Protein AF-A0A9Q5I610-F1 (afdb_monomer)

InterPro domains:
  IPR002328 Alcohol dehydrogenase, zinc-type, conserved site [PS00059] (73-87)
  IPR006094 FAD linked oxidase, N-terminal [PF01565] (508-635)
  IPR011032 GroES-like superfamily [SSF50129] (6-195)
  IPR013149 Alcohol dehydrogenase-like, C-terminal [PF00107] (196-330)
  IPR013154 Alcohol dehydrogenase-like, N-terminal [PF08240] (33-95)
  IPR016166 FAD-binding domain, PCMH-type [PS51387] (500-688)
  IPR016169 FAD-binding, type PCMH, subdomain 2 [G3DSA:3.30.465.10] (461-688)
  IPR036291 NAD(P)-binding domain superfamily [SSF51735] (159-337)
  IPR036318 FAD-binding, type PCMH-like superfamily [SSF56176] (469-656)
  IPR050416 FAD-linked Oxidoreductases in Biosynthetic Pathways [PTHR42973] (458-914)

pLDDT: mean 79.3, std 22.97, range [22.64, 98.69]

Solvent-accessible surface area (backbone atoms only — not comparable to full-atom values): 50597 Å² total; per-residue (Å²): 133,79,80,79,81,82,80,61,76,54,34,54,31,28,28,34,82,22,69,72,39,60,46,81,40,85,38,70,54,81,80,47,49,72,47,20,24,23,27,36,28,39,15,19,35,63,55,73,60,54,46,59,56,33,20,51,52,90,80,76,95,76,76,48,76,47,48,58,94,44,36,40,45,56,11,20,5,20,28,76,70,46,73,11,57,90,57,58,73,70,77,74,81,56,72,91,85,66,91,51,58,31,20,43,41,70,64,68,66,82,78,92,75,85,94,70,99,74,92,57,84,82,81,77,98,69,92,81,80,82,90,86,60,87,62,72,89,72,47,33,51,24,46,57,42,74,44,49,57,86,52,55,40,79,46,58,84,92,57,50,47,55,27,31,6,35,41,21,45,42,36,27,28,18,48,40,39,42,59,75,62,62,72,40,52,85,33,35,34,37,32,22,24,51,38,46,39,19,46,33,32,46,54,50,42,42,76,52,48,21,48,52,40,35,37,29,72,52,66,59,26,46,56,50,39,45,74,74,71,39,49,65,49,75,45,54,80,43,55,99,83,71,49,80,44,62,64,64,48,66,60,50,14,52,74,47,74,65,63,21,20,47,31,15,34,23,38,55,26,44,43,59,49,47,48,41,31,47,66,25,31,16,72,65,11,36,35,34,44,51,29,70,67,79,68,79,86,79,55,59,56,74,53,30,57,78,27,52,51,46,81,42,82,40,78,51,40,53,73,68,59,43,54,50,48,55,54,47,28,66,75,64,73,51,65,62,42,77,48,49,73,46,77,35,47,61,91,41,44,52,59,49,52,62,55,58,72,66,66,57,54,53,29,41,32,34,40,40,77,86,77,86,80,76,73,83,75,83,75,76,86,73,94,82,89,84,78,70,84,68,64,68,69,60,56,60,59,53,57,53,52,53,51,52,52,53,53,53,53,51,56,56,58,62,64,74,73,76,83,85,84,87,84,92,78,90,80,92,78,89,81,92,78,87,82,87,81,91,83,88,82,89,84,84,89,88,84,92,84,88,81,92,73,91,84,83,81,71,79,80,72,79,71,55,31,29,60,55,32,44,54,51,44,36,73,76,36,67,90,39,47,33,44,86,95,36,74,68,24,52,64,51,45,54,40,76,31,57,56,13,43,39,76,39,58,22,26,32,48,44,76,45,69,66,46,47,44,52,50,51,52,54,28,49,29,94,93,39,60,23,41,24,12,59,24,38,39,27,65,61,50,42,60,37,37,46,17,21,64,15,37,27,36,21,32,57,62,28,59,52,76,48,78,38,78,94,76,41,31,34,39,37,19,19,18,28,29,34,47,61,52,36,60,67,29,47,88,73,39,30,43,62,66,38,64,56,33,44,61,36,14,42,38,63,42,41,50,45,35,30,69,30,84,46,16,47,68,57,12,31,20,47,48,35,51,76,47,73,45,57,39,32,86,71,64,69,80,78,55,48,62,46,34,30,51,68,48,31,42,26,29,47,51,42,84,40,70,42,23,22,33,36,43,35,34,30,47,64,93,47,40,71,62,50,33,46,45,53,18,48,44,30,73,66,54,80,57,51,51,57,40,49,40,37,35,37,38,17,39,89,95,43,58,37,38,36,38,35,38,43,29,80,30,66,61,81,72,87,77,77,56,55,66,66,75,70,50,80,60,81,45,71,61,68,40,64,39,47,60,45,58,48,28,47,74,75,27,67,83,78,82,86,68,78,63,30,35,46,47,44,30,51,35,50,34,48,52,51,46,44,69,52,47,52,44,45,52,53,44,27,49,52,52,28,57,56,49,41,74,69,46,82,81,30,59,38,40,22,35,35,29,55,46,53,53,78,48,42,22,75,48,52,75,74,61,64,56,67,56,47,61,91,60,51,60,27,57,26,34,43,38,43,38,31,44,58,56,90,86,53,51,74,65,52,51,50,54,50,49,53,51,51,53,52,51,51,51,53,45,36,51,57,43,41,53,53,26,36,74,72,67,30,29,57,96,80,47,61,40,45,60,80,37,42,46,79,85,60,56,61,59,38,39,18,47,89,43,39,69,57,51,38,50,51,31,50,70,37,32,75,83,48,51,45,68,32,33,43,58,85,82,119

Sequence (922 aa):
MASHFTIPSTMKGIYLPGNRRVDVRDVPVPEPGPGEVLIQSKASGICGSDLRAIYRPKVHRTGAEGYLGVIAGHEPCGVVAKRGPGVSEVAKAGKKGLQWPSIIFRAVVNATTAGKDIIFIVSTRTAKRTVGSAMVDMLLSGEFVLCEARDLVHLPKPLTYLDGAILGCGLGTSYAACVRAQISGQDRVLVTGLGPVGLGTALLAQKMGAKVLGLEFQPDRVAFARKLGIESIECVKGDAAGKEGAADIKAIVAWSGGDGVDVAIDCSGAANARLACIRAARVWGRVVFVGEEGELTFDVSEDVIHKGLTLHGSWVCSTGQMEELVNLLVRWDLHPEVTITNTFQVGEADAAYKLFDKGKTGKYSLVLREDDDSVEESVGKSPDSALIGGLIAGLASLALLILIFYVLWRTLRDASRISSRSAVNLDTSEEEKDDGPRMSGLVSLAILALASSARGLSTGRRADPAVKACQLLQSSFPQLVSFPGSEQYEADIEHWGITSTQNSTCSIEPQTADDVSKIIKIIGRSDIMAPFAVKSGGHAHNLGHSSTPGVQISLARFNQLSYDDNRGTVTIGVGMTWDEVYSQLEPLGVMVVGGRVAGVGVGGLSLGGGYSWKTDQYGLTIDTIVSHNIVLPSGGQGGLNNFGIVTNITYEVHPQTLVYGGSIVYSLDEIDAVNAAISDFSLNNTDPKAQIASIYTSAAGQFSSTVILFYDAPALPSGVYDTFFSIPNLYSDIKARTYSDFVVTTGTYDFGFDPFGEANHVVPITKYTAAVLDKMVEETIAAESKLTSASNGSIVVINMIPEPFINPYSHSKGGAYPHSSSRPVTPSSPTFVYQINPNWTADDQSAFHDLVVSTMKDFCNEVQTLAVSEGVSSWDDILYSNYALGDTSLDLLFGSNLSQLKKIAKEYDPNGIMKLTGGFHF

Structure (mmCIF, N/CA/C/O backbone):
data_AF-A0A9Q5I610-F1
#
_entry.id   AF-A0A9Q5I610-F1
#
loop_
_atom_site.group_PDB
_atom_site.id
_atom_site.type_symbol
_atom_site.label_atom_id
_atom_site.label_alt_id
_atom_site.label_comp_id
_atom_site.label_asym_id
_atom_site.label_entity_id
_atom_site.label_seq_id
_atom_site.pdbx_PDB_ins_code
_atom_site.Cartn_x
_atom_site.Cartn_y
_atom_site.Cartn_z
_atom_site.occupancy
_atom_site.B_iso_or_equiv
_atom_site.auth_seq_id
_atom_site.auth_comp_id
_atom_site.auth_asym_id
_atom_site.auth_atom_id
_atom_site.pdbx_PDB_model_num
ATOM 1 N N . MET A 1 1 ? -21.278 13.196 -32.525 1.00 24.80 1 MET A N 1
ATOM 2 C CA . MET A 1 1 ? -20.231 14.028 -33.156 1.00 24.80 1 MET A CA 1
ATOM 3 C C . MET A 1 1 ? -19.609 14.852 -32.046 1.00 24.80 1 MET A C 1
ATOM 5 O O . MET A 1 1 ? -20.364 15.469 -31.312 1.00 24.80 1 MET A O 1
ATOM 9 N N . ALA A 1 2 ? -18.294 14.779 -31.842 1.00 27.27 2 ALA A N 1
ATOM 10 C CA . ALA A 1 2 ? -17.623 15.554 -30.800 1.00 27.27 2 ALA A CA 1
ATOM 11 C C . ALA A 1 2 ? -17.560 17.027 -31.231 1.00 27.27 2 ALA A C 1
ATOM 13 O O . ALA A 1 2 ? -17.043 17.325 -32.307 1.00 27.27 2 ALA A O 1
ATOM 14 N N . SER A 1 3 ? -18.098 17.939 -30.424 1.00 31.95 3 SER A N 1
ATOM 15 C CA . SER A 1 3 ? -17.898 19.375 -30.611 1.00 31.95 3 SER A CA 1
ATOM 16 C C . SER A 1 3 ? -16.412 19.683 -30.418 1.00 31.95 3 SER A C 1
ATOM 18 O O . SER A 1 3 ? -15.878 19.541 -29.314 1.00 31.95 3 SER A O 1
ATOM 20 N N . HIS A 1 4 ? -15.729 20.068 -31.494 1.00 41.06 4 HIS A N 1
ATOM 21 C CA . HIS A 1 4 ? -14.375 20.598 -31.417 1.00 41.06 4 HIS A CA 1
ATOM 22 C C . HIS A 1 4 ? -14.386 21.866 -30.556 1.00 41.06 4 HIS A C 1
ATOM 24 O O . HIS A 1 4 ? -14.967 22.881 -30.938 1.00 41.06 4 HIS A O 1
ATOM 30 N N . PHE A 1 5 ? -13.752 21.797 -29.384 1.00 53.34 5 PHE A N 1
ATOM 31 C CA . PHE A 1 5 ? -13.517 22.959 -28.536 1.00 53.34 5 PHE A CA 1
ATOM 32 C C . PHE A 1 5 ? -12.643 23.955 -29.308 1.00 53.34 5 PHE A C 1
ATOM 34 O O . PHE A 1 5 ? -11.499 23.644 -29.636 1.00 53.34 5 PHE A O 1
ATOM 41 N N . THR A 1 6 ? -13.176 25.132 -29.645 1.00 68.88 6 THR A N 1
ATOM 42 C CA . THR A 1 6 ? -12.385 26.186 -30.297 1.00 68.88 6 THR A CA 1
ATOM 43 C C . THR A 1 6 ? -11.780 27.066 -29.211 1.00 68.88 6 THR A C 1
ATOM 45 O O . THR A 1 6 ? -12.486 27.841 -28.567 1.00 68.88 6 THR A O 1
ATOM 48 N N . ILE A 1 7 ? -10.475 26.925 -28.982 1.00 80.62 7 ILE A N 1
ATOM 49 C CA . ILE A 1 7 ? -9.735 27.729 -28.003 1.00 80.62 7 ILE A CA 1
ATOM 50 C C . ILE A 1 7 ? -9.403 29.086 -28.654 1.00 80.62 7 ILE A C 1
ATOM 52 O O . ILE A 1 7 ? -8.765 29.097 -29.710 1.00 80.62 7 ILE A O 1
ATOM 56 N N . PRO A 1 8 ? -9.847 30.227 -28.090 1.00 84.62 8 PRO A N 1
ATOM 57 C CA . PRO A 1 8 ? -9.560 31.543 -28.655 1.00 84.62 8 PRO A CA 1
ATOM 58 C C . PRO A 1 8 ? -8.086 31.926 -28.461 1.00 84.62 8 PRO A C 1
ATOM 60 O O . PRO A 1 8 ? -7.410 31.421 -27.571 1.00 84.62 8 PRO A O 1
ATOM 63 N N . SER A 1 9 ? -7.585 32.878 -29.253 1.00 85.00 9 SER A N 1
ATOM 64 C CA . SER A 1 9 ? -6.219 33.405 -29.089 1.00 85.00 9 SER A CA 1
ATOM 65 C C . SER A 1 9 ? -6.040 34.253 -27.824 1.00 85.00 9 SER A C 1
ATOM 67 O O . SER A 1 9 ? -4.918 34.438 -27.356 1.00 85.00 9 SER A O 1
ATOM 69 N N . THR A 1 10 ? -7.132 34.797 -27.279 1.00 85.31 10 THR A N 1
ATOM 70 C CA . THR A 1 10 ? -7.149 35.647 -26.081 1.00 85.31 10 THR A CA 1
ATOM 71 C C . THR A 1 10 ? -8.306 35.276 -25.157 1.00 85.31 10 THR A C 1
ATOM 73 O O . THR A 1 10 ? -9.350 34.823 -25.623 1.00 85.31 10 THR A O 1
ATOM 76 N N . MET A 1 11 ? -8.137 35.525 -23.862 1.00 84.50 11 MET A N 1
ATOM 77 C CA . MET A 1 11 ? -9.124 35.343 -22.798 1.00 84.50 11 MET A CA 1
ATOM 78 C C . MET A 1 11 ? -9.181 36.560 -21.874 1.00 84.50 11 MET A C 1
ATOM 80 O O . MET A 1 11 ? -8.227 37.340 -21.802 1.00 84.50 11 MET A O 1
ATOM 84 N N . LYS A 1 12 ? -10.263 36.692 -21.103 1.00 82.62 12 LYS A N 1
ATOM 85 C CA . LYS A 1 12 ? -10.312 37.624 -19.969 1.00 82.62 12 LYS A CA 1
ATOM 86 C C . LYS A 1 12 ? -9.522 37.074 -18.780 1.00 82.62 12 LYS A C 1
ATOM 88 O O . LYS A 1 12 ? -9.763 35.956 -18.331 1.00 82.62 12 LYS A O 1
ATOM 93 N N . GLY A 1 13 ? -8.621 37.893 -18.244 1.00 81.69 13 GLY A N 1
ATOM 94 C CA . GLY A 1 13 ? -7.923 37.676 -16.979 1.00 81.69 13 GLY A CA 1
ATOM 95 C C . GLY A 1 13 ? -8.256 38.775 -15.969 1.00 81.69 13 GLY A C 1
ATOM 96 O O . GLY A 1 13 ? -8.319 39.956 -16.321 1.00 81.69 13 GLY A O 1
ATOM 97 N N . ILE A 1 14 ? -8.473 38.391 -14.714 1.00 82.12 14 ILE A N 1
ATOM 98 C CA . ILE A 1 14 ? -8.784 39.301 -13.605 1.00 82.12 14 ILE A CA 1
ATOM 99 C C . ILE A 1 14 ? -7.506 39.606 -12.833 1.00 82.12 14 ILE A C 1
ATOM 101 O O . ILE A 1 14 ? -6.845 38.703 -12.344 1.00 82.12 14 ILE A O 1
ATOM 105 N N . TYR A 1 15 ? -7.173 40.880 -12.681 1.00 82.12 15 TYR A N 1
ATOM 106 C CA . TYR A 1 15 ? -6.013 41.350 -11.933 1.00 82.12 15 TYR A CA 1
ATOM 107 C C . TYR A 1 15 ? -6.474 42.148 -10.714 1.00 82.12 15 TYR A C 1
ATOM 109 O O . TYR A 1 15 ? -7.365 42.992 -10.817 1.00 82.12 15 TYR A O 1
ATOM 117 N N . LEU A 1 16 ? -5.824 41.937 -9.570 1.00 79.75 16 LEU A N 1
ATOM 118 C CA . LEU A 1 16 ? -6.053 42.709 -8.348 1.00 79.75 16 LEU A CA 1
ATOM 119 C C . LEU A 1 16 ? -4.808 43.566 -8.066 1.00 79.75 16 LEU A C 1
ATOM 121 O O . LEU A 1 16 ? -3.898 43.121 -7.382 1.00 79.75 16 LEU A O 1
ATOM 125 N N . PRO A 1 17 ? -4.707 44.795 -8.599 1.00 75.19 17 PRO A N 1
ATOM 126 C CA . PRO A 1 17 ? -3.538 45.657 -8.379 1.00 75.19 17 PRO A CA 1
ATOM 127 C C . PRO A 1 17 ? -3.456 46.269 -6.963 1.00 75.19 17 PRO A C 1
ATOM 129 O O . PRO A 1 17 ? -2.554 47.061 -6.692 1.00 75.19 17 PRO A O 1
ATOM 132 N N . GLY A 1 18 ? -4.405 45.960 -6.075 1.00 77.31 18 GLY A N 1
ATOM 133 C CA . GLY A 1 18 ? -4.539 46.554 -4.744 1.00 77.31 18 GLY A CA 1
ATOM 134 C C . GLY A 1 18 ? -5.386 47.825 -4.687 1.00 77.31 18 GLY A C 1
ATOM 135 O O . GLY A 1 18 ? -5.977 48.251 -5.678 1.00 77.31 18 GLY A O 1
ATOM 136 N N . ASN A 1 19 ? -5.481 48.432 -3.496 1.00 80.56 19 ASN A N 1
ATOM 137 C CA . ASN A 1 19 ? -6.309 49.620 -3.214 1.00 80.56 19 ASN A CA 1
ATOM 138 C C . ASN A 1 19 ? -7.805 49.478 -3.577 1.00 80.56 19 ASN A C 1
ATOM 140 O O . ASN A 1 19 ? -8.447 50.436 -4.004 1.00 80.56 19 ASN A O 1
ATOM 144 N N . ARG A 1 20 ? -8.366 48.287 -3.367 1.00 85.19 20 ARG A N 1
ATOM 145 C CA . ARG A 1 20 ? -9.760 47.893 -3.628 1.00 85.19 20 ARG A CA 1
ATOM 146 C C . ARG A 1 20 ? -10.165 48.090 -5.088 1.00 85.19 20 ARG A C 1
ATOM 148 O O . ARG A 1 20 ? -11.241 48.609 -5.383 1.00 85.19 20 ARG A O 1
ATOM 155 N N . ARG A 1 21 ? -9.276 47.695 -5.997 1.00 82.88 21 ARG A N 1
ATOM 156 C CA . ARG A 1 21 ? -9.472 47.774 -7.443 1.00 82.88 21 ARG A CA 1
ATOM 157 C C . ARG A 1 21 ? -9.370 46.391 -8.075 1.00 82.88 21 ARG A C 1
ATOM 159 O O . ARG A 1 21 ? -8.533 45.587 -7.670 1.00 82.88 21 ARG A O 1
ATOM 166 N N . VAL A 1 22 ? -10.193 46.167 -9.094 1.00 86.88 22 VAL A N 1
ATOM 167 C CA . VAL A 1 22 ? -10.128 45.014 -9.993 1.00 86.88 22 VAL A CA 1
ATOM 168 C C . VAL A 1 22 ? -9.918 45.521 -11.418 1.00 86.88 22 VAL A C 1
ATOM 170 O O . VAL A 1 22 ? -10.612 46.435 -11.858 1.00 86.88 22 VAL A O 1
ATOM 173 N N . ASP A 1 23 ? -8.971 44.930 -12.140 1.00 86.69 23 ASP A N 1
ATOM 174 C CA . ASP A 1 23 ? -8.743 45.179 -13.563 1.00 86.69 23 ASP A CA 1
ATOM 175 C C . ASP A 1 23 ? -9.052 43.903 -14.354 1.00 86.69 23 ASP A C 1
ATOM 177 O O . ASP A 1 23 ? -8.346 42.906 -14.219 1.00 86.69 23 ASP A O 1
ATOM 181 N N . VAL A 1 24 ? -10.061 43.936 -15.222 1.00 85.88 24 VAL A N 1
ATOM 182 C CA . VAL A 1 24 ? -10.324 42.850 -16.180 1.00 85.88 24 VAL A CA 1
ATOM 183 C C . VAL A 1 24 ? -9.617 43.183 -17.493 1.00 85.88 24 VAL A C 1
ATOM 185 O O . VAL A 1 24 ? -9.849 44.249 -18.064 1.00 85.88 24 VAL A O 1
ATOM 188 N N . ARG A 1 25 ? -8.732 42.303 -17.967 1.00 85.38 25 ARG A N 1
ATOM 189 C CA . ARG A 1 25 ? -7.878 42.537 -19.147 1.00 85.38 25 ARG A CA 1
ATOM 190 C C . ARG A 1 25 ? -7.999 41.394 -20.149 1.00 85.38 25 ARG A C 1
ATOM 192 O O . ARG A 1 25 ? -8.157 40.249 -19.740 1.00 85.38 25 ARG A O 1
ATOM 199 N N . ASP A 1 26 ? -7.884 41.696 -21.440 1.00 87.12 26 ASP A N 1
ATOM 200 C CA . ASP A 1 26 ? -7.667 40.677 -22.473 1.00 87.12 26 ASP A CA 1
ATOM 201 C C . ASP A 1 26 ? -6.196 40.259 -22.482 1.00 87.12 26 ASP A C 1
ATOM 203 O O . ASP A 1 26 ? -5.302 41.103 -22.576 1.00 87.12 26 ASP A O 1
ATOM 207 N N . VAL A 1 27 ? -5.944 38.959 -22.372 1.00 82.19 27 VAL A N 1
ATOM 208 C CA . VAL A 1 27 ? -4.603 38.362 -22.323 1.00 82.19 27 VAL A CA 1
ATOM 209 C C . VAL A 1 27 ? -4.546 37.123 -23.218 1.00 82.19 27 VAL A C 1
ATOM 211 O O . VAL A 1 27 ? -5.589 36.523 -23.469 1.00 82.19 27 VAL A O 1
ATOM 214 N N . PRO A 1 28 ? -3.375 36.712 -23.730 1.00 83.62 28 PRO A N 1
ATOM 215 C CA . PRO A 1 28 ? -3.263 35.479 -24.509 1.00 83.62 28 PRO A CA 1
ATOM 216 C C . PRO A 1 28 ? -3.700 34.244 -23.708 1.00 83.62 28 PRO A C 1
ATOM 218 O O . PRO A 1 28 ? -3.434 34.168 -22.507 1.00 83.62 28 PRO A O 1
ATOM 221 N N . VAL A 1 29 ? -4.334 33.271 -24.369 1.00 82.31 29 VAL A N 1
ATOM 222 C CA . VAL A 1 29 ? -4.580 31.953 -23.756 1.00 82.31 29 VAL A CA 1
ATOM 223 C C . VAL A 1 29 ? -3.246 31.201 -23.653 1.00 82.31 29 VAL A C 1
ATOM 225 O O . VAL A 1 29 ? -2.530 31.130 -24.655 1.00 82.31 29 VAL A O 1
ATOM 228 N N . PRO A 1 30 ? -2.869 30.673 -22.472 1.00 77.88 30 PRO A N 1
ATOM 229 C CA . PRO A 1 30 ? -1.619 29.939 -22.320 1.00 77.88 30 PRO A CA 1
ATOM 230 C C . PRO A 1 30 ? -1.672 28.581 -23.033 1.00 77.88 30 PRO A C 1
ATOM 232 O O . PRO A 1 30 ? -2.722 27.950 -23.139 1.00 77.88 30 PRO A O 1
ATOM 235 N N . GLU A 1 31 ? -0.514 28.119 -23.497 1.00 80.94 31 GLU A N 1
ATOM 236 C CA . GLU A 1 31 ? -0.349 26.824 -24.159 1.00 80.94 31 GLU A CA 1
ATOM 237 C C . GLU A 1 31 ? 0.239 25.798 -23.179 1.00 80.94 31 GLU A C 1
ATOM 239 O O . GLU A 1 31 ? 1.259 26.108 -22.562 1.00 80.94 31 GLU A O 1
ATOM 244 N N . PRO A 1 32 ? -0.358 24.597 -23.017 1.00 74.12 32 PRO A N 1
ATOM 245 C CA . PRO A 1 32 ? 0.127 23.624 -22.045 1.00 74.12 32 PRO A CA 1
ATOM 246 C C . PRO A 1 32 ? 1.402 22.902 -22.495 1.00 74.12 32 PRO A C 1
ATOM 248 O O . PRO A 1 32 ? 1.454 22.328 -23.588 1.00 74.12 32 PRO A O 1
ATOM 251 N N . GLY A 1 33 ? 2.417 22.901 -21.626 1.00 75.38 33 GLY A N 1
ATOM 252 C CA . GLY A 1 33 ? 3.657 22.138 -21.759 1.00 75.38 33 GLY A CA 1
ATOM 253 C C . GLY A 1 33 ? 3.541 20.689 -21.260 1.00 75.38 33 GLY A C 1
ATOM 254 O O . GLY A 1 33 ? 2.463 20.243 -20.865 1.00 75.38 33 GLY A O 1
ATOM 255 N N . PRO A 1 34 ? 4.630 19.898 -21.304 1.00 76.50 34 PRO A N 1
ATOM 256 C CA . PRO A 1 34 ? 4.598 18.505 -20.863 1.00 76.50 34 PRO A CA 1
ATOM 257 C C . PRO A 1 34 ? 4.136 18.353 -19.407 1.00 76.50 34 PRO A C 1
ATOM 259 O O . PRO A 1 34 ? 4.642 19.042 -18.526 1.00 76.50 34 PRO A O 1
ATOM 262 N N . GLY A 1 35 ? 3.184 17.451 -19.152 1.00 63.56 35 GLY A N 1
ATOM 263 C CA . GLY A 1 35 ? 2.599 17.245 -17.815 1.00 63.56 35 GLY A CA 1
ATOM 264 C C . GLY A 1 35 ? 1.557 18.290 -17.382 1.00 63.56 35 GLY A C 1
ATOM 265 O O . GLY A 1 35 ? 0.955 18.142 -16.317 1.00 63.56 35 GLY A O 1
ATOM 266 N N . GLU A 1 36 ? 1.301 19.312 -18.201 1.00 70.19 36 GLU A N 1
ATOM 267 C CA . GLU A 1 36 ? 0.315 20.360 -17.932 1.00 70.19 36 GLU A CA 1
ATOM 268 C C . GLU A 1 36 ? -0.980 20.140 -18.723 1.00 70.19 36 GLU A C 1
ATOM 270 O O . GLU A 1 36 ? -1.017 19.508 -19.785 1.00 70.19 36 GLU A O 1
ATOM 275 N N . VAL A 1 37 ? -2.070 20.708 -18.223 1.00 66.81 37 VAL A N 1
ATOM 276 C CA . VAL A 1 37 ? -3.342 20.816 -18.927 1.00 66.81 37 VAL A CA 1
ATOM 277 C C . VAL A 1 37 ? -3.834 22.255 -18.908 1.00 66.81 37 VAL A C 1
ATOM 279 O O . VAL A 1 37 ? -3.630 23.004 -17.955 1.00 66.81 37 VAL A O 1
ATOM 282 N N . LEU A 1 38 ? -4.524 22.627 -19.977 1.00 73.38 38 LEU A N 1
ATOM 283 C CA . LEU A 1 38 ? -5.324 23.832 -20.047 1.00 73.38 38 LEU A CA 1
ATOM 284 C C . LEU A 1 38 ? -6.762 23.473 -19.678 1.00 73.38 38 LEU A C 1
ATOM 286 O O . LEU A 1 38 ? -7.399 22.659 -20.351 1.00 73.38 38 LEU A O 1
ATOM 290 N N . ILE A 1 39 ? -7.283 24.106 -18.643 1.00 73.25 39 ILE A N 1
ATOM 291 C CA . ILE A 1 39 ? -8.666 24.005 -18.200 1.00 73.25 39 ILE A CA 1
ATOM 292 C C . ILE A 1 39 ? -9.429 25.225 -18.699 1.00 73.25 39 ILE A C 1
ATOM 294 O O . ILE A 1 39 ? -8.950 26.347 -18.576 1.00 73.25 39 ILE A O 1
ATOM 298 N N . GLN A 1 40 ? -10.629 25.025 -19.232 1.00 74.88 40 GLN A N 1
ATOM 299 C CA . GLN A 1 40 ? -11.609 26.093 -19.353 1.00 74.88 40 GLN A CA 1
ATOM 300 C C . GLN A 1 40 ? -12.378 26.185 -18.038 1.00 74.88 40 GLN A C 1
ATOM 302 O O . GLN A 1 40 ? -13.146 25.281 -17.702 1.00 74.88 40 GLN A O 1
ATOM 307 N N . SER A 1 41 ? -12.182 27.269 -17.299 1.00 76.44 41 SER A N 1
ATOM 308 C CA . SER A 1 41 ? -12.912 27.522 -16.060 1.00 76.44 41 SER A CA 1
ATOM 309 C C . SER A 1 41 ? -14.404 27.677 -16.359 1.00 76.44 41 SER A C 1
ATOM 311 O O . SER A 1 41 ? -14.777 28.353 -17.314 1.00 76.44 41 SER A O 1
ATOM 313 N N . LYS A 1 42 ? -15.256 27.066 -15.536 1.00 78.19 42 LYS A N 1
ATOM 314 C CA . LYS A 1 42 ? -16.723 27.197 -15.575 1.00 78.19 42 LYS A CA 1
ATOM 315 C C . LYS A 1 42 ? -17.244 27.986 -14.374 1.00 78.19 42 LYS A C 1
ATOM 317 O O . LYS A 1 42 ? -18.176 28.775 -14.507 1.00 78.19 42 LYS A O 1
ATOM 322 N N . ALA A 1 43 ? -16.603 27.836 -13.219 1.00 79.88 43 ALA A N 1
ATOM 323 C CA . ALA A 1 43 ? -16.861 28.631 -12.027 1.00 79.88 43 ALA A CA 1
ATOM 324 C C . ALA A 1 43 ? -15.556 28.920 -11.275 1.00 79.88 43 ALA A C 1
ATOM 326 O O . ALA A 1 43 ? -14.610 28.145 -11.367 1.00 79.88 43 ALA A O 1
ATOM 327 N N . SER A 1 44 ? -15.509 30.007 -10.509 1.00 82.44 44 SER A N 1
ATOM 328 C CA . SER A 1 44 ? -14.450 30.261 -9.529 1.00 82.44 44 SER A CA 1
ATOM 329 C C . SER A 1 44 ? -15.014 30.921 -8.285 1.00 82.44 44 SER A C 1
ATOM 331 O O . SER A 1 44 ? -15.736 31.912 -8.384 1.00 82.44 44 SER A O 1
ATOM 333 N N . GLY A 1 45 ? -14.662 30.415 -7.109 1.00 82.81 45 GLY A N 1
ATOM 334 C CA . GLY A 1 45 ? -14.984 31.082 -5.853 1.00 82.81 45 GLY A CA 1
ATOM 335 C C . GLY A 1 45 ? -14.166 32.366 -5.663 1.00 82.81 45 GLY A C 1
ATOM 336 O O . GLY A 1 45 ? -13.084 32.524 -6.233 1.00 82.81 45 GLY A O 1
ATOM 337 N N . ILE A 1 46 ? -14.711 33.305 -4.884 1.00 85.62 46 ILE A N 1
ATOM 338 C CA . ILE A 1 46 ? -13.973 34.456 -4.346 1.00 85.62 46 ILE A CA 1
ATOM 339 C C . ILE A 1 46 ? -13.643 34.167 -2.881 1.00 85.62 46 ILE A C 1
ATOM 341 O O . ILE A 1 46 ? -14.531 33.821 -2.084 1.00 85.62 46 ILE A O 1
ATOM 345 N N . CYS A 1 47 ? -12.378 34.331 -2.494 1.00 82.69 47 CYS A N 1
ATOM 346 C CA . CYS A 1 47 ? -11.916 34.006 -1.152 1.00 82.69 47 CYS A CA 1
ATOM 347 C C . CYS A 1 47 ? -11.568 35.246 -0.317 1.00 82.69 47 CYS A C 1
ATOM 349 O O . CYS A 1 47 ? -11.224 36.322 -0.810 1.00 82.69 47 CYS A O 1
ATOM 351 N N . GLY A 1 48 ? -11.668 35.099 1.007 1.00 78.31 48 GLY A N 1
ATOM 352 C CA . GLY A 1 48 ? -11.274 36.145 1.950 1.00 78.31 48 GLY A CA 1
ATOM 353 C C . GLY A 1 48 ? -9.778 36.469 1.885 1.00 78.31 48 GLY A C 1
ATOM 354 O O . GLY A 1 48 ? -9.407 37.616 2.132 1.00 78.31 48 GLY A O 1
ATOM 355 N N . SER A 1 49 ? -8.936 35.502 1.516 1.00 73.69 49 SER A N 1
ATOM 356 C CA . SER A 1 49 ? -7.500 35.707 1.306 1.00 73.69 49 SER A CA 1
ATOM 357 C C . SER A 1 49 ? -7.223 36.617 0.105 1.00 73.69 49 SER A C 1
ATOM 359 O O . SER A 1 49 ? -6.389 37.509 0.235 1.00 73.69 49 SER A O 1
ATOM 361 N N . ASP A 1 50 ? -7.990 36.529 -0.993 1.00 74.75 50 ASP A N 1
ATOM 362 C CA . ASP A 1 50 ? -7.873 37.464 -2.130 1.00 74.75 50 ASP A CA 1
ATOM 363 C C . ASP A 1 50 ? -8.144 38.911 -1.679 1.00 74.75 50 ASP A C 1
ATOM 365 O O . ASP A 1 50 ? -7.429 39.853 -2.046 1.00 74.75 50 ASP A O 1
ATOM 369 N N . LEU A 1 51 ? -9.155 39.097 -0.816 1.00 75.81 51 LEU A N 1
ATOM 370 C CA . LEU A 1 51 ? -9.488 40.407 -0.257 1.00 75.81 51 LEU A CA 1
ATOM 371 C C . LEU A 1 51 ? -8.366 40.975 0.621 1.00 75.81 51 LEU A C 1
ATOM 373 O O . LEU A 1 51 ? -8.069 42.172 0.556 1.00 75.81 51 LEU A O 1
ATOM 377 N N . ARG A 1 52 ? -7.794 40.133 1.484 1.00 68.50 52 ARG A N 1
ATOM 378 C CA . ARG A 1 52 ? -6.813 40.527 2.506 1.00 68.50 52 ARG A CA 1
ATOM 379 C C . ARG A 1 52 ? -5.422 40.707 1.899 1.00 68.50 52 ARG A C 1
ATOM 381 O O . ARG A 1 52 ? -4.868 41.799 1.979 1.00 68.50 52 ARG A O 1
ATOM 388 N N . ALA A 1 53 ? -4.906 39.691 1.215 1.00 62.00 53 ALA A N 1
ATOM 389 C CA . ALA A 1 53 ? -3.541 39.680 0.702 1.00 62.00 53 ALA A CA 1
ATOM 390 C C . ALA A 1 53 ? -3.324 40.647 -0.476 1.00 62.00 53 ALA A C 1
ATOM 392 O O . ALA A 1 53 ? -2.230 41.195 -0.611 1.00 62.00 53 ALA A O 1
ATOM 393 N N . ILE A 1 54 ? -4.350 40.886 -1.309 1.00 67.62 54 ILE A N 1
ATOM 394 C CA . ILE A 1 54 ? -4.153 41.513 -2.628 1.00 67.62 54 ILE A CA 1
ATOM 395 C C . ILE A 1 54 ? -5.116 42.660 -2.915 1.00 67.62 54 ILE A C 1
ATOM 397 O O . ILE A 1 54 ? -4.694 43.677 -3.450 1.00 67.62 54 ILE A O 1
ATOM 401 N N . TYR A 1 55 ? -6.405 42.543 -2.588 1.00 71.69 55 TYR A N 1
ATOM 402 C CA . TYR A 1 55 ? -7.385 43.569 -2.961 1.00 71.69 55 TYR A CA 1
ATOM 403 C C . TYR A 1 55 ? -7.239 44.843 -2.121 1.00 71.69 55 TYR A C 1
ATOM 405 O O . TYR A 1 55 ? -7.296 45.939 -2.663 1.00 71.69 55 TYR A O 1
ATOM 413 N N . ARG A 1 56 ? -7.015 44.753 -0.805 1.00 76.31 56 ARG A N 1
ATOM 414 C CA . ARG A 1 56 ? -6.980 45.915 0.113 1.00 76.31 56 ARG A CA 1
ATOM 415 C C . ARG A 1 56 ? -5.658 46.718 0.270 1.00 76.31 56 ARG A C 1
ATOM 417 O O . ARG A 1 56 ? -5.749 47.785 0.879 1.00 76.31 56 ARG A O 1
ATOM 424 N N . PRO A 1 57 ? -4.446 46.320 -0.169 1.00 59.78 57 PRO A N 1
ATOM 425 C CA . PRO A 1 57 ? -3.227 46.687 0.549 1.00 59.78 57 PRO A CA 1
ATOM 426 C C . PRO A 1 57 ? -2.759 48.150 0.412 1.00 59.78 57 PRO A C 1
ATOM 428 O O . PRO A 1 57 ? -2.353 48.608 -0.653 1.00 59.78 57 PRO A O 1
ATOM 431 N N . LYS A 1 58 ? -2.719 48.805 1.587 1.00 49.44 58 LYS A N 1
ATOM 432 C CA . LYS A 1 58 ? -1.634 49.660 2.127 1.00 49.44 58 LYS A CA 1
ATOM 433 C C . LYS A 1 58 ? -1.195 49.229 3.554 1.00 49.44 58 LYS A C 1
ATOM 435 O O . LYS A 1 58 ? -0.473 49.971 4.208 1.00 49.44 58 LYS A O 1
ATOM 440 N N . VAL A 1 59 ? -1.647 48.071 4.070 1.00 50.03 59 VAL A N 1
ATOM 441 C CA . VAL A 1 59 ? -1.576 47.745 5.522 1.00 50.03 59 VAL A CA 1
ATOM 442 C C . VAL A 1 59 ? -0.915 46.390 5.871 1.00 50.03 59 VAL A C 1
ATOM 444 O O . VAL A 1 59 ? -0.643 46.153 7.043 1.00 50.03 59 VAL A O 1
ATOM 447 N N . HIS A 1 60 ? -0.586 45.507 4.917 1.00 44.06 60 HIS A N 1
ATOM 448 C CA . HIS A 1 60 ? -0.010 44.182 5.242 1.00 44.06 60 HIS A CA 1
ATOM 449 C C . HIS A 1 60 ? 1.530 44.162 5.212 1.00 44.06 60 HIS A C 1
ATOM 451 O O . HIS A 1 60 ? 2.147 44.812 4.371 1.00 44.06 60 HIS A O 1
ATOM 457 N N . ARG A 1 61 ? 2.144 43.424 6.156 1.00 44.16 61 ARG A N 1
ATOM 458 C CA . ARG A 1 61 ? 3.600 43.398 6.414 1.00 44.16 61 ARG A CA 1
ATOM 459 C C . ARG A 1 61 ? 4.391 42.322 5.645 1.00 44.16 61 ARG A C 1
ATOM 461 O O . ARG A 1 61 ? 5.611 42.403 5.664 1.00 44.16 61 ARG A O 1
ATOM 468 N N . THR A 1 62 ? 3.757 41.380 4.937 1.00 44.28 62 THR A N 1
ATOM 469 C CA . THR A 1 62 ? 4.434 40.370 4.090 1.00 44.28 62 THR A CA 1
ATOM 470 C C . THR A 1 62 ? 3.500 39.842 2.981 1.00 44.28 62 THR A C 1
ATOM 472 O O . THR A 1 62 ? 2.302 39.701 3.204 1.00 44.28 62 THR A O 1
ATOM 475 N N . GLY A 1 63 ? 4.030 39.546 1.782 1.00 48.66 63 GLY A N 1
ATOM 476 C CA . GLY A 1 63 ? 3.380 38.678 0.777 1.00 48.66 63 GLY A CA 1
ATOM 477 C C . GLY A 1 63 ? 2.655 39.325 -0.418 1.00 48.66 63 GLY A C 1
ATOM 478 O O . GLY A 1 63 ? 2.439 38.640 -1.410 1.00 48.66 63 GLY A O 1
ATOM 479 N N . ALA A 1 64 ? 2.325 40.622 -0.393 1.00 49.69 64 ALA A N 1
ATOM 480 C CA . ALA A 1 64 ? 1.573 41.269 -1.485 1.00 49.69 64 ALA A CA 1
ATOM 481 C C . ALA A 1 64 ? 2.358 41.403 -2.812 1.00 49.69 64 ALA A C 1
ATOM 483 O O . ALA A 1 64 ? 1.760 41.518 -3.879 1.00 49.69 64 ALA A O 1
ATOM 484 N N . GLU A 1 65 ? 3.693 41.383 -2.760 1.00 52.50 65 GLU A N 1
ATOM 485 C CA . GLU A 1 65 ? 4.569 41.623 -3.919 1.00 52.50 65 GLU A CA 1
ATOM 486 C C . GLU A 1 65 ? 4.478 40.514 -4.982 1.00 52.50 65 GLU A C 1
ATOM 488 O O . GLU A 1 65 ? 4.525 40.815 -6.173 1.00 52.50 65 GLU A O 1
ATOM 493 N N . GLY A 1 66 ? 4.253 39.258 -4.569 1.00 51.66 66 GLY A N 1
ATOM 494 C CA . GLY A 1 66 ? 4.106 38.104 -5.470 1.00 51.66 66 GLY A CA 1
ATOM 495 C C . GLY A 1 66 ? 2.818 38.094 -6.302 1.00 51.66 66 GLY A C 1
ATOM 496 O O . GLY A 1 66 ? 2.708 37.332 -7.257 1.00 51.66 66 GLY A O 1
ATOM 497 N N . TYR A 1 67 ? 1.858 38.960 -5.969 1.00 54.28 67 TYR A N 1
ATOM 498 C CA . TYR A 1 67 ? 0.538 39.026 -6.602 1.00 54.28 67 TYR A CA 1
ATOM 499 C C . TYR A 1 67 ? 0.366 40.198 -7.575 1.00 54.28 67 TYR A C 1
ATOM 501 O O . TYR A 1 67 ? -0.684 40.353 -8.204 1.00 54.28 67 TYR A O 1
ATOM 509 N N . LEU A 1 68 ? 1.385 41.047 -7.717 1.00 61.59 68 LEU A N 1
ATOM 510 C CA . LEU A 1 68 ? 1.333 42.197 -8.611 1.00 61.59 68 LEU A CA 1
ATOM 511 C C . LEU A 1 68 ? 1.608 41.777 -10.061 1.00 61.59 68 LEU A C 1
ATOM 513 O O . LEU A 1 68 ? 2.613 41.147 -10.369 1.00 61.59 68 LEU A O 1
ATOM 517 N N . GLY A 1 69 ? 0.729 42.189 -10.981 1.00 66.19 69 GLY A N 1
ATOM 518 C CA . GLY A 1 69 ? 0.930 41.990 -12.424 1.00 66.19 69 GLY A CA 1
ATOM 519 C C . GLY A 1 69 ? 0.542 40.609 -12.958 1.00 66.19 69 GLY A C 1
ATOM 520 O O . GLY A 1 69 ? 0.925 40.267 -14.075 1.00 66.19 69 GLY A O 1
ATOM 521 N N . VAL A 1 70 ? -0.249 39.846 -12.201 1.00 69.06 70 VAL A N 1
ATOM 522 C CA . VAL A 1 70 ? -0.615 38.449 -12.483 1.00 69.06 70 VAL A CA 1
ATOM 523 C C . VAL A 1 70 ? -2.134 38.200 -12.230 1.00 69.06 70 VAL A C 1
ATOM 525 O O . VAL A 1 70 ? -2.777 39.001 -11.548 1.00 69.06 70 VAL A O 1
ATOM 528 N N . ILE A 1 71 ? -2.751 37.172 -12.844 1.00 74.88 71 ILE A N 1
ATOM 529 C CA . ILE A 1 71 ? -4.231 37.011 -12.990 1.00 74.88 71 ILE A CA 1
ATOM 530 C C . ILE A 1 71 ? -4.951 36.499 -11.717 1.00 74.88 71 ILE A C 1
ATOM 532 O O . ILE A 1 71 ? -5.401 35.379 -11.711 1.00 74.88 71 ILE A O 1
ATOM 536 N N . ALA A 1 72 ? -5.089 37.248 -10.625 1.00 69.81 72 ALA A N 1
ATOM 537 C CA . ALA A 1 72 ? -5.692 36.833 -9.331 1.00 69.81 72 ALA A CA 1
ATOM 538 C C . ALA A 1 72 ? -6.816 35.740 -9.258 1.00 69.81 72 ALA A C 1
ATOM 540 O O . ALA A 1 72 ? -7.708 35.639 -10.105 1.00 69.81 72 ALA A O 1
ATOM 541 N N . GLY A 1 73 ? -6.839 35.004 -8.132 1.00 70.44 73 GLY A N 1
ATOM 542 C CA . GLY A 1 73 ? -7.857 34.011 -7.723 1.00 70.44 73 GLY A CA 1
ATOM 543 C C . GLY A 1 73 ? -7.271 32.612 -7.508 1.00 70.44 73 GLY A C 1
ATOM 544 O O . GLY A 1 73 ? -6.210 32.327 -8.056 1.00 70.44 73 GLY A O 1
ATOM 545 N N . HIS A 1 74 ? -7.930 31.740 -6.733 1.00 73.75 74 HIS A N 1
ATOM 546 C CA . HIS A 1 74 ? -7.395 30.396 -6.430 1.00 73.75 74 HIS A CA 1
ATOM 547 C C . HIS A 1 74 ? -8.442 29.286 -6.200 1.00 73.75 74 HIS A C 1
ATOM 549 O O . HIS A 1 74 ? -8.106 28.229 -5.677 1.00 73.75 74 HIS A O 1
ATOM 555 N N . GLU A 1 75 ? -9.699 29.495 -6.601 1.00 76.56 75 GLU A N 1
ATOM 556 C CA . GLU A 1 75 ? -10.792 28.528 -6.393 1.00 76.56 75 GLU A CA 1
ATOM 557 C C . GLU A 1 75 ? -11.557 28.140 -7.688 1.00 76.56 75 GLU A C 1
ATOM 559 O O . GLU A 1 75 ? -12.793 28.153 -7.672 1.00 76.56 75 GLU A O 1
ATOM 564 N N . PRO A 1 76 ? -10.910 27.841 -8.837 1.00 75.38 76 PRO A N 1
ATOM 565 C CA . PRO A 1 76 ? -11.637 27.534 -10.068 1.00 75.38 76 PRO A CA 1
ATOM 566 C C . PRO A 1 76 ? -12.068 26.060 -10.180 1.00 75.38 76 PRO A C 1
ATOM 568 O O . PRO A 1 76 ? -11.431 25.128 -9.698 1.00 75.38 76 PRO A O 1
ATOM 571 N N . CYS A 1 77 ? -13.131 25.832 -10.935 1.00 74.81 77 CYS A N 1
ATOM 572 C CA . CYS A 1 77 ? -13.572 24.524 -11.391 1.00 74.81 77 CYS A CA 1
ATOM 573 C C . CYS A 1 77 ? -14.006 24.642 -12.851 1.00 74.81 77 CYS A C 1
ATOM 575 O O . CYS A 1 77 ? -14.629 25.629 -13.246 1.00 74.81 77 CYS A O 1
ATOM 577 N N . GLY A 1 78 ? -13.643 23.671 -13.681 1.00 73.88 78 GLY A N 1
ATOM 578 C CA . GLY A 1 78 ? -13.755 23.796 -15.127 1.00 73.88 78 GLY A CA 1
ATOM 579 C C . GLY A 1 78 ? -13.678 22.472 -15.862 1.00 73.88 78 GLY A C 1
ATOM 580 O O . GLY A 1 78 ? -13.854 21.422 -15.269 1.00 73.88 78 GLY A O 1
ATOM 581 N N . VAL A 1 79 ? -13.442 22.504 -17.166 1.00 68.56 79 VAL A N 1
ATOM 582 C CA . VAL A 1 79 ? -13.279 21.307 -18.004 1.00 68.56 79 VAL A CA 1
ATOM 583 C C . VAL A 1 79 ? -11.908 21.305 -18.655 1.00 68.56 79 VAL A C 1
ATOM 585 O O . VAL A 1 79 ? -11.405 22.360 -19.033 1.00 68.56 79 VAL A O 1
ATOM 588 N N . VAL A 1 80 ? -11.296 20.135 -18.832 1.00 71.00 80 VAL A N 1
ATOM 589 C CA . VAL A 1 80 ? -10.030 2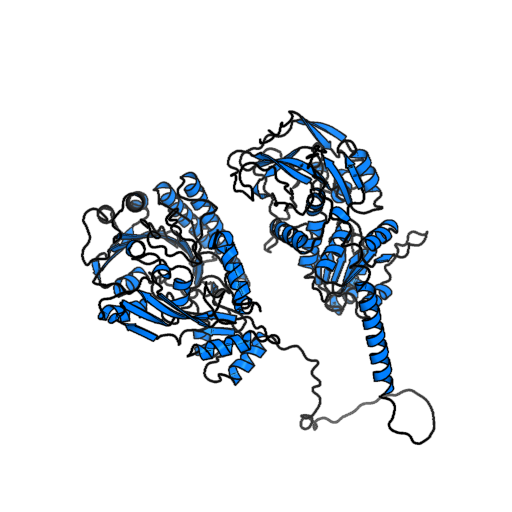0.041 -19.575 1.00 71.00 80 VAL A CA 1
ATOM 590 C C . VAL A 1 80 ? -10.265 20.443 -21.034 1.00 71.00 80 VAL A C 1
ATOM 592 O O . VAL A 1 80 ? -10.943 19.737 -21.778 1.00 71.00 80 VAL A O 1
ATOM 595 N N . ALA A 1 81 ? -9.696 21.577 -21.441 1.00 69.12 81 ALA A N 1
ATOM 596 C CA . ALA A 1 81 ? -9.807 22.133 -22.787 1.00 69.12 81 ALA A CA 1
ATOM 597 C C . ALA A 1 81 ? -8.677 21.653 -23.710 1.00 69.12 81 ALA A C 1
ATOM 599 O O . ALA A 1 81 ? -8.909 21.400 -24.892 1.00 69.12 81 ALA A O 1
ATOM 600 N N . LYS A 1 82 ? -7.453 21.514 -23.184 1.00 72.56 82 LYS A N 1
ATOM 601 C CA . LYS A 1 82 ? -6.286 21.006 -23.924 1.00 72.56 82 LYS A CA 1
ATOM 602 C C . LYS A 1 82 ? -5.329 20.284 -22.983 1.00 72.56 82 LYS A C 1
ATOM 604 O O . LYS A 1 82 ? -5.183 20.674 -21.832 1.00 72.56 82 LYS A O 1
ATOM 609 N N . ARG A 1 83 ? -4.653 19.248 -23.473 1.00 74.12 83 ARG A N 1
ATOM 610 C CA . ARG A 1 83 ? -3.611 18.521 -22.735 1.00 74.12 83 ARG A CA 1
ATOM 611 C C . ARG A 1 83 ? -2.253 18.793 -23.372 1.00 74.12 83 ARG A C 1
ATOM 613 O O . ARG A 1 83 ? -2.162 18.843 -24.600 1.00 74.12 83 ARG A O 1
ATOM 620 N N . GLY A 1 84 ? -1.231 18.976 -22.548 1.00 75.00 84 GLY A N 1
ATOM 621 C CA . GLY A 1 84 ? 0.150 19.047 -22.998 1.00 75.00 84 GLY A CA 1
ATOM 622 C C . GLY A 1 84 ? 0.726 17.663 -23.335 1.00 75.00 84 GLY A C 1
ATOM 623 O O . GLY A 1 84 ? 0.090 16.635 -23.076 1.00 75.00 84 GLY A O 1
ATOM 624 N N . PRO A 1 85 ? 1.927 17.602 -23.933 1.00 75.69 85 PRO A N 1
ATOM 625 C CA . PRO A 1 85 ? 2.582 16.339 -24.280 1.00 75.69 85 PRO A CA 1
ATOM 626 C C . PRO A 1 85 ? 2.771 15.400 -23.072 1.00 75.69 85 PRO A C 1
ATOM 628 O O . PRO A 1 85 ? 3.096 15.846 -21.975 1.00 75.69 85 PRO A O 1
ATOM 631 N N . GLY A 1 86 ? 2.590 14.090 -23.268 1.00 66.94 86 GLY A N 1
ATOM 632 C CA . GLY A 1 86 ? 2.817 13.073 -22.225 1.00 66.94 86 GLY A CA 1
ATOM 633 C C . GLY A 1 86 ? 1.688 12.899 -21.198 1.00 66.94 86 GLY A C 1
ATOM 634 O O . GLY A 1 86 ? 1.748 11.975 -20.392 1.00 66.94 86 GLY A O 1
ATOM 635 N N . VAL A 1 87 ? 0.631 13.719 -21.239 1.00 62.66 87 VAL A N 1
ATOM 636 C CA . VAL A 1 87 ? -0.569 13.526 -20.405 1.00 62.66 87 VAL A CA 1
ATOM 637 C C . VAL A 1 87 ? -1.481 12.479 -21.065 1.00 62.66 87 VAL A C 1
ATOM 639 O O . VAL A 1 87 ? -2.100 12.754 -22.096 1.00 62.66 87 VAL A O 1
ATOM 642 N N . SER A 1 88 ? -1.538 11.262 -20.507 1.00 57.34 88 SER A N 1
ATOM 643 C CA . SER A 1 88 ? -2.309 10.135 -21.065 1.00 57.34 88 SER A CA 1
ATOM 644 C C . SER A 1 88 ? -3.835 10.312 -20.929 1.00 57.34 88 SER A C 1
ATOM 646 O O . SER A 1 88 ? -4.320 11.068 -20.090 1.00 57.34 88 SER A O 1
ATOM 648 N N . GLU A 1 89 ? -4.618 9.581 -21.740 1.00 45.56 89 GLU A N 1
ATOM 649 C CA . GLU A 1 89 ? -6.097 9.530 -21.655 1.00 45.56 89 GLU A CA 1
ATOM 650 C C . GLU A 1 89 ? -6.611 8.986 -20.304 1.00 45.56 89 GLU A C 1
ATOM 652 O O . GLU A 1 89 ? -7.755 9.242 -19.934 1.00 45.56 89 GLU A O 1
ATOM 657 N N . VAL A 1 90 ? -5.772 8.237 -19.577 1.00 38.06 90 VAL A N 1
ATOM 658 C CA . VAL A 1 90 ? -6.122 7.481 -18.361 1.00 38.06 90 VAL A CA 1
ATOM 659 C C . VAL A 1 90 ? -5.749 8.234 -17.079 1.00 38.06 90 VAL A C 1
ATOM 661 O O . VAL A 1 90 ? -6.170 7.824 -15.999 1.00 38.06 90 VAL A O 1
ATOM 664 N N . ALA A 1 91 ? -5.038 9.366 -17.170 1.00 36.97 91 ALA A N 1
ATOM 665 C CA . ALA A 1 91 ? -4.747 10.240 -16.033 1.00 36.97 91 ALA A CA 1
ATOM 666 C C . ALA A 1 91 ? -6.048 10.891 -15.504 1.00 36.97 91 ALA A C 1
ATOM 668 O O . ALA A 1 91 ? -6.394 12.023 -15.830 1.00 36.97 91 ALA A O 1
ATOM 669 N N . LYS A 1 92 ? -6.766 10.087 -14.709 1.00 41.00 92 LYS A N 1
ATOM 670 C CA . LYS A 1 92 ? -8.019 10.287 -13.966 1.00 41.00 92 LYS A CA 1
ATOM 671 C C . LYS A 1 92 ? -9.284 10.523 -14.816 1.00 41.00 92 LYS A C 1
ATOM 673 O O . LYS A 1 92 ? -9.767 11.635 -14.989 1.00 41.00 92 LYS A O 1
ATOM 678 N N . ALA A 1 93 ? -9.862 9.386 -15.228 1.00 33.66 93 ALA A N 1
ATOM 679 C CA . ALA A 1 93 ? -11.238 9.150 -15.690 1.00 33.66 93 ALA A CA 1
ATOM 680 C C . ALA A 1 93 ? -11.704 9.869 -16.975 1.00 33.66 93 ALA A C 1
ATOM 682 O O . ALA A 1 93 ? -12.298 10.943 -16.948 1.00 33.66 93 ALA A O 1
ATOM 683 N N . GLY A 1 94 ? -11.589 9.173 -18.110 1.00 30.53 94 GLY A N 1
ATOM 684 C CA . GLY A 1 94 ? -12.355 9.491 -19.313 1.00 30.53 94 GLY A CA 1
ATOM 685 C C . GLY A 1 94 ? -12.162 8.461 -20.420 1.00 30.53 94 GLY A C 1
ATOM 686 O O . GLY A 1 94 ? -11.122 8.422 -21.064 1.00 30.53 94 GLY A O 1
ATOM 687 N N . LYS A 1 95 ? -13.187 7.645 -20.699 1.00 30.75 95 LYS A N 1
ATOM 688 C CA . LYS A 1 95 ? -13.293 6.980 -22.007 1.00 30.75 95 LYS A CA 1
ATOM 689 C C . LYS A 1 95 ? -13.408 8.059 -23.091 1.00 30.75 95 LYS A C 1
ATOM 691 O O . LYS A 1 95 ? -14.089 9.065 -22.877 1.00 30.75 95 LYS A O 1
ATOM 696 N N . LYS A 1 96 ? -12.783 7.810 -24.247 1.00 29.97 96 LYS A N 1
ATOM 697 C CA . LYS A 1 96 ? -12.825 8.638 -25.464 1.00 29.97 96 LYS A CA 1
ATOM 698 C C . LYS A 1 96 ? -14.150 9.394 -25.645 1.00 29.97 96 LYS A C 1
ATOM 700 O O . LYS A 1 96 ? -15.202 8.775 -25.796 1.00 29.97 96 LYS A O 1
ATOM 705 N N . GLY A 1 97 ? -14.059 10.720 -25.757 1.00 33.00 97 GLY A N 1
ATOM 706 C CA . GLY A 1 97 ? -15.086 11.541 -26.405 1.00 33.00 97 GLY A CA 1
ATOM 707 C C . GLY A 1 97 ? -16.132 12.225 -25.519 1.00 33.00 97 GLY A C 1
ATOM 708 O O . GLY A 1 97 ? -17.087 12.755 -26.080 1.00 33.00 97 GLY A O 1
ATOM 709 N N . LEU A 1 98 ? -15.974 12.268 -24.191 1.00 30.39 98 LEU A N 1
ATOM 710 C CA . LEU A 1 98 ? -16.791 13.132 -23.322 1.00 30.39 98 LEU A CA 1
ATOM 711 C C . LEU A 1 98 ? -15.962 14.311 -22.782 1.00 30.39 98 LEU A C 1
ATOM 713 O O . LEU A 1 98 ? -14.841 14.121 -22.317 1.00 30.39 98 LEU A O 1
ATOM 717 N N . GLN A 1 99 ? -16.525 15.520 -22.840 1.00 36.84 99 GLN A N 1
ATOM 718 C CA . GLN A 1 99 ? -16.062 16.689 -22.086 1.00 36.84 99 GLN A CA 1
ATOM 719 C C . GLN A 1 99 ? -16.420 16.462 -20.608 1.00 36.84 99 GLN A C 1
ATOM 721 O O . GLN A 1 99 ? -17.576 16.159 -20.316 1.00 36.84 99 GLN A O 1
ATOM 726 N N . TRP A 1 100 ? -15.456 16.550 -19.683 1.00 40.06 100 TRP A N 1
ATOM 727 C CA . TRP A 1 100 ? -15.694 16.246 -18.262 1.00 40.06 100 TRP A CA 1
ATOM 728 C C . TRP A 1 100 ? -15.390 17.435 -17.337 1.00 40.06 100 TRP A C 1
ATOM 730 O O . TRP A 1 100 ? -14.348 18.075 -17.512 1.00 40.06 100 TRP A O 1
ATOM 740 N N . PRO A 1 101 ? -16.251 17.701 -16.332 1.00 42.59 101 PRO A N 1
ATOM 741 C CA . PRO A 1 101 ? -15.967 18.603 -15.217 1.00 42.59 101 PRO A CA 1
ATOM 742 C C . PRO A 1 101 ? -14.731 18.180 -14.406 1.00 42.59 101 PRO A C 1
ATOM 744 O O . PRO A 1 101 ? -14.479 16.997 -14.198 1.00 42.59 101 PRO A O 1
ATOM 747 N N . SER A 1 102 ? -13.942 19.137 -13.937 1.00 41.44 102 SER A N 1
ATOM 748 C CA . SER A 1 102 ? -12.687 18.982 -13.195 1.00 41.44 102 SER A CA 1
ATOM 749 C C . SER A 1 102 ? -12.593 20.091 -12.147 1.00 41.44 102 SER A C 1
ATOM 751 O O . SER A 1 102 ? -12.746 21.271 -12.471 1.00 41.44 102 SER A O 1
ATOM 753 N N . ILE A 1 103 ? -12.341 19.743 -10.887 1.00 47.16 103 ILE A N 1
ATOM 754 C CA . ILE A 1 103 ? -11.970 20.732 -9.868 1.00 47.16 103 ILE A CA 1
ATOM 755 C C . ILE A 1 103 ? -10.478 20.987 -10.014 1.00 47.16 103 ILE A C 1
ATOM 757 O O . ILE A 1 103 ? -9.678 20.050 -10.001 1.00 47.16 103 ILE A O 1
ATOM 761 N N . ILE A 1 104 ? -10.101 22.254 -10.133 1.00 50.31 104 ILE A N 1
ATOM 762 C CA . ILE A 1 104 ? -8.709 22.647 -9.972 1.00 50.31 104 ILE A CA 1
ATOM 763 C C . ILE A 1 104 ? -8.579 23.064 -8.516 1.00 50.31 104 ILE A C 1
ATOM 765 O O . ILE A 1 104 ? -9.155 24.062 -8.083 1.00 50.31 104 ILE A O 1
ATOM 769 N N . PHE A 1 105 ? -7.804 22.312 -7.755 1.00 44.09 105 PHE A N 1
ATOM 770 C CA . PHE A 1 105 ? -7.422 22.754 -6.434 1.00 44.09 105 PHE A CA 1
ATOM 771 C C . PHE A 1 105 ? -5.925 22.704 -6.292 1.00 44.09 105 PHE A C 1
ATOM 773 O O . PHE A 1 105 ? -5.286 21.686 -6.532 1.00 44.09 105 PHE A O 1
ATOM 780 N N . ARG A 1 106 ? -5.388 23.811 -5.800 1.00 44.19 106 ARG A N 1
ATOM 781 C CA . ARG A 1 106 ? -4.102 23.801 -5.146 1.00 44.19 106 ARG A CA 1
ATOM 782 C C . ARG A 1 106 ? -4.203 24.634 -3.890 1.00 44.19 106 ARG A C 1
ATOM 784 O O . ARG A 1 106 ? -4.514 25.819 -3.959 1.00 44.19 106 ARG A O 1
ATOM 791 N N . ALA A 1 107 ? -3.822 24.050 -2.767 1.00 32.22 107 ALA A N 1
ATOM 792 C CA . ALA A 1 107 ? -3.408 24.836 -1.629 1.00 32.22 107 ALA A CA 1
ATOM 793 C C . ALA A 1 107 ? -1.979 24.478 -1.248 1.00 32.22 107 ALA A C 1
ATOM 795 O O . ALA A 1 107 ? -1.682 23.325 -0.946 1.00 32.22 107 ALA A O 1
ATOM 796 N N . VAL A 1 108 ? -1.083 25.465 -1.286 1.00 38.00 108 VAL A N 1
ATOM 797 C CA . VAL A 1 108 ? 0.257 25.315 -0.725 1.00 38.00 108 VAL A CA 1
ATOM 798 C C . VAL A 1 108 ? 0.738 26.620 -0.125 1.00 38.00 108 VAL A C 1
ATOM 800 O O . VAL A 1 108 ? 0.584 27.677 -0.731 1.00 38.00 108 VAL A O 1
ATOM 803 N N . VAL A 1 109 ? 1.440 26.499 0.998 1.00 25.44 109 VAL A N 1
ATOM 804 C CA . VAL A 1 109 ? 2.543 27.386 1.351 1.00 25.44 109 VAL A CA 1
ATOM 805 C C . VAL A 1 109 ? 3.671 26.558 1.965 1.00 25.44 109 VAL A C 1
ATOM 807 O O . VAL A 1 109 ? 3.451 25.568 2.659 1.00 25.44 109 VAL A O 1
ATOM 810 N N . ASN A 1 110 ? 4.889 26.999 1.680 1.00 22.98 110 ASN A N 1
ATOM 811 C CA . ASN A 1 110 ? 6.145 26.466 2.175 1.00 22.98 110 ASN A CA 1
ATOM 812 C C . ASN A 1 110 ? 6.450 27.003 3.590 1.00 22.98 110 ASN A C 1
ATOM 814 O O . ASN A 1 110 ? 6.501 28.217 3.787 1.00 22.98 110 ASN A O 1
ATOM 818 N N . ALA A 1 111 ? 6.708 26.108 4.545 1.00 23.61 111 ALA A N 1
ATOM 819 C CA . ALA A 1 111 ? 7.452 26.411 5.764 1.00 23.61 111 ALA A CA 1
ATOM 820 C C . ALA A 1 111 ? 8.418 25.253 6.058 1.00 23.61 111 ALA A C 1
ATOM 822 O O . ALA A 1 111 ? 8.111 24.326 6.802 1.00 23.61 111 ALA A O 1
ATOM 823 N N . THR A 1 112 ? 9.602 25.290 5.453 1.00 27.19 112 THR A N 1
ATOM 824 C CA . THR A 1 112 ? 10.729 24.451 5.868 1.00 27.19 112 THR A CA 1
ATOM 825 C C . THR A 1 112 ? 11.226 24.881 7.247 1.00 27.19 112 THR A C 1
ATOM 827 O O . THR A 1 112 ? 11.883 25.914 7.354 1.00 27.19 112 THR A O 1
ATOM 830 N N . THR A 1 113 ? 10.986 24.062 8.276 1.00 27.58 113 THR A N 1
ATOM 831 C CA . THR A 1 113 ? 11.828 23.998 9.486 1.00 27.58 113 THR A CA 1
ATOM 832 C C . THR A 1 113 ? 11.690 22.634 10.173 1.00 27.58 113 THR A C 1
ATOM 834 O O . THR A 1 113 ? 10.632 22.313 10.695 1.00 27.58 113 THR A O 1
ATOM 837 N N . ALA A 1 114 ? 12.793 21.877 10.181 1.00 28.58 114 ALA A N 1
ATOM 838 C CA . ALA A 1 114 ? 13.185 20.839 11.145 1.00 28.58 114 ALA A CA 1
ATOM 839 C C . ALA A 1 114 ? 12.148 19.768 11.583 1.00 28.58 114 ALA A C 1
ATOM 841 O O . ALA A 1 114 ? 11.504 19.900 12.621 1.00 28.58 114 ALA A O 1
ATOM 842 N N . GLY A 1 115 ? 12.126 18.630 10.874 1.00 30.72 115 GLY A N 1
ATOM 843 C CA . GLY A 1 115 ? 12.034 17.304 11.511 1.00 30.72 115 GLY A CA 1
ATOM 844 C C . GLY A 1 115 ? 10.705 16.857 12.132 1.00 30.72 115 GLY A C 1
ATOM 845 O O . GLY A 1 115 ? 10.741 16.084 13.084 1.00 30.72 115 GLY A O 1
ATOM 846 N N . LYS A 1 116 ? 9.546 17.308 11.635 1.00 23.31 116 LYS A N 1
ATOM 847 C CA . LYS A 1 116 ? 8.232 16.730 11.980 1.00 23.31 116 LYS A CA 1
ATOM 848 C C . LYS A 1 116 ? 7.339 16.669 10.744 1.00 23.31 116 LYS A C 1
ATOM 850 O O . LYS A 1 116 ? 7.265 17.653 10.008 1.00 23.31 116 LYS A O 1
ATOM 855 N N . ASP A 1 117 ? 6.655 15.547 10.544 1.00 27.41 117 ASP A N 1
ATOM 856 C CA . ASP A 1 117 ? 5.739 15.310 9.427 1.00 27.41 117 ASP A CA 1
ATOM 857 C C . ASP A 1 117 ? 4.603 16.329 9.369 1.00 27.41 117 ASP A C 1
ATOM 859 O O . ASP A 1 117 ? 3.596 16.222 10.069 1.00 27.41 117 ASP A O 1
ATOM 863 N N . ILE A 1 118 ? 4.755 17.313 8.484 1.00 22.72 118 ILE A N 1
ATOM 864 C CA . ILE A 1 118 ? 3.653 18.051 7.873 1.00 22.72 118 ILE A CA 1
ATOM 865 C C . ILE A 1 118 ? 4.057 18.329 6.418 1.00 22.72 118 ILE A C 1
ATOM 867 O O . ILE A 1 118 ? 4.775 19.283 6.120 1.00 22.72 118 ILE A O 1
ATOM 871 N N . ILE A 1 119 ? 3.618 17.464 5.504 1.00 22.84 119 ILE A N 1
ATOM 872 C CA . ILE A 1 119 ? 3.885 17.575 4.066 1.00 22.84 119 ILE A CA 1
ATOM 873 C C . ILE A 1 119 ? 2.957 18.640 3.460 1.00 22.84 119 ILE A C 1
ATOM 875 O O . ILE A 1 119 ? 1.749 18.437 3.358 1.00 22.84 119 ILE A O 1
ATOM 879 N N . PHE A 1 120 ? 3.534 19.753 3.002 1.00 23.70 120 PHE A N 1
ATOM 880 C CA . PHE A 1 120 ? 2.914 20.686 2.054 1.00 23.70 120 PHE A CA 1
ATOM 881 C C . PHE A 1 120 ? 3.894 20.905 0.893 1.00 23.70 120 PHE A C 1
ATOM 883 O O . PHE A 1 120 ? 4.823 21.703 1.013 1.00 23.70 120 PHE A O 1
ATOM 890 N N . ILE A 1 121 ? 3.736 20.177 -0.221 1.00 25.97 121 ILE A N 1
ATOM 891 C CA . ILE A 1 121 ? 4.628 20.297 -1.388 1.00 25.97 121 ILE A CA 1
ATOM 892 C C . ILE A 1 121 ? 3.848 20.670 -2.657 1.00 25.97 121 ILE A C 1
ATOM 894 O O . ILE A 1 121 ? 2.914 19.991 -3.073 1.00 25.97 121 ILE A O 1
ATOM 898 N N . VAL A 1 122 ? 4.300 21.788 -3.238 1.00 37.44 122 VAL A N 1
ATOM 899 C CA . VAL A 1 122 ? 4.017 22.386 -4.554 1.00 37.44 122 VAL A CA 1
ATOM 900 C C . VAL A 1 122 ? 4.690 21.564 -5.655 1.00 37.44 122 VAL A C 1
ATOM 902 O O . VAL A 1 122 ? 5.866 21.236 -5.528 1.00 37.44 122 VAL A O 1
ATOM 905 N N . SER A 1 123 ? 4.048 21.397 -6.808 1.00 26.28 123 SER A N 1
ATOM 906 C CA . SER A 1 123 ? 4.772 21.404 -8.078 1.00 26.28 123 SER A CA 1
ATOM 907 C C . SER A 1 123 ? 4.245 22.406 -9.100 1.00 26.28 123 SER A C 1
ATOM 909 O O . SER A 1 123 ? 3.080 22.383 -9.479 1.00 26.28 123 SER A O 1
ATOM 911 N N . THR A 1 124 ? 5.133 23.273 -9.567 1.00 31.69 124 THR A N 1
ATOM 912 C CA . THR A 1 124 ? 5.208 23.646 -10.982 1.00 31.69 124 THR A CA 1
ATOM 913 C C . THR A 1 124 ? 6.675 23.549 -11.386 1.00 31.69 124 THR A C 1
ATOM 915 O O . THR A 1 124 ? 7.502 24.357 -10.961 1.00 31.69 124 THR A O 1
ATOM 918 N N . ARG A 1 125 ? 7.048 22.529 -12.171 1.00 32.81 125 ARG A N 1
ATOM 919 C CA . ARG A 1 125 ? 8.403 22.392 -12.758 1.00 32.81 125 ARG A CA 1
ATOM 920 C C . ARG A 1 125 ? 8.595 23.313 -13.975 1.00 32.81 125 ARG A C 1
ATOM 922 O O . ARG A 1 125 ? 9.097 22.895 -15.013 1.00 32.81 125 ARG A O 1
ATOM 929 N N . THR A 1 126 ? 8.282 24.596 -13.844 1.00 32.38 126 THR A N 1
ATOM 930 C CA . THR A 1 126 ? 8.617 25.616 -14.852 1.00 32.38 126 THR A CA 1
ATOM 931 C C . THR A 1 126 ? 9.401 26.750 -14.202 1.00 32.38 126 THR A C 1
ATOM 933 O O . THR A 1 126 ? 8.946 27.864 -13.976 1.00 32.38 126 THR A O 1
ATOM 936 N N . ALA A 1 127 ? 10.664 26.441 -13.903 1.00 31.89 127 ALA A N 1
ATOM 937 C CA . ALA A 1 127 ? 11.666 27.400 -13.473 1.00 31.89 127 ALA A CA 1
ATOM 938 C C . ALA A 1 127 ? 11.981 28.398 -14.599 1.00 31.89 127 ALA A C 1
ATOM 940 O O . ALA A 1 127 ? 12.865 28.159 -15.421 1.00 31.89 127 ALA A O 1
ATOM 941 N N . LYS A 1 128 ? 11.278 29.536 -14.626 1.00 26.47 128 LYS A N 1
ATOM 942 C CA . LYS A 1 128 ? 11.779 30.807 -15.179 1.00 26.47 128 LYS A CA 1
ATOM 943 C C . LYS A 1 128 ? 10.920 31.992 -14.711 1.00 26.47 128 LYS A C 1
ATOM 945 O O . LYS A 1 128 ? 10.171 32.544 -15.507 1.00 26.47 128 LYS A O 1
ATOM 950 N N . ARG A 1 129 ? 11.099 32.434 -13.454 1.00 31.08 129 ARG A N 1
ATOM 951 C CA . ARG A 1 129 ? 11.042 33.854 -13.015 1.00 31.08 129 ARG A CA 1
ATOM 952 C C . ARG A 1 129 ? 11.361 34.004 -11.514 1.00 31.08 129 ARG A C 1
ATOM 954 O O . ARG A 1 129 ? 10.548 33.740 -10.649 1.00 31.08 129 ARG A O 1
ATOM 961 N N . THR A 1 130 ? 12.608 34.401 -11.264 1.00 23.08 130 THR A N 1
ATOM 962 C CA . THR A 1 130 ? 13.135 35.240 -10.166 1.00 23.08 130 THR A CA 1
ATOM 963 C C . THR A 1 130 ? 12.483 35.196 -8.767 1.00 23.08 130 THR A C 1
ATOM 965 O O . THR A 1 130 ? 11.450 35.802 -8.530 1.00 23.08 130 THR A O 1
ATOM 968 N N . VAL A 1 131 ? 13.210 34.565 -7.833 1.00 22.64 131 VAL A N 1
ATOM 969 C CA . VAL A 1 131 ? 13.450 34.907 -6.409 1.00 22.64 131 VAL A CA 1
ATOM 970 C C . VAL A 1 131 ? 12.381 35.746 -5.679 1.00 22.64 131 VAL A C 1
ATOM 972 O O . VAL A 1 131 ? 12.301 36.954 -5.873 1.00 22.64 131 VAL A O 1
ATOM 975 N N . GLY A 1 132 ? 11.707 35.121 -4.700 1.00 25.33 132 GLY A N 1
ATOM 976 C CA . GLY A 1 132 ? 11.149 35.825 -3.535 1.00 25.33 132 GLY A CA 1
ATOM 977 C C . GLY A 1 132 ? 9.623 35.923 -3.417 1.00 25.33 132 GLY A C 1
ATOM 978 O O . GLY A 1 132 ? 9.115 37.012 -3.213 1.00 25.33 132 GLY A O 1
ATOM 979 N N . SER A 1 133 ? 8.876 34.820 -3.517 1.00 25.20 133 SER A N 1
ATOM 980 C CA . SER A 1 133 ? 7.635 34.553 -2.751 1.00 25.20 133 SER A CA 1
ATOM 981 C C . SER A 1 133 ? 7.022 33.230 -3.223 1.00 25.20 133 SER A C 1
ATOM 983 O O . SER A 1 133 ? 7.094 32.884 -4.395 1.00 25.20 133 SER A O 1
ATOM 985 N N . ALA A 1 134 ? 6.439 32.454 -2.312 1.00 28.11 134 ALA A N 1
ATOM 986 C CA . ALA A 1 134 ? 5.917 31.110 -2.573 1.00 28.11 134 ALA A CA 1
ATOM 987 C C . ALA A 1 134 ? 4.561 31.074 -3.321 1.00 28.11 134 ALA A C 1
ATOM 989 O O . ALA A 1 134 ? 3.815 30.115 -3.162 1.00 28.11 134 ALA A O 1
ATOM 990 N N . MET A 1 135 ? 4.204 32.105 -4.098 1.00 35.12 135 MET A N 1
ATOM 991 C CA . MET A 1 135 ? 2.879 32.225 -4.745 1.00 35.12 135 MET A CA 1
ATOM 992 C C . MET A 1 135 ? 2.959 32.794 -6.168 1.00 35.12 135 MET A C 1
ATOM 994 O O . MET A 1 135 ? 2.090 33.549 -6.594 1.00 35.12 135 MET A O 1
ATOM 998 N N . VAL A 1 136 ? 4.019 32.459 -6.905 1.00 32.66 136 VAL A N 1
ATOM 999 C CA . VAL A 1 136 ? 4.225 32.933 -8.278 1.00 32.66 136 VAL A CA 1
ATOM 1000 C C . VAL A 1 136 ? 3.896 31.786 -9.243 1.00 32.66 136 VAL A C 1
ATOM 1002 O O . VAL A 1 136 ? 4.482 30.714 -9.135 1.00 32.66 136 VAL A O 1
ATOM 1005 N N . ASP A 1 137 ? 2.937 32.040 -10.142 1.00 33.41 137 ASP A N 1
ATOM 1006 C CA . ASP A 1 137 ? 2.477 31.224 -11.288 1.00 33.41 137 ASP A CA 1
ATOM 1007 C C . ASP A 1 137 ? 1.219 30.331 -11.170 1.00 33.41 137 ASP A C 1
ATOM 1009 O O . ASP A 1 137 ? 1.084 29.403 -11.956 1.00 33.41 137 ASP A O 1
ATOM 1013 N N . MET A 1 138 ? 0.218 30.643 -10.330 1.00 41.38 138 MET A N 1
ATOM 1014 C CA . MET A 1 138 ? -1.175 30.200 -10.593 1.00 41.38 138 MET A CA 1
ATOM 1015 C C . MET A 1 138 ? -2.196 31.174 -10.030 1.00 41.38 138 MET A C 1
ATOM 1017 O O . MET A 1 138 ? -2.363 31.270 -8.817 1.00 41.38 138 MET A O 1
ATOM 1021 N N . LEU A 1 139 ? -2.890 31.900 -10.904 1.00 51.94 139 LEU A N 1
ATOM 1022 C CA . LEU A 1 139 ? -3.945 32.801 -10.480 1.00 51.94 139 LEU A CA 1
ATOM 1023 C C . LEU A 1 139 ? -5.134 32.691 -11.451 1.00 51.94 139 LEU A C 1
ATOM 1025 O O . LEU A 1 139 ? -4.960 32.639 -12.671 1.00 51.94 139 LEU A O 1
ATOM 1029 N N . LEU A 1 140 ? -6.330 32.551 -10.879 1.00 57.00 140 LEU A N 1
ATOM 1030 C CA . LEU A 1 140 ? -7.316 31.584 -11.352 1.00 57.00 140 LEU A CA 1
ATOM 1031 C C . LEU A 1 140 ? -8.754 32.111 -11.517 1.00 57.00 140 LEU A C 1
ATOM 1033 O O . LEU A 1 140 ? -9.695 31.327 -11.507 1.00 57.00 140 LEU A O 1
ATOM 1037 N N . SER A 1 141 ? -8.958 33.411 -11.743 1.00 53.44 141 SER A N 1
ATOM 1038 C CA . SER A 1 141 ? -10.291 33.928 -12.124 1.00 53.44 141 SER A CA 1
ATOM 1039 C C . SER A 1 141 ? -10.431 34.218 -13.634 1.00 53.44 141 SER A C 1
ATOM 1041 O O . SER A 1 141 ? -11.260 35.028 -14.043 1.00 53.44 141 SER A O 1
ATOM 1043 N N . GLY A 1 142 ? -9.593 33.604 -14.477 1.00 59.59 142 GLY A N 1
ATOM 1044 C CA . GLY A 1 142 ? -9.644 33.736 -15.940 1.00 59.59 142 GLY A CA 1
ATOM 1045 C C . GLY A 1 142 ? -10.480 32.650 -16.628 1.00 59.59 142 GLY A C 1
ATOM 1046 O O . GLY A 1 142 ? -10.706 31.582 -16.058 1.00 59.59 142 GLY A O 1
ATOM 1047 N N . GLU A 1 143 ? -10.913 32.905 -17.870 1.00 73.44 143 GLU A N 1
ATOM 1048 C CA . GLU A 1 143 ? -11.703 31.936 -18.664 1.00 73.44 143 GLU A CA 1
ATOM 1049 C C . GLU A 1 143 ? -10.943 30.623 -18.928 1.00 73.44 143 GLU A C 1
ATOM 1051 O O . GLU A 1 143 ? -11.570 29.573 -19.065 1.00 73.44 143 GLU A O 1
ATOM 1056 N N . PHE A 1 144 ? -9.607 30.667 -18.974 1.00 75.38 144 PHE A N 1
ATOM 1057 C CA . PHE A 1 144 ? -8.757 29.482 -19.051 1.00 75.38 144 PHE A CA 1
ATOM 1058 C C . PHE A 1 144 ? -7.631 29.526 -18.019 1.00 75.38 144 PHE A C 1
ATOM 1060 O O . PHE A 1 144 ? -7.126 30.590 -17.655 1.00 75.38 144 PHE A O 1
ATOM 1067 N N . VAL A 1 145 ? -7.232 28.342 -17.570 1.00 73.81 145 VAL A N 1
ATOM 1068 C CA . VAL A 1 145 ? -6.248 28.119 -16.515 1.00 73.81 145 VAL A CA 1
ATOM 1069 C C . VAL A 1 145 ? -5.268 27.048 -16.960 1.00 73.81 145 VAL A C 1
ATOM 1071 O O . VAL A 1 145 ? -5.681 25.995 -17.433 1.00 73.81 145 VAL A O 1
ATOM 1074 N N . LEU A 1 146 ? -3.977 27.296 -16.761 1.00 71.31 146 LEU A N 1
ATOM 1075 C CA . LEU A 1 146 ? -2.943 26.282 -16.915 1.00 71.31 146 LEU A CA 1
ATOM 1076 C C . LEU A 1 146 ? -2.654 25.631 -15.557 1.00 71.31 146 LEU A C 1
ATOM 1078 O O . LEU A 1 146 ? -2.422 26.346 -14.581 1.00 71.31 146 LEU A O 1
ATOM 1082 N N . CYS A 1 147 ? -2.658 24.301 -15.486 1.00 65.69 147 CYS A N 1
ATOM 1083 C CA . CYS A 1 147 ? -2.271 23.572 -14.279 1.00 65.69 147 CYS A CA 1
ATOM 1084 C C . CYS A 1 147 ? -1.554 22.252 -14.576 1.00 65.69 147 CYS A C 1
ATOM 1086 O O . CYS A 1 147 ? -1.637 21.724 -15.682 1.00 65.69 147 CYS A O 1
ATOM 1088 N N . GLU A 1 148 ? -0.840 21.703 -13.589 1.00 67.00 148 GLU A N 1
ATOM 1089 C CA . GLU A 1 148 ? -0.270 20.360 -13.713 1.00 67.00 148 GLU A CA 1
ATOM 1090 C C . GLU A 1 148 ? -1.375 19.300 -13.637 1.00 67.00 148 GLU A C 1
ATOM 1092 O O . GLU A 1 148 ? -2.264 19.370 -12.787 1.00 67.00 148 GLU A O 1
ATOM 1097 N N . ALA A 1 149 ? -1.294 18.272 -14.484 1.00 65.94 149 ALA A N 1
ATOM 1098 C CA . ALA A 1 149 ? -2.300 17.212 -14.538 1.00 65.94 149 ALA A CA 1
ATOM 1099 C C . ALA A 1 149 ? -2.471 16.467 -13.198 1.00 65.94 149 ALA A C 1
ATOM 1101 O O . ALA A 1 149 ? -3.561 15.988 -12.894 1.00 65.94 149 ALA A O 1
ATOM 1102 N N . ARG A 1 150 ? -1.410 16.382 -12.382 1.00 65.88 150 ARG A N 1
ATOM 1103 C CA . ARG A 1 150 ? -1.436 15.708 -11.071 1.00 65.88 150 ARG A CA 1
ATOM 1104 C C . ARG A 1 150 ? -2.198 16.458 -9.977 1.00 65.88 150 ARG A C 1
ATOM 1106 O O . ARG A 1 150 ? -2.611 15.826 -9.010 1.00 65.88 150 ARG A O 1
ATOM 1113 N N . ASP A 1 151 ? -2.395 17.766 -10.140 1.00 64.06 151 ASP A N 1
ATOM 1114 C CA . ASP A 1 151 ? -3.075 18.620 -9.157 1.00 64.06 151 ASP A CA 1
ATOM 1115 C C . ASP A 1 151 ? -4.606 18.624 -9.377 1.00 64.06 151 ASP A C 1
ATOM 1117 O O . ASP A 1 151 ? -5.354 19.291 -8.665 1.00 64.06 151 ASP A O 1
ATOM 1121 N N . LEU A 1 152 ? -5.098 17.874 -10.371 1.00 67.81 152 LEU A N 1
ATOM 1122 C CA . LEU A 1 152 ? -6.521 17.782 -10.679 1.00 67.81 152 LEU A CA 1
ATOM 1123 C C . LEU A 1 152 ? -7.234 16.759 -9.799 1.00 67.81 152 LEU A C 1
ATOM 1125 O O . LEU A 1 152 ? -6.823 15.600 -9.694 1.00 67.81 152 LEU A O 1
ATOM 1129 N N . VAL A 1 153 ? -8.390 17.173 -9.281 1.00 67.38 153 VAL A N 1
ATOM 1130 C CA . VAL A 1 153 ? -9.358 16.283 -8.641 1.00 67.38 153 VAL A CA 1
ATOM 1131 C C . VAL A 1 153 ? -10.565 16.133 -9.562 1.00 67.38 153 VAL A C 1
ATOM 1133 O O . VAL A 1 153 ? -11.144 17.114 -10.042 1.00 67.38 153 VAL A O 1
ATOM 1136 N N . HIS A 1 154 ? -10.953 14.885 -9.827 1.00 70.31 154 HIS A N 1
ATOM 1137 C CA . HIS A 1 154 ? -12.138 14.601 -10.629 1.00 70.31 154 HIS A CA 1
ATOM 1138 C C . HIS A 1 154 ? -13.394 15.096 -9.904 1.00 70.31 154 HIS A C 1
ATOM 1140 O O . HIS A 1 154 ? -13.577 14.797 -8.726 1.00 70.31 154 HIS A O 1
ATOM 1146 N N . LEU A 1 155 ? -14.267 15.817 -10.616 1.00 67.56 155 LEU A N 1
ATOM 1147 C CA . LEU A 1 155 ? -15.575 16.238 -10.118 1.00 67.56 155 LEU A CA 1
ATOM 1148 C C . LEU A 1 155 ? -16.646 15.255 -10.628 1.00 67.56 155 LEU A C 1
ATOM 1150 O O . LEU A 1 155 ? -16.945 15.254 -11.826 1.00 67.56 155 LEU A O 1
ATOM 1154 N N . PRO A 1 156 ? -17.233 14.415 -9.759 1.00 68.38 156 PRO A N 1
ATOM 1155 C CA . PRO A 1 156 ? -18.294 13.495 -10.140 1.00 68.38 156 PRO A CA 1
ATOM 1156 C C . PRO A 1 156 ? -19.519 14.237 -10.672 1.00 68.38 156 PRO A C 1
ATOM 1158 O O . PRO A 1 156 ? -19.911 15.257 -10.114 1.00 68.38 156 PRO A O 1
ATOM 1161 N N . LYS A 1 157 ? -20.181 13.660 -11.686 1.00 71.19 157 LYS A N 1
ATOM 1162 C CA . LYS A 1 157 ? -21.370 14.242 -12.341 1.00 71.19 157 LYS A CA 1
ATOM 1163 C C . LYS A 1 157 ? -22.475 14.757 -11.407 1.00 71.19 157 LYS A C 1
ATOM 1165 O O . LYS A 1 157 ? -23.118 15.720 -11.807 1.00 71.19 157 LYS A O 1
ATOM 1170 N N . PRO A 1 158 ? -22.761 14.131 -10.245 1.00 79.56 158 PRO A N 1
ATOM 1171 C CA . PRO A 1 158 ? -23.767 14.673 -9.343 1.00 79.56 158 PRO A CA 1
ATOM 1172 C C . PRO A 1 158 ? -23.440 16.085 -8.858 1.00 79.56 158 PRO A C 1
ATOM 1174 O O . PRO A 1 158 ? -24.368 16.843 -8.651 1.00 79.56 158 PRO A O 1
ATOM 1177 N N . LEU A 1 159 ? -22.165 16.457 -8.710 1.00 75.44 159 LEU A N 1
ATOM 1178 C CA . LEU A 1 159 ? -21.755 17.765 -8.200 1.00 75.44 159 LEU A CA 1
ATOM 1179 C C . LEU A 1 159 ? -21.623 18.795 -9.330 1.00 75.44 159 LEU A C 1
ATOM 1181 O O . LEU A 1 159 ? -21.126 18.494 -10.419 1.00 75.44 159 LEU A O 1
ATOM 1185 N N . THR A 1 160 ? -22.030 20.032 -9.058 1.00 81.75 160 THR A N 1
ATOM 1186 C CA . THR A 1 160 ? -21.973 21.136 -10.022 1.00 81.75 160 THR A CA 1
ATOM 1187 C C . THR A 1 160 ? -20.576 21.762 -10.088 1.00 81.75 160 THR A C 1
ATOM 1189 O O . THR A 1 160 ? -19.730 21.584 -9.209 1.00 81.75 160 THR A O 1
ATOM 1192 N N . TYR A 1 161 ? -20.312 22.576 -11.114 1.00 76.44 161 TYR A N 1
ATOM 1193 C CA . TYR A 1 161 ? -19.082 23.379 -11.157 1.00 76.44 161 TYR A CA 1
ATOM 1194 C C . TYR A 1 161 ? -18.987 24.376 -9.995 1.00 76.44 161 TYR A C 1
ATOM 1196 O O . TYR A 1 161 ? -17.887 24.715 -9.563 1.00 76.44 161 TYR A O 1
ATOM 1204 N N . LEU A 1 162 ? -20.128 24.842 -9.478 1.00 83.38 162 LEU A N 1
ATOM 1205 C CA . LEU A 1 162 ? -20.168 25.712 -8.308 1.00 83.38 162 LEU A CA 1
ATOM 1206 C C . LEU A 1 162 ? -19.783 24.938 -7.047 1.00 83.38 162 LEU 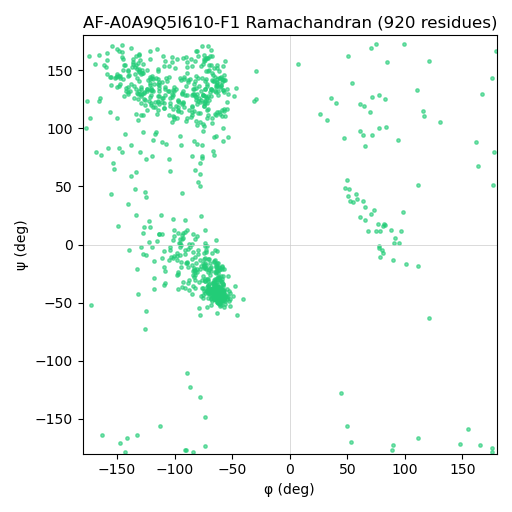A C 1
ATOM 1208 O O . LEU A 1 162 ? -18.954 25.437 -6.287 1.00 83.38 162 LEU A O 1
ATOM 1212 N N . ASP A 1 163 ? -20.280 23.709 -6.870 1.00 84.00 163 ASP A N 1
ATOM 1213 C CA . ASP A 1 163 ? -19.821 22.802 -5.808 1.00 84.00 163 ASP A CA 1
ATOM 1214 C C . ASP A 1 163 ? -18.302 22.613 -5.878 1.00 84.00 163 ASP A C 1
ATOM 1216 O O . ASP A 1 163 ? -17.591 22.763 -4.879 1.00 84.00 163 ASP A O 1
ATOM 1220 N N . GLY A 1 164 ? -17.800 22.361 -7.090 1.00 77.31 164 GLY A N 1
ATOM 1221 C CA . GLY A 1 164 ? -16.382 22.204 -7.369 1.00 77.31 164 GLY A CA 1
ATOM 1222 C C . GLY A 1 164 ? -15.536 23.432 -7.034 1.00 77.31 164 GLY A C 1
ATOM 1223 O O . GLY A 1 164 ? -14.464 23.310 -6.445 1.00 77.31 164 GLY A O 1
ATOM 1224 N N . ALA A 1 165 ? -16.027 24.629 -7.348 1.00 80.12 165 ALA A N 1
ATOM 1225 C CA . ALA A 1 165 ? -15.338 25.875 -7.028 1.00 80.12 165 ALA A CA 1
ATOM 1226 C C . ALA A 1 165 ? -15.228 26.096 -5.508 1.00 80.12 165 ALA A C 1
ATOM 1228 O O . ALA A 1 165 ? -14.224 26.610 -5.023 1.00 80.12 165 ALA A O 1
ATOM 1229 N N . ILE A 1 166 ? -16.228 25.678 -4.722 1.00 83.06 166 ILE A N 1
ATOM 1230 C CA . ILE A 1 166 ? -16.195 25.859 -3.261 1.00 83.06 166 ILE A CA 1
ATOM 1231 C C . ILE A 1 166 ? -15.252 24.857 -2.588 1.00 83.06 166 ILE A C 1
ATOM 1233 O O . ILE A 1 166 ? -14.642 25.176 -1.561 1.00 83.06 166 ILE A O 1
ATOM 1237 N N . LEU A 1 167 ? -15.091 23.664 -3.165 1.00 78.25 167 LEU A N 1
ATOM 1238 C CA . LEU A 1 167 ? -14.140 22.662 -2.682 1.00 78.25 167 LEU A CA 1
ATOM 1239 C C . LEU A 1 167 ? -12.716 23.213 -2.633 1.00 78.25 167 LEU A C 1
ATOM 1241 O O . LEU A 1 167 ? -12.030 23.022 -1.628 1.00 78.25 167 LEU A O 1
ATOM 1245 N N . GLY A 1 168 ? -12.339 23.981 -3.656 1.00 67.56 168 GLY A N 1
ATOM 1246 C CA . GLY A 1 168 ? -10.998 24.503 -3.891 1.00 67.56 168 GLY A CA 1
ATOM 1247 C C . GLY A 1 168 ? -10.430 25.497 -2.866 1.00 67.56 168 GLY A C 1
ATOM 1248 O O . GLY A 1 168 ? -9.357 26.029 -3.087 1.00 67.56 168 GLY A O 1
ATOM 1249 N N . CYS A 1 169 ? -11.101 25.809 -1.763 1.00 75.50 169 CYS A N 1
ATOM 1250 C CA . CYS A 1 169 ? -10.464 26.370 -0.559 1.00 75.50 169 CYS A CA 1
ATOM 1251 C C . CYS A 1 169 ? -11.505 26.425 0.552 1.00 75.50 169 CYS A C 1
ATOM 1253 O O . CYS A 1 169 ? -11.273 25.865 1.625 1.00 75.50 169 CYS A O 1
ATOM 1255 N N . GLY A 1 170 ? -12.667 27.023 0.267 1.00 79.75 170 GLY A N 1
ATOM 1256 C CA . GLY A 1 170 ? -13.774 27.180 1.211 1.00 79.75 170 GLY A CA 1
ATOM 1257 C C . GLY A 1 170 ? -14.103 25.906 1.990 1.00 79.75 170 GLY A C 1
ATOM 1258 O O . GLY A 1 170 ? -13.988 25.906 3.211 1.00 79.75 170 GLY A O 1
ATOM 1259 N N . LEU A 1 171 ? -14.473 24.825 1.299 1.00 87.44 171 LEU A N 1
ATOM 1260 C CA . LEU A 1 171 ? -14.881 23.576 1.948 1.00 87.44 171 LEU A CA 1
ATOM 1261 C C . LEU A 1 171 ? -13.716 22.624 2.235 1.00 87.44 171 LEU A C 1
ATOM 1263 O O . LEU A 1 171 ? -13.742 21.937 3.253 1.00 87.44 171 LEU A O 1
ATOM 1267 N N . GLY A 1 172 ? -12.680 22.600 1.389 1.00 86.94 172 GLY A N 1
ATOM 1268 C CA . GLY A 1 172 ? -11.478 21.805 1.653 1.00 86.94 172 GLY A CA 1
ATOM 1269 C C . GLY A 1 172 ? -10.831 22.188 2.987 1.00 86.94 172 GLY A C 1
ATOM 1270 O O . GLY A 1 172 ? -10.579 21.329 3.831 1.00 86.94 172 GLY A O 1
ATOM 1271 N N . THR A 1 173 ? -10.644 23.489 3.234 1.00 87.19 173 THR A N 1
ATOM 1272 C CA . THR A 1 173 ? -10.079 23.998 4.500 1.00 87.19 173 THR A CA 1
ATOM 1273 C C . THR A 1 173 ? -10.965 23.639 5.695 1.00 87.19 173 THR A C 1
ATOM 1275 O O . THR A 1 173 ? -10.460 23.238 6.746 1.00 87.19 173 THR A O 1
ATOM 1278 N N . SER A 1 174 ? -12.291 23.724 5.534 1.00 94.38 174 SER A N 1
ATOM 1279 C CA . SER A 1 174 ? -13.250 23.278 6.550 1.00 94.38 174 SER A CA 1
ATOM 1280 C C . SER A 1 174 ? -13.116 21.787 6.861 1.00 94.38 174 SER A C 1
ATOM 1282 O O . SER A 1 174 ? -13.140 21.402 8.030 1.00 94.38 174 SER A O 1
ATOM 1284 N N . TYR A 1 175 ? -12.949 20.942 5.842 1.00 95.00 175 TYR A N 1
ATOM 1285 C CA . TYR A 1 175 ? -12.805 19.498 6.017 1.00 95.00 175 TYR A CA 1
ATOM 1286 C C . TYR A 1 175 ? -11.516 19.139 6.749 1.00 95.00 175 TYR A C 1
ATOM 1288 O O . TYR A 1 175 ? -11.564 18.409 7.737 1.00 95.00 175 TYR A O 1
ATOM 1296 N N . ALA A 1 176 ? -10.386 19.729 6.355 1.00 91.56 176 ALA A N 1
ATOM 1297 C CA . ALA A 1 176 ? -9.118 19.538 7.054 1.00 91.56 176 ALA A CA 1
ATOM 1298 C C . ALA A 1 176 ? -9.210 19.938 8.539 1.00 91.56 176 ALA A C 1
ATOM 1300 O O . ALA A 1 176 ? -8.690 19.228 9.403 1.00 91.56 176 ALA A O 1
ATOM 1301 N N . ALA A 1 177 ? -9.935 21.019 8.854 1.00 95.31 177 ALA A N 1
ATOM 1302 C CA . ALA A 1 177 ? -10.195 21.424 10.233 1.00 95.31 177 ALA A CA 1
ATOM 1303 C C . ALA A 1 177 ? -11.069 20.410 10.993 1.00 95.31 177 ALA A C 1
ATOM 1305 O O . ALA A 1 177 ? -10.762 20.090 12.140 1.00 95.31 177 ALA A O 1
ATOM 1306 N N . CYS A 1 178 ? -12.114 19.867 10.359 1.00 96.62 178 CYS A N 1
ATOM 1307 C CA . CYS A 1 178 ? -12.972 18.833 10.950 1.00 96.62 178 CYS A CA 1
ATOM 1308 C C . CYS A 1 178 ? -12.204 17.528 11.222 1.00 96.62 178 CYS A C 1
ATOM 1310 O O . CYS A 1 178 ? -12.346 16.941 12.296 1.00 96.62 178 CYS A O 1
ATOM 1312 N N . VAL A 1 179 ? -11.354 17.103 10.282 1.00 94.81 179 VAL A N 1
ATOM 1313 C CA . VAL A 1 179 ? -10.490 15.919 10.424 1.00 94.81 179 VAL A CA 1
ATOM 1314 C C . VAL A 1 179 ? -9.473 16.126 11.543 1.00 94.81 179 VAL A C 1
ATOM 1316 O O . VAL A 1 179 ? -9.327 15.268 12.409 1.00 94.81 179 VAL A O 1
ATOM 1319 N N . ARG A 1 180 ? -8.814 17.291 11.592 1.00 92.62 180 ARG A N 1
ATOM 1320 C CA . ARG A 1 180 ? -7.843 17.622 12.649 1.00 92.62 180 ARG A CA 1
ATOM 1321 C C . ARG A 1 180 ? -8.495 17.729 14.027 1.00 92.62 180 ARG A C 1
ATOM 1323 O O . ARG A 1 180 ? -7.888 17.346 15.019 1.00 92.62 180 ARG A O 1
ATOM 1330 N N . ALA A 1 181 ? -9.739 18.200 14.083 1.00 95.00 181 ALA A N 1
ATOM 1331 C CA . ALA A 1 181 ? -10.559 18.181 15.288 1.00 95.00 181 ALA A CA 1
ATOM 1332 C C . ALA A 1 181 ? -11.028 16.771 15.689 1.00 95.00 181 ALA A C 1
ATOM 1334 O O . ALA A 1 181 ? -11.536 16.612 16.798 1.00 95.00 181 ALA A O 1
ATOM 1335 N N . GLN A 1 182 ? -10.877 15.768 14.813 1.00 95.56 182 GLN A N 1
ATOM 1336 C CA . GLN A 1 182 ? -11.376 14.401 14.986 1.00 95.56 182 GLN A CA 1
ATOM 1337 C C . GLN A 1 182 ? -12.872 14.378 15.347 1.00 95.56 182 GLN A C 1
ATOM 1339 O O . GLN A 1 182 ? -13.282 13.730 16.316 1.00 95.56 182 GLN A O 1
ATOM 1344 N N . ILE A 1 183 ? -13.685 15.141 14.607 1.00 95.81 183 ILE A N 1
ATOM 1345 C CA . ILE A 1 183 ? -15.132 15.220 14.845 1.00 95.81 183 ILE A CA 1
ATOM 1346 C C . ILE A 1 183 ? -15.773 13.837 14.700 1.00 95.81 183 ILE A C 1
ATOM 1348 O O . ILE A 1 183 ? -15.515 13.097 13.752 1.00 95.81 183 ILE A O 1
ATOM 1352 N N . SER A 1 184 ? -16.667 13.526 15.630 1.00 91.94 184 SER A N 1
ATOM 1353 C CA . SER A 1 184 ? -17.501 12.333 15.644 1.00 91.94 184 SER A CA 1
ATOM 1354 C C . SER A 1 184 ? -18.967 12.693 15.887 1.00 91.94 184 SER A C 1
ATOM 1356 O O . SER A 1 184 ? -19.288 13.761 16.411 1.00 91.94 184 SER A O 1
ATOM 1358 N N . GLY A 1 185 ? -19.879 11.762 15.600 1.00 91.75 185 GLY A N 1
ATOM 1359 C CA . GLY A 1 185 ? -21.312 11.961 15.849 1.00 91.75 185 GLY A CA 1
ATOM 1360 C C . GLY A 1 185 ? -21.716 12.103 17.326 1.00 91.75 185 GLY A C 1
ATOM 1361 O O . GLY A 1 185 ? -22.881 12.350 17.626 1.00 91.75 185 GLY A O 1
ATOM 1362 N N . GLN A 1 186 ? -20.779 11.935 18.262 1.00 92.56 186 GLN A N 1
ATOM 1363 C CA . GLN A 1 186 ? -21.012 12.166 19.691 1.00 92.56 186 GLN A CA 1
ATOM 1364 C C . GLN A 1 186 ? -20.729 13.614 20.104 1.00 92.56 186 GLN A C 1
ATOM 1366 O O . GLN A 1 186 ? -21.158 14.030 21.181 1.00 92.56 186 GLN A O 1
ATOM 1371 N N . ASP A 1 187 ? -20.029 14.373 19.260 1.00 97.50 187 ASP A N 1
ATOM 1372 C CA . ASP A 1 187 ? -19.511 15.681 19.622 1.00 97.50 187 ASP A CA 1
ATOM 1373 C C . ASP A 1 187 ? -20.576 16.780 19.555 1.00 97.50 187 ASP A C 1
ATOM 1375 O O . ASP A 1 187 ? -21.436 16.839 18.666 1.00 97.50 187 ASP A O 1
ATOM 1379 N N . ARG A 1 188 ? -20.467 17.707 20.503 1.00 98.12 188 ARG A N 1
ATOM 1380 C CA . ARG A 1 188 ? -21.073 19.037 20.466 1.00 98.12 188 ARG A CA 1
ATOM 1381 C C . ARG A 1 188 ? -20.005 19.998 19.963 1.00 98.12 188 ARG A C 1
ATOM 1383 O O . ARG A 1 188 ? -18.981 20.178 20.619 1.00 98.12 188 ARG A O 1
ATOM 1390 N N . VAL A 1 189 ? -20.239 20.593 18.802 1.00 98.44 189 VAL A N 1
ATOM 1391 C CA . VAL A 1 189 ? -19.257 21.400 18.075 1.00 98.44 189 VAL A CA 1
ATOM 1392 C C . VAL A 1 189 ? -19.683 22.863 18.086 1.00 98.44 189 VAL A C 1
ATOM 1394 O O . VAL A 1 189 ? -20.763 23.201 17.602 1.00 98.44 189 VAL A O 1
ATOM 1397 N N . LEU A 1 190 ? -18.824 23.740 18.600 1.00 98.06 190 LEU A N 1
ATOM 1398 C CA . LEU A 1 190 ? -18.942 25.187 18.420 1.00 98.06 190 LEU A CA 1
ATOM 1399 C C . LEU A 1 190 ? -18.166 25.610 17.171 1.00 98.06 190 LEU A C 1
ATOM 1401 O O . LEU A 1 190 ? -16.977 25.321 17.067 1.00 98.06 190 LEU A O 1
ATOM 1405 N N . VAL A 1 191 ? -18.795 26.355 16.267 1.00 97.94 191 VAL A N 1
ATOM 1406 C CA . VAL A 1 191 ? -18.113 27.002 15.136 1.00 97.94 191 VAL A CA 1
ATOM 1407 C C . VAL A 1 191 ? -18.246 28.511 15.278 1.00 97.94 191 VAL A C 1
ATOM 1409 O O . VAL A 1 191 ? -19.359 29.038 15.267 1.00 97.94 191 VAL A O 1
ATOM 1412 N N . THR A 1 192 ? -17.128 29.224 15.413 1.00 94.50 192 THR A N 1
ATOM 1413 C CA . THR A 1 192 ? -17.135 30.688 15.545 1.00 94.50 192 THR A CA 1
ATOM 1414 C C . THR A 1 192 ? -16.770 31.366 14.224 1.00 94.50 192 THR A C 1
ATOM 1416 O O . THR A 1 192 ? -15.823 30.981 13.541 1.00 94.50 192 THR A O 1
ATOM 1419 N N . GLY A 1 193 ? -17.559 32.373 13.840 1.00 91.50 193 GLY A N 1
ATOM 1420 C CA . GLY A 1 193 ? -17.497 33.039 12.537 1.00 91.50 193 GLY A CA 1
ATOM 1421 C C . GLY A 1 193 ? -18.159 32.218 11.431 1.00 91.50 193 GLY A C 1
ATOM 1422 O O . GLY A 1 193 ? -17.537 31.337 10.851 1.00 91.50 193 GLY A O 1
ATOM 1423 N N . LEU A 1 194 ? -19.392 32.562 11.060 1.00 92.12 194 LEU A N 1
ATOM 1424 C CA . LEU A 1 194 ? -20.191 31.894 10.022 1.00 92.12 194 LEU A CA 1
ATOM 1425 C C . LEU A 1 194 ? -20.026 32.582 8.657 1.00 92.12 194 LEU A C 1
ATOM 1427 O O . LEU A 1 194 ? -20.984 32.826 7.922 1.00 92.12 194 LEU A O 1
ATOM 1431 N N . GLY A 1 195 ? -18.775 32.905 8.316 1.00 90.31 195 GLY A N 1
ATOM 1432 C CA . GLY A 1 195 ? -18.376 33.183 6.935 1.00 90.31 195 GLY A CA 1
ATOM 1433 C C . GLY A 1 195 ? -18.308 31.892 6.105 1.00 90.31 195 GLY A C 1
ATOM 1434 O O . GLY A 1 195 ? -18.649 30.827 6.612 1.00 90.31 195 GLY A O 1
ATOM 1435 N N . PRO A 1 196 ? -17.827 31.935 4.850 1.00 89.56 196 PRO A N 1
ATOM 1436 C CA . PRO A 1 196 ? -17.810 30.756 3.981 1.00 89.56 196 PRO A CA 1
ATOM 1437 C C . PRO A 1 196 ? -17.161 29.503 4.593 1.00 89.56 196 PRO A C 1
ATOM 1439 O O . PRO A 1 196 ? -17.768 28.439 4.567 1.00 89.56 196 PRO A O 1
ATOM 1442 N N . VAL A 1 197 ? -15.980 29.641 5.212 1.00 92.31 197 VAL A N 1
ATOM 1443 C CA . VAL A 1 197 ? -15.289 28.524 5.884 1.00 92.31 197 VAL A CA 1
ATOM 1444 C C . VAL A 1 197 ? -16.081 28.034 7.099 1.00 92.31 197 VAL A C 1
ATOM 1446 O O . VAL A 1 197 ? -16.232 26.835 7.287 1.00 92.31 197 VAL A O 1
ATOM 1449 N N . GLY A 1 198 ? -16.648 28.931 7.910 1.00 94.75 198 GLY A N 1
ATOM 1450 C CA . GLY A 1 198 ? -17.451 28.530 9.068 1.00 94.75 198 GLY A CA 1
ATOM 1451 C C . GLY A 1 198 ? -18.753 27.827 8.693 1.00 94.75 198 GLY A C 1
ATOM 1452 O O . GLY A 1 198 ? -19.109 26.829 9.312 1.00 94.75 198 GLY A O 1
ATOM 1453 N N . LEU A 1 199 ? -19.438 28.295 7.645 1.00 94.56 199 LEU A N 1
ATOM 1454 C CA . LEU A 1 199 ? -20.615 27.618 7.091 1.00 94.56 199 LEU A CA 1
ATOM 1455 C C . LEU A 1 199 ? -20.245 26.227 6.565 1.00 94.56 199 LEU A C 1
ATOM 1457 O O . LEU A 1 199 ? -20.941 25.263 6.873 1.00 94.56 199 LEU A O 1
ATOM 1461 N N . GLY A 1 200 ? -19.125 26.109 5.844 1.00 94.56 200 GLY A N 1
ATOM 1462 C CA . GLY A 1 200 ? -18.589 24.823 5.397 1.00 94.56 200 GLY A CA 1
ATOM 1463 C C . GLY A 1 200 ? -18.291 23.876 6.562 1.00 94.56 200 GLY A C 1
ATOM 1464 O O . GLY A 1 200 ? -18.750 22.738 6.567 1.00 94.56 200 GLY A O 1
ATOM 1465 N N . THR A 1 201 ? -17.600 24.363 7.594 1.00 97.31 201 THR A N 1
ATOM 1466 C CA . THR A 1 201 ? -17.262 23.592 8.802 1.00 97.31 201 THR A CA 1
ATOM 1467 C C . THR A 1 201 ? -18.520 23.113 9.520 1.00 97.31 201 THR A C 1
ATOM 1469 O O . THR A 1 201 ? -18.602 21.950 9.905 1.00 97.31 201 THR A O 1
ATOM 1472 N N . ALA A 1 202 ? -19.526 23.978 9.662 1.00 97.25 202 ALA A N 1
ATOM 1473 C CA . ALA A 1 202 ? -20.783 23.622 10.308 1.00 97.25 202 ALA A CA 1
ATOM 1474 C C . ALA A 1 202 ? -21.555 22.541 9.532 1.00 97.25 202 ALA A C 1
ATOM 1476 O O . ALA A 1 202 ? -22.006 21.568 10.136 1.00 97.25 202 ALA A O 1
ATOM 1477 N N . LEU A 1 203 ? -21.663 22.671 8.204 1.00 96.19 203 LEU A N 1
ATOM 1478 C CA . LEU A 1 203 ? -22.334 21.682 7.351 1.00 96.19 203 LEU A CA 1
ATOM 1479 C C . LEU A 1 203 ? -21.627 20.321 7.382 1.00 96.19 203 LEU A C 1
ATOM 1481 O O . LEU A 1 203 ? -22.283 19.286 7.508 1.00 96.19 203 LEU A O 1
ATOM 1485 N N . LEU A 1 204 ? -20.293 20.311 7.310 1.00 97.06 204 LEU A N 1
ATOM 1486 C CA . LEU A 1 204 ? -19.508 19.076 7.376 1.00 97.06 204 LEU A CA 1
ATOM 1487 C C . LEU A 1 204 ? -19.633 18.402 8.741 1.00 97.06 204 LEU A C 1
ATOM 1489 O O . LEU A 1 204 ? -19.899 17.205 8.803 1.00 97.06 204 LEU A O 1
ATOM 1493 N N . ALA A 1 205 ? -19.527 19.164 9.832 1.00 97.56 205 ALA A N 1
ATOM 1494 C CA . ALA A 1 205 ? -19.701 18.630 11.179 1.00 97.56 205 ALA A CA 1
ATOM 1495 C C . ALA A 1 205 ? -21.102 18.016 11.378 1.00 97.56 205 ALA A C 1
ATOM 1497 O O . ALA A 1 205 ? -21.217 16.934 11.954 1.00 97.56 205 ALA A O 1
ATOM 1498 N N . GLN A 1 206 ? -22.159 18.635 10.834 1.00 95.88 206 GLN A N 1
ATOM 1499 C CA . GLN A 1 206 ? -23.509 18.054 10.840 1.00 95.88 206 GLN A CA 1
ATOM 1500 C C . GLN A 1 206 ? -23.584 16.742 10.047 1.00 95.88 206 GLN A C 1
ATOM 1502 O O . GLN A 1 206 ? -24.177 15.774 10.525 1.00 95.88 206 GLN A O 1
ATOM 1507 N N . LYS A 1 207 ? -22.972 16.668 8.856 1.00 95.88 207 LYS A N 1
ATOM 1508 C CA . LYS A 1 207 ? -22.937 15.428 8.054 1.00 95.88 207 LYS A CA 1
ATOM 1509 C C . LYS A 1 207 ? -22.074 14.327 8.679 1.00 95.88 207 LYS A C 1
ATOM 1511 O O . LYS A 1 207 ? -22.380 13.152 8.498 1.00 95.88 207 LYS A O 1
ATOM 1516 N N . MET A 1 208 ? -21.081 14.691 9.490 1.00 95.75 208 MET A N 1
ATOM 1517 C CA . MET A 1 208 ? -20.339 13.775 10.369 1.00 95.75 208 MET A CA 1
ATOM 1518 C C . MET A 1 208 ? -21.152 13.320 11.599 1.00 95.75 208 MET A C 1
ATOM 1520 O O . MET A 1 208 ? -20.679 12.511 12.397 1.00 95.75 208 MET A O 1
ATOM 1524 N N . GLY A 1 209 ? -22.390 13.804 11.746 1.00 94.94 209 GLY A N 1
ATOM 1525 C CA . GLY A 1 209 ? -23.340 13.410 12.786 1.00 94.94 209 GLY A CA 1
ATOM 1526 C C . GLY A 1 209 ? -23.273 14.245 14.064 1.00 94.94 209 GLY A C 1
ATOM 1527 O O . GLY A 1 209 ? -24.010 13.950 15.004 1.00 94.94 209 GLY A O 1
ATOM 1528 N N . ALA A 1 210 ? -22.404 15.256 14.131 1.00 97.31 210 ALA A N 1
ATOM 1529 C CA . ALA A 1 210 ? -22.235 16.076 15.323 1.00 97.31 210 ALA A CA 1
ATOM 1530 C C . ALA A 1 210 ? -23.392 17.070 15.505 1.00 97.31 210 ALA A C 1
ATOM 1532 O O . ALA A 1 210 ? -24.038 17.508 14.546 1.00 97.31 210 ALA A O 1
ATOM 1533 N N . LYS A 1 211 ? -23.628 17.491 16.751 1.00 97.06 211 LYS A N 1
ATOM 1534 C CA . LYS A 1 211 ? -24.506 18.635 17.034 1.00 97.06 211 LYS A CA 1
ATOM 1535 C C . LYS A 1 211 ? -23.698 19.912 16.908 1.00 97.06 211 LYS A C 1
ATOM 1537 O O . LYS A 1 211 ? -22.660 20.033 17.549 1.00 97.06 211 LYS A O 1
ATOM 1542 N N . VAL A 1 212 ? -24.185 20.872 16.130 1.00 97.94 212 VAL A N 1
ATOM 1543 C CA . VAL A 1 212 ? -23.416 22.075 15.791 1.00 97.94 212 VAL A CA 1
ATOM 1544 C C . VAL A 1 212 ? -24.116 23.333 16.279 1.00 97.94 212 VAL A C 1
ATOM 1546 O O . VAL A 1 212 ? -25.303 23.523 16.019 1.00 97.94 212 VAL A O 1
ATOM 1549 N N . LEU A 1 213 ? -23.345 24.201 16.929 1.00 96.94 213 LEU A N 1
ATOM 1550 C CA . LEU A 1 213 ? -23.729 25.551 17.311 1.00 96.94 213 LEU A CA 1
ATOM 1551 C C . LEU A 1 213 ? -22.830 26.566 16.605 1.00 96.94 213 LEU A C 1
ATOM 1553 O O . LEU A 1 213 ? -21.611 26.556 16.768 1.00 96.94 213 LEU A O 1
ATOM 1557 N N . GLY A 1 214 ? -23.436 27.468 15.843 1.00 95.19 214 GLY A N 1
ATOM 1558 C CA . GLY A 1 214 ? -22.756 28.605 15.237 1.00 95.19 214 GLY A CA 1
ATOM 1559 C C . GLY A 1 214 ? -22.723 29.827 16.157 1.00 95.19 214 GLY A C 1
ATOM 1560 O O . GLY A 1 214 ? -23.721 30.160 16.798 1.00 95.19 214 GLY A O 1
ATOM 1561 N N . LEU A 1 215 ? -21.597 30.535 16.182 1.00 91.81 215 LEU A N 1
ATOM 1562 C CA . LEU A 1 215 ? -21.448 31.832 16.843 1.00 91.81 215 LEU A CA 1
ATOM 1563 C C . LEU A 1 215 ? -21.070 32.892 15.808 1.00 91.81 215 LEU A C 1
ATOM 1565 O O . LEU A 1 215 ? -20.015 32.804 15.179 1.00 91.81 215 LEU A O 1
ATOM 1569 N N . GLU A 1 216 ? -21.912 33.907 15.640 1.00 89.81 216 GLU A N 1
ATOM 1570 C CA . GLU A 1 216 ? -21.717 34.945 14.624 1.00 89.81 216 GLU A CA 1
ATOM 1571 C C . GLU A 1 216 ? -22.251 36.299 15.106 1.00 89.81 216 GLU A C 1
ATOM 1573 O O . GLU A 1 216 ? -23.252 36.380 15.818 1.00 89.81 216 GLU A O 1
ATOM 1578 N N . PHE A 1 217 ? -21.556 37.375 14.736 1.00 83.31 217 PHE A N 1
ATOM 1579 C CA . PHE A 1 217 ? -21.908 38.744 15.111 1.00 83.31 217 PHE A CA 1
ATOM 1580 C C . PHE A 1 217 ? -22.710 39.459 14.021 1.00 83.31 217 PHE A C 1
ATOM 1582 O O . PHE A 1 217 ? -23.409 40.425 14.320 1.00 83.31 217 PHE A O 1
ATOM 1589 N N . GLN A 1 218 ? -22.596 39.028 12.759 1.00 84.25 218 GLN A N 1
ATOM 1590 C CA . GLN A 1 218 ? -23.319 39.630 11.646 1.00 84.25 218 GLN A CA 1
ATOM 1591 C C . GLN A 1 218 ? -24.729 39.024 11.524 1.00 84.25 218 GLN A C 1
ATOM 1593 O O . GLN A 1 218 ? -24.853 37.857 11.135 1.00 84.25 218 GLN A O 1
ATOM 1598 N N . PRO A 1 219 ? -25.809 39.804 11.749 1.00 85.12 219 PRO A N 1
ATOM 1599 C CA . PRO A 1 219 ? -27.175 39.270 11.769 1.00 85.12 219 PRO A CA 1
ATOM 1600 C C . PRO A 1 219 ? -27.584 38.602 10.451 1.00 85.12 219 PRO A C 1
ATOM 1602 O O . PRO A 1 219 ? -28.261 37.577 10.447 1.00 85.12 219 PRO A O 1
ATOM 1605 N N . ASP A 1 220 ? -27.117 39.144 9.322 1.00 86.50 220 ASP A N 1
ATOM 1606 C CA . ASP A 1 220 ? -27.384 38.595 7.989 1.00 86.50 220 ASP A CA 1
ATOM 1607 C C . ASP A 1 220 ? -26.796 37.180 7.816 1.00 86.50 220 ASP A C 1
ATOM 1609 O O . ASP A 1 220 ? -27.431 36.310 7.216 1.00 86.50 220 ASP A O 1
ATOM 1613 N N . ARG A 1 221 ? -25.612 36.914 8.388 1.00 88.06 221 ARG A N 1
ATOM 1614 C CA . ARG A 1 221 ? -24.974 35.588 8.364 1.00 88.06 221 ARG A CA 1
ATOM 1615 C C . ARG A 1 221 ? -25.642 34.616 9.323 1.00 88.06 221 ARG A C 1
ATOM 1617 O O . ARG A 1 221 ? -25.832 33.466 8.950 1.00 88.06 221 ARG A O 1
ATOM 1624 N N . VAL A 1 222 ? -26.073 35.076 10.500 1.00 89.12 222 VAL A N 1
ATOM 1625 C CA . VAL A 1 222 ? -26.897 34.270 11.422 1.00 89.12 222 VAL A CA 1
ATOM 1626 C C . VAL A 1 222 ? -28.196 33.845 10.736 1.00 89.12 222 VAL A C 1
ATOM 1628 O O . VAL A 1 222 ? -28.565 32.671 10.761 1.00 89.12 222 VAL A O 1
ATOM 1631 N N . ALA A 1 223 ? -28.888 34.786 10.088 1.00 89.62 223 ALA A N 1
ATOM 1632 C CA . ALA A 1 223 ? -30.118 34.502 9.359 1.00 89.62 223 ALA A CA 1
ATOM 1633 C C . ALA A 1 223 ? -29.881 33.510 8.211 1.00 89.62 223 ALA A C 1
ATOM 1635 O O . ALA A 1 223 ? -30.699 32.616 7.999 1.00 89.62 223 ALA A O 1
ATOM 1636 N N . PHE A 1 224 ? -28.765 33.639 7.490 1.00 90.88 224 PHE A N 1
ATOM 1637 C CA . PHE A 1 224 ? -28.398 32.708 6.426 1.00 90.88 224 PHE A CA 1
ATOM 1638 C C . PHE A 1 224 ? -28.036 31.313 6.959 1.00 90.88 224 PHE A C 1
ATOM 1640 O O . PHE A 1 224 ? -28.574 30.325 6.470 1.00 90.88 224 PHE A O 1
ATOM 1647 N N . ALA A 1 225 ? -27.223 31.218 8.011 1.00 92.19 225 ALA A N 1
ATOM 1648 C CA . ALA A 1 225 ? -26.858 29.950 8.641 1.00 92.19 225 ALA A CA 1
ATOM 1649 C C . ALA A 1 225 ? -28.090 29.179 9.141 1.00 92.19 225 ALA A C 1
ATOM 1651 O O . ALA A 1 225 ? -28.225 27.983 8.887 1.00 92.19 225 ALA A O 1
ATOM 1652 N N . ARG A 1 226 ? -29.056 29.876 9.754 1.00 92.06 226 ARG A N 1
ATOM 1653 C CA . ARG A 1 226 ? -30.329 29.273 10.183 1.00 92.06 226 ARG A CA 1
ATOM 1654 C C . ARG A 1 226 ? -31.157 28.740 9.014 1.00 92.06 226 ARG A C 1
ATOM 1656 O O . ARG A 1 226 ? -31.787 27.697 9.159 1.00 92.06 226 ARG A O 1
ATOM 1663 N N . LYS A 1 227 ? -31.142 29.407 7.852 1.00 91.50 227 LYS A N 1
ATOM 1664 C CA . LYS A 1 227 ? -31.789 28.886 6.629 1.00 91.50 227 LYS A CA 1
ATOM 1665 C C . LYS A 1 227 ? -31.143 27.589 6.141 1.00 91.50 227 LYS A C 1
ATOM 1667 O O . LYS A 1 227 ? -31.844 26.754 5.587 1.00 91.50 227 LYS A O 1
ATOM 1672 N N . LEU A 1 228 ? -29.843 27.417 6.379 1.00 91.44 228 LEU A N 1
ATOM 1673 C CA . LEU A 1 228 ? -29.103 26.189 6.079 1.00 91.44 228 LEU A CA 1
ATOM 1674 C C . LEU A 1 228 ? -29.245 25.110 7.170 1.00 91.44 228 LEU A C 1
ATOM 1676 O O . LEU A 1 228 ? -28.604 24.070 7.081 1.00 91.44 228 LEU A O 1
ATOM 1680 N N . GLY A 1 229 ? -30.076 25.332 8.195 1.00 92.44 229 GLY A N 1
ATOM 1681 C CA . GLY A 1 229 ? -30.299 24.365 9.273 1.00 92.44 229 GLY A CA 1
ATOM 1682 C C . GLY A 1 229 ? -29.222 24.367 10.362 1.00 92.44 229 GLY A C 1
ATOM 1683 O O . GLY A 1 229 ? -29.148 23.425 11.150 1.00 92.44 229 GLY A O 1
ATOM 1684 N N . ILE A 1 230 ? -28.392 25.410 10.433 1.00 93.62 230 ILE A N 1
ATOM 1685 C CA . ILE A 1 230 ? -27.372 25.566 11.475 1.00 93.62 230 ILE A CA 1
ATOM 1686 C C . ILE A 1 230 ? -27.980 26.359 12.637 1.00 93.62 230 ILE A C 1
ATOM 1688 O O . ILE A 1 230 ? -28.385 27.514 12.478 1.00 93.62 230 ILE A O 1
ATOM 1692 N N . GLU A 1 231 ? -28.043 25.752 13.825 1.00 90.06 231 GLU A N 1
ATOM 1693 C CA . GLU A 1 231 ? -28.414 26.472 15.046 1.00 90.06 231 GLU A CA 1
ATOM 1694 C C . GLU A 1 231 ? -27.356 27.543 15.334 1.00 90.06 231 GLU A C 1
ATOM 1696 O O . GLU A 1 231 ? -26.162 27.315 15.150 1.00 90.06 231 GLU A O 1
ATOM 1701 N N . SER A 1 232 ? -27.763 28.753 15.717 1.00 83.00 232 SER A N 1
ATOM 1702 C CA . SER A 1 232 ? -26.814 29.860 15.879 1.00 83.00 232 SER A CA 1
ATOM 1703 C C . SER A 1 232 ? -27.218 30.825 16.981 1.00 83.00 232 SER A C 1
ATOM 1705 O O . SER A 1 232 ? -28.389 31.219 17.067 1.00 83.00 232 SER A O 1
ATOM 1707 N N . ILE A 1 233 ? -26.225 31.255 17.757 1.00 77.38 233 ILE A N 1
ATOM 1708 C CA . ILE A 1 233 ? -26.318 32.336 18.739 1.00 77.38 233 ILE A CA 1
ATOM 1709 C C . ILE A 1 233 ? -25.721 33.602 18.122 1.00 77.38 233 ILE A C 1
ATOM 1711 O O . ILE A 1 233 ? -24.632 33.582 17.547 1.00 77.38 233 ILE A O 1
ATOM 1715 N N . GLU A 1 234 ? -26.452 34.706 18.250 1.00 75.25 234 GLU A N 1
ATOM 1716 C CA . GLU A 1 234 ? -25.971 36.031 17.866 1.00 75.25 234 GLU A CA 1
ATOM 1717 C C . GLU A 1 234 ? -25.140 36.621 19.014 1.00 75.25 234 GLU A C 1
ATOM 1719 O O . GLU A 1 234 ? -25.583 36.631 20.166 1.00 75.25 234 GLU A O 1
ATOM 1724 N N . CYS A 1 235 ? -23.929 37.099 18.723 1.00 67.12 235 CYS A N 1
ATOM 1725 C CA . CYS A 1 235 ? -23.116 37.803 19.719 1.00 67.12 235 CYS A CA 1
ATOM 1726 C C . CYS A 1 235 ? -23.751 39.145 20.121 1.00 67.12 235 CYS A C 1
ATOM 1728 O O . CYS A 1 235 ? -24.308 39.861 19.289 1.00 67.12 235 CYS A O 1
ATOM 1730 N N . VAL A 1 236 ? -23.585 39.548 21.385 1.00 59.22 236 VAL A N 1
ATOM 1731 C CA . VAL A 1 236 ? -24.004 40.878 21.855 1.00 59.22 236 VAL A CA 1
ATOM 1732 C C . VAL A 1 236 ? -23.101 41.949 21.229 1.00 59.22 236 VAL A C 1
ATOM 1734 O O . VAL A 1 236 ? -21.875 41.831 21.269 1.00 59.22 236 VAL A O 1
ATOM 1737 N N . LYS A 1 237 ? -23.691 43.008 20.654 1.00 53.06 237 LYS A N 1
ATOM 1738 C CA . LYS A 1 237 ? -22.931 44.168 20.156 1.00 53.06 237 LYS A CA 1
ATOM 1739 C C . LYS A 1 237 ? -22.136 44.813 21.295 1.00 53.06 237 LYS A C 1
ATOM 1741 O O . LYS A 1 237 ? -22.665 45.004 22.386 1.00 53.06 237 LYS A O 1
ATOM 1746 N N . GLY A 1 238 ? -20.888 45.181 21.006 1.00 55.59 238 GLY A N 1
ATOM 1747 C CA . GLY A 1 238 ? -20.088 46.037 21.880 1.00 55.59 238 GLY A CA 1
ATOM 1748 C C . GLY A 1 238 ? -20.786 47.367 22.183 1.00 55.59 238 GLY A C 1
ATOM 1749 O O . GLY A 1 238 ? -21.673 47.799 21.438 1.00 55.59 238 GLY A O 1
ATOM 1750 N N . ASP A 1 239 ? -20.401 48.015 23.281 1.00 50.91 239 ASP A N 1
ATOM 1751 C CA . ASP A 1 239 ? -20.931 49.335 23.622 1.00 50.91 239 ASP A CA 1
ATOM 1752 C C . ASP A 1 239 ? -20.463 50.412 22.621 1.00 50.91 239 ASP A C 1
ATOM 1754 O O . ASP A 1 239 ? -19.490 50.252 21.881 1.00 50.91 239 ASP A O 1
ATOM 1758 N N . ALA A 1 240 ? -21.157 51.554 22.593 1.00 46.53 240 ALA A N 1
ATOM 1759 C CA . ALA A 1 240 ? -20.799 52.691 21.737 1.00 46.53 240 ALA A CA 1
ATOM 1760 C C . ALA A 1 240 ? -19.420 53.311 22.073 1.00 46.53 240 ALA A C 1
ATOM 1762 O O . ALA A 1 240 ? -18.971 54.210 21.364 1.00 46.53 240 ALA A O 1
ATOM 1763 N N . ALA A 1 241 ? -18.758 52.842 23.139 1.00 44.06 241 ALA A N 1
ATOM 1764 C CA . ALA A 1 241 ? -17.426 53.253 23.572 1.00 44.06 241 ALA A CA 1
ATOM 1765 C C . ALA A 1 241 ? -16.305 52.349 23.015 1.00 44.06 241 ALA A C 1
ATOM 1767 O O . ALA A 1 241 ? -15.138 52.551 23.349 1.00 44.06 241 ALA A O 1
ATOM 1768 N N . GLY A 1 242 ? -16.634 51.389 22.143 1.00 41.03 242 GLY A N 1
ATOM 1769 C CA . GLY A 1 242 ? -15.649 50.582 21.425 1.00 41.03 242 GLY A CA 1
ATOM 1770 C C . GLY A 1 242 ? -15.098 49.396 22.217 1.00 41.03 242 GLY A C 1
ATOM 1771 O O . GLY A 1 242 ? -14.075 48.844 21.817 1.00 41.03 242 GLY A O 1
ATOM 1772 N N . LYS A 1 243 ? -15.747 48.968 23.311 1.00 44.56 243 LYS A N 1
ATOM 1773 C CA . LYS A 1 243 ? -15.430 47.664 23.914 1.00 44.56 243 LYS A CA 1
ATOM 1774 C C . LYS A 1 243 ? -15.984 46.548 23.034 1.00 44.56 243 LYS A C 1
ATOM 1776 O O . LYS A 1 243 ? -17.181 46.512 22.756 1.00 44.56 243 LYS A O 1
ATOM 1781 N N . GLU A 1 244 ? -15.115 45.639 22.602 1.00 50.94 244 GLU A N 1
ATOM 1782 C CA . GLU A 1 244 ? -15.490 44.475 21.796 1.00 50.94 244 GLU A CA 1
ATOM 1783 C C . GLU A 1 244 ? -16.535 43.613 22.526 1.00 50.94 244 GLU A C 1
ATOM 1785 O O . GLU A 1 244 ? -16.399 43.316 23.714 1.00 50.94 244 GLU A O 1
ATOM 1790 N N . GLY A 1 245 ? -17.600 43.222 21.819 1.00 58.25 245 GLY A N 1
ATOM 1791 C CA . GLY A 1 245 ? -18.635 42.342 22.362 1.00 58.25 245 GLY A CA 1
ATOM 1792 C C . GLY A 1 245 ? -18.058 40.974 22.736 1.00 58.25 245 GLY A C 1
ATOM 1793 O O . GLY A 1 245 ? -17.328 40.364 21.948 1.00 58.25 245 GLY A O 1
ATOM 1794 N N . ALA A 1 246 ? -18.377 40.491 23.938 1.00 64.06 246 ALA A N 1
ATOM 1795 C CA . ALA A 1 246 ? -17.984 39.168 24.412 1.00 64.06 246 ALA A CA 1
ATOM 1796 C C . ALA A 1 246 ? -19.073 38.132 24.089 1.00 64.06 246 ALA A C 1
ATOM 1798 O O . ALA A 1 246 ? -20.266 38.420 24.192 1.00 64.06 246 ALA A O 1
ATOM 1799 N N . ALA A 1 247 ? -18.663 36.917 23.721 1.00 73.25 247 ALA A N 1
ATOM 1800 C CA . ALA A 1 247 ? -19.583 35.795 23.573 1.00 73.25 247 ALA A CA 1
ATOM 1801 C C . ALA A 1 247 ? -20.185 35.413 24.936 1.00 73.25 247 ALA A C 1
ATOM 1803 O O . ALA A 1 247 ? -19.474 35.385 25.945 1.00 73.25 247 ALA A O 1
ATOM 1804 N N . ASP A 1 248 ? -21.475 35.072 24.970 1.00 83.38 248 ASP A N 1
ATOM 1805 C CA . ASP A 1 248 ? -22.101 34.525 26.174 1.00 83.38 248 ASP A CA 1
ATOM 1806 C C . ASP A 1 248 ? -21.685 33.058 26.358 1.00 83.38 248 ASP A C 1
ATOM 1808 O O . ASP A 1 248 ? -22.356 32.120 25.923 1.00 83.38 248 ASP A O 1
ATOM 1812 N N . ILE A 1 249 ? -20.532 32.860 27.002 1.00 88.00 249 ILE A N 1
ATOM 1813 C CA . ILE A 1 249 ? -19.982 31.527 27.281 1.00 88.00 249 ILE A CA 1
ATOM 1814 C C . ILE A 1 249 ? -20.962 30.690 28.107 1.00 88.00 249 ILE A C 1
ATOM 1816 O O . ILE A 1 249 ? -21.055 29.484 27.894 1.00 88.00 249 ILE A O 1
ATOM 1820 N N . LYS A 1 250 ? -21.740 31.309 29.007 1.00 87.00 250 LYS A N 1
ATOM 1821 C CA . LYS A 1 250 ? -22.715 30.581 29.830 1.00 87.00 250 LYS A CA 1
ATOM 1822 C C . LYS A 1 250 ? -23.833 30.005 28.971 1.00 87.00 250 LYS A C 1
ATOM 1824 O O . LYS A 1 250 ? -24.222 28.863 29.195 1.00 87.00 250 LYS A O 1
ATOM 1829 N N . ALA A 1 251 ? -24.305 30.747 27.970 1.00 88.31 251 ALA A N 1
ATOM 1830 C CA . ALA A 1 251 ? -25.293 30.242 27.021 1.00 88.31 251 ALA A CA 1
ATOM 1831 C C . ALA A 1 251 ? -24.756 29.057 26.198 1.00 88.31 251 ALA A C 1
ATOM 1833 O O . ALA A 1 251 ? -25.464 28.066 26.025 1.00 88.31 251 ALA A O 1
ATOM 1834 N N . ILE A 1 252 ? -23.495 29.108 25.751 1.00 91.69 252 ILE A N 1
ATOM 1835 C CA . ILE A 1 252 ? -22.860 28.006 25.002 1.00 91.69 252 ILE A CA 1
ATOM 1836 C C . ILE A 1 252 ? -22.680 26.760 25.889 1.00 91.69 252 ILE A C 1
ATOM 1838 O O . ILE A 1 252 ? -22.974 25.633 25.479 1.00 91.69 252 ILE A O 1
ATOM 1842 N N . VAL A 1 253 ? -22.233 26.952 27.130 1.00 92.25 253 VAL A N 1
ATOM 1843 C CA . VAL A 1 253 ? -22.089 25.874 28.119 1.00 92.25 253 VAL A CA 1
ATOM 1844 C C . VAL A 1 253 ? -23.452 25.262 28.457 1.00 92.25 253 VAL A C 1
ATOM 1846 O O . VAL A 1 253 ? -23.584 24.043 28.504 1.00 92.25 253 VAL A O 1
ATOM 1849 N N . ALA A 1 254 ? -24.499 26.076 28.603 1.00 92.00 254 ALA A N 1
ATOM 1850 C CA . ALA A 1 254 ? -25.857 25.583 28.819 1.00 92.00 254 ALA A CA 1
ATOM 1851 C C . ALA A 1 254 ? -26.389 24.789 27.613 1.00 92.00 254 ALA A C 1
ATOM 1853 O O . ALA A 1 254 ? -26.933 23.700 27.798 1.00 92.00 254 ALA A O 1
ATOM 1854 N N . TRP A 1 255 ? -26.186 25.281 26.384 1.00 94.06 255 TRP A N 1
ATOM 1855 C CA . TRP A 1 255 ? -26.568 24.574 25.151 1.00 94.06 255 TRP A CA 1
ATOM 1856 C C . TRP A 1 255 ? -25.896 23.201 25.047 1.00 94.06 255 TRP A C 1
ATOM 1858 O O . TRP A 1 255 ? -26.519 22.212 24.663 1.00 94.06 255 TRP A O 1
ATOM 1868 N N . SER A 1 256 ? -24.633 23.123 25.464 1.00 92.69 256 SER A N 1
ATOM 1869 C CA . SER A 1 256 ? -23.866 21.879 25.484 1.00 92.69 256 SER A CA 1
ATOM 1870 C C . SER A 1 256 ? -24.162 20.980 26.688 1.00 92.69 256 SER A C 1
ATOM 1872 O O . SER A 1 256 ? -23.504 19.958 26.841 1.00 92.69 256 SER A O 1
ATOM 1874 N N . GLY A 1 257 ? -25.159 21.291 27.521 1.00 90.81 257 GLY A N 1
ATOM 1875 C CA . GLY A 1 257 ? -25.578 20.439 28.639 1.00 90.81 257 GLY A CA 1
ATOM 1876 C C . GLY A 1 257 ? -24.843 20.676 29.962 1.00 90.81 257 GLY A C 1
ATOM 1877 O O . GLY A 1 257 ? -24.998 19.866 30.868 1.00 90.81 257 GLY A O 1
ATOM 1878 N N . GLY A 1 258 ? -24.089 21.771 30.093 1.00 90.88 258 GLY A N 1
ATOM 1879 C CA . GLY A 1 258 ? -23.520 22.252 31.360 1.00 90.88 258 GLY A CA 1
ATOM 1880 C C . GLY A 1 258 ? -21.998 22.153 31.486 1.00 90.88 258 GLY A C 1
ATOM 1881 O O . GLY A 1 258 ? -21.425 22.883 32.289 1.00 90.88 258 GLY A O 1
ATOM 1882 N N . ASP A 1 259 ? -21.344 21.330 30.664 1.00 89.38 259 ASP A N 1
ATOM 1883 C CA . ASP A 1 259 ? -19.904 21.045 30.794 1.00 89.38 259 ASP A CA 1
ATOM 1884 C C . ASP A 1 259 ? -19.026 21.776 29.763 1.00 89.38 259 ASP A C 1
ATOM 1886 O O . ASP A 1 259 ? -17.802 21.792 29.893 1.00 89.38 259 ASP A O 1
ATOM 1890 N N . GLY A 1 260 ? -19.637 22.389 28.744 1.00 95.44 260 GLY A N 1
ATOM 1891 C CA . GLY A 1 260 ? -18.945 22.955 27.585 1.00 95.44 260 GLY A CA 1
ATOM 1892 C C . GLY A 1 260 ? -18.981 22.040 26.357 1.00 95.44 260 GLY A C 1
ATOM 1893 O O . GLY A 1 260 ? -19.447 20.900 26.407 1.00 95.44 260 GLY A O 1
ATOM 1894 N N . VAL A 1 261 ? -18.505 22.557 25.225 1.00 97.88 261 VAL A N 1
ATOM 1895 C CA . VAL A 1 261 ? -18.477 21.836 23.941 1.00 97.88 261 VAL A CA 1
ATOM 1896 C C . VAL A 1 261 ? -17.284 20.886 23.852 1.00 97.88 261 VAL A C 1
ATOM 1898 O O . VAL A 1 261 ? -16.202 21.196 24.353 1.00 97.88 261 VAL A O 1
ATOM 1901 N N . ASP A 1 262 ? -17.471 19.739 23.197 1.00 98.38 262 ASP A N 1
ATOM 1902 C CA . ASP A 1 262 ? -16.415 18.745 22.962 1.00 98.38 262 ASP A CA 1
ATOM 1903 C C . ASP A 1 262 ? -15.334 19.276 22.015 1.00 98.38 262 ASP A C 1
ATOM 1905 O O . ASP A 1 262 ? -14.140 19.008 22.191 1.00 98.38 262 ASP A O 1
ATOM 1909 N N . VAL A 1 263 ? -15.774 20.034 21.008 1.00 98.56 263 VAL A N 1
ATOM 1910 C CA . VAL A 1 263 ? -14.936 20.606 19.957 1.00 98.56 263 VAL A CA 1
ATOM 1911 C C . VAL A 1 263 ? -15.325 22.065 19.733 1.00 98.56 263 VAL A C 1
ATOM 1913 O O . VAL A 1 263 ? -16.508 22.387 19.629 1.00 98.56 263 VAL A O 1
ATOM 1916 N N . ALA A 1 264 ? -14.342 22.951 19.599 1.00 98.19 264 ALA A N 1
ATOM 1917 C CA . ALA A 1 264 ? -14.562 24.331 19.176 1.00 98.19 264 ALA A CA 1
ATOM 1918 C C . ALA A 1 264 ? -13.639 24.708 18.008 1.00 98.19 264 ALA A C 1
ATOM 1920 O O . ALA A 1 264 ? -12.432 24.501 18.077 1.00 98.19 264 ALA A O 1
ATOM 1921 N N . ILE A 1 265 ? -14.186 25.274 16.932 1.00 98.38 265 ILE A N 1
ATOM 1922 C CA . ILE A 1 265 ? -13.439 25.615 15.716 1.00 98.38 265 ILE A CA 1
ATOM 1923 C C . ILE A 1 265 ? -13.616 27.102 15.403 1.00 98.38 265 ILE A C 1
ATOM 1925 O O . ILE A 1 265 ? -14.721 27.554 15.101 1.00 98.38 265 ILE A O 1
ATOM 1929 N N . ASP A 1 266 ? -12.522 27.864 15.452 1.00 96.69 266 ASP A N 1
ATOM 1930 C CA . ASP A 1 266 ? -12.503 29.268 15.028 1.00 96.69 266 ASP A CA 1
ATOM 1931 C C . ASP A 1 266 ? -12.290 29.389 13.524 1.00 96.69 266 ASP A C 1
ATOM 1933 O O . ASP A 1 266 ? -11.231 29.041 13.003 1.00 96.69 266 ASP A O 1
ATOM 1937 N N . CYS A 1 267 ? -13.274 29.970 12.847 1.00 94.50 267 CYS A N 1
ATOM 1938 C CA . CYS A 1 267 ? -13.226 30.333 11.434 1.00 94.50 267 CYS A CA 1
ATOM 1939 C C . CYS A 1 267 ? -13.255 31.860 11.228 1.00 94.50 267 CYS A C 1
ATOM 1941 O O . CYS A 1 267 ? -13.408 32.328 10.098 1.00 94.50 267 CYS A O 1
ATOM 1943 N N . SER A 1 268 ? -13.133 32.654 12.300 1.00 89.06 268 SER A N 1
ATOM 1944 C CA . SER A 1 268 ? -13.247 34.116 12.252 1.00 89.06 268 SER A CA 1
ATOM 1945 C C . SER A 1 268 ? -11.895 34.831 12.175 1.00 89.06 268 SER A C 1
ATOM 1947 O O . SER A 1 268 ? -11.780 35.835 11.467 1.00 89.06 268 SER A O 1
ATOM 1949 N N . GLY A 1 269 ? -10.887 34.322 12.895 1.00 86.25 269 GLY A N 1
ATOM 1950 C CA . GLY A 1 269 ? -9.608 34.999 13.133 1.00 86.25 269 GLY A CA 1
ATOM 1951 C C . GLY A 1 269 ? -9.670 36.100 14.204 1.00 86.25 269 GLY A C 1
ATOM 1952 O O . GLY A 1 269 ? -8.655 36.716 14.516 1.00 86.25 269 GLY A O 1
ATOM 1953 N N . ALA A 1 270 ? -10.841 36.364 14.792 1.00 86.75 270 ALA A N 1
ATOM 1954 C CA . ALA A 1 270 ? -11.021 37.412 15.791 1.00 86.75 270 ALA A CA 1
ATOM 1955 C C . ALA A 1 270 ? -10.625 36.932 17.199 1.00 86.75 270 ALA A C 1
ATOM 1957 O O . ALA A 1 270 ? -10.971 35.824 17.617 1.00 86.75 270 ALA A O 1
ATOM 1958 N N . ALA A 1 271 ? -9.938 37.789 17.960 1.00 87.69 271 ALA A N 1
ATOM 1959 C CA . ALA A 1 271 ? -9.425 37.458 19.292 1.00 87.69 271 ALA A CA 1
ATOM 1960 C C . ALA A 1 271 ? -10.534 36.999 20.255 1.00 87.69 271 ALA A C 1
ATOM 1962 O O . ALA A 1 271 ? -10.399 35.982 20.937 1.00 87.69 271 ALA A O 1
ATOM 1963 N N . ASN A 1 272 ? -11.665 37.707 20.269 1.00 85.25 272 ASN A N 1
ATOM 1964 C CA . ASN A 1 272 ? -12.813 37.393 21.117 1.00 85.25 272 ASN A CA 1
ATOM 1965 C C . ASN A 1 272 ? -13.483 36.052 20.758 1.00 85.25 272 ASN A C 1
ATOM 1967 O O . ASN A 1 272 ? -13.897 35.315 21.652 1.00 85.25 272 ASN A O 1
ATOM 1971 N N . ALA A 1 273 ? -13.561 35.705 19.474 1.00 88.88 273 ALA A N 1
ATOM 1972 C CA . ALA A 1 273 ? -14.125 34.444 18.998 1.00 88.88 273 ALA A CA 1
ATOM 1973 C C . ALA A 1 273 ? -13.207 33.250 19.295 1.00 88.88 273 ALA A C 1
ATOM 1975 O O . ALA A 1 273 ? -13.679 32.206 19.748 1.00 88.88 273 ALA A O 1
ATOM 1976 N N . ARG A 1 274 ? -11.890 33.419 19.135 1.00 92.06 274 ARG A N 1
ATOM 1977 C CA . ARG A 1 274 ? -10.893 32.419 19.550 1.00 92.06 274 ARG A CA 1
ATOM 1978 C C . ARG A 1 274 ? -10.923 32.179 21.054 1.00 92.06 274 ARG A C 1
ATOM 1980 O O . ARG A 1 274 ? -10.932 31.032 21.496 1.00 92.06 274 ARG A O 1
ATOM 1987 N N . LEU A 1 275 ? -11.001 33.252 21.841 1.00 92.31 275 LEU A N 1
ATOM 1988 C CA . LEU A 1 275 ? -11.130 33.155 23.292 1.00 92.31 275 LEU A CA 1
ATOM 1989 C C . LEU A 1 275 ? -12.435 32.454 23.693 1.00 92.31 275 LEU A C 1
ATOM 1991 O O . LEU A 1 275 ? -12.441 31.661 24.633 1.00 92.31 275 LEU A O 1
ATOM 1995 N N . ALA A 1 276 ? -13.526 32.692 22.959 1.00 91.62 276 ALA A N 1
ATOM 1996 C CA . ALA A 1 276 ? -14.780 31.981 23.167 1.00 91.62 276 ALA A CA 1
ATOM 1997 C C . ALA A 1 276 ? -14.646 30.476 22.904 1.00 91.62 276 ALA A C 1
ATOM 1999 O O . ALA A 1 276 ? -15.145 29.697 23.711 1.00 91.62 276 ALA A O 1
ATOM 2000 N N . CYS A 1 277 ? -13.926 30.056 21.855 1.00 95.50 277 CYS A N 1
ATOM 2001 C CA . CYS A 1 277 ? -13.635 28.639 21.614 1.00 95.50 277 CYS A CA 1
ATOM 2002 C C . CYS A 1 277 ? -12.925 27.984 22.808 1.00 95.50 277 CYS A C 1
ATOM 2004 O O . CYS A 1 277 ? -13.364 26.937 23.276 1.00 95.50 277 CYS A O 1
ATOM 2006 N N . ILE A 1 278 ? -11.874 28.620 23.339 1.00 96.81 278 ILE A N 1
ATOM 2007 C CA . ILE A 1 278 ? -11.120 28.102 24.495 1.00 96.81 278 ILE A CA 1
ATOM 2008 C C . ILE A 1 278 ? -12.013 28.024 25.744 1.00 96.81 278 ILE A C 1
ATOM 2010 O O . ILE A 1 278 ? -12.065 27.012 26.449 1.00 96.81 278 ILE A O 1
ATOM 2014 N N . ARG A 1 279 ? -12.758 29.093 26.036 1.00 95.25 279 ARG A N 1
ATOM 2015 C CA . ARG A 1 279 ? -13.557 29.176 27.266 1.00 95.25 279 ARG A CA 1
ATOM 2016 C C . ARG A 1 279 ? -14.805 28.312 27.243 1.00 95.25 279 ARG A C 1
ATOM 2018 O O . ARG A 1 279 ? -15.189 27.814 28.299 1.00 95.25 279 ARG A O 1
ATOM 2025 N N . ALA A 1 280 ? -15.403 28.110 26.075 1.00 95.25 280 ALA A N 1
ATOM 2026 C CA . ALA A 1 280 ? -16.564 27.247 25.905 1.00 95.25 280 ALA A CA 1
ATOM 2027 C C . ALA A 1 280 ? -16.204 25.759 25.809 1.00 95.25 280 ALA A C 1
ATOM 2029 O O . ALA A 1 280 ? -17.076 24.926 26.050 1.00 95.25 280 ALA A O 1
ATOM 2030 N N . ALA A 1 281 ? -14.957 25.413 25.468 1.00 97.69 281 ALA A N 1
ATOM 2031 C CA . ALA A 1 281 ? -14.511 24.027 25.441 1.00 97.69 281 ALA A CA 1
ATOM 2032 C C . ALA A 1 281 ? -14.567 23.402 26.842 1.00 97.69 281 ALA A C 1
ATOM 2034 O O . ALA A 1 281 ? -14.175 24.028 27.841 1.00 97.69 281 ALA A O 1
ATOM 2035 N N . ARG A 1 282 ? -15.055 22.159 26.900 1.00 97.62 282 ARG A N 1
ATOM 2036 C CA . ARG A 1 282 ? -15.085 21.364 28.130 1.00 97.62 282 ARG A CA 1
ATOM 2037 C C . ARG A 1 282 ? -13.691 20.908 28.550 1.00 97.62 282 ARG A C 1
ATOM 2039 O O . ARG A 1 282 ? -12.736 20.985 27.781 1.00 97.62 282 ARG A O 1
ATOM 2046 N N . VAL A 1 283 ? -13.594 20.345 29.751 1.00 96.56 283 VAL A N 1
ATOM 2047 C CA . VAL A 1 283 ? -12.387 19.638 30.200 1.00 96.56 283 VAL A CA 1
ATOM 2048 C C . VAL A 1 283 ? -12.064 18.493 29.220 1.00 96.56 283 VAL A C 1
ATOM 2050 O O . VAL A 1 283 ? -12.956 17.738 28.821 1.00 96.56 283 VAL A O 1
ATOM 2053 N N . TRP A 1 284 ? -10.801 18.393 28.806 1.00 97.25 284 TRP A N 1
ATOM 2054 C CA . TRP A 1 284 ? -10.268 17.536 27.739 1.00 97.25 284 TRP A CA 1
ATOM 2055 C C . TRP A 1 284 ? -10.854 17.810 26.345 1.00 97.25 284 TRP A C 1
ATOM 2057 O O . TRP A 1 284 ? -10.892 16.920 25.496 1.00 97.25 284 TRP A O 1
ATOM 2067 N N . GLY A 1 285 ? -11.371 19.019 26.118 1.00 97.56 285 GLY A N 1
ATOM 2068 C CA . GLY A 1 285 ? -11.904 19.454 24.829 1.00 97.56 285 GLY A CA 1
ATOM 2069 C C . GLY A 1 285 ? -10.817 19.757 23.795 1.00 97.56 285 GLY A C 1
ATOM 2070 O O . GLY A 1 285 ? -9.642 19.961 24.119 1.00 97.56 285 GLY A O 1
ATOM 2071 N N . ARG A 1 286 ? -11.232 19.812 22.527 1.00 98.19 286 ARG A N 1
ATOM 2072 C CA . ARG A 1 286 ? -10.358 20.074 21.373 1.00 98.19 286 ARG A CA 1
ATOM 2073 C C . ARG A 1 286 ? -10.715 21.412 20.740 1.00 98.19 286 ARG A C 1
ATOM 2075 O O . ARG A 1 286 ? -11.884 21.678 20.471 1.00 98.19 286 ARG A O 1
ATOM 2082 N N . VAL A 1 287 ? -9.717 22.245 20.473 1.00 98.25 287 VAL A N 1
ATOM 2083 C CA . VAL A 1 287 ? -9.907 23.554 19.841 1.00 98.25 287 VAL A CA 1
ATOM 2084 C C . VAL A 1 287 ? -9.058 23.651 18.582 1.00 98.25 287 VAL A C 1
ATOM 2086 O O . VAL A 1 287 ? -7.869 23.342 18.614 1.00 98.25 287 VAL A O 1
ATOM 2089 N N . VAL A 1 288 ? -9.652 24.102 17.479 1.00 98.06 288 VAL A N 1
ATOM 2090 C CA . VAL A 1 288 ? -8.956 24.284 16.199 1.00 98.06 288 VAL A CA 1
ATOM 2091 C C . VAL A 1 288 ? -9.063 25.734 15.739 1.00 98.06 288 VAL A C 1
ATOM 2093 O O . VAL A 1 288 ? -10.159 26.281 15.630 1.00 98.06 288 VAL A O 1
ATOM 2096 N N . PHE A 1 289 ? -7.927 26.357 15.441 1.00 97.06 289 PHE A N 1
ATOM 2097 C CA . PHE A 1 289 ? -7.850 27.688 14.848 1.00 97.06 289 PHE A CA 1
ATOM 2098 C C . PHE A 1 289 ? -7.617 27.580 13.342 1.00 97.06 289 PHE A C 1
ATOM 2100 O O . PHE A 1 289 ? -6.610 27.024 12.902 1.00 97.06 289 PHE A O 1
ATOM 2107 N N . VAL A 1 290 ? -8.568 28.109 12.571 1.00 94.19 290 VAL A N 1
ATOM 2108 C CA . VAL A 1 290 ? -8.575 28.112 11.098 1.00 94.19 290 VAL A CA 1
ATOM 2109 C C . VAL A 1 290 ? -8.546 29.538 10.554 1.00 94.19 290 VAL A C 1
ATOM 2111 O O . VAL A 1 290 ? -7.904 29.811 9.545 1.00 94.19 290 VAL A O 1
ATOM 2114 N N . GLY A 1 291 ? -9.257 30.463 11.208 1.00 89.06 291 GLY A N 1
ATOM 2115 C CA . GLY A 1 291 ? -9.308 31.857 10.784 1.00 89.06 291 GLY A CA 1
ATOM 2116 C C . GLY A 1 291 ? -7.927 32.513 10.834 1.00 89.06 291 GLY A C 1
ATOM 2117 O O . GLY A 1 291 ? -7.254 32.459 11.860 1.00 89.06 291 GLY A O 1
ATOM 2118 N N . GLU A 1 292 ? -7.513 33.145 9.738 1.00 81.19 292 GLU A N 1
ATOM 2119 C CA . GLU A 1 292 ? -6.207 33.805 9.625 1.00 81.19 292 GLU A CA 1
ATOM 2120 C C . GLU A 1 292 ? -6.193 35.217 10.238 1.00 81.19 292 GLU A C 1
ATOM 2122 O O . GLU A 1 292 ? -7.232 35.885 10.292 1.00 81.19 292 GLU A O 1
ATOM 2127 N N . GLU A 1 293 ? -4.982 35.678 10.587 1.00 72.12 293 GLU A N 1
ATOM 2128 C CA . GLU A 1 293 ? -4.641 36.989 11.178 1.00 72.12 293 GLU A CA 1
ATOM 2129 C C . GLU A 1 293 ? -5.096 37.181 12.641 1.00 72.12 293 GLU A C 1
ATOM 2131 O O . GLU A 1 293 ? -5.820 36.358 13.193 1.00 72.12 293 GLU A O 1
ATOM 2136 N N . GLY A 1 294 ? -4.617 38.245 13.297 1.00 75.94 294 GLY A N 1
ATOM 2137 C CA . GLY A 1 294 ? -4.979 38.600 14.676 1.00 75.94 294 GLY A CA 1
ATOM 2138 C C . GLY A 1 294 ? -4.171 37.889 15.768 1.00 75.94 294 GLY A C 1
ATOM 2139 O O . GLY A 1 294 ? -3.618 36.809 15.563 1.00 75.94 294 GLY A O 1
ATOM 2140 N N . GLU A 1 295 ? -4.133 38.500 16.950 1.00 80.88 295 GLU A N 1
ATOM 2141 C CA . GLU A 1 295 ? -3.472 37.972 18.149 1.00 80.88 295 GLU A CA 1
ATOM 2142 C C . GLU A 1 295 ? -4.504 37.389 19.125 1.00 80.88 295 GLU A C 1
ATOM 2144 O O . GLU A 1 295 ? -5.699 37.677 19.041 1.00 80.88 295 GLU A O 1
ATOM 2149 N N . LEU A 1 296 ? -4.053 36.543 20.050 1.00 87.94 296 LEU A N 1
ATOM 2150 C CA . LEU A 1 296 ? -4.894 35.943 21.079 1.00 87.94 296 LEU A CA 1
ATOM 2151 C C . LEU A 1 296 ? -4.136 35.901 22.407 1.00 87.94 296 LEU A C 1
ATOM 2153 O O . LEU A 1 296 ? -3.032 35.367 22.473 1.00 87.94 296 LEU A O 1
ATOM 2157 N N . THR A 1 297 ? -4.783 36.389 23.464 1.00 89.62 297 THR A N 1
ATOM 2158 C CA . THR A 1 297 ? -4.295 36.317 24.847 1.00 89.62 297 THR A CA 1
ATOM 2159 C C . THR A 1 297 ? -5.345 35.627 25.716 1.00 89.62 297 THR A C 1
ATOM 2161 O O . THR A 1 297 ? -6.527 35.964 25.639 1.00 89.62 297 THR A O 1
ATOM 2164 N N . PHE A 1 298 ? -4.926 34.675 26.549 1.00 91.50 298 PHE A N 1
ATOM 2165 C CA . PHE A 1 298 ? -5.771 33.953 27.509 1.00 91.50 298 PHE A CA 1
ATOM 2166 C C . PHE A 1 298 ? -4.963 33.566 28.755 1.00 91.50 298 PHE A C 1
ATOM 2168 O O . PHE A 1 298 ? -3.732 33.641 28.745 1.00 91.50 298 PHE A O 1
ATOM 2175 N N . ASP A 1 299 ? -5.648 33.161 29.825 1.00 94.44 299 ASP A N 1
ATOM 2176 C CA . ASP A 1 299 ? -4.985 32.653 31.028 1.00 94.44 299 ASP A CA 1
ATOM 2177 C C . ASP A 1 299 ? -4.569 31.196 30.804 1.00 94.44 299 ASP A C 1
ATOM 2179 O O . ASP A 1 299 ? -5.410 30.318 30.643 1.00 94.44 299 ASP A O 1
ATOM 2183 N N . VAL A 1 300 ? -3.267 30.919 30.759 1.00 94.62 300 VAL A N 1
ATOM 2184 C CA . VAL A 1 300 ? -2.773 29.573 30.430 1.00 94.62 300 VAL A CA 1
ATOM 2185 C C . VAL A 1 300 ? -3.203 28.535 31.473 1.00 94.62 300 VAL A C 1
ATOM 2187 O O . VAL A 1 300 ? -3.549 27.411 31.105 1.00 94.62 300 VAL A O 1
ATOM 2190 N N . SER A 1 301 ? -3.206 28.892 32.758 1.00 94.06 301 SER A N 1
ATOM 2191 C CA . SER A 1 301 ? -3.533 27.954 33.832 1.00 94.06 301 SER A CA 1
ATOM 2192 C C . SER A 1 301 ? -5.022 27.633 33.839 1.00 94.06 301 SER A C 1
ATOM 2194 O O . SER A 1 301 ? -5.396 26.463 33.754 1.00 94.06 301 SER A O 1
ATOM 2196 N N . GLU A 1 302 ? -5.868 28.661 33.877 1.00 93.31 302 GLU A N 1
ATOM 2197 C CA . GLU A 1 302 ? -7.322 28.505 33.976 1.00 93.31 302 GLU A CA 1
ATOM 2198 C C . GLU A 1 302 ? -7.959 28.066 32.655 1.00 93.31 302 GLU A C 1
ATOM 2200 O O . GLU A 1 302 ? -8.783 27.149 32.630 1.00 93.31 302 GLU A O 1
ATOM 2205 N N . ASP A 1 303 ? -7.583 28.702 31.542 1.00 94.56 303 ASP A N 1
ATOM 2206 C CA . ASP A 1 303 ? -8.255 28.490 30.261 1.00 94.56 303 ASP A CA 1
ATOM 2207 C C . ASP A 1 303 ? -7.723 27.237 29.524 1.00 94.56 303 ASP A C 1
ATOM 2209 O O . ASP A 1 303 ? -8.453 26.684 28.700 1.00 94.56 303 ASP A O 1
ATOM 2213 N N . VAL A 1 304 ? -6.504 26.744 29.821 1.00 95.56 304 VAL A N 1
ATOM 2214 C CA . VAL A 1 304 ? -5.887 25.595 29.113 1.00 95.56 304 VAL A CA 1
ATOM 2215 C C . VAL A 1 304 ? -5.455 24.451 30.035 1.00 95.56 304 VAL A C 1
ATOM 2217 O O . VAL A 1 304 ? -5.918 23.328 29.829 1.00 95.56 304 VAL A O 1
ATOM 2220 N N . ILE A 1 305 ? -4.593 24.685 31.035 1.00 96.31 305 ILE A N 1
ATOM 2221 C CA . ILE A 1 305 ? -3.983 23.606 31.845 1.00 96.31 305 ILE A CA 1
ATOM 2222 C C . ILE A 1 305 ? -5.020 22.906 32.726 1.00 96.31 305 ILE A C 1
ATOM 2224 O O . ILE A 1 305 ? -5.140 21.685 32.666 1.00 96.31 305 ILE A O 1
ATOM 2228 N N . HIS A 1 306 ? -5.803 23.650 33.512 1.00 94.56 306 HIS A N 1
ATOM 2229 C CA . HIS A 1 306 ? -6.816 23.076 34.410 1.00 94.56 306 HIS A CA 1
ATOM 2230 C C . HIS A 1 306 ? -7.938 22.357 33.654 1.00 94.56 306 HIS A C 1
ATOM 2232 O O . HIS A 1 306 ? -8.567 21.442 34.185 1.00 94.56 306 HIS A O 1
ATOM 2238 N N . LYS A 1 307 ? -8.158 22.734 32.393 1.00 95.88 307 LYS A N 1
ATOM 2239 C CA . LYS A 1 307 ? -9.077 22.047 31.490 1.00 95.88 307 LYS A CA 1
ATOM 2240 C C . LYS A 1 307 ? -8.427 20.911 30.702 1.00 95.88 307 LYS A C 1
ATOM 2242 O O . LYS A 1 307 ? -9.164 20.127 30.123 1.00 95.88 307 LYS A O 1
ATOM 2247 N N . GLY A 1 308 ? -7.101 20.810 30.629 1.00 95.88 308 GLY A N 1
ATOM 2248 C CA . GLY A 1 308 ? -6.418 19.818 29.794 1.00 95.88 308 GLY A CA 1
ATOM 2249 C C . GLY A 1 308 ? -6.769 19.921 28.303 1.00 95.88 308 GLY A C 1
ATOM 2250 O O . GLY A 1 308 ? -6.997 18.901 27.655 1.00 95.88 308 GLY A O 1
ATOM 2251 N N . LEU A 1 309 ? -6.900 21.138 27.760 1.00 97.56 309 LEU A N 1
ATOM 2252 C CA . LEU A 1 309 ? -7.313 21.328 26.362 1.00 97.56 309 LEU A CA 1
ATOM 2253 C C . LEU A 1 309 ? -6.226 20.922 25.361 1.00 97.56 309 LEU A C 1
ATOM 2255 O O . LEU A 1 309 ? -5.036 21.123 25.598 1.00 97.56 309 LEU A O 1
ATOM 2259 N N . THR A 1 310 ? -6.655 20.454 24.187 1.00 97.31 310 THR A N 1
ATOM 2260 C CA . THR A 1 310 ? -5.787 20.317 23.005 1.00 97.31 310 THR A CA 1
ATOM 2261 C C . THR A 1 310 ? -6.059 21.457 22.026 1.00 97.31 310 THR A C 1
ATOM 2263 O O . THR A 1 310 ? -7.210 21.664 21.640 1.00 97.31 310 THR A O 1
ATOM 2266 N N . LEU A 1 311 ? -5.018 22.189 21.612 1.00 96.31 311 LEU A N 1
ATOM 2267 C CA . LEU A 1 311 ? -5.119 23.305 20.663 1.00 96.31 311 LEU A CA 1
ATOM 2268 C C . LEU A 1 311 ? -4.397 22.965 19.349 1.00 96.31 311 LEU A C 1
ATOM 2270 O O . LEU A 1 311 ? -3.216 22.621 19.361 1.00 96.31 311 LEU A O 1
ATOM 2274 N N . HIS A 1 312 ? -5.081 23.112 18.215 1.00 93.75 312 HIS A N 1
ATOM 2275 C CA . HIS A 1 312 ? -4.525 22.890 16.880 1.00 93.75 312 HIS A CA 1
ATOM 2276 C C . HIS A 1 312 ? -4.619 24.146 16.012 1.00 93.75 312 HIS A C 1
ATOM 2278 O O . HIS A 1 312 ? -5.638 24.830 16.007 1.00 93.75 312 HIS A O 1
ATOM 2284 N N . GLY A 1 313 ? -3.595 24.395 15.197 1.00 92.06 313 GLY A N 1
ATOM 2285 C CA . GLY A 1 313 ? -3.751 25.184 13.975 1.00 92.06 313 GLY A CA 1
ATOM 2286 C C . GLY A 1 313 ? -4.184 24.278 12.822 1.00 92.06 313 GLY A C 1
ATOM 2287 O O . GLY A 1 313 ? -3.722 23.137 12.734 1.00 92.06 313 GLY A O 1
ATOM 2288 N N . SER A 1 314 ? -5.057 24.766 11.944 1.00 88.06 314 SER A N 1
ATOM 2289 C CA . SER A 1 314 ? -5.403 24.093 10.691 1.00 88.06 314 SER A CA 1
ATOM 2290 C C . SER A 1 314 ? -5.342 25.079 9.544 1.00 88.06 314 SER A C 1
ATOM 2292 O O . SER A 1 314 ? -5.950 26.144 9.597 1.00 88.06 314 SER A O 1
ATOM 2294 N N . TRP A 1 315 ? -4.635 24.696 8.492 1.00 77.25 315 TRP A N 1
ATOM 2295 C CA . TRP A 1 315 ? -4.478 25.518 7.314 1.00 77.25 315 TRP A CA 1
ATOM 2296 C C . TRP A 1 315 ? -4.545 24.648 6.079 1.00 77.25 315 TRP A C 1
ATOM 2298 O O . TRP A 1 315 ? -3.870 23.620 6.019 1.00 77.25 315 TRP A O 1
ATOM 2308 N N . VAL A 1 316 ? -5.366 25.090 5.128 1.00 72.81 316 VAL A N 1
ATOM 2309 C CA . VAL A 1 316 ? -5.581 24.460 3.827 1.00 72.81 316 VAL A CA 1
ATOM 2310 C C . VAL A 1 316 ? -5.956 22.965 3.890 1.00 72.81 316 VAL A C 1
ATOM 2312 O O . VAL A 1 316 ? -6.321 22.454 4.944 1.00 72.81 316 VAL A O 1
ATOM 2315 N N . CYS A 1 317 ? -5.966 22.278 2.745 1.00 72.06 317 CYS A N 1
ATOM 2316 C CA . CYS A 1 317 ? -6.347 20.872 2.593 1.00 72.06 317 CYS A CA 1
ATOM 2317 C C . CYS A 1 317 ? -5.403 20.193 1.592 1.00 72.06 317 CYS A C 1
ATOM 2319 O O . CYS A 1 317 ? -4.901 20.865 0.691 1.00 72.06 317 CYS A O 1
ATOM 2321 N N . SER A 1 318 ? -5.139 18.893 1.745 1.00 70.56 318 SER A N 1
ATOM 2322 C CA . SER A 1 318 ? -4.336 18.131 0.777 1.00 70.56 318 SER A CA 1
ATOM 2323 C C . SER A 1 318 ? -5.185 17.601 -0.384 1.00 70.56 318 SER A C 1
ATOM 2325 O O . SER A 1 318 ? -6.399 17.437 -0.254 1.00 70.56 318 SER A O 1
ATOM 2327 N N . THR A 1 319 ? -4.554 17.267 -1.515 1.00 66.19 319 THR A N 1
ATOM 2328 C CA . THR A 1 319 ? -5.245 16.662 -2.670 1.00 66.19 319 THR A CA 1
ATOM 2329 C C . THR A 1 319 ? -5.949 15.354 -2.294 1.00 66.19 319 THR A C 1
ATOM 2331 O O . THR A 1 319 ? -7.100 15.159 -2.669 1.00 66.19 319 THR A O 1
ATOM 2334 N N . GLY A 1 320 ? -5.319 14.499 -1.479 1.00 71.00 320 GLY A N 1
ATOM 2335 C CA . GLY A 1 320 ? -5.934 13.248 -1.014 1.00 71.00 320 GLY A CA 1
ATOM 2336 C C . GLY A 1 320 ? -7.158 13.471 -0.115 1.00 71.00 320 GLY A C 1
ATOM 2337 O O . GLY A 1 320 ? -8.188 12.828 -0.298 1.00 71.00 320 GLY A O 1
ATOM 2338 N N . GLN A 1 321 ? -7.098 14.442 0.806 1.00 78.88 321 GLN A N 1
ATOM 2339 C CA . GLN A 1 321 ? -8.264 14.827 1.614 1.00 78.88 321 GLN A CA 1
ATOM 2340 C C . GLN A 1 321 ? -9.389 15.413 0.756 1.00 78.88 321 GLN A C 1
ATOM 2342 O O . GLN A 1 321 ? -10.563 15.231 1.067 1.00 78.88 321 GLN A O 1
ATOM 2347 N N . MET A 1 322 ? -9.051 16.107 -0.330 1.00 74.50 322 MET A N 1
ATOM 2348 C CA . MET A 1 322 ? -10.046 16.625 -1.260 1.00 74.50 322 MET A CA 1
ATOM 2349 C C . MET A 1 322 ? -10.711 15.519 -2.083 1.00 74.50 322 MET A C 1
ATOM 2351 O O . MET A 1 322 ? -11.928 15.552 -2.256 1.00 74.50 322 MET A O 1
ATOM 2355 N N . GLU A 1 323 ? -9.952 14.528 -2.553 1.00 75.12 323 GLU A N 1
ATOM 2356 C CA . GLU A 1 323 ? -10.502 13.338 -3.215 1.00 75.12 323 GLU A CA 1
ATOM 2357 C C . GLU A 1 323 ? -11.450 12.570 -2.286 1.00 75.12 323 GLU A C 1
ATOM 2359 O O . GLU A 1 323 ? -12.537 12.151 -2.695 1.00 75.12 323 GLU A O 1
ATOM 2364 N N . GLU A 1 324 ? -11.083 12.430 -1.012 1.00 84.69 324 GLU A N 1
ATOM 2365 C CA . GLU A 1 324 ? -11.963 11.856 0.004 1.00 84.69 324 GLU A CA 1
ATOM 2366 C C . GLU A 1 324 ? -13.233 12.699 0.187 1.00 84.69 324 GLU A C 1
ATOM 2368 O O . GLU A 1 324 ? -14.346 12.171 0.108 1.00 84.69 324 GLU A O 1
ATOM 2373 N N . LEU A 1 325 ? -13.087 14.015 0.369 1.00 88.06 325 LEU A N 1
ATOM 2374 C CA . LEU A 1 325 ? -14.201 14.938 0.567 1.00 88.06 325 LEU A CA 1
ATOM 2375 C C . LEU A 1 325 ? -15.192 14.897 -0.600 1.00 88.06 325 LEU A C 1
ATOM 2377 O O . LEU A 1 325 ? -16.395 14.814 -0.369 1.00 88.06 325 LEU A O 1
ATOM 2381 N N . VAL A 1 326 ? -14.712 14.897 -1.843 1.00 81.12 326 VAL A N 1
ATOM 2382 C CA . VAL A 1 326 ? -15.556 14.783 -3.043 1.00 81.12 326 VAL A CA 1
ATOM 2383 C C . VAL A 1 326 ? -16.421 13.521 -2.994 1.00 81.12 326 VAL A C 1
ATOM 2385 O O . VAL A 1 326 ? -17.625 13.577 -3.251 1.00 81.12 326 VAL A O 1
ATOM 2388 N N . ASN A 1 327 ? -15.838 12.387 -2.603 1.00 84.75 327 ASN A N 1
ATOM 2389 C CA . ASN A 1 327 ? -16.579 11.138 -2.449 1.00 84.75 327 ASN A CA 1
ATOM 2390 C C . ASN A 1 327 ? -17.602 11.207 -1.307 1.00 84.75 327 ASN A C 1
ATOM 2392 O O . ASN A 1 327 ? -18.712 10.683 -1.437 1.00 84.75 327 ASN A O 1
ATOM 2396 N N . LEU A 1 328 ? -17.249 11.847 -0.191 1.00 92.50 328 LEU A N 1
ATOM 2397 C CA . LEU A 1 328 ? -18.155 12.041 0.939 1.00 92.50 328 LEU A CA 1
ATOM 2398 C C . LEU A 1 328 ? -19.339 12.937 0.574 1.00 92.50 328 LEU A C 1
ATOM 2400 O O . LEU A 1 328 ? -20.462 12.596 0.931 1.00 92.50 328 LEU A O 1
ATOM 2404 N N . LEU A 1 329 ? -19.132 14.015 -0.185 1.00 91.31 329 LEU A N 1
ATOM 2405 C CA . LEU A 1 329 ? -20.215 14.893 -0.639 1.00 91.31 329 LEU A CA 1
ATOM 2406 C C . LEU A 1 329 ? -21.258 14.146 -1.465 1.00 91.31 329 LEU A C 1
ATOM 2408 O O . LEU A 1 329 ? -22.450 14.273 -1.191 1.00 91.31 329 LEU A O 1
ATOM 2412 N N . VAL A 1 330 ? -20.816 13.306 -2.406 1.00 86.38 330 VAL A N 1
ATOM 2413 C CA . VAL A 1 330 ? -21.719 12.457 -3.199 1.00 86.38 330 VAL A CA 1
ATOM 2414 C C . VAL A 1 330 ? -22.481 11.480 -2.300 1.00 86.38 330 VAL A C 1
ATOM 2416 O O . VAL A 1 330 ? -23.685 11.307 -2.458 1.00 86.38 330 VAL A O 1
ATOM 2419 N N . ARG A 1 331 ? -21.812 10.850 -1.324 1.00 92.62 331 ARG A N 1
ATOM 2420 C CA . ARG A 1 331 ? -22.468 9.920 -0.382 1.00 92.62 331 ARG A CA 1
ATOM 2421 C C . ARG A 1 331 ? -23.462 10.613 0.542 1.00 92.62 331 ARG A C 1
ATOM 2423 O O . ARG A 1 331 ? -24.469 10.018 0.916 1.00 92.62 331 ARG A O 1
ATOM 2430 N N . TRP A 1 332 ? -23.148 11.832 0.960 1.00 94.75 332 TRP A N 1
ATOM 2431 C CA . TRP A 1 332 ? -23.969 12.626 1.863 1.00 94.75 332 TRP A CA 1
ATOM 2432 C C . TRP A 1 332 ? -25.072 13.395 1.158 1.00 94.75 332 TRP A C 1
ATOM 2434 O O . TRP A 1 332 ? -25.875 14.013 1.866 1.00 94.75 332 TRP A O 1
ATOM 2444 N N . ASP A 1 333 ? -25.092 13.378 -0.176 1.00 94.06 333 ASP A N 1
ATOM 2445 C CA . ASP A 1 333 ? -25.949 14.237 -0.989 1.00 94.06 333 ASP A CA 1
ATOM 2446 C C . ASP A 1 333 ? -25.849 15.695 -0.500 1.00 94.06 333 ASP A C 1
ATOM 2448 O O . ASP A 1 333 ? -26.828 16.345 -0.129 1.00 94.06 333 ASP A O 1
ATOM 2452 N N . LEU A 1 334 ? -24.606 16.159 -0.316 1.00 93.38 334 LEU A N 1
ATOM 2453 C CA . LEU A 1 334 ? -24.302 17.511 0.142 1.00 93.38 334 LEU A CA 1
ATOM 2454 C C . LEU A 1 334 ? -23.711 18.302 -1.017 1.00 93.38 334 LEU A C 1
ATOM 2456 O O . LEU A 1 334 ? -22.609 18.005 -1.466 1.00 93.38 334 LEU A O 1
ATOM 2460 N N . HIS A 1 335 ? -24.421 19.353 -1.411 1.00 93.50 335 HIS A N 1
ATOM 2461 C CA . HIS A 1 335 ? -24.006 20.308 -2.430 1.00 93.50 335 HIS A CA 1
ATOM 2462 C C . HIS A 1 335 ? -23.490 21.595 -1.773 1.00 93.50 335 HIS A C 1
ATOM 2464 O O . HIS A 1 335 ? -24.289 22.359 -1.227 1.00 93.50 335 HIS A O 1
ATOM 2470 N N . PRO A 1 336 ? -22.169 21.847 -1.745 1.00 89.44 336 PRO A N 1
ATOM 2471 C CA . PRO A 1 336 ? -21.589 23.037 -1.119 1.00 89.44 336 PRO A CA 1
ATOM 2472 C C . PRO A 1 336 ? -22.037 24.363 -1.739 1.00 89.44 336 PRO A C 1
ATOM 2474 O O . PRO A 1 336 ? -21.939 25.404 -1.075 1.00 89.44 336 PRO A O 1
ATOM 2477 N N . GLU A 1 337 ? -22.547 24.353 -2.972 1.00 91.12 337 GLU A N 1
ATOM 2478 C CA . GLU A 1 337 ? -23.097 25.534 -3.639 1.00 91.12 337 GLU A CA 1
ATOM 2479 C C . GLU A 1 337 ? -24.230 26.197 -2.845 1.00 91.12 337 GLU A C 1
ATOM 2481 O O . GLU A 1 337 ? -24.440 27.399 -2.977 1.00 91.12 337 GLU A O 1
ATOM 2486 N N . VAL A 1 338 ? -24.886 25.479 -1.923 1.00 92.25 338 VAL A N 1
ATOM 2487 C CA . VAL A 1 338 ? -25.879 26.059 -0.995 1.00 92.25 338 VAL A CA 1
ATOM 2488 C C . VAL A 1 338 ? -25.306 27.171 -0.111 1.00 92.25 338 VAL A C 1
ATOM 2490 O O . VAL A 1 338 ? -26.055 27.969 0.449 1.00 92.25 338 VAL A O 1
ATOM 2493 N N . THR A 1 339 ? -23.979 27.250 0.032 1.00 91.81 339 THR A N 1
ATOM 2494 C CA . THR A 1 339 ? -23.298 28.331 0.762 1.00 91.81 339 THR A CA 1
ATOM 2495 C C . THR A 1 339 ? -23.103 29.598 -0.078 1.00 91.81 339 THR A C 1
ATOM 2497 O O . THR A 1 339 ? -22.746 30.647 0.473 1.00 91.81 339 THR A O 1
ATOM 2500 N N . ILE A 1 340 ? -23.341 29.529 -1.392 1.00 91.44 340 ILE A N 1
ATOM 2501 C CA . ILE A 1 340 ? -23.203 30.640 -2.334 1.00 91.44 340 ILE A CA 1
ATOM 2502 C C . ILE A 1 340 ? -24.437 31.529 -2.246 1.00 91.44 340 ILE A C 1
ATOM 2504 O O . ILE A 1 340 ? -25.564 31.092 -2.449 1.00 91.44 340 ILE A O 1
ATOM 2508 N N . THR A 1 341 ? -24.226 32.813 -1.960 1.00 89.12 341 THR A N 1
ATOM 2509 C CA . THR A 1 341 ? -25.316 33.797 -1.926 1.00 89.12 341 THR A CA 1
ATOM 2510 C C . THR A 1 341 ? -25.440 34.583 -3.218 1.00 89.12 341 THR A C 1
ATOM 2512 O O . THR A 1 341 ? -26.513 35.108 -3.505 1.00 89.12 341 THR A O 1
ATOM 2515 N N . ASN A 1 342 ? -24.352 34.705 -3.982 1.00 90.19 342 ASN A N 1
ATOM 2516 C CA . ASN A 1 342 ? -24.317 35.503 -5.200 1.00 90.19 342 ASN A CA 1
ATOM 2517 C C . ASN A 1 342 ? -23.359 34.904 -6.233 1.00 90.19 342 ASN A C 1
ATOM 2519 O O . ASN A 1 342 ? -22.220 34.557 -5.911 1.00 90.19 342 ASN A O 1
ATOM 2523 N N . THR A 1 343 ? -23.810 34.873 -7.481 1.00 91.25 343 THR A N 1
ATOM 2524 C CA . THR A 1 343 ? -23.006 34.549 -8.659 1.00 91.25 343 THR A CA 1
ATOM 2525 C C . THR A 1 343 ? -22.895 35.777 -9.555 1.00 91.25 343 THR A C 1
ATOM 2527 O O . THR A 1 343 ? -23.858 36.531 -9.689 1.00 91.25 343 THR A O 1
ATOM 2530 N N . PHE A 1 344 ? -21.734 35.974 -10.169 1.00 90.00 344 PHE A N 1
ATOM 2531 C CA . PHE A 1 344 ? -21.448 37.092 -11.071 1.00 90.00 344 PHE A CA 1
ATOM 2532 C C . PHE A 1 344 ? -20.777 36.576 -12.338 1.00 90.00 344 PHE A C 1
ATOM 2534 O O . PHE A 1 344 ? -20.057 35.582 -12.289 1.00 90.00 344 PHE A O 1
ATOM 2541 N N . GLN A 1 345 ? -20.952 37.255 -13.464 1.00 87.38 345 GLN A N 1
ATOM 2542 C CA . GLN A 1 345 ? -20.158 36.968 -14.658 1.00 87.38 345 GLN A CA 1
ATOM 2543 C C . GLN A 1 345 ? -18.731 37.518 -14.492 1.00 87.38 345 GLN A C 1
ATOM 2545 O O . GLN A 1 345 ? -18.492 38.463 -13.741 1.00 87.38 345 GLN A O 1
ATOM 2550 N N . VAL A 1 346 ? -17.762 36.978 -15.236 1.00 80.12 346 VAL A N 1
ATOM 2551 C CA . VAL A 1 346 ? -16.341 37.411 -15.194 1.00 80.12 346 VAL A CA 1
ATOM 2552 C C . VAL A 1 346 ? -16.171 38.917 -15.379 1.00 80.12 346 VAL A C 1
ATOM 2554 O O . VAL A 1 346 ? -15.378 39.553 -14.687 1.00 80.12 346 VAL A O 1
ATOM 2557 N N . GLY A 1 347 ? -16.932 39.508 -16.306 1.00 81.75 347 GLY A N 1
ATOM 2558 C CA . GLY A 1 347 ? -16.896 40.948 -16.572 1.00 81.75 347 GLY A CA 1
ATOM 2559 C C . GLY A 1 347 ? -17.370 41.805 -15.393 1.00 81.75 347 GLY A C 1
ATOM 2560 O O . GLY A 1 347 ? -17.045 42.987 -15.324 1.00 81.75 347 GLY A O 1
ATOM 2561 N N . GLU A 1 348 ? -18.091 41.212 -14.442 1.00 88.44 348 GLU A N 1
ATOM 2562 C CA . GLU A 1 348 ? -18.643 41.865 -13.254 1.00 88.44 348 GLU A CA 1
ATOM 2563 C C . GLU A 1 348 ? -17.759 41.676 -12.014 1.00 88.44 348 GLU A C 1
ATOM 2565 O O . GLU A 1 348 ? -18.161 42.037 -10.905 1.00 88.44 348 GLU A O 1
ATOM 2570 N N . ALA A 1 349 ? -16.543 41.143 -12.172 1.00 86.88 349 ALA A N 1
ATOM 2571 C CA . ALA A 1 349 ? -15.645 40.851 -11.059 1.00 86.88 349 ALA A CA 1
ATOM 2572 C C . ALA A 1 349 ? -15.418 42.053 -10.128 1.00 86.88 349 ALA A C 1
ATOM 2574 O O . ALA A 1 349 ? -15.439 41.897 -8.912 1.00 86.88 349 ALA A O 1
ATOM 2575 N N . ASP A 1 350 ? -15.281 43.268 -10.664 1.00 87.75 350 ASP A N 1
ATOM 2576 C CA . ASP A 1 350 ? -15.156 44.481 -9.845 1.00 87.75 350 ASP A CA 1
ATOM 2577 C C . ASP A 1 350 ? -16.354 44.680 -8.897 1.00 87.75 350 ASP A C 1
ATOM 2579 O O . ASP A 1 350 ? -16.180 44.954 -7.706 1.00 87.75 350 ASP A O 1
ATOM 2583 N N . ALA A 1 351 ? -17.579 44.474 -9.390 1.00 89.31 351 ALA A N 1
ATOM 2584 C CA . ALA A 1 351 ? -18.784 44.544 -8.569 1.00 89.31 351 ALA A CA 1
ATOM 2585 C C . ALA A 1 351 ? -18.838 43.398 -7.545 1.00 89.31 351 ALA A C 1
ATOM 2587 O O . ALA A 1 351 ? -19.178 43.637 -6.380 1.00 89.31 351 ALA A O 1
ATOM 2588 N N . ALA A 1 352 ? -18.449 42.187 -7.954 1.00 89.44 352 ALA A N 1
ATOM 2589 C CA . ALA A 1 352 ? -18.405 41.008 -7.095 1.00 89.44 352 ALA A CA 1
ATOM 2590 C C . ALA A 1 352 ? -17.462 41.215 -5.898 1.00 89.44 352 ALA A C 1
ATOM 2592 O O . ALA A 1 352 ? -17.886 41.080 -4.748 1.00 89.44 352 ALA A O 1
ATOM 2593 N N . TYR A 1 353 ? -16.218 41.640 -6.148 1.00 88.00 353 TYR A N 1
ATOM 2594 C CA . TYR A 1 353 ? -15.229 41.925 -5.105 1.00 88.00 353 TYR A CA 1
ATOM 2595 C C . TYR A 1 353 ? -15.672 43.080 -4.196 1.00 88.00 353 TYR A C 1
ATOM 2597 O O . TYR A 1 353 ? -15.574 42.962 -2.975 1.00 88.00 353 TYR A O 1
ATOM 2605 N N . LYS A 1 354 ? -16.238 44.169 -4.741 1.00 88.94 354 LYS A N 1
ATOM 2606 C CA . LYS A 1 354 ? -16.790 45.282 -3.936 1.00 88.94 354 LYS A CA 1
ATOM 2607 C C . LYS A 1 354 ? -17.927 44.851 -3.017 1.00 88.94 354 LYS A C 1
ATOM 2609 O O . LYS A 1 354 ? -18.055 45.387 -1.914 1.00 88.94 354 LYS A O 1
ATOM 2614 N N . LEU A 1 355 ? -18.790 43.942 -3.468 1.00 88.62 355 LEU A N 1
ATOM 2615 C CA . LEU A 1 355 ? -19.904 43.462 -2.659 1.00 88.62 355 LEU A CA 1
ATOM 2616 C C . LEU A 1 355 ? -19.427 42.457 -1.604 1.00 88.62 355 LEU A C 1
ATOM 2618 O O . LEU A 1 355 ? -19.787 42.605 -0.434 1.00 88.62 355 LEU A O 1
ATOM 2622 N N . PHE A 1 356 ? -18.562 41.517 -1.989 1.00 87.38 356 PHE A N 1
ATOM 2623 C CA . PHE A 1 356 ? -17.986 40.511 -1.095 1.00 87.38 356 PHE A CA 1
ATOM 2624 C C . PHE A 1 356 ? -17.188 41.141 0.055 1.00 87.38 356 PHE A C 1
ATOM 2626 O O . PHE A 1 356 ? -17.308 40.749 1.216 1.00 87.38 356 PHE A O 1
ATOM 2633 N N . ASP A 1 357 ? -16.456 42.211 -0.241 1.00 86.62 357 ASP A N 1
ATOM 2634 C CA . ASP A 1 357 ? -15.656 42.982 0.708 1.00 86.62 357 ASP A CA 1
ATOM 2635 C C . ASP A 1 357 ? -16.471 43.667 1.825 1.00 86.62 357 ASP A C 1
ATOM 2637 O O . ASP A 1 357 ? -15.912 44.022 2.864 1.00 86.62 357 ASP A O 1
ATOM 2641 N N . LYS A 1 358 ? -17.800 43.787 1.677 1.00 85.31 358 LYS A N 1
ATOM 2642 C CA . LYS A 1 358 ? -18.695 44.249 2.758 1.00 85.31 358 LYS A CA 1
ATOM 2643 C C . LYS A 1 358 ? -18.909 43.199 3.853 1.00 85.31 358 LYS A C 1
ATOM 2645 O O . LYS A 1 358 ? -19.432 43.549 4.907 1.00 85.31 358 LYS A O 1
ATOM 2650 N N . GLY A 1 359 ? -18.574 41.928 3.604 1.00 77.38 359 GLY A N 1
ATOM 2651 C CA . GLY A 1 359 ? -18.606 40.854 4.603 1.00 77.38 359 GLY A CA 1
ATOM 2652 C C . GLY A 1 359 ? -19.994 40.488 5.142 1.00 77.38 359 GLY A C 1
ATOM 2653 O O . GLY A 1 359 ? -20.084 39.929 6.230 1.00 77.38 359 GLY A O 1
ATOM 2654 N N . LYS A 1 360 ? -21.078 40.803 4.421 1.00 77.31 360 LYS A N 1
ATOM 2655 C CA . LYS A 1 360 ? -22.450 40.659 4.941 1.00 77.31 360 LYS A CA 1
ATOM 2656 C C . LYS A 1 360 ? -23.058 39.262 4.803 1.00 77.31 360 LYS A C 1
ATOM 2658 O O . LYS A 1 360 ? -23.942 38.930 5.578 1.00 77.31 360 LYS A O 1
ATOM 2663 N N . THR A 1 361 ? -22.630 38.456 3.832 1.00 71.94 361 THR A N 1
ATOM 2664 C CA . THR A 1 361 ? -23.291 37.179 3.495 1.00 71.94 361 THR A CA 1
ATOM 2665 C C . THR A 1 361 ? -22.278 36.028 3.347 1.00 71.94 361 THR A C 1
ATOM 2667 O O . THR A 1 361 ? -21.167 36.139 3.881 1.00 71.94 361 THR A O 1
ATOM 2670 N N . GLY A 1 362 ? -22.690 34.909 2.731 1.00 80.50 362 GLY A N 1
ATOM 2671 C CA . GLY A 1 362 ? -21.908 33.681 2.544 1.00 80.50 362 GLY A CA 1
ATOM 2672 C C . GLY A 1 362 ? -20.874 33.773 1.415 1.00 80.50 362 GLY A C 1
ATOM 2673 O O . GLY A 1 362 ? -20.075 34.709 1.370 1.00 80.50 362 GLY A O 1
ATOM 2674 N N . LYS A 1 363 ? -20.844 32.777 0.526 1.00 88.88 363 LYS A N 1
ATOM 2675 C CA . LYS A 1 363 ? -19.850 32.638 -0.551 1.00 88.88 363 LYS A CA 1
ATOM 2676 C C . LYS A 1 363 ? -20.281 33.357 -1.834 1.00 88.88 363 LYS A C 1
ATOM 2678 O O . LYS A 1 363 ? -21.470 33.492 -2.112 1.00 88.88 363 LYS A O 1
ATOM 2683 N N . TYR A 1 364 ? -19.306 33.873 -2.579 1.00 89.50 364 TYR A N 1
ATOM 2684 C CA . TYR A 1 364 ? -19.501 34.564 -3.855 1.00 89.50 364 TYR A CA 1
ATOM 2685 C C . TYR A 1 364 ? -18.699 33.807 -4.900 1.00 89.50 364 TYR A C 1
ATOM 2687 O O . TYR A 1 364 ? -17.567 33.412 -4.610 1.00 89.50 364 TYR A O 1
ATOM 2695 N N . SER A 1 365 ? -19.267 33.641 -6.089 1.00 88.12 365 SER A N 1
ATOM 2696 C CA . SER A 1 365 ? -18.601 32.941 -7.185 1.00 88.12 365 SER A CA 1
ATOM 2697 C C . SER A 1 365 ? -18.729 33.708 -8.494 1.00 88.12 365 SER A C 1
ATOM 2699 O O . SER A 1 365 ? -19.731 34.372 -8.759 1.00 88.12 365 SER A O 1
ATOM 2701 N N . LEU A 1 366 ? -17.699 33.603 -9.321 1.00 87.19 366 LEU A N 1
ATOM 2702 C CA . LEU A 1 366 ? -17.692 34.023 -10.710 1.00 87.19 366 LEU A CA 1
ATOM 2703 C C . LEU A 1 366 ? -18.083 32.827 -11.583 1.00 87.19 366 LEU A C 1
ATOM 2705 O O . LEU A 1 366 ? -17.539 31.742 -11.400 1.00 87.19 366 LEU A O 1
ATOM 2709 N N . VAL A 1 367 ? -19.004 33.015 -12.522 1.00 85.50 367 VAL A N 1
ATOM 2710 C CA . VAL A 1 367 ? -19.404 32.020 -13.527 1.00 85.50 367 VAL A CA 1
ATOM 2711 C C . VAL A 1 367 ? -18.814 32.439 -14.871 1.00 85.50 367 VAL A C 1
ATOM 2713 O O . VAL A 1 367 ? -18.867 33.612 -15.249 1.00 85.50 367 VAL A O 1
ATOM 2716 N N . LEU A 1 368 ? -18.187 31.490 -15.563 1.00 70.25 368 LEU A N 1
ATOM 2717 C CA . LEU A 1 368 ? -17.374 31.720 -16.754 1.00 70.25 368 LEU A CA 1
ATOM 2718 C C . LEU A 1 368 ? -17.999 30.962 -17.943 1.00 70.25 368 LEU A C 1
ATOM 2720 O O . LEU A 1 368 ? -17.655 29.814 -18.200 1.00 70.25 368 LEU A O 1
ATOM 2724 N N . ARG A 1 369 ? -18.911 31.647 -18.655 1.00 58.75 369 ARG A N 1
ATOM 2725 C CA . ARG A 1 369 ? -19.714 31.212 -19.828 1.00 58.75 369 ARG A CA 1
ATOM 2726 C C . ARG A 1 369 ? -20.837 30.197 -19.560 1.00 58.75 369 ARG A C 1
ATOM 2728 O O . ARG A 1 369 ? -20.604 29.105 -19.055 1.00 58.75 369 ARG A O 1
ATOM 2735 N N . GLU A 1 370 ? -22.040 30.548 -20.017 1.00 46.25 370 GLU A N 1
ATOM 2736 C CA . GLU A 1 370 ? -23.125 29.604 -20.311 1.00 46.25 370 GLU A CA 1
ATOM 2737 C C . GLU A 1 370 ? -22.890 29.047 -21.721 1.00 46.25 370 GLU A C 1
ATOM 2739 O O . GLU A 1 370 ? -22.915 29.807 -22.689 1.00 46.25 370 GLU A O 1
ATOM 2744 N N . ASP A 1 371 ? -22.624 27.747 -21.841 1.00 38.69 371 ASP A N 1
ATOM 2745 C CA . ASP A 1 371 ? -22.868 27.055 -23.104 1.00 38.69 371 ASP A CA 1
ATOM 2746 C C . ASP A 1 371 ? -24.316 26.544 -23.050 1.00 38.69 371 ASP A C 1
ATOM 2748 O O . ASP A 1 371 ? -24.758 25.954 -22.064 1.00 38.69 371 ASP A O 1
ATOM 2752 N N . ASP A 1 372 ? -25.053 26.873 -24.102 1.00 33.88 372 ASP A N 1
ATOM 2753 C CA . ASP A 1 372 ? -26.463 26.605 -24.359 1.00 33.88 372 ASP A CA 1
ATOM 2754 C C . ASP A 1 372 ? -26.701 25.085 -24.509 1.00 33.88 372 ASP A C 1
ATOM 2756 O O . ASP A 1 372 ? -26.832 24.572 -25.616 1.00 33.88 372 ASP A O 1
ATOM 2760 N N . ASP A 1 373 ? -26.724 24.330 -23.405 1.00 32.88 373 ASP A N 1
ATOM 2761 C CA . ASP A 1 373 ? -27.142 22.916 -23.395 1.00 32.88 373 ASP A CA 1
ATOM 2762 C C . ASP A 1 373 ? -28.680 22.806 -23.407 1.00 32.88 373 ASP A C 1
ATOM 2764 O O . ASP A 1 373 ? -29.316 22.140 -22.586 1.00 32.88 373 ASP A O 1
ATOM 2768 N N . SER A 1 374 ? -29.302 23.457 -24.391 1.00 25.23 374 SER A N 1
ATOM 2769 C CA . SER A 1 374 ? -30.647 23.130 -24.851 1.00 25.23 374 SER A CA 1
ATOM 2770 C C . SER A 1 374 ? -30.587 21.867 -25.716 1.00 25.23 374 SER A C 1
ATOM 2772 O O . SER A 1 374 ? -30.690 21.893 -26.941 1.00 25.23 374 SER A O 1
ATOM 2774 N N . VAL A 1 375 ? -30.443 20.707 -25.071 1.00 28.77 375 VAL A N 1
ATOM 2775 C CA . VAL A 1 375 ? -30.849 19.448 -25.704 1.00 28.77 375 VAL A CA 1
ATOM 2776 C C . VAL A 1 375 ? -32.375 19.417 -25.670 1.00 28.77 375 VAL A C 1
ATOM 2778 O O . VAL A 1 375 ? -32.982 19.162 -24.631 1.00 28.77 375 VAL A O 1
ATOM 2781 N N . GLU A 1 376 ? -33.001 19.712 -26.810 1.00 26.91 376 GLU A N 1
ATOM 2782 C CA . GLU A 1 376 ? -34.393 19.357 -27.084 1.00 26.91 376 GLU A CA 1
ATOM 2783 C C . GLU A 1 376 ? -34.585 17.846 -26.859 1.00 26.91 376 GLU A C 1
ATOM 2785 O O . GLU A 1 376 ? -34.398 17.033 -27.765 1.00 26.91 376 GLU A O 1
ATOM 2790 N N . GLU A 1 377 ? -34.990 17.440 -25.656 1.00 27.83 377 GLU A N 1
ATOM 2791 C CA . GLU A 1 377 ? -35.665 16.161 -25.477 1.00 27.83 377 GLU A CA 1
ATOM 2792 C C . GLU A 1 377 ? -37.135 16.337 -25.853 1.00 27.83 377 GLU A C 1
ATOM 2794 O O . GLU A 1 377 ? -37.966 16.871 -25.115 1.00 27.83 377 GLU A O 1
ATOM 2799 N N . SER A 1 378 ? -37.458 15.858 -27.051 1.00 25.77 378 SER A N 1
ATOM 2800 C CA . SER A 1 378 ? -38.814 15.586 -27.495 1.00 25.77 378 SER A CA 1
ATOM 2801 C C . SER A 1 378 ? -39.487 14.584 -26.546 1.00 25.77 378 SER A C 1
ATOM 2803 O O . SER A 1 378 ? -39.449 13.371 -26.768 1.00 25.77 378 SER A O 1
ATOM 2805 N N . VAL A 1 379 ? -40.134 15.072 -25.488 1.00 30.19 379 VAL A N 1
ATOM 2806 C CA . VAL A 1 379 ? -41.034 14.255 -24.668 1.00 30.19 379 VAL A CA 1
ATOM 2807 C C . VAL A 1 379 ? -42.328 14.056 -25.450 1.00 30.19 379 VAL A C 1
ATOM 2809 O O . VAL A 1 379 ? -43.228 14.900 -25.472 1.00 30.19 379 VAL A O 1
ATOM 2812 N N . GLY A 1 380 ? -42.419 12.903 -26.109 1.00 26.53 380 GLY A N 1
ATOM 2813 C CA . GLY A 1 380 ? -43.683 12.355 -26.572 1.00 26.53 380 GLY A CA 1
ATOM 2814 C C . GLY A 1 380 ? -44.648 12.244 -25.393 1.00 26.53 380 GLY A C 1
ATOM 2815 O O . GLY A 1 380 ? -44.407 11.510 -24.438 1.00 26.53 380 GLY A O 1
ATOM 2816 N N . LYS A 1 381 ? -45.752 12.991 -25.464 1.00 27.80 381 LYS A N 1
ATOM 2817 C CA . LYS A 1 381 ? -46.903 12.840 -24.572 1.00 27.80 381 LYS A CA 1
ATOM 2818 C C . LYS A 1 381 ? -47.406 11.395 -24.645 1.00 27.80 381 LYS A C 1
ATOM 2820 O O . LYS A 1 381 ? -47.997 11.012 -25.652 1.00 27.80 381 LYS A O 1
ATOM 2825 N N . SER A 1 382 ? -47.233 10.631 -23.570 1.00 26.55 382 SER A N 1
ATOM 2826 C CA . SER A 1 382 ? -48.110 9.500 -23.256 1.00 26.55 382 SER A CA 1
ATOM 2827 C C . SER A 1 382 ? -49.040 9.919 -22.103 1.00 26.55 382 SER A C 1
ATOM 2829 O O . SER A 1 382 ? -48.575 10.553 -21.152 1.00 26.55 382 SER A O 1
ATOM 2831 N N . PRO A 1 383 ? -50.361 9.690 -22.203 1.00 30.17 383 PRO A N 1
ATOM 2832 C CA . PRO A 1 383 ? -51.326 10.196 -21.239 1.00 30.17 383 PRO A CA 1
ATOM 2833 C C . PRO A 1 383 ? -51.631 9.125 -20.191 1.00 30.17 383 PRO A C 1
ATOM 2835 O O . PRO A 1 383 ? -52.525 8.329 -20.408 1.00 30.17 383 PRO A O 1
ATOM 2838 N N . ASP A 1 384 ? -50.928 9.120 -19.059 1.00 33.22 384 ASP A N 1
ATOM 2839 C CA . ASP A 1 384 ? -51.346 8.353 -17.873 1.00 33.22 384 ASP A CA 1
ATOM 2840 C C . ASP A 1 384 ? -50.824 9.012 -16.583 1.00 33.22 384 ASP A C 1
ATOM 2842 O O . ASP A 1 384 ? -49.996 8.485 -15.846 1.00 33.22 384 ASP A O 1
ATOM 2846 N N . SER A 1 385 ? -51.312 10.221 -16.296 1.00 29.92 385 SER A N 1
ATOM 2847 C CA . SER A 1 385 ? -51.071 10.932 -15.029 1.00 29.92 385 SER A CA 1
ATOM 2848 C C . SER A 1 385 ? -52.374 11.339 -14.333 1.00 29.92 385 SER A C 1
ATOM 2850 O O . SER A 1 385 ? -52.483 12.417 -13.755 1.00 29.92 385 SER A O 1
ATOM 2852 N N . ALA A 1 386 ? -53.373 10.449 -14.352 1.00 31.27 386 ALA A N 1
ATOM 2853 C CA . ALA A 1 386 ? -54.652 10.649 -13.661 1.00 31.27 386 ALA A CA 1
ATOM 2854 C C . ALA A 1 386 ? -54.934 9.660 -12.509 1.00 31.27 386 ALA A C 1
ATOM 2856 O O . ALA A 1 386 ? -55.992 9.758 -11.896 1.00 31.27 386 ALA A O 1
ATOM 2857 N N . LEU A 1 387 ? -54.016 8.745 -12.154 1.00 36.72 387 LEU A N 1
ATOM 2858 C CA . LEU A 1 387 ? -54.292 7.724 -11.120 1.00 36.72 387 LEU A CA 1
ATOM 2859 C C . LEU A 1 387 ? -53.350 7.672 -9.904 1.00 36.72 387 LEU A C 1
ATOM 2861 O O . LEU A 1 387 ? -53.571 6.854 -9.016 1.00 36.72 387 LEU A O 1
ATOM 2865 N N . ILE A 1 388 ? -52.352 8.555 -9.790 1.00 37.38 388 ILE A N 1
ATOM 2866 C CA . ILE A 1 388 ? -51.388 8.524 -8.662 1.00 37.38 388 ILE A CA 1
ATOM 2867 C C . ILE A 1 388 ? -51.577 9.700 -7.677 1.00 37.38 388 ILE A C 1
ATOM 2869 O O . ILE A 1 388 ? -51.031 9.697 -6.577 1.00 37.38 388 ILE A O 1
ATOM 2873 N N . GLY A 1 389 ? -52.466 10.652 -7.982 1.00 30.09 389 GLY A N 1
ATOM 2874 C CA . GLY A 1 389 ? -52.839 11.741 -7.063 1.00 30.09 389 GLY A CA 1
ATOM 2875 C C . GLY A 1 389 ? -53.737 11.322 -5.886 1.00 30.09 389 GLY A C 1
ATOM 2876 O O . GLY A 1 389 ? -53.919 12.098 -4.953 1.00 30.09 389 GLY A O 1
ATOM 2877 N N . GLY A 1 390 ? -54.291 10.103 -5.903 1.00 33.47 390 GLY A N 1
ATOM 2878 C CA . GLY A 1 390 ? -55.221 9.612 -4.876 1.00 33.47 390 GLY A CA 1
ATOM 2879 C C . GLY A 1 390 ? -54.588 8.795 -3.743 1.00 33.47 390 GLY A C 1
ATOM 2880 O O . GLY A 1 390 ? -55.186 8.680 -2.677 1.00 33.47 390 GLY A O 1
ATOM 2881 N N . LEU A 1 391 ? -53.380 8.246 -3.929 1.00 33.75 391 LEU A N 1
ATOM 2882 C CA . LEU A 1 391 ? -52.769 7.337 -2.943 1.00 33.75 391 LEU A CA 1
ATOM 2883 C C . LEU A 1 391 ? -51.935 8.053 -1.864 1.00 33.75 391 LEU A C 1
ATOM 2885 O O . LEU A 1 391 ? -51.717 7.501 -0.788 1.00 33.75 391 LEU A O 1
ATOM 2889 N N . ILE A 1 392 ? -51.504 9.294 -2.112 1.00 39.12 392 ILE A N 1
ATOM 2890 C CA . ILE A 1 392 ? -50.624 10.045 -1.197 1.00 39.12 392 ILE A CA 1
ATOM 2891 C C . ILE A 1 392 ? -51.420 10.745 -0.077 1.00 39.12 392 ILE A C 1
ATOM 2893 O O . ILE A 1 392 ? -50.904 10.942 1.021 1.00 39.12 392 ILE A O 1
ATOM 2897 N N . ALA A 1 393 ? -52.713 11.015 -0.280 1.00 34.03 393 ALA A N 1
ATOM 2898 C CA . ALA A 1 393 ? -53.572 11.600 0.754 1.00 34.03 393 ALA A CA 1
ATOM 2899 C C . ALA A 1 393 ? -54.047 10.582 1.817 1.00 34.03 393 ALA A C 1
ATOM 2901 O O . ALA A 1 393 ? -54.392 10.976 2.928 1.00 34.03 393 ALA A O 1
ATOM 2902 N N . GLY A 1 394 ? -54.029 9.275 1.517 1.00 34.78 394 GLY A N 1
ATOM 2903 C CA . GLY A 1 394 ? -54.482 8.223 2.442 1.00 34.78 394 GLY A CA 1
ATOM 2904 C C . GLY A 1 394 ? -53.444 7.791 3.487 1.00 34.78 394 GLY A C 1
ATOM 2905 O O . GLY A 1 394 ? -53.807 7.351 4.577 1.00 34.78 394 GLY A O 1
ATOM 2906 N N . LEU A 1 395 ? -52.148 7.951 3.196 1.00 38.78 395 LEU A N 1
ATOM 2907 C CA . LEU A 1 395 ? -51.065 7.512 4.089 1.00 38.78 395 LEU A CA 1
ATOM 2908 C C . LEU A 1 395 ? -50.760 8.515 5.216 1.00 38.78 395 LEU A C 1
ATOM 2910 O O . LEU A 1 395 ? -50.311 8.112 6.290 1.00 38.78 395 LEU A O 1
ATOM 2914 N N . ALA A 1 396 ? -51.086 9.798 5.033 1.00 37.72 396 ALA A N 1
ATOM 2915 C CA . ALA A 1 396 ? -50.915 10.821 6.070 1.00 37.72 396 ALA A CA 1
ATOM 2916 C C . ALA A 1 396 ? -51.916 10.664 7.236 1.00 37.72 396 ALA A C 1
ATOM 2918 O O . ALA A 1 396 ? -51.589 10.957 8.386 1.00 37.72 396 ALA A O 1
ATOM 2919 N N . SER A 1 397 ? -53.115 10.133 6.974 1.00 39.84 397 SER A N 1
ATOM 2920 C CA . SER A 1 397 ? -54.132 9.898 8.009 1.00 39.84 397 SER A CA 1
ATOM 2921 C C . SER A 1 397 ? -53.825 8.682 8.893 1.00 39.84 397 SER A C 1
ATOM 2923 O O . SER A 1 397 ? -54.199 8.672 10.066 1.00 39.84 397 SER A O 1
ATOM 2925 N N . LEU A 1 398 ? -53.095 7.684 8.377 1.00 41.28 398 LEU A N 1
ATOM 2926 C CA . LEU A 1 398 ? -52.715 6.488 9.138 1.00 41.28 398 LEU A CA 1
ATOM 2927 C C . LEU A 1 398 ? -51.563 6.771 10.119 1.00 41.28 398 LEU A C 1
ATOM 2929 O O . LEU A 1 398 ? -51.588 6.297 11.254 1.00 41.28 398 LEU A O 1
ATOM 2933 N N . ALA A 1 399 ? -50.598 7.612 9.728 1.00 46.28 399 ALA A N 1
ATOM 2934 C CA . ALA A 1 399 ? -49.492 8.025 10.596 1.00 46.28 399 ALA A CA 1
ATOM 2935 C C . ALA A 1 399 ? -49.967 8.863 11.800 1.00 46.28 399 ALA A C 1
ATOM 2937 O O . ALA A 1 399 ? -49.452 8.707 12.909 1.00 46.28 399 ALA A O 1
ATOM 2938 N N . LEU A 1 400 ? -50.999 9.696 11.614 1.00 44.31 400 LEU A N 1
ATOM 2939 C CA . LEU A 1 400 ? -51.570 10.509 12.691 1.00 44.31 400 LEU A CA 1
ATOM 2940 C C . LEU A 1 400 ? -52.368 9.660 13.700 1.00 44.31 400 LEU A C 1
ATOM 2942 O O . LEU A 1 400 ? -52.289 9.894 14.904 1.00 44.31 400 LEU A O 1
ATOM 2946 N N . LEU A 1 401 ? -53.072 8.623 13.232 1.00 47.09 401 LEU A N 1
ATOM 2947 C CA . LEU A 1 401 ? -53.785 7.667 14.090 1.00 47.09 401 LEU A CA 1
ATOM 2948 C C . LEU A 1 401 ? -52.827 6.807 14.932 1.00 47.09 401 LEU A C 1
ATOM 2950 O O . LEU A 1 401 ? -53.087 6.585 16.114 1.00 47.09 401 LEU A O 1
ATOM 2954 N N . ILE A 1 402 ? -51.693 6.384 14.363 1.00 59.41 402 ILE A N 1
ATOM 2955 C CA . ILE A 1 402 ? -50.654 5.631 15.088 1.00 59.41 402 ILE A CA 1
ATOM 2956 C C . ILE A 1 402 ? -50.008 6.499 16.181 1.00 59.41 402 ILE A C 1
ATOM 2958 O O . ILE A 1 402 ? -49.774 6.019 17.292 1.00 59.41 402 ILE A O 1
ATOM 2962 N N . LEU A 1 403 ? -49.789 7.790 15.912 1.00 53.28 403 LEU A N 1
ATOM 2963 C CA . LEU A 1 403 ? -49.222 8.720 16.893 1.00 53.28 403 LEU A CA 1
ATOM 2964 C C . LEU A 1 403 ? -50.188 8.989 18.060 1.00 53.28 403 LEU A C 1
ATOM 2966 O O . LEU A 1 403 ? -49.765 9.028 19.215 1.00 53.28 403 LEU A O 1
ATOM 2970 N N . ILE A 1 404 ? -51.491 9.095 17.782 1.00 58.19 404 ILE A N 1
ATOM 2971 C CA . ILE A 1 404 ? -52.528 9.265 18.812 1.00 58.19 404 ILE A CA 1
ATOM 2972 C C . ILE A 1 404 ? -52.632 8.010 19.693 1.00 58.19 404 ILE A C 1
ATOM 2974 O O . ILE A 1 404 ? -52.660 8.133 20.918 1.00 58.19 404 ILE A O 1
ATOM 2978 N N . PHE A 1 405 ? -52.598 6.806 19.108 1.00 55.28 405 PHE A N 1
ATOM 2979 C CA . PHE A 1 405 ? -52.598 5.550 19.872 1.00 55.28 405 PHE 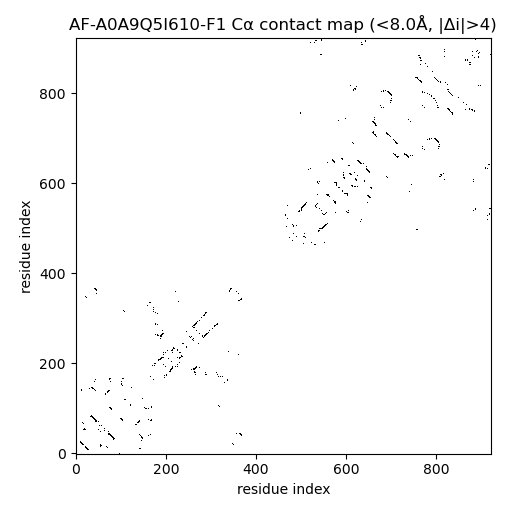A CA 1
ATOM 2980 C C . PHE A 1 405 ? -51.347 5.383 20.742 1.00 55.28 405 PHE A C 1
ATOM 2982 O O . PHE A 1 405 ? -51.449 4.911 21.875 1.00 55.28 405 PHE A O 1
ATOM 2989 N N . TYR A 1 406 ? -50.179 5.809 20.258 1.00 57.03 406 TYR A N 1
ATOM 2990 C CA . TYR A 1 406 ? -48.934 5.744 21.022 1.00 57.03 406 TYR A CA 1
ATOM 2991 C C . TYR A 1 406 ? -48.936 6.700 22.226 1.00 57.03 406 TYR A C 1
ATOM 2993 O O . TYR A 1 406 ? -48.497 6.328 23.317 1.00 57.03 406 TYR A O 1
ATOM 3001 N N . VAL A 1 407 ? -49.490 7.907 22.067 1.00 56.09 407 VAL A N 1
ATOM 3002 C CA . VAL A 1 407 ? -49.614 8.884 23.162 1.00 56.09 407 VAL A CA 1
ATOM 3003 C C . VAL A 1 407 ? -50.647 8.431 24.201 1.00 56.09 407 VAL A C 1
ATOM 3005 O O . VAL A 1 407 ? -50.352 8.504 25.395 1.00 56.09 407 VAL A O 1
ATOM 3008 N N . LEU A 1 408 ? -51.794 7.882 23.775 1.00 46.72 408 LEU A N 1
ATOM 3009 C CA . LEU A 1 408 ? -52.824 7.315 24.663 1.00 46.72 408 LEU A CA 1
ATOM 3010 C C . LEU A 1 408 ? -52.335 6.076 25.425 1.00 46.72 408 LEU A C 1
ATOM 3012 O O . LEU A 1 408 ? -52.589 5.942 26.621 1.00 46.72 408 LEU A O 1
ATOM 3016 N N . TRP A 1 409 ? -51.586 5.188 24.768 1.00 52.94 409 TRP A N 1
ATOM 3017 C CA . TRP A 1 409 ? -50.994 4.019 25.423 1.00 52.94 409 TRP A CA 1
ATOM 3018 C C . TRP A 1 409 ? -49.971 4.420 26.493 1.00 52.94 409 TRP A C 1
ATOM 3020 O O . TRP A 1 409 ? -49.930 3.825 27.571 1.00 52.94 409 TRP A O 1
ATOM 3030 N N . ARG A 1 410 ? -49.181 5.472 26.241 1.00 47.62 410 ARG A N 1
ATOM 3031 C CA . ARG A 1 410 ? -48.179 5.970 27.192 1.00 47.62 410 ARG A CA 1
ATOM 3032 C C . ARG A 1 410 ? -48.817 6.665 28.401 1.00 47.62 410 ARG A C 1
ATOM 3034 O O . ARG A 1 410 ? -48.387 6.418 29.522 1.00 47.62 410 ARG A O 1
ATOM 3041 N N . THR A 1 411 ? -49.894 7.430 28.205 1.00 48.56 411 THR A N 1
ATOM 3042 C CA . THR A 1 411 ? -50.633 8.062 29.319 1.00 48.56 411 THR A CA 1
ATOM 3043 C C . THR A 1 411 ? -51.406 7.051 30.172 1.00 48.56 411 THR A C 1
ATOM 3045 O O . THR A 1 411 ? -51.457 7.201 31.391 1.00 48.56 411 THR A O 1
ATOM 3048 N N . LEU A 1 412 ? -51.941 5.977 29.579 1.00 44.69 412 LEU A N 1
ATOM 3049 C CA . LEU A 1 412 ? -52.606 4.900 30.330 1.00 44.69 412 LEU A CA 1
ATOM 3050 C C . LEU A 1 412 ? -51.619 4.003 31.097 1.00 44.69 412 LEU A C 1
ATOM 3052 O O . LEU A 1 412 ? -51.957 3.492 32.164 1.00 44.69 412 LEU A O 1
ATOM 3056 N N . ARG A 1 413 ? -50.387 3.844 30.597 1.00 44.25 413 ARG A N 1
ATOM 3057 C CA . ARG A 1 413 ? -49.318 3.082 31.265 1.00 44.25 413 ARG A CA 1
ATOM 3058 C C . ARG A 1 413 ? -48.731 3.810 32.480 1.00 44.25 413 ARG A C 1
ATOM 3060 O O . ARG A 1 413 ? -48.344 3.153 33.445 1.00 44.25 413 ARG A O 1
ATOM 3067 N N . ASP A 1 414 ? -48.701 5.140 32.461 1.00 41.97 414 ASP A N 1
ATOM 3068 C CA . ASP A 1 414 ? -48.220 5.939 33.596 1.00 41.97 414 ASP A CA 1
ATOM 3069 C C . ASP A 1 414 ? -49.292 6.101 34.695 1.00 41.97 414 ASP A C 1
ATOM 3071 O O . ASP A 1 414 ? -48.958 6.210 35.875 1.00 41.97 414 ASP A O 1
ATOM 3075 N N . ALA A 1 415 ? -50.581 5.971 34.354 1.00 38.28 415 ALA A N 1
ATOM 3076 C CA . ALA A 1 415 ? -51.681 5.942 35.324 1.00 38.28 415 ALA A CA 1
ATOM 3077 C C . ALA A 1 415 ? -51.762 4.632 36.144 1.00 38.28 415 ALA A C 1
ATOM 3079 O O . ALA A 1 415 ? -52.373 4.614 37.211 1.00 38.28 415 ALA A O 1
ATOM 3080 N N . SER A 1 416 ? -51.115 3.541 35.709 1.00 38.03 416 SER A N 1
ATOM 3081 C CA . SER A 1 416 ? -51.149 2.241 36.403 1.00 38.03 416 SER A CA 1
ATOM 3082 C C . SER A 1 416 ? -49.996 2.017 37.397 1.00 38.03 416 SER A C 1
ATOM 3084 O O . SER A 1 416 ? -49.805 0.894 37.867 1.00 38.03 416 SER A O 1
ATOM 3086 N N . ARG A 1 417 ? -49.192 3.046 37.708 1.00 37.72 417 ARG A N 1
ATOM 3087 C CA . ARG A 1 417 ? -48.058 2.963 38.657 1.00 37.72 417 ARG A CA 1
ATOM 3088 C C . ARG A 1 417 ? -48.222 3.783 39.941 1.00 37.72 417 ARG A C 1
ATOM 3090 O O . ARG A 1 417 ? -47.297 3.827 40.745 1.00 37.72 417 ARG A O 1
ATOM 3097 N N . ILE A 1 418 ? -49.404 4.347 40.193 1.00 36.00 418 ILE A N 1
ATOM 3098 C CA . ILE A 1 418 ? -49.733 5.021 41.457 1.00 36.00 418 ILE A CA 1
ATOM 3099 C C . ILE A 1 418 ? -50.924 4.309 42.112 1.00 36.00 418 ILE A C 1
ATOM 3101 O O . ILE A 1 418 ? -52.053 4.779 42.079 1.00 36.00 418 ILE A O 1
ATOM 3105 N N . SER A 1 419 ? -50.669 3.145 42.716 1.00 32.66 419 SER A N 1
ATOM 3106 C CA . SER A 1 419 ? -51.487 2.637 43.825 1.00 32.66 419 SER A CA 1
ATOM 3107 C C . SER A 1 419 ? -50.696 1.624 44.659 1.00 32.66 419 SER A C 1
ATOM 3109 O O . SER A 1 419 ? -50.826 0.414 44.490 1.00 32.66 419 SER A O 1
ATOM 3111 N N . SER A 1 420 ? -49.873 2.098 45.591 1.00 30.72 420 SER A N 1
ATOM 3112 C CA . SER A 1 420 ? -49.602 1.333 46.811 1.00 30.72 420 SER A CA 1
ATOM 3113 C C . SER A 1 420 ? -48.957 2.214 47.876 1.00 30.72 420 SER A C 1
ATOM 3115 O O . SER A 1 420 ? -47.875 2.747 47.652 1.00 30.72 420 SER A O 1
ATOM 3117 N N . ARG A 1 421 ? -49.596 2.205 49.051 1.00 29.72 421 ARG A N 1
ATOM 3118 C CA . ARG A 1 421 ? -49.116 2.609 50.385 1.00 29.72 421 ARG A CA 1
ATOM 3119 C C . ARG A 1 421 ? -49.413 4.037 50.835 1.00 29.72 421 ARG A C 1
ATOM 3121 O O . ARG A 1 421 ? -48.625 4.963 50.708 1.00 29.72 421 ARG A O 1
ATOM 3128 N N . SER A 1 422 ? -50.571 4.120 51.476 1.00 28.09 422 SER A N 1
ATOM 3129 C CA . SER A 1 422 ? -50.920 5.041 52.547 1.00 28.09 422 SER A CA 1
ATOM 3130 C C . SER A 1 422 ? -50.098 4.775 53.821 1.00 28.09 422 SER A C 1
ATOM 3132 O O . SER A 1 422 ? -49.804 3.616 54.117 1.00 28.09 422 SER A O 1
ATOM 3134 N N . ALA A 1 423 ? -49.908 5.854 54.595 1.00 28.70 423 ALA A N 1
ATOM 3135 C CA . ALA A 1 423 ? -50.020 5.961 56.062 1.00 28.70 423 ALA A CA 1
ATOM 3136 C C . ALA A 1 423 ? -48.747 6.319 56.879 1.00 28.70 423 ALA A C 1
ATOM 3138 O O . ALA A 1 423 ? -47.908 5.455 57.104 1.00 28.70 423 ALA A O 1
ATOM 3139 N N . VAL A 1 424 ? -48.775 7.558 57.435 1.00 28.98 424 VAL A N 1
ATOM 3140 C CA . VAL A 1 424 ? -48.523 7.934 58.864 1.00 28.98 424 VAL A CA 1
ATOM 3141 C C . VAL A 1 424 ? -47.030 7.967 59.294 1.00 28.98 424 VAL A C 1
ATOM 3143 O O . VAL A 1 424 ? -46.322 7.013 59.022 1.00 28.98 424 VAL A O 1
ATOM 3146 N N . ASN A 1 425 ? -46.402 8.983 59.923 1.00 27.14 425 ASN A N 1
ATOM 3147 C CA . ASN A 1 425 ? -46.702 10.070 60.896 1.00 27.14 425 ASN A CA 1
ATOM 3148 C C . ASN A 1 425 ? -45.660 11.223 60.691 1.00 27.14 425 ASN A C 1
ATOM 3150 O O . ASN A 1 425 ? -44.562 10.924 60.231 1.00 27.14 425 ASN A O 1
ATOM 3154 N N . LEU A 1 426 ? -45.980 12.528 60.823 1.00 26.84 426 LEU A N 1
ATOM 3155 C CA . LEU A 1 426 ? -45.694 13.439 61.977 1.00 26.84 426 LEU A CA 1
ATOM 3156 C C . LEU A 1 426 ? -44.284 13.220 62.592 1.00 26.84 426 LEU A C 1
ATOM 3158 O O . LEU A 1 426 ? -43.995 12.101 62.993 1.00 26.84 426 LEU A O 1
ATOM 3162 N N . ASP A 1 427 ? -43.347 14.176 62.681 1.00 26.45 427 ASP A N 1
ATOM 3163 C CA . ASP A 1 427 ? -43.413 15.457 63.409 1.00 26.45 427 ASP A CA 1
ATOM 3164 C C . ASP A 1 427 ? -42.154 16.350 63.153 1.00 26.45 427 ASP A C 1
ATOM 3166 O O . ASP A 1 427 ? -41.140 15.833 62.689 1.00 26.45 427 ASP A O 1
ATOM 3170 N N . THR A 1 428 ? -42.273 17.655 63.465 1.00 28.12 428 THR A N 1
ATOM 3171 C CA . THR A 1 428 ? -41.303 18.731 63.880 1.00 28.12 428 THR A CA 1
ATOM 3172 C C . THR A 1 428 ? -39.775 18.483 63.872 1.00 28.12 428 THR A C 1
ATOM 3174 O O . THR A 1 428 ? -39.338 17.376 64.146 1.00 28.12 428 THR A O 1
ATOM 3177 N N . SER A 1 429 ? -38.837 19.436 63.760 1.00 25.55 429 SER A N 1
ATOM 3178 C CA . SER A 1 429 ? -38.734 20.909 63.663 1.00 25.55 429 SER A CA 1
ATOM 3179 C C . SER A 1 429 ? -37.222 21.257 63.575 1.00 25.55 429 SER A C 1
ATOM 3181 O O . SER A 1 429 ? -36.408 20.401 63.906 1.00 25.55 429 SER A O 1
ATOM 3183 N N . GLU A 1 430 ? -36.896 22.509 63.201 1.00 28.62 430 GLU A N 1
ATOM 3184 C CA . GLU A 1 430 ? -35.718 23.315 63.643 1.00 28.62 430 GLU A CA 1
ATOM 3185 C C . GLU A 1 430 ? -34.289 22.825 63.279 1.00 28.62 430 GLU A C 1
ATOM 3187 O O . GLU A 1 430 ? -33.915 21.687 63.521 1.00 28.62 430 GLU A O 1
ATOM 3192 N N . GLU A 1 431 ? -33.453 23.554 62.526 1.00 28.48 431 GLU A N 1
ATOM 3193 C CA . GLU A 1 431 ? -32.805 24.883 62.683 1.00 28.48 431 GLU A CA 1
ATOM 3194 C C . GLU A 1 431 ? -31.287 24.695 62.906 1.00 28.48 431 GLU A C 1
ATOM 3196 O O . GLU A 1 431 ? -30.905 23.867 63.718 1.00 28.48 431 GLU A O 1
ATOM 3201 N N . GLU A 1 432 ? -30.482 25.477 62.161 1.00 27.89 432 GLU A N 1
ATOM 3202 C CA . GLU A 1 432 ? -29.173 26.087 62.517 1.00 27.89 432 GLU A CA 1
ATOM 3203 C C . GLU A 1 432 ? -28.023 25.243 63.128 1.00 27.89 432 GLU A C 1
ATOM 3205 O O . GLU A 1 432 ? -28.204 24.196 63.721 1.00 27.89 432 GLU A O 1
ATOM 3210 N N . LYS A 1 433 ? -26.749 25.643 63.139 1.00 26.52 433 LYS A N 1
ATOM 3211 C CA . LYS A 1 433 ? -25.817 26.420 62.302 1.00 26.52 433 LYS A CA 1
ATOM 3212 C C . LYS A 1 433 ? -24.429 26.156 62.927 1.00 26.52 433 LYS A C 1
ATOM 3214 O O . LYS A 1 433 ? -24.341 25.900 64.121 1.00 26.52 433 LYS A O 1
ATOM 3219 N N . ASP A 1 434 ? -23.402 26.298 62.100 1.00 27.72 434 ASP A N 1
ATOM 3220 C CA . ASP A 1 434 ? -22.053 26.821 62.379 1.00 27.72 434 ASP A CA 1
ATOM 3221 C C . ASP A 1 434 ? -21.108 26.299 63.490 1.00 27.72 434 ASP A C 1
ATOM 3223 O O . ASP A 1 434 ? -21.428 26.164 64.666 1.00 27.72 434 ASP A O 1
ATOM 3227 N N . ASP A 1 435 ? -19.852 26.230 63.024 1.00 28.03 435 ASP A N 1
ATOM 3228 C CA . ASP A 1 435 ? -18.575 26.575 63.661 1.00 28.03 435 ASP A CA 1
ATOM 3229 C C . ASP A 1 435 ? -17.827 25.612 64.610 1.00 28.03 435 ASP A C 1
ATOM 3231 O O . ASP A 1 435 ? -18.302 25.137 65.636 1.00 28.03 435 ASP A O 1
ATOM 323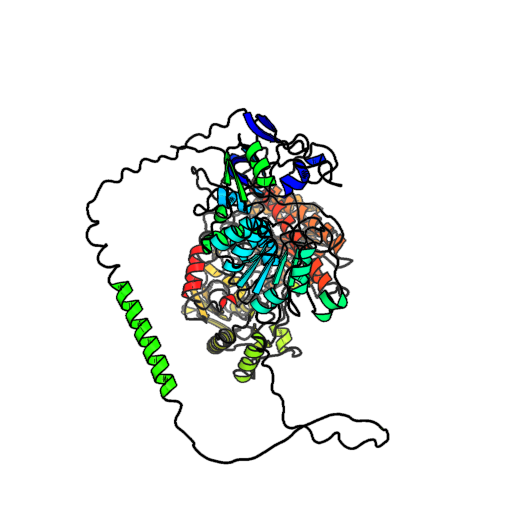5 N N . GLY A 1 436 ? -16.553 25.376 64.236 1.00 23.11 436 GLY A N 1
ATOM 3236 C CA . GLY A 1 436 ? -15.491 24.727 65.026 1.00 23.11 436 GLY A CA 1
ATOM 3237 C C . GLY A 1 436 ? -14.939 25.632 66.151 1.00 23.11 436 GLY A C 1
ATOM 3238 O O . GLY A 1 436 ? -15.688 26.476 66.630 1.00 23.11 436 GLY A O 1
ATOM 3239 N N . PRO A 1 437 ? -13.645 25.573 66.575 1.00 39.16 437 PRO A N 1
ATOM 3240 C CA . PRO A 1 437 ? -12.495 24.846 66.007 1.00 39.16 437 PRO A CA 1
ATOM 3241 C C . PRO A 1 437 ? -11.483 24.232 67.039 1.00 39.16 437 PRO A C 1
ATOM 3243 O O . PRO A 1 437 ? -11.600 24.415 68.243 1.00 39.16 437 PRO A O 1
ATOM 3246 N N . ARG A 1 438 ? -10.408 23.600 66.513 1.00 26.64 438 ARG A N 1
ATOM 3247 C CA . ARG A 1 438 ? -9.030 23.407 67.073 1.00 26.64 438 ARG A CA 1
ATOM 3248 C C . ARG A 1 438 ? -8.829 22.631 68.400 1.00 26.64 438 ARG A C 1
ATOM 3250 O O . ARG A 1 438 ? -9.149 23.142 69.459 1.00 26.64 438 ARG A O 1
ATOM 3257 N N . MET A 1 439 ? -8.058 21.528 68.381 1.00 24.09 439 MET A N 1
ATOM 3258 C CA . MET A 1 439 ? -6.587 21.486 68.612 1.00 24.09 439 MET A CA 1
ATOM 3259 C C . MET A 1 439 ? -6.053 20.051 68.846 1.00 24.09 439 MET A C 1
ATOM 3261 O O . MET A 1 439 ? -6.542 19.328 69.700 1.00 24.09 439 MET A O 1
ATOM 3265 N N . SER A 1 440 ? -4.999 19.711 68.093 1.00 24.88 440 SER A N 1
ATOM 3266 C CA . SER A 1 440 ? -3.790 18.941 68.458 1.00 24.88 440 SER A CA 1
ATOM 3267 C C . SER A 1 440 ? -3.835 17.757 69.445 1.00 24.88 440 SER A C 1
ATOM 3269 O O . SER A 1 440 ? -4.035 17.945 70.640 1.00 24.88 440 SER A O 1
ATOM 3271 N N . GLY A 1 441 ? -3.311 16.614 68.979 1.00 24.45 441 GLY A N 1
ATOM 3272 C CA . GLY A 1 441 ? -2.279 15.882 69.727 1.00 24.45 441 GLY A CA 1
ATOM 3273 C C . GLY A 1 441 ? -2.496 14.381 69.930 1.00 24.45 441 GLY A C 1
ATOM 3274 O O . GLY A 1 441 ? -3.200 13.991 70.845 1.00 24.45 441 GLY A O 1
ATOM 3275 N N . LEU A 1 442 ? -1.728 13.588 69.165 1.00 24.27 442 LEU A N 1
ATOM 3276 C CA . LEU A 1 442 ? -1.194 12.257 69.506 1.00 24.27 442 LEU A CA 1
ATOM 3277 C C . LEU A 1 442 ? -2.198 11.091 69.616 1.00 24.27 442 LEU A C 1
ATOM 3279 O O . LEU A 1 442 ? -2.974 10.999 70.553 1.00 24.27 442 LEU A O 1
ATOM 3283 N N . VAL A 1 443 ? -2.087 10.116 68.708 1.00 25.95 443 VAL A N 1
ATOM 3284 C CA . VAL A 1 443 ? -1.499 8.789 68.990 1.00 25.95 443 VAL A CA 1
ATOM 3285 C C . VAL A 1 443 ? -1.467 7.985 67.683 1.00 25.95 443 VAL A C 1
ATOM 3287 O O . VAL A 1 443 ? -2.466 7.800 66.994 1.00 25.95 443 VAL A O 1
ATOM 3290 N N . SER A 1 444 ? -0.257 7.556 67.344 1.00 24.81 444 SER A N 1
ATOM 3291 C CA . SER A 1 444 ? 0.098 6.691 66.228 1.00 24.81 444 SER A CA 1
ATOM 3292 C C . SER A 1 444 ? -0.405 5.253 66.398 1.00 24.81 444 SER A C 1
ATOM 3294 O O . SER A 1 444 ? -0.474 4.749 67.513 1.00 24.81 444 SER A O 1
ATOM 3296 N N . LEU A 1 445 ? -0.595 4.589 65.251 1.00 27.66 445 LEU A N 1
ATOM 3297 C CA . LEU A 1 445 ? -0.634 3.135 65.038 1.00 27.66 445 LEU A CA 1
ATOM 3298 C C . LEU A 1 445 ? -1.724 2.346 65.785 1.00 27.66 445 LEU A C 1
ATOM 3300 O O . LEU A 1 445 ? -1.494 1.902 66.902 1.00 27.66 445 LEU A O 1
ATOM 3304 N N . ALA A 1 446 ? -2.835 2.048 65.092 1.00 28.20 446 ALA A N 1
ATOM 3305 C CA . ALA A 1 446 ? -3.450 0.705 65.065 1.00 28.20 446 ALA A CA 1
ATOM 3306 C C . ALA A 1 446 ? -4.768 0.640 64.259 1.00 28.20 446 ALA A C 1
ATOM 3308 O O . ALA A 1 446 ? -5.745 0.120 64.773 1.00 28.20 446 ALA A O 1
ATOM 3309 N N . ILE A 1 447 ? -4.844 1.114 63.006 1.00 27.08 447 ILE A N 1
ATOM 3310 C CA . ILE A 1 447 ? -5.924 0.684 62.085 1.00 27.08 447 ILE A CA 1
ATOM 3311 C C . ILE A 1 447 ? -5.371 0.632 60.654 1.00 27.08 447 ILE A C 1
ATOM 3313 O O . ILE A 1 447 ? -5.551 1.546 59.858 1.00 27.08 447 ILE A O 1
ATOM 3317 N N . LEU A 1 448 ? -4.659 -0.449 60.334 1.00 28.12 448 LEU A N 1
ATOM 3318 C CA . LEU A 1 448 ? -4.349 -0.838 58.953 1.00 28.12 448 LEU A CA 1
ATOM 3319 C C . LEU A 1 448 ? -4.605 -2.341 58.775 1.00 28.12 448 LEU A C 1
ATOM 3321 O O . LEU A 1 448 ? -3.759 -3.087 58.308 1.00 28.12 448 LEU A O 1
ATOM 3325 N N . ALA A 1 449 ? -5.768 -2.796 59.240 1.00 29.56 449 ALA A N 1
ATOM 3326 C CA . ALA A 1 449 ? -6.296 -4.135 58.995 1.00 29.56 449 ALA A CA 1
ATOM 3327 C C . ALA A 1 449 ? -7.764 -4.163 59.436 1.00 29.56 449 ALA A C 1
ATOM 3329 O O . ALA A 1 449 ? -8.031 -4.550 60.564 1.00 29.56 449 ALA A O 1
ATOM 3330 N N . LEU A 1 450 ? -8.676 -3.650 58.596 1.00 28.50 450 LEU A N 1
ATOM 3331 C CA . LEU A 1 450 ? -10.129 -3.942 58.540 1.00 28.50 450 LEU A CA 1
ATOM 3332 C C . LEU A 1 450 ? -10.845 -2.848 57.722 1.00 28.50 450 LEU A C 1
ATOM 3334 O O . LEU A 1 450 ? -11.604 -2.042 58.247 1.00 28.50 450 LEU A O 1
ATOM 3338 N N . ALA A 1 451 ? -10.574 -2.804 56.417 1.00 27.41 451 ALA A N 1
ATOM 3339 C CA . ALA A 1 451 ? -11.416 -2.106 55.438 1.00 27.41 451 ALA A CA 1
ATOM 3340 C C . ALA A 1 451 ? -11.239 -2.718 54.036 1.00 27.41 451 ALA A C 1
ATOM 3342 O O . ALA A 1 451 ? -11.105 -2.023 53.037 1.00 27.41 451 ALA A O 1
ATOM 3343 N N . SER A 1 452 ? -11.215 -4.048 53.955 1.00 29.27 452 SER A N 1
ATOM 3344 C CA . SER A 1 452 ? -11.383 -4.803 52.711 1.00 29.27 452 SER A CA 1
ATOM 3345 C C . SER A 1 452 ? -12.794 -5.386 52.679 1.00 29.27 452 SER A C 1
ATOM 3347 O O . SER A 1 452 ? -13.012 -6.591 52.747 1.00 29.27 452 SER A O 1
ATOM 3349 N N . SER A 1 453 ? -13.795 -4.510 52.650 1.00 33.09 453 SER A N 1
ATOM 3350 C CA . SER A 1 453 ? -15.138 -4.854 52.179 1.00 33.09 453 SER A CA 1
ATOM 3351 C C . SER A 1 453 ? -15.948 -3.584 51.934 1.00 33.09 453 SER A C 1
ATOM 3353 O O . SER A 1 453 ? -16.153 -2.772 52.826 1.00 33.09 453 SER A O 1
ATOM 3355 N N . ALA A 1 454 ? -16.432 -3.478 50.697 1.00 32.88 454 ALA A N 1
ATOM 3356 C CA . ALA A 1 454 ? -17.441 -2.542 50.212 1.00 32.88 454 ALA A CA 1
ATOM 3357 C C . ALA A 1 454 ? -17.033 -1.062 50.075 1.00 32.88 454 ALA A C 1
ATOM 3359 O O . ALA A 1 454 ? -17.248 -0.246 50.966 1.00 32.88 454 ALA A O 1
ATOM 3360 N N . ARG A 1 455 ? -16.603 -0.692 48.859 1.00 31.67 455 ARG A N 1
ATOM 3361 C CA . ARG A 1 455 ? -17.359 0.190 47.935 1.00 31.67 455 ARG A CA 1
ATOM 3362 C C . ARG A 1 455 ? -16.531 0.455 46.674 1.00 31.67 455 ARG A C 1
ATOM 3364 O O . ARG A 1 455 ? -15.923 1.503 46.510 1.00 31.67 455 ARG A O 1
ATOM 3371 N N . GLY A 1 456 ? -16.539 -0.514 45.763 1.00 25.86 456 GLY A N 1
ATOM 3372 C CA . GLY A 1 456 ? -16.240 -0.271 44.356 1.00 25.86 456 GLY A CA 1
ATOM 3373 C C . GLY A 1 456 ? -17.551 -0.056 43.610 1.00 25.86 456 GLY A C 1
ATOM 3374 O O . GLY A 1 456 ? -18.109 -1.008 43.078 1.00 25.86 456 GLY A O 1
ATOM 3375 N N . LEU A 1 457 ? -18.071 1.172 43.592 1.00 30.34 457 LEU A N 1
ATOM 3376 C CA . LEU A 1 457 ? -18.940 1.591 42.492 1.00 30.34 457 LEU A CA 1
ATOM 3377 C C . LEU A 1 457 ? -18.001 2.035 41.374 1.00 30.34 457 LEU A C 1
ATOM 3379 O O . LEU A 1 457 ? -17.577 3.185 41.317 1.00 30.34 457 LEU A O 1
ATOM 3383 N N . SER A 1 458 ? -17.616 1.076 40.533 1.00 28.69 458 SER A N 1
ATOM 3384 C CA . SER A 1 458 ? -16.923 1.361 39.286 1.00 28.69 458 SER A CA 1
ATOM 3385 C C . SER A 1 458 ? -17.859 2.174 38.397 1.00 28.69 458 SER A C 1
ATOM 3387 O O . SER A 1 458 ? -18.884 1.671 37.931 1.00 28.69 458 SER A O 1
ATOM 3389 N N . THR A 1 459 ? -17.497 3.420 38.124 1.00 32.16 459 THR A N 1
ATOM 3390 C CA . THR A 1 459 ? -17.897 4.070 36.881 1.00 32.16 459 THR A CA 1
ATOM 3391 C C . THR A 1 459 ? -17.336 3.203 35.752 1.00 32.16 459 THR A C 1
ATOM 3393 O O . THR A 1 459 ? -16.126 3.030 35.623 1.00 32.16 459 THR A O 1
ATOM 3396 N N . GLY A 1 460 ? -18.213 2.518 35.017 1.00 31.59 460 GLY A N 1
ATOM 3397 C CA . GLY A 1 460 ? -17.814 1.523 34.025 1.00 31.59 460 GLY A CA 1
ATOM 3398 C C . GLY A 1 460 ? -17.020 2.149 32.881 1.00 31.59 460 GLY A C 1
ATOM 3399 O O . GLY A 1 460 ? -17.607 2.589 31.896 1.00 31.59 460 GLY A O 1
ATOM 3400 N N . ARG A 1 461 ? -15.684 2.148 32.975 1.00 39.59 461 ARG A N 1
ATOM 3401 C CA . ARG A 1 461 ? -14.816 2.164 31.791 1.00 39.59 461 ARG A CA 1
ATOM 3402 C C . ARG A 1 461 ? -15.210 0.945 30.963 1.00 39.59 461 ARG A C 1
ATOM 3404 O O . ARG A 1 461 ? -15.100 -0.183 31.440 1.00 39.59 461 ARG A O 1
ATOM 3411 N N . ARG A 1 462 ? -15.717 1.164 29.749 1.00 46.88 462 ARG A N 1
ATOM 3412 C CA . ARG A 1 462 ? -15.949 0.078 28.793 1.00 46.88 462 ARG A CA 1
ATOM 3413 C C . ARG A 1 462 ? -14.585 -0.582 28.558 1.00 46.88 462 ARG A C 1
ATOM 3415 O O . ARG A 1 462 ? -13.658 0.107 28.147 1.00 46.88 462 ARG A O 1
ATOM 3422 N N . ALA A 1 463 ? -14.439 -1.853 28.936 1.00 60.00 463 ALA A N 1
ATOM 3423 C CA . ALA A 1 463 ? -13.193 -2.589 28.741 1.00 60.00 463 ALA A CA 1
ATOM 3424 C C . ALA A 1 463 ? -12.817 -2.581 27.252 1.00 60.00 463 ALA A C 1
ATOM 3426 O O . ALA A 1 463 ? -13.714 -2.671 26.408 1.00 60.00 463 ALA A O 1
ATOM 3427 N N . ASP A 1 464 ? -11.521 -2.459 26.960 1.00 88.62 464 ASP A N 1
ATOM 3428 C CA . ASP A 1 464 ? -10.974 -2.551 25.605 1.00 88.62 464 ASP A CA 1
ATOM 3429 C C . ASP A 1 464 ? -11.532 -3.812 24.905 1.00 88.62 464 ASP A C 1
ATOM 3431 O O . ASP A 1 464 ? -11.477 -4.900 25.499 1.00 88.62 464 ASP A O 1
ATOM 3435 N N . PRO A 1 465 ? -12.110 -3.687 23.692 1.00 92.88 465 PRO A N 1
ATOM 3436 C CA . PRO A 1 465 ? -12.554 -4.811 22.873 1.00 92.88 465 PRO A CA 1
ATOM 3437 C C . PRO A 1 465 ? -11.601 -6.005 22.862 1.00 92.88 465 PRO A C 1
ATOM 3439 O O . PRO A 1 465 ? -12.051 -7.134 23.073 1.00 92.88 465 PRO A O 1
ATOM 3442 N N . ALA A 1 466 ? -10.301 -5.766 22.672 1.00 94.94 466 ALA A N 1
ATOM 3443 C CA . ALA A 1 466 ? -9.292 -6.815 22.594 1.00 94.94 466 ALA A CA 1
ATOM 3444 C C . ALA A 1 466 ? -9.119 -7.523 23.941 1.00 94.94 466 ALA A C 1
ATOM 3446 O O . ALA A 1 466 ? -9.180 -8.749 24.009 1.00 94.94 466 ALA A O 1
ATOM 3447 N N . VAL A 1 467 ? -9.033 -6.765 25.040 1.00 96.00 467 VAL A N 1
ATOM 3448 C CA . VAL A 1 467 ? -8.942 -7.324 26.402 1.00 96.00 467 VAL A CA 1
ATOM 3449 C C . VAL A 1 467 ? -10.165 -8.183 26.718 1.00 96.00 467 VAL A C 1
ATOM 3451 O O . VAL A 1 467 ? -10.038 -9.293 27.240 1.00 96.00 467 VAL A O 1
ATOM 3454 N N . LYS A 1 468 ? -11.362 -7.702 26.371 1.00 95.75 468 LYS A N 1
ATOM 3455 C CA . LYS A 1 468 ? -12.609 -8.443 26.584 1.00 95.75 468 LYS A CA 1
ATOM 3456 C C . LYS A 1 468 ? -12.673 -9.714 25.732 1.00 95.75 468 LYS A C 1
ATOM 3458 O O . LYS A 1 468 ? -13.109 -10.750 26.236 1.00 95.75 468 LYS A O 1
ATOM 3463 N N . ALA A 1 469 ? -12.239 -9.653 24.472 1.00 97.06 469 ALA A N 1
ATOM 3464 C CA . ALA A 1 469 ? -12.137 -10.824 23.605 1.00 97.06 469 ALA A CA 1
ATOM 3465 C C . ALA A 1 469 ? -11.160 -11.850 24.189 1.00 97.06 469 ALA A C 1
ATOM 3467 O O . ALA A 1 469 ? -11.554 -12.992 24.401 1.00 97.06 469 ALA A O 1
ATOM 3468 N N . CYS A 1 470 ? -9.945 -11.437 24.551 1.00 97.56 470 CYS A N 1
ATOM 3469 C CA . CYS A 1 470 ? -8.922 -12.304 25.136 1.00 97.56 470 CYS A CA 1
ATOM 3470 C C . CYS A 1 470 ? -9.381 -12.981 26.434 1.00 97.56 470 CYS A C 1
ATOM 3472 O O . CYS A 1 470 ? -9.148 -14.170 26.619 1.00 97.56 470 CYS A O 1
ATOM 3474 N N . GLN A 1 471 ? -10.106 -12.281 27.311 1.00 96.69 471 GLN A N 1
ATOM 3475 C CA . GLN A 1 471 ? -10.684 -12.889 28.520 1.00 96.69 471 GLN A CA 1
ATOM 3476 C C . GLN A 1 471 ? -11.715 -13.981 28.191 1.00 96.69 471 GLN A C 1
ATOM 3478 O O . GLN A 1 471 ? -11.735 -15.044 28.816 1.00 96.69 471 GLN A O 1
ATOM 3483 N N . LEU A 1 472 ? -12.571 -13.742 27.195 1.00 97.38 472 LEU A N 1
ATOM 3484 C CA . LEU A 1 472 ? -13.563 -14.725 26.757 1.00 97.38 472 LEU A CA 1
ATOM 3485 C C . LEU A 1 472 ? -12.915 -15.904 26.030 1.00 97.38 472 LEU A C 1
ATOM 3487 O O . LEU A 1 472 ? -13.312 -17.046 26.264 1.00 97.38 472 LEU A O 1
ATOM 3491 N N . LEU A 1 473 ? -11.895 -15.646 25.215 1.00 98.00 473 LEU A N 1
ATOM 3492 C CA . LEU A 1 473 ? -11.095 -16.677 24.565 1.00 98.00 473 LEU A CA 1
ATOM 3493 C C . LEU A 1 473 ? -10.374 -17.532 25.606 1.00 98.00 473 LEU A C 1
ATOM 3495 O O . LEU A 1 473 ? -10.521 -18.744 25.561 1.00 98.00 473 LEU A O 1
ATOM 3499 N N . GLN A 1 474 ? -9.718 -16.937 26.606 1.00 97.50 474 GLN A N 1
ATOM 3500 C CA . GLN A 1 474 ? -9.052 -17.675 27.687 1.00 97.50 474 GLN A CA 1
ATOM 3501 C C . GLN A 1 474 ? -10.029 -18.567 28.465 1.00 97.50 474 GLN A C 1
ATOM 3503 O O . GLN A 1 474 ? -9.688 -19.687 28.834 1.00 97.50 474 GLN A O 1
ATOM 3508 N N . SER A 1 475 ? -11.256 -18.100 28.716 1.00 96.19 475 SER A N 1
ATOM 3509 C CA . SER A 1 475 ? -12.269 -18.929 29.389 1.00 96.19 475 SER A CA 1
ATOM 3510 C C . SER A 1 475 ? -12.819 -20.057 28.506 1.00 96.19 475 SER A C 1
ATOM 3512 O O . SER A 1 475 ? -13.181 -21.110 29.026 1.00 96.19 475 SER A O 1
ATOM 3514 N N . SER A 1 476 ? -12.860 -19.857 27.185 1.00 96.38 476 SER A N 1
ATOM 3515 C CA . SER A 1 476 ? -13.383 -20.836 26.219 1.00 96.38 476 SER A CA 1
ATOM 3516 C C . SER A 1 476 ? -12.322 -21.839 25.744 1.00 96.38 476 SER A C 1
ATOM 3518 O O . SER A 1 476 ? -12.656 -22.981 25.441 1.00 96.38 476 SER A O 1
ATOM 3520 N N . PHE A 1 477 ? -11.054 -21.420 25.700 1.00 96.38 477 PHE A N 1
ATOM 3521 C CA . PHE A 1 477 ? -9.905 -22.144 25.149 1.00 96.38 477 PHE A CA 1
ATOM 3522 C C . PHE A 1 477 ? -8.668 -22.015 26.055 1.00 96.38 477 PHE A C 1
ATOM 3524 O O . PHE A 1 477 ? -7.622 -21.535 25.616 1.00 96.38 477 PHE A O 1
ATOM 3531 N N . PRO A 1 478 ? -8.733 -22.448 27.325 1.00 89.88 478 PRO A N 1
ATOM 3532 C CA . PRO A 1 478 ? -7.700 -22.131 28.310 1.00 89.88 478 PRO A CA 1
ATOM 3533 C C . PRO A 1 478 ? -6.302 -22.679 27.995 1.00 89.88 478 PRO A C 1
ATOM 3535 O O . PRO A 1 478 ? -5.343 -22.236 28.614 1.00 89.88 478 PRO A O 1
ATOM 3538 N N . GLN A 1 479 ? -6.197 -23.642 27.075 1.00 93.50 479 GLN A N 1
ATOM 3539 C CA . GLN A 1 479 ? -4.945 -24.282 26.652 1.00 93.50 479 GLN A CA 1
ATOM 3540 C C . GLN A 1 479 ? -4.442 -23.802 25.283 1.00 93.50 479 GLN A C 1
ATOM 3542 O O . GLN A 1 479 ? -3.398 -24.264 24.838 1.00 93.50 479 GLN A O 1
ATOM 3547 N N . LEU A 1 480 ? -5.205 -22.951 24.587 1.00 96.56 480 LEU A N 1
ATOM 3548 C CA . LEU A 1 480 ? -4.844 -22.463 23.251 1.00 96.56 480 LEU A CA 1
ATOM 3549 C C . LEU A 1 480 ? -4.493 -20.977 23.245 1.00 96.56 480 LEU A C 1
ATOM 3551 O O . LEU A 1 480 ? -4.014 -20.499 22.227 1.00 96.56 480 LEU A O 1
ATOM 3555 N N . VAL A 1 481 ? -4.776 -20.253 24.333 1.00 97.94 481 VAL A N 1
ATOM 3556 C CA . VAL A 1 481 ? -4.534 -18.811 24.452 1.00 97.94 481 VAL A CA 1
ATOM 3557 C C . VAL A 1 481 ? -3.242 -18.562 25.214 1.00 97.94 481 VAL A C 1
ATOM 3559 O O . VAL A 1 481 ? -3.042 -19.126 26.292 1.00 97.94 481 VAL A O 1
ATOM 3562 N N . SER A 1 482 ? -2.417 -17.666 24.684 1.00 98.00 482 SER A N 1
ATOM 3563 C CA . SER A 1 482 ? -1.166 -17.234 25.302 1.00 98.00 482 SER A CA 1
ATOM 3564 C C . SER A 1 482 ? -1.157 -15.714 25.471 1.00 98.00 482 SER A C 1
ATOM 3566 O O . SER A 1 482 ? -1.796 -14.972 24.722 1.00 98.00 482 SER A O 1
ATOM 3568 N N . PHE A 1 483 ? -0.450 -15.237 26.494 1.00 97.12 483 PHE A N 1
ATOM 3569 C CA . PHE A 1 483 ? -0.341 -13.816 26.838 1.00 97.12 483 PHE A CA 1
ATOM 3570 C C . PHE A 1 483 ? 1.126 -13.362 26.816 1.00 97.12 483 PHE A C 1
ATOM 3572 O O . PHE A 1 483 ? 2.015 -14.216 26.951 1.00 97.12 483 PHE A O 1
ATOM 3579 N N . PRO A 1 484 ? 1.378 -12.039 26.700 1.00 96.50 484 PRO A N 1
ATOM 3580 C CA . PRO A 1 484 ? 2.724 -11.476 26.720 1.00 96.50 484 PRO A CA 1
ATOM 3581 C C . PRO A 1 484 ? 3.604 -12.027 27.846 1.00 96.50 484 PRO A C 1
ATOM 3583 O O . PRO A 1 484 ? 3.167 -12.118 28.999 1.00 96.50 484 PRO A O 1
ATOM 3586 N N . GLY A 1 485 ? 4.848 -12.375 27.507 1.00 92.69 485 GLY A N 1
ATOM 3587 C CA . GLY A 1 485 ? 5.825 -12.956 28.433 1.00 92.69 485 GLY A CA 1
ATOM 3588 C C . GLY A 1 485 ? 5.840 -14.488 28.499 1.00 92.69 485 GLY A C 1
ATOM 3589 O O . GLY A 1 485 ? 6.564 -15.040 29.327 1.00 92.69 485 GLY A O 1
ATOM 3590 N N . SER A 1 486 ? 5.068 -15.183 27.657 1.00 95.38 486 SER A N 1
ATOM 3591 C CA . SER A 1 486 ? 5.172 -16.638 27.467 1.00 95.38 486 SER A CA 1
ATOM 3592 C C . SER A 1 486 ? 5.854 -16.975 26.140 1.00 95.38 486 SER A C 1
ATOM 3594 O O . SER A 1 486 ? 5.629 -16.293 25.150 1.00 95.38 486 SER A O 1
ATOM 3596 N N . GLU A 1 487 ? 6.648 -18.049 26.105 1.00 95.75 487 GLU A N 1
ATOM 3597 C CA . GLU A 1 487 ? 7.376 -18.486 24.898 1.00 95.75 487 GLU A CA 1
ATOM 3598 C C . GLU A 1 487 ? 6.438 -18.735 23.707 1.00 95.75 487 GLU A C 1
ATOM 3600 O O . GLU A 1 487 ? 6.703 -18.281 22.600 1.00 95.75 487 GLU A O 1
ATOM 3605 N N . GLN A 1 488 ? 5.290 -19.373 23.959 1.00 96.38 488 GLN A N 1
ATOM 3606 C CA . GLN A 1 488 ? 4.274 -19.605 22.933 1.00 96.38 488 GLN A CA 1
ATOM 3607 C C . GLN A 1 488 ? 3.711 -18.295 22.366 1.00 96.38 488 GLN A C 1
ATOM 3609 O O . GLN A 1 488 ? 3.494 -18.196 21.165 1.00 96.38 488 GLN A O 1
ATOM 3614 N N . TYR A 1 489 ? 3.483 -17.285 23.212 1.00 97.38 489 TYR A N 1
ATOM 3615 C CA . TYR A 1 489 ? 3.007 -15.986 22.744 1.00 97.38 489 TYR A CA 1
ATOM 3616 C C . TYR A 1 489 ? 4.034 -15.313 21.828 1.00 97.38 489 TYR A C 1
ATOM 3618 O O . TYR A 1 489 ? 3.643 -14.813 20.778 1.00 97.38 489 TYR A O 1
ATOM 3626 N N . GLU A 1 490 ? 5.323 -15.331 22.188 1.00 95.06 490 GLU A N 1
ATOM 3627 C CA . GLU A 1 490 ? 6.379 -14.749 21.347 1.00 95.06 490 GLU A CA 1
ATOM 3628 C C . GLU A 1 490 ? 6.438 -15.452 19.977 1.00 95.06 490 GLU A C 1
ATOM 3630 O O . GLU A 1 490 ? 6.385 -14.784 18.947 1.00 95.06 490 GLU A O 1
ATOM 3635 N N . ALA A 1 491 ? 6.394 -16.790 19.947 1.00 94.12 491 ALA A N 1
ATOM 3636 C CA . ALA A 1 491 ? 6.346 -17.564 18.698 1.00 94.12 491 ALA A CA 1
ATOM 3637 C C . ALA A 1 491 ? 5.085 -17.272 17.848 1.00 94.12 491 ALA A C 1
ATOM 3639 O O . ALA A 1 491 ? 5.125 -17.216 16.610 1.00 94.12 491 ALA A O 1
ATOM 3640 N N . ASP A 1 492 ? 3.942 -17.048 18.502 1.00 95.81 492 ASP A N 1
ATOM 3641 C CA . ASP A 1 492 ? 2.673 -16.742 17.838 1.00 95.81 492 ASP A CA 1
ATOM 3642 C C . ASP A 1 492 ? 2.633 -15.349 17.205 1.00 95.81 492 ASP A C 1
ATOM 3644 O O . ASP A 1 492 ? 1.829 -15.134 16.291 1.00 95.81 492 ASP A O 1
ATOM 3648 N N . ILE A 1 493 ? 3.450 -14.405 17.682 1.00 94.31 493 ILE A N 1
ATOM 3649 C CA . ILE A 1 493 ? 3.503 -13.033 17.160 1.00 94.31 493 ILE A CA 1
ATOM 3650 C C . ILE A 1 493 ? 4.734 -12.757 16.298 1.00 94.31 493 ILE A C 1
ATOM 3652 O O . ILE A 1 493 ? 4.740 -11.734 15.632 1.00 94.31 493 ILE A O 1
ATOM 3656 N N . GLU A 1 494 ? 5.746 -13.624 16.301 1.00 92.06 494 GLU A N 1
ATOM 3657 C CA . GLU A 1 494 ? 6.984 -13.434 15.539 1.00 92.06 494 GLU A CA 1
ATOM 3658 C C . GLU A 1 494 ? 6.756 -13.505 14.019 1.00 92.06 494 GLU A C 1
ATOM 3660 O O . GLU A 1 494 ? 5.993 -14.343 13.511 1.00 92.06 494 GLU A O 1
ATOM 3665 N N . HIS A 1 495 ? 7.468 -12.643 13.293 1.00 92.12 495 HIS A N 1
ATOM 3666 C CA . HIS A 1 495 ? 7.479 -12.541 11.835 1.00 92.12 495 HIS A CA 1
ATOM 3667 C C . HIS A 1 495 ? 8.913 -12.510 11.315 1.00 92.12 495 HIS A C 1
ATOM 3669 O O . HIS A 1 495 ? 9.836 -12.200 12.059 1.00 92.12 495 HIS A O 1
ATOM 3675 N N . TRP A 1 496 ? 9.069 -12.775 10.015 1.00 88.19 496 TRP A N 1
ATOM 3676 C CA . TRP A 1 496 ? 10.360 -12.771 9.322 1.00 88.19 496 TRP A CA 1
ATOM 3677 C C . TRP A 1 496 ? 11.149 -11.471 9.534 1.00 88.19 496 TRP A C 1
ATOM 3679 O O . TRP A 1 496 ? 12.312 -11.522 9.903 1.00 88.19 496 TRP A O 1
ATOM 3689 N N . GLY A 1 497 ? 10.508 -10.313 9.344 1.00 88.06 497 GLY A N 1
ATOM 3690 C CA . GLY A 1 497 ? 11.092 -9.005 9.644 1.00 88.06 497 GLY A CA 1
ATOM 3691 C C . GLY A 1 497 ? 10.359 -8.333 10.800 1.00 88.06 497 GLY A C 1
ATOM 3692 O O . GLY A 1 497 ? 9.125 -8.259 10.798 1.00 88.06 497 GLY A O 1
ATOM 3693 N N . ILE A 1 498 ? 11.098 -7.765 11.758 1.00 88.88 498 ILE A N 1
ATOM 3694 C CA . ILE A 1 498 ? 10.506 -7.174 12.973 1.00 88.88 498 ILE A CA 1
ATOM 3695 C C . ILE A 1 498 ? 9.606 -5.968 12.670 1.00 88.88 498 ILE A C 1
ATOM 3697 O O . ILE A 1 498 ? 8.689 -5.669 13.430 1.00 88.88 498 ILE A O 1
ATOM 3701 N N . THR A 1 499 ? 9.811 -5.306 11.526 1.00 88.00 499 THR A N 1
ATOM 3702 C CA . THR A 1 499 ? 8.970 -4.197 11.037 1.00 88.00 499 THR A CA 1
ATOM 3703 C C . THR A 1 499 ? 7.542 -4.612 10.708 1.00 88.00 499 THR A C 1
ATOM 3705 O O . THR A 1 499 ? 6.685 -3.750 10.544 1.00 88.00 499 THR A O 1
ATOM 3708 N N . SER A 1 500 ? 7.269 -5.914 10.624 1.00 91.06 500 SER A N 1
ATOM 3709 C CA . SER A 1 500 ? 5.926 -6.454 10.423 1.00 91.06 500 SER A CA 1
ATOM 3710 C C . SER A 1 500 ? 5.274 -6.972 11.709 1.00 91.06 500 SER A C 1
ATOM 3712 O O . SER A 1 500 ? 4.068 -7.221 11.712 1.00 91.06 500 SER A O 1
ATOM 3714 N N . THR A 1 501 ? 6.021 -7.072 12.811 1.00 91.94 501 THR A N 1
ATOM 3715 C CA . THR A 1 501 ? 5.555 -7.596 14.103 1.00 91.94 501 THR A CA 1
ATOM 3716 C C . THR A 1 501 ? 4.805 -6.532 14.909 1.00 91.94 501 THR A C 1
ATOM 3718 O O . THR A 1 501 ? 5.205 -5.371 14.974 1.00 91.94 501 THR A O 1
ATOM 3721 N N . GLN A 1 502 ? 3.722 -6.926 15.589 1.00 92.50 502 GLN A N 1
ATOM 3722 C CA . GLN A 1 502 ? 3.031 -6.085 16.576 1.00 92.50 502 GLN A CA 1
ATOM 3723 C C . GLN A 1 502 ? 2.746 -6.868 17.852 1.00 92.50 502 GLN A C 1
ATOM 3725 O O . GLN A 1 502 ? 2.367 -8.037 17.809 1.00 92.50 502 GLN A O 1
ATOM 3730 N N . ASN A 1 503 ? 2.847 -6.179 18.989 1.00 94.00 503 ASN A N 1
ATOM 3731 C CA . ASN A 1 503 ? 2.439 -6.732 20.273 1.00 94.00 503 ASN A CA 1
ATOM 3732 C C . ASN A 1 503 ? 0.914 -6.820 20.344 1.00 94.00 503 ASN A C 1
ATOM 3734 O O . ASN A 1 503 ? 0.240 -5.799 20.481 1.00 94.00 503 ASN A O 1
ATOM 3738 N N . SER A 1 504 ? 0.394 -8.041 20.285 1.00 96.94 504 SER A N 1
ATOM 3739 C CA . SER A 1 504 ? -1.024 -8.336 20.464 1.00 96.94 504 SER A CA 1
ATOM 3740 C C . SER A 1 504 ? -1.437 -8.358 21.944 1.00 96.94 504 SER A C 1
ATOM 3742 O O . SER A 1 504 ? -0.624 -8.461 22.861 1.00 96.94 504 SER A O 1
ATOM 3744 N N . THR A 1 505 ? -2.734 -8.250 22.217 1.00 97.75 505 THR A N 1
ATOM 3745 C CA . THR A 1 505 ? -3.269 -8.370 23.584 1.00 97.75 505 THR A CA 1
ATOM 3746 C C . THR A 1 505 ? -3.193 -9.816 24.089 1.00 97.75 505 THR A C 1
ATOM 3748 O O . THR A 1 505 ? -2.966 -10.059 25.275 1.00 97.75 505 THR A O 1
ATOM 3751 N N . CYS A 1 506 ? -3.404 -10.775 23.190 1.00 98.06 506 CYS A N 1
ATOM 3752 C CA . CYS A 1 506 ? -3.192 -12.204 23.388 1.00 98.06 506 CYS A CA 1
ATOM 3753 C C . CYS A 1 506 ? -3.042 -12.880 22.024 1.00 98.06 506 CYS A C 1
ATOM 3755 O O . CYS A 1 506 ? -3.553 -12.375 21.016 1.00 98.06 506 CYS A O 1
ATOM 3757 N N . SER A 1 507 ? -2.428 -14.057 22.015 1.00 98.31 507 SER A N 1
ATOM 3758 C CA . SER A 1 507 ? -2.431 -14.955 20.867 1.00 98.31 507 SER A CA 1
ATOM 3759 C C . SER A 1 507 ? -3.313 -16.176 21.117 1.00 98.31 507 SER A C 1
ATOM 3761 O O . SER A 1 507 ? -3.623 -16.518 22.262 1.00 98.31 507 SER A O 1
ATOM 3763 N N . ILE A 1 508 ? -3.757 -16.825 20.041 1.00 98.31 508 ILE A N 1
ATOM 3764 C CA . ILE A 1 508 ? -4.473 -18.097 20.089 1.00 98.31 508 ILE A CA 1
ATOM 3765 C C . ILE A 1 508 ? -4.073 -19.015 18.932 1.00 98.31 508 ILE A C 1
ATOM 3767 O O . ILE A 1 508 ? -4.066 -18.593 17.775 1.00 98.31 508 ILE A O 1
ATOM 3771 N N . GLU A 1 509 ? -3.827 -20.289 19.242 1.00 97.38 509 GLU A N 1
ATOM 3772 C CA . GLU A 1 509 ? -3.537 -21.351 18.270 1.00 97.38 509 GLU A CA 1
ATOM 3773 C C . GLU A 1 509 ? -4.721 -22.328 18.115 1.00 97.38 509 GLU A C 1
ATOM 3775 O O . GLU A 1 509 ? -4.779 -23.360 18.798 1.00 97.38 509 GLU A O 1
ATOM 3780 N N . PRO A 1 510 ? -5.705 -22.047 17.240 1.00 96.38 510 PRO A N 1
ATOM 3781 C CA . PRO A 1 510 ? -6.768 -23.002 16.934 1.00 96.38 510 PRO A CA 1
ATOM 3782 C C . PRO A 1 510 ? -6.218 -24.332 16.403 1.00 96.38 510 PRO A C 1
ATOM 3784 O O . PRO A 1 510 ? -5.294 -24.358 15.595 1.00 96.38 510 PRO A O 1
ATOM 3787 N N . GLN A 1 511 ? -6.840 -25.443 16.804 1.00 93.81 511 GLN A N 1
ATOM 3788 C CA . GLN A 1 511 ? -6.474 -26.788 16.339 1.00 93.81 511 GLN A CA 1
ATOM 3789 C C . GLN A 1 511 ? -7.376 -27.281 15.209 1.00 93.81 511 GLN A C 1
ATOM 3791 O O . GLN A 1 511 ? -6.994 -28.141 14.418 1.00 93.81 511 GLN A O 1
ATOM 3796 N N . THR A 1 512 ? -8.604 -26.770 15.156 1.00 91.62 512 THR A N 1
ATOM 3797 C CA . THR A 1 512 ? -9.636 -27.219 14.225 1.00 91.62 512 THR A CA 1
ATOM 3798 C C . THR A 1 512 ? -10.373 -26.039 13.602 1.00 91.62 512 THR A C 1
ATOM 3800 O O . THR A 1 512 ? -10.412 -24.937 14.149 1.00 91.62 512 THR A O 1
ATOM 3803 N N . ALA A 1 513 ? -11.023 -26.268 12.459 1.00 90.75 513 ALA A N 1
ATOM 3804 C CA . ALA A 1 513 ? -11.887 -25.262 11.838 1.00 90.75 513 ALA A CA 1
ATOM 3805 C C . ALA A 1 513 ? -13.059 -24.833 12.754 1.00 90.75 513 ALA A C 1
ATOM 3807 O O . ALA A 1 513 ? -13.538 -23.702 12.666 1.00 90.75 513 ALA A O 1
ATOM 3808 N N . ASP A 1 514 ? -13.505 -25.709 13.663 1.00 89.44 514 ASP A N 1
ATOM 3809 C CA . ASP A 1 514 ? -14.533 -25.381 14.657 1.00 89.44 514 ASP A CA 1
ATOM 3810 C C . ASP A 1 514 ? -14.010 -24.397 15.718 1.00 89.44 514 ASP A C 1
ATOM 3812 O O . ASP A 1 514 ? -14.724 -23.461 16.092 1.00 89.44 514 ASP A O 1
ATOM 3816 N N . ASP A 1 515 ? -12.747 -24.531 16.138 1.00 94.50 515 ASP A N 1
ATOM 3817 C CA . ASP A 1 515 ? -12.098 -23.549 17.017 1.00 94.50 515 ASP A CA 1
ATOM 3818 C C . ASP A 1 515 ? -12.043 -22.185 16.337 1.00 94.50 515 ASP A C 1
ATOM 3820 O O . ASP A 1 515 ? -12.534 -21.206 16.896 1.00 94.50 515 ASP A O 1
ATOM 3824 N N . VAL A 1 516 ? -11.562 -22.127 15.089 1.00 94.19 516 VAL A N 1
ATOM 3825 C CA . VAL A 1 516 ? -11.540 -20.890 14.288 1.00 94.19 516 VAL A CA 1
ATOM 3826 C C . VAL A 1 516 ? -12.937 -20.260 14.215 1.00 94.19 516 VAL A C 1
ATOM 3828 O O . VAL A 1 516 ? -13.088 -19.059 14.438 1.00 94.19 516 VAL A O 1
ATOM 3831 N N . SER A 1 517 ? -13.990 -21.057 13.989 1.00 90.06 517 SER A N 1
ATOM 3832 C CA . SER A 1 517 ? -15.371 -20.551 13.924 1.00 90.06 517 SER A CA 1
ATOM 3833 C C . SER A 1 517 ? -15.819 -19.916 15.239 1.00 90.06 517 SER A C 1
ATOM 3835 O O . SER A 1 517 ? -16.423 -18.840 15.246 1.00 90.06 517 SER A O 1
ATOM 3837 N N . LYS A 1 518 ? -15.538 -20.568 16.368 1.00 91.62 518 LYS A N 1
ATOM 3838 C CA . LYS A 1 518 ? -15.879 -20.055 17.701 1.00 91.62 518 LYS A CA 1
ATOM 3839 C C . LYS A 1 518 ? -15.068 -18.808 18.056 1.00 91.62 518 LYS A C 1
ATOM 3841 O O . LYS A 1 518 ? -15.635 -17.878 18.628 1.00 91.62 518 LYS A O 1
ATOM 3846 N N . ILE A 1 519 ? -13.790 -18.762 17.683 1.00 95.00 519 ILE A N 1
ATOM 3847 C CA . ILE A 1 519 ? -12.907 -17.606 17.882 1.00 95.00 519 ILE A CA 1
ATOM 3848 C C . ILE A 1 519 ? -13.461 -16.389 17.137 1.00 95.00 519 ILE A C 1
ATOM 3850 O O . ILE A 1 519 ? -13.727 -15.366 17.768 1.00 95.00 519 ILE A O 1
ATOM 3854 N N . ILE A 1 520 ? -13.745 -16.521 15.835 1.00 91.62 520 ILE A N 1
ATOM 3855 C CA . ILE A 1 520 ? -14.329 -15.440 15.021 1.00 91.62 520 ILE A CA 1
ATOM 3856 C C . ILE A 1 520 ? -15.665 -14.974 15.611 1.00 91.62 520 ILE A C 1
ATOM 3858 O O . ILE A 1 520 ? -15.919 -13.774 15.686 1.00 91.62 520 ILE A O 1
ATOM 3862 N N . LYS A 1 521 ? -16.515 -15.894 16.090 1.00 90.44 521 LYS A N 1
ATOM 3863 C CA . LYS A 1 521 ? -17.784 -15.537 16.749 1.00 90.44 521 LYS A CA 1
ATOM 3864 C C . LYS A 1 521 ? -17.576 -14.733 18.030 1.00 90.44 521 LYS A C 1
ATOM 3866 O O . LYS A 1 521 ? -18.358 -13.825 18.284 1.00 90.44 521 LYS A O 1
ATOM 3871 N N . ILE A 1 522 ? -16.566 -15.048 18.844 1.00 94.31 522 ILE A N 1
ATOM 3872 C CA . ILE A 1 522 ? -16.250 -14.277 20.058 1.00 94.31 522 ILE A CA 1
ATOM 3873 C C . ILE A 1 522 ? -15.727 -12.889 19.684 1.00 94.31 522 ILE A C 1
ATOM 3875 O O . ILE A 1 522 ? -16.209 -11.897 20.225 1.00 94.31 522 ILE A O 1
ATOM 3879 N N . ILE A 1 523 ? -14.791 -12.812 18.739 1.00 94.19 523 ILE A N 1
ATOM 3880 C CA . ILE A 1 523 ? -14.168 -11.562 18.284 1.00 94.19 523 ILE A CA 1
ATOM 3881 C C . ILE A 1 523 ? -15.202 -10.628 17.634 1.00 94.19 523 ILE A C 1
ATOM 3883 O O . ILE A 1 523 ? -15.290 -9.453 17.992 1.00 94.19 523 ILE A O 1
ATOM 3887 N N . GLY A 1 524 ? -16.028 -11.165 16.733 1.00 91.38 524 GLY A N 1
ATOM 3888 C CA . GLY A 1 524 ? -17.038 -10.443 15.952 1.00 91.38 524 GLY A CA 1
ATOM 3889 C C . GLY A 1 524 ? -18.381 -10.231 16.657 1.00 91.38 524 GLY A C 1
ATOM 3890 O O . GLY A 1 524 ? -19.351 -9.809 16.028 1.00 91.38 524 GLY A O 1
ATOM 3891 N N . ARG A 1 525 ? -18.487 -10.532 17.958 1.00 91.56 525 ARG A N 1
ATOM 3892 C CA . ARG A 1 525 ? -19.687 -10.201 18.741 1.00 91.56 525 ARG A CA 1
ATOM 3893 C C . ARG A 1 525 ? -19.910 -8.693 18.735 1.00 91.56 525 ARG A C 1
ATOM 3895 O O . ARG A 1 525 ? -18.993 -7.932 19.025 1.00 91.56 525 ARG A O 1
ATOM 3902 N N . SER A 1 526 ? -21.153 -8.261 18.525 1.00 89.44 526 SER A N 1
ATOM 3903 C CA . SER A 1 526 ? -21.522 -6.839 18.417 1.00 89.44 526 SER A CA 1
ATOM 3904 C C . SER A 1 526 ? -21.170 -5.990 19.649 1.00 89.44 526 SER A C 1
ATOM 3906 O O . SER A 1 526 ? -21.093 -4.769 19.561 1.00 89.44 526 SER A O 1
ATOM 3908 N N . ASP A 1 527 ? -20.989 -6.614 20.818 1.00 88.50 527 ASP A N 1
ATOM 3909 C CA . ASP A 1 527 ? -20.573 -5.963 22.064 1.00 88.50 527 ASP A CA 1
ATOM 3910 C C . ASP A 1 527 ? -19.055 -6.023 22.335 1.00 88.50 527 ASP A C 1
ATOM 3912 O O . ASP A 1 527 ? -18.622 -5.622 23.424 1.00 88.50 527 ASP A O 1
ATOM 3916 N N . ILE A 1 528 ? -18.279 -6.561 21.389 1.00 93.12 528 ILE A N 1
ATOM 3917 C CA . ILE A 1 528 ? -16.825 -6.759 21.438 1.00 93.12 528 ILE A CA 1
ATOM 3918 C C . ILE A 1 528 ? -16.197 -6.097 20.209 1.00 93.12 528 ILE A C 1
ATOM 3920 O O . ILE A 1 528 ? -15.646 -5.017 20.368 1.00 93.12 528 ILE A O 1
ATOM 3924 N N . MET A 1 529 ? -16.354 -6.676 19.010 1.00 92.75 529 MET A N 1
ATOM 3925 C CA . MET A 1 529 ? -15.750 -6.202 17.752 1.00 92.75 529 MET A CA 1
ATOM 3926 C C . MET A 1 529 ? -14.240 -5.940 17.901 1.00 92.75 529 MET A C 1
ATOM 3928 O O . MET A 1 529 ? -13.768 -4.824 17.689 1.00 92.75 529 MET A O 1
ATOM 3932 N N . ALA A 1 530 ? -13.489 -6.954 18.341 1.00 95.19 530 ALA A N 1
ATOM 3933 C CA . ALA A 1 530 ? -12.054 -6.816 18.593 1.00 95.19 530 ALA A CA 1
ATOM 3934 C C . ALA A 1 530 ? -11.241 -6.865 17.284 1.00 95.19 530 ALA A C 1
ATOM 3936 O O . ALA A 1 530 ? -11.501 -7.743 16.460 1.00 95.19 530 ALA A O 1
ATOM 3937 N N . PRO A 1 531 ? -10.238 -5.986 17.097 1.00 95.12 531 PRO A N 1
ATOM 3938 C CA . PRO A 1 531 ? -9.251 -6.156 16.037 1.00 95.12 531 PRO A CA 1
ATOM 3939 C C . PRO A 1 531 ? -8.547 -7.509 16.170 1.00 95.12 531 PRO A C 1
ATOM 3941 O O . PRO A 1 531 ? -8.315 -7.987 17.285 1.00 95.12 531 PRO A O 1
ATOM 3944 N N . PHE A 1 532 ? -8.198 -8.128 15.051 1.00 95.56 532 PHE A N 1
ATOM 3945 C CA . PHE A 1 532 ? -7.438 -9.372 15.040 1.00 95.56 532 PHE A CA 1
ATOM 3946 C C . PHE A 1 532 ? -6.496 -9.431 13.837 1.00 95.56 532 PHE A C 1
ATOM 3948 O O . PHE A 1 532 ? -6.538 -8.575 12.960 1.00 95.56 532 PHE A O 1
ATOM 3955 N N . ALA A 1 533 ? -5.621 -10.424 13.801 1.00 94.81 533 ALA A N 1
ATOM 3956 C CA . ALA A 1 533 ? -4.851 -10.767 12.612 1.00 94.81 533 ALA A CA 1
ATOM 3957 C C . ALA A 1 533 ? -4.665 -12.276 12.539 1.00 94.81 533 ALA A C 1
ATOM 3959 O O . ALA A 1 533 ? -4.813 -12.984 13.536 1.00 94.81 533 ALA A O 1
ATOM 3960 N N . VAL A 1 534 ? -4.367 -12.766 11.339 1.00 94.25 534 VAL A N 1
ATOM 3961 C CA . VAL A 1 534 ? -4.181 -14.190 11.066 1.00 94.25 534 VAL A CA 1
ATOM 3962 C C . VAL A 1 534 ? -2.773 -14.401 10.533 1.00 94.25 534 VAL A C 1
ATOM 3964 O O . VAL A 1 534 ? -2.414 -13.830 9.501 1.00 94.25 534 VAL A O 1
ATOM 3967 N N . LYS A 1 535 ? -1.989 -15.238 11.216 1.00 94.00 535 LYS A N 1
ATOM 3968 C CA . LYS A 1 535 ? -0.629 -15.606 10.813 1.00 94.00 535 LYS A CA 1
ATOM 3969 C C . LYS A 1 535 ? -0.571 -17.066 10.372 1.00 94.00 535 LYS A C 1
ATOM 3971 O O . LYS A 1 535 ? -0.992 -17.967 11.090 1.00 94.00 535 LYS A O 1
ATOM 3976 N N . SER A 1 536 ? -0.047 -17.261 9.163 1.00 91.62 536 SER A N 1
ATOM 3977 C CA . SER A 1 536 ? 0.428 -18.545 8.632 1.00 91.62 536 SER A CA 1
ATOM 3978 C C . SER A 1 536 ? 1.915 -18.683 9.013 1.00 91.62 536 SER A C 1
ATOM 3980 O O . SER A 1 536 ? 2.210 -18.748 10.198 1.00 91.62 536 SER A O 1
ATOM 3982 N N . GLY A 1 537 ? 2.848 -18.617 8.059 1.00 86.94 537 GLY A N 1
ATOM 3983 C CA . GLY A 1 537 ? 4.299 -18.673 8.315 1.00 86.94 537 GLY A CA 1
ATOM 3984 C C . GLY A 1 537 ? 4.980 -17.343 8.683 1.00 86.94 537 GLY A C 1
ATOM 3985 O O . GLY A 1 537 ? 6.184 -17.320 8.857 1.00 86.94 537 GLY A O 1
ATOM 3986 N N . GLY A 1 538 ? 4.255 -16.218 8.772 1.00 87.44 538 GLY A N 1
ATOM 3987 C CA . GLY A 1 538 ? 4.830 -14.946 9.257 1.00 87.44 538 GLY A CA 1
ATOM 3988 C C . GLY A 1 538 ? 5.731 -14.169 8.281 1.00 87.44 538 GLY A C 1
ATOM 3989 O O . GLY A 1 538 ? 6.450 -13.278 8.709 1.00 87.44 538 GLY A O 1
ATOM 3990 N N . HIS A 1 539 ? 5.672 -14.448 6.975 1.00 87.06 539 HIS A N 1
ATOM 3991 C CA . HIS A 1 539 ? 6.533 -13.815 5.955 1.00 87.06 539 HIS A CA 1
ATOM 3992 C C . HIS A 1 539 ? 5.946 -12.524 5.323 1.00 87.06 539 HIS A C 1
ATOM 3994 O O . HIS A 1 539 ? 6.421 -12.043 4.295 1.00 87.06 539 HIS A O 1
ATOM 4000 N N . ALA A 1 540 ? 4.859 -11.972 5.871 1.00 85.88 540 ALA A N 1
ATOM 4001 C CA . ALA A 1 540 ? 4.275 -10.730 5.356 1.00 85.88 540 ALA A CA 1
ATOM 4002 C C . ALA A 1 540 ? 5.043 -9.521 5.907 1.00 85.88 540 ALA A C 1
ATOM 4004 O O . ALA A 1 540 ? 5.104 -9.363 7.115 1.00 85.88 540 ALA A O 1
ATOM 4005 N N . HIS A 1 541 ? 5.564 -8.654 5.038 1.00 88.75 541 HIS A N 1
ATOM 4006 C CA . HIS A 1 541 ? 6.406 -7.510 5.424 1.00 88.75 541 HIS A CA 1
ATOM 4007 C C . HIS A 1 541 ? 5.609 -6.264 5.856 1.00 88.75 541 HIS A C 1
ATOM 4009 O O . HIS A 1 541 ? 6.137 -5.392 6.538 1.00 88.75 541 HIS A O 1
ATOM 4015 N N . ASN A 1 542 ? 4.333 -6.160 5.468 1.00 91.69 542 ASN A N 1
ATOM 4016 C CA . ASN A 1 542 ? 3.494 -5.016 5.821 1.00 91.69 542 ASN A CA 1
ATOM 4017 C C . ASN A 1 542 ? 2.998 -5.115 7.272 1.00 91.69 542 ASN A C 1
ATOM 4019 O O . ASN A 1 542 ? 2.290 -6.064 7.635 1.00 91.69 542 ASN A O 1
ATOM 4023 N N . LEU A 1 543 ? 3.302 -4.091 8.074 1.00 91.50 543 LEU A N 1
ATOM 4024 C CA . LEU A 1 543 ? 2.774 -3.937 9.427 1.00 91.50 543 LEU A CA 1
ATOM 4025 C C . LEU A 1 543 ? 1.238 -3.986 9.419 1.00 91.50 543 LEU A C 1
ATOM 4027 O O . LEU A 1 543 ? 0.582 -3.350 8.592 1.00 91.50 543 LEU A O 1
ATOM 4031 N N . GLY A 1 544 ? 0.651 -4.754 10.335 1.00 90.44 544 GLY A N 1
ATOM 4032 C CA . GLY A 1 544 ? -0.798 -4.885 10.453 1.00 90.44 544 GLY A CA 1
ATOM 4033 C C . GLY A 1 544 ? -1.440 -5.867 9.472 1.00 90.44 544 GLY A C 1
ATOM 4034 O O . GLY A 1 544 ? -2.619 -6.152 9.615 1.00 90.44 544 GLY A O 1
ATOM 4035 N N . HIS A 1 545 ? -0.733 -6.435 8.485 1.00 90.31 545 HIS A N 1
ATOM 4036 C CA . HIS A 1 545 ? -1.357 -7.395 7.553 1.00 90.31 545 HIS A CA 1
ATOM 4037 C C . HIS A 1 545 ? -1.574 -8.777 8.181 1.00 90.31 545 HIS A C 1
ATOM 4039 O O . HIS A 1 545 ? -2.625 -9.394 8.003 1.00 90.31 545 HIS A O 1
ATOM 4045 N N . SER A 1 546 ? -0.570 -9.270 8.907 1.00 92.50 546 SER A N 1
ATOM 4046 C CA . SER A 1 546 ? -0.638 -10.542 9.644 1.00 92.50 546 SER A CA 1
ATOM 4047 C C . SER A 1 546 ? -0.256 -10.394 11.119 1.00 92.50 546 SER A C 1
ATOM 4049 O O . SER A 1 546 ? -0.025 -11.389 11.805 1.00 92.50 546 SER A O 1
ATOM 4051 N N . SER A 1 547 ? -0.228 -9.151 11.598 1.00 94.38 547 SER A N 1
ATOM 4052 C CA . SER A 1 547 ? 0.021 -8.741 12.978 1.00 94.38 547 SER A CA 1
ATOM 4053 C C . SER A 1 547 ? -1.061 -7.762 13.435 1.00 94.38 547 SER A C 1
ATOM 4055 O O . SER A 1 547 ? -1.782 -7.190 12.616 1.00 94.38 547 SER A O 1
ATOM 4057 N N . THR A 1 548 ? -1.247 -7.615 14.745 1.00 95.19 548 THR A N 1
ATOM 4058 C CA . THR A 1 548 ? -2.292 -6.752 15.310 1.00 95.19 548 THR A CA 1
ATOM 4059 C C . THR A 1 548 ? -1.972 -6.369 16.754 1.00 95.19 548 THR A C 1
ATOM 4061 O O . THR A 1 548 ? -1.370 -7.170 17.467 1.00 95.19 548 THR A O 1
ATOM 4064 N N . PRO A 1 549 ? -2.446 -5.212 17.252 1.00 94.81 549 PRO A N 1
ATOM 4065 C CA . PRO A 1 549 ? -2.512 -4.957 18.691 1.00 94.81 549 PRO A CA 1
ATOM 4066 C C . PRO A 1 549 ? -3.648 -5.728 19.400 1.00 94.81 549 PRO A C 1
ATOM 4068 O O . PRO A 1 549 ? -3.706 -5.779 20.630 1.00 94.81 549 PRO A O 1
ATOM 4071 N N . GLY A 1 550 ? -4.583 -6.313 18.642 1.00 96.31 550 GLY A N 1
ATOM 4072 C CA . GLY A 1 550 ? -5.756 -7.022 19.149 1.00 96.31 550 GLY A CA 1
ATOM 4073 C C . GLY A 1 550 ? -5.505 -8.501 19.459 1.00 96.31 550 GLY A C 1
ATOM 4074 O O . GLY A 1 550 ? -4.658 -8.825 20.285 1.00 96.31 550 GLY A O 1
ATOM 4075 N N . VAL A 1 551 ? -6.271 -9.405 18.840 1.00 97.50 551 VAL A N 1
ATOM 4076 C CA . VAL A 1 551 ? -6.110 -10.865 18.998 1.00 97.50 551 VAL A CA 1
ATOM 4077 C C . VAL A 1 551 ? -5.275 -11.441 17.855 1.00 97.50 551 VAL A C 1
ATOM 4079 O O . VAL A 1 551 ? -5.707 -11.409 16.702 1.00 97.50 551 VAL A O 1
ATOM 4082 N N . GLN A 1 552 ? -4.119 -12.025 18.158 1.00 97.81 552 GLN A N 1
ATOM 4083 C CA . GLN A 1 552 ? -3.310 -12.728 17.162 1.00 97.81 552 GLN A CA 1
ATOM 4084 C C . GLN A 1 552 ? -3.800 -14.175 16.998 1.00 97.81 552 GLN A C 1
ATOM 4086 O O . GLN A 1 552 ? -3.771 -14.953 17.946 1.00 97.81 552 GLN A O 1
ATOM 4091 N N . ILE A 1 553 ? -4.239 -14.566 15.802 1.00 97.38 553 ILE A N 1
ATOM 4092 C CA . ILE A 1 553 ? -4.621 -15.952 15.490 1.00 97.38 553 ILE A CA 1
ATOM 4093 C C . ILE A 1 553 ? -3.463 -16.614 14.738 1.00 97.38 553 ILE A C 1
ATOM 4095 O O . ILE A 1 553 ? -3.222 -16.307 13.569 1.00 97.38 553 ILE A O 1
ATOM 4099 N N . SER A 1 554 ? -2.761 -17.532 15.397 1.00 96.81 554 SER A N 1
ATOM 4100 C CA . SER A 1 554 ? -1.668 -18.316 14.815 1.00 96.81 554 SER A CA 1
ATOM 4101 C C . SER A 1 554 ? -2.210 -19.633 14.256 1.00 96.81 554 SER A C 1
ATOM 4103 O O . SER A 1 554 ? -2.827 -20.424 14.968 1.00 96.81 554 SER A O 1
ATOM 4105 N N . LEU A 1 555 ? -2.012 -19.887 12.962 1.00 96.56 555 LEU A N 1
ATOM 4106 C CA . LEU A 1 555 ? -2.458 -21.123 12.307 1.00 96.56 555 LEU A CA 1
ATOM 4107 C C . LEU A 1 555 ? -1.408 -22.241 12.363 1.00 96.56 555 LEU A C 1
ATOM 4109 O O . LEU A 1 555 ? -1.584 -23.250 11.684 1.00 96.56 555 LEU A O 1
ATOM 4113 N N . ALA A 1 556 ? -0.354 -22.103 13.175 1.00 95.19 556 ALA A N 1
ATOM 4114 C CA . ALA A 1 556 ? 0.782 -23.030 13.248 1.00 95.19 556 ALA A CA 1
ATOM 4115 C C . ALA A 1 556 ? 0.386 -24.500 13.499 1.00 95.19 556 ALA A C 1
ATOM 4117 O O . ALA A 1 556 ? 1.061 -25.422 13.046 1.00 95.19 556 ALA A O 1
ATOM 4118 N N . ARG A 1 557 ? -0.754 -24.752 14.156 1.00 95.94 557 ARG A N 1
ATOM 4119 C CA . ARG A 1 557 ? -1.271 -26.116 14.386 1.00 95.94 557 ARG A CA 1
ATOM 4120 C C . ARG A 1 557 ? -1.952 -26.754 13.175 1.00 95.94 557 ARG A C 1
ATOM 4122 O O . ARG A 1 557 ? -2.170 -27.964 13.173 1.00 95.94 557 ARG A O 1
ATOM 4129 N N . PHE A 1 558 ? -2.265 -25.990 12.130 1.00 96.44 558 PHE A N 1
ATOM 4130 C CA . PHE A 1 558 ? -2.711 -26.525 10.843 1.00 96.44 558 PHE A CA 1
ATOM 4131 C C . PHE A 1 558 ? -1.497 -26.954 10.013 1.00 96.44 558 PHE A C 1
ATOM 4133 O O . PHE A 1 558 ? -1.237 -26.399 8.951 1.00 96.44 558 PHE A O 1
ATOM 4140 N N . ASN A 1 559 ? -0.760 -27.949 10.504 1.00 95.62 559 ASN A N 1
ATOM 4141 C CA . ASN A 1 559 ? 0.518 -28.416 9.953 1.00 95.62 559 ASN A CA 1
ATOM 4142 C C . ASN A 1 559 ? 0.445 -29.824 9.330 1.00 95.62 559 ASN A C 1
ATOM 4144 O O . ASN A 1 559 ? 1.422 -30.567 9.302 1.00 95.62 559 ASN A O 1
ATOM 4148 N N . GLN A 1 560 ? -0.748 -30.224 8.890 1.00 94.75 560 GLN A N 1
ATOM 4149 C CA . GLN A 1 560 ? -1.011 -31.561 8.358 1.00 94.75 560 GLN A CA 1
ATOM 4150 C C . GLN A 1 560 ? -0.908 -31.576 6.831 1.00 94.75 560 GLN A C 1
ATOM 4152 O O . GLN A 1 560 ? -1.397 -30.657 6.171 1.00 94.75 560 GLN A O 1
ATOM 4157 N N . LEU A 1 561 ? -0.376 -32.666 6.277 1.00 97.19 561 LEU A N 1
ATOM 4158 C CA . LEU A 1 561 ? -0.320 -32.930 4.841 1.00 97.19 561 LEU A CA 1
ATOM 4159 C C . LEU A 1 561 ? -0.928 -34.305 4.545 1.00 97.19 561 LEU A C 1
ATOM 4161 O O . LEU A 1 561 ? -0.596 -35.298 5.190 1.00 97.19 561 LEU A O 1
ATOM 4165 N N . SER A 1 562 ? -1.837 -34.372 3.573 1.00 97.06 562 SER A N 1
ATOM 4166 C CA . SER A 1 562 ? -2.486 -35.616 3.151 1.00 97.06 562 SER A CA 1
ATOM 4167 C C . SER A 1 562 ? -2.488 -35.729 1.632 1.00 97.06 562 SER A C 1
ATOM 4169 O O . SER A 1 562 ? -3.142 -34.945 0.949 1.00 97.06 562 SER A O 1
ATOM 4171 N N . TYR A 1 563 ? -1.735 -36.696 1.112 1.00 96.94 563 TYR A N 1
ATOM 4172 C CA . TYR A 1 563 ? -1.643 -36.993 -0.316 1.00 96.94 563 TYR A CA 1
ATOM 4173 C C . TYR A 1 563 ? -2.643 -38.088 -0.719 1.00 96.94 563 TYR A C 1
ATOM 4175 O O . TYR A 1 563 ? -2.700 -39.144 -0.086 1.00 96.94 563 TYR A O 1
ATOM 4183 N N . ASP A 1 564 ? -3.412 -37.838 -1.779 1.00 95.56 564 ASP A N 1
ATOM 4184 C CA . ASP A 1 564 ? -4.326 -38.791 -2.413 1.00 95.56 564 ASP A CA 1
ATOM 4185 C C . ASP A 1 564 ? -3.857 -39.071 -3.848 1.00 95.56 564 ASP A C 1
ATOM 4187 O O . ASP A 1 564 ? -4.153 -38.318 -4.781 1.00 95.56 564 ASP A O 1
ATOM 4191 N N . ASP A 1 565 ? -3.125 -40.174 -4.011 1.00 92.00 565 ASP A N 1
ATOM 4192 C CA . ASP A 1 565 ? -2.582 -40.631 -5.296 1.00 92.00 565 ASP A CA 1
ATOM 4193 C C . ASP A 1 565 ? -3.683 -40.927 -6.327 1.00 92.00 565 ASP A C 1
ATOM 4195 O O . ASP A 1 565 ? -3.578 -40.546 -7.491 1.00 92.00 565 ASP A O 1
ATOM 4199 N N . ASN A 1 566 ? -4.816 -41.499 -5.897 1.00 91.56 566 ASN A N 1
ATOM 4200 C CA . ASN A 1 566 ? -5.914 -41.828 -6.813 1.00 91.56 566 ASN A CA 1
ATOM 4201 C C . ASN A 1 566 ? -6.551 -40.576 -7.426 1.00 91.56 566 ASN A C 1
ATOM 4203 O O . ASN A 1 566 ? -7.094 -40.634 -8.530 1.00 91.56 566 ASN A O 1
ATOM 4207 N N . ARG A 1 567 ? -6.538 -39.462 -6.687 1.00 91.31 567 ARG A N 1
ATOM 4208 C CA . ARG A 1 567 ? -7.078 -38.175 -7.142 1.00 91.31 567 ARG A CA 1
ATOM 4209 C C . ARG A 1 567 ? -6.025 -37.265 -7.762 1.00 91.31 567 ARG A C 1
ATOM 4211 O O . ARG A 1 567 ? -6.411 -36.297 -8.409 1.00 91.31 567 ARG A O 1
ATOM 4218 N N . GLY A 1 568 ? -4.737 -37.553 -7.575 1.00 94.88 568 GLY A N 1
ATOM 4219 C CA . GLY A 1 568 ? -3.653 -36.660 -7.983 1.00 94.88 568 GLY A CA 1
ATOM 4220 C C . GLY A 1 568 ? -3.688 -35.328 -7.232 1.00 94.88 568 GLY A C 1
ATOM 4221 O O . GLY A 1 568 ? -3.448 -34.278 -7.826 1.00 94.88 568 GLY A O 1
ATOM 4222 N N . THR A 1 569 ? -4.038 -35.353 -5.942 1.00 97.94 569 THR A N 1
ATOM 4223 C CA . THR A 1 569 ? -4.188 -34.142 -5.121 1.00 97.94 569 THR A CA 1
ATOM 4224 C C . THR A 1 569 ? -3.500 -34.272 -3.773 1.00 97.94 569 THR A C 1
ATOM 4226 O O . THR A 1 569 ? -3.400 -35.371 -3.228 1.00 97.94 569 THR A O 1
ATOM 4229 N N . VAL A 1 570 ? -3.108 -33.147 -3.182 1.00 98.06 570 VAL A N 1
ATOM 4230 C CA . VAL A 1 570 ? -2.649 -33.085 -1.789 1.00 98.06 570 VAL A CA 1
ATOM 4231 C C . VAL A 1 570 ? -3.390 -31.988 -1.040 1.00 98.06 570 VAL A C 1
ATOM 4233 O O . VAL A 1 570 ? -3.527 -30.870 -1.534 1.00 98.06 570 VAL A O 1
ATOM 4236 N N . THR A 1 571 ? -3.869 -32.300 0.160 1.00 98.00 571 THR A N 1
ATOM 4237 C CA . THR A 1 571 ? -4.427 -31.323 1.096 1.00 98.00 571 THR A CA 1
ATOM 4238 C C . THR A 1 571 ? -3.359 -30.924 2.103 1.00 98.00 571 THR A C 1
ATOM 4240 O O . THR A 1 571 ? -2.811 -31.777 2.799 1.00 98.00 571 THR A O 1
ATOM 4243 N N . ILE A 1 572 ? -3.088 -29.626 2.193 1.00 98.12 572 ILE A N 1
ATOM 4244 C CA . ILE A 1 572 ? -2.034 -29.040 3.021 1.00 98.12 572 ILE A CA 1
ATOM 4245 C C . ILE A 1 572 ? -2.679 -28.072 4.013 1.00 98.12 572 ILE A C 1
ATOM 4247 O O . ILE A 1 572 ? -3.545 -27.270 3.650 1.00 98.12 572 ILE A O 1
ATOM 4251 N N . GLY A 1 573 ? -2.298 -28.165 5.282 1.00 97.31 573 GLY A N 1
ATOM 4252 C CA . GLY A 1 573 ? -2.655 -27.190 6.303 1.00 97.31 573 GLY A CA 1
ATOM 4253 C C . GLY A 1 573 ? -1.892 -25.881 6.109 1.00 97.31 573 GLY A C 1
ATOM 4254 O O . GLY A 1 573 ? -0.694 -25.874 5.840 1.00 97.31 573 GLY A O 1
ATOM 4255 N N . VAL A 1 574 ? -2.582 -24.748 6.238 1.00 95.31 574 VAL A N 1
ATOM 4256 C CA . VAL A 1 574 ? -1.979 -23.441 5.922 1.00 95.31 574 VAL A CA 1
ATOM 4257 C C . VAL A 1 574 ? -0.942 -22.967 6.945 1.00 95.31 574 VAL A C 1
ATOM 4259 O O . VAL A 1 574 ? -0.328 -21.926 6.727 1.00 95.31 574 VAL A O 1
ATOM 4262 N N . GLY A 1 575 ? -0.772 -23.678 8.061 1.00 95.06 575 GLY A N 1
ATOM 4263 C CA . GLY A 1 575 ? 0.260 -23.407 9.059 1.00 95.06 575 GLY A CA 1
ATOM 4264 C C . GLY A 1 575 ? 1.659 -23.848 8.634 1.00 95.06 575 GLY A C 1
ATOM 4265 O O . GLY A 1 575 ? 2.620 -23.395 9.239 1.00 95.06 575 GLY A O 1
ATOM 4266 N N . MET A 1 576 ? 1.774 -24.692 7.602 1.00 96.06 576 MET A N 1
ATOM 4267 C CA . MET A 1 576 ? 3.063 -25.167 7.087 1.00 96.06 576 MET A CA 1
ATOM 4268 C C . MET A 1 576 ? 3.802 -24.094 6.280 1.00 96.06 576 MET A C 1
ATOM 4270 O O . MET A 1 576 ? 3.182 -23.177 5.717 1.00 96.06 576 MET A O 1
ATOM 4274 N N . THR A 1 577 ? 5.114 -24.264 6.142 1.00 94.38 577 THR A N 1
ATOM 4275 C CA . THR A 1 577 ? 5.943 -23.550 5.160 1.00 94.38 577 THR A CA 1
ATOM 4276 C C . THR A 1 577 ? 6.187 -24.400 3.909 1.00 94.38 577 THR A C 1
ATOM 4278 O O . THR A 1 577 ? 6.006 -25.621 3.900 1.00 94.38 577 THR A O 1
ATOM 4281 N N . TRP A 1 578 ? 6.554 -23.764 2.795 1.00 94.31 578 TRP A N 1
ATOM 4282 C CA . TRP A 1 578 ? 6.731 -24.476 1.523 1.00 94.31 578 TRP A CA 1
ATOM 4283 C C . TRP A 1 578 ? 7.893 -25.475 1.523 1.00 94.31 578 TRP A C 1
ATOM 4285 O O . TRP A 1 578 ? 7.787 -26.521 0.887 1.00 94.31 578 TRP A O 1
ATOM 4295 N N . ASP A 1 579 ? 8.970 -25.204 2.255 1.00 92.44 579 ASP A N 1
ATOM 4296 C CA . ASP A 1 579 ? 10.089 -26.133 2.427 1.00 92.44 579 ASP A CA 1
ATOM 4297 C C . ASP A 1 579 ? 9.674 -27.412 3.178 1.00 92.44 579 ASP A C 1
ATOM 4299 O O . ASP A 1 579 ? 10.008 -28.517 2.738 1.00 92.44 579 ASP A O 1
ATOM 4303 N N . GLU A 1 580 ? 8.844 -27.297 4.221 1.00 95.00 580 GLU A N 1
ATOM 4304 C CA . GLU A 1 580 ? 8.249 -28.455 4.901 1.00 95.00 580 GLU A CA 1
ATOM 4305 C C . GLU A 1 580 ? 7.385 -29.281 3.942 1.00 95.00 580 GLU A C 1
ATOM 4307 O O . GLU A 1 580 ? 7.498 -30.508 3.900 1.00 95.00 580 GLU A O 1
ATOM 4312 N N . VAL A 1 581 ? 6.554 -28.618 3.130 1.00 96.75 581 VAL A N 1
ATOM 4313 C CA . VAL A 1 581 ? 5.710 -29.279 2.123 1.00 96.75 581 VAL A CA 1
ATOM 4314 C C . VAL A 1 581 ? 6.562 -30.055 1.122 1.00 96.75 581 VAL A C 1
ATOM 4316 O O . VAL A 1 581 ? 6.305 -31.238 0.885 1.00 96.75 581 VAL A O 1
ATOM 4319 N N . TYR A 1 582 ? 7.584 -29.426 0.538 1.00 96.12 582 TYR A N 1
ATOM 4320 C CA . TYR A 1 582 ? 8.424 -30.083 -0.463 1.00 96.12 582 TYR A CA 1
ATOM 4321 C C . TYR A 1 582 ? 9.200 -31.260 0.123 1.00 96.12 582 TYR A C 1
ATOM 4323 O O . TYR A 1 582 ? 9.258 -32.310 -0.515 1.00 96.12 582 TYR A O 1
ATOM 4331 N N . SER A 1 583 ? 9.723 -31.137 1.347 1.00 94.50 583 SER A N 1
ATOM 4332 C CA . SER A 1 583 ? 10.433 -32.239 2.012 1.00 94.50 583 SER A CA 1
ATOM 4333 C C . SER A 1 583 ? 9.551 -33.476 2.244 1.00 94.50 583 SER A C 1
ATOM 4335 O O . SER A 1 583 ? 10.040 -34.603 2.175 1.00 94.50 583 SER A O 1
ATOM 4337 N N . GLN A 1 584 ? 8.244 -33.291 2.466 1.00 96.25 584 GLN A N 1
ATOM 4338 C CA . GLN A 1 584 ? 7.291 -34.391 2.655 1.00 96.25 584 GLN A CA 1
ATOM 4339 C C . GLN A 1 584 ? 6.791 -34.998 1.337 1.00 96.25 584 GLN A C 1
ATOM 4341 O O . GLN A 1 584 ? 6.484 -36.190 1.293 1.00 96.25 584 GLN A O 1
ATOM 4346 N N . LEU A 1 585 ? 6.704 -34.204 0.266 1.00 96.44 585 LEU A N 1
ATOM 4347 C CA . LEU A 1 585 ? 6.270 -34.673 -1.055 1.00 96.44 585 LEU A CA 1
ATOM 4348 C C . LEU A 1 585 ? 7.396 -35.328 -1.863 1.00 96.44 585 LEU A C 1
ATOM 4350 O O . LEU A 1 585 ? 7.137 -36.220 -2.671 1.00 96.44 585 LEU A O 1
ATOM 4354 N N . GLU A 1 586 ? 8.646 -34.939 -1.626 1.00 95.25 586 GLU A N 1
ATOM 4355 C CA . GLU A 1 586 ? 9.802 -35.445 -2.366 1.00 95.25 586 GLU A CA 1
ATOM 4356 C C . GLU A 1 586 ? 9.952 -36.982 -2.326 1.00 95.25 586 GLU A C 1
ATOM 4358 O O . GLU A 1 586 ? 10.108 -37.573 -3.399 1.00 95.25 586 GLU A O 1
ATOM 4363 N N . PRO A 1 587 ? 9.826 -37.680 -1.173 1.00 95.44 587 PRO A N 1
ATOM 4364 C CA . PRO A 1 587 ? 9.887 -39.146 -1.127 1.00 95.44 587 PRO A CA 1
ATOM 4365 C C . PRO A 1 587 ? 8.779 -39.845 -1.926 1.00 95.44 587 PRO A C 1
ATOM 4367 O O . PRO A 1 587 ? 8.903 -41.026 -2.249 1.00 95.44 587 PRO A O 1
ATOM 4370 N N . LEU A 1 588 ? 7.694 -39.129 -2.228 1.00 95.75 588 LEU A N 1
ATOM 4371 C CA . LEU A 1 588 ? 6.557 -39.615 -3.007 1.00 95.75 588 LEU A CA 1
ATOM 4372 C C . LEU A 1 588 ? 6.754 -39.385 -4.518 1.00 95.75 588 LEU A C 1
ATOM 4374 O O . LEU A 1 588 ? 5.926 -39.822 -5.311 1.00 95.75 588 LEU A O 1
ATOM 4378 N N . GLY A 1 589 ? 7.847 -38.728 -4.929 1.00 95.56 589 GLY A N 1
ATOM 4379 C CA . GLY A 1 589 ? 8.152 -38.445 -6.335 1.00 95.56 589 GLY A CA 1
ATOM 4380 C C . GLY A 1 589 ? 7.236 -37.392 -6.956 1.00 95.56 589 GLY A C 1
ATOM 4381 O O . GLY A 1 589 ? 6.996 -37.410 -8.166 1.00 95.56 589 GLY A O 1
ATOM 4382 N N . VAL A 1 590 ? 6.685 -36.497 -6.132 1.00 96.19 590 VAL A N 1
ATOM 4383 C CA . VAL A 1 590 ? 5.713 -35.486 -6.551 1.00 96.19 590 VAL A CA 1
ATOM 4384 C C . VAL A 1 590 ? 5.978 -34.122 -5.909 1.00 96.19 590 VAL A C 1
ATOM 4386 O O . VAL A 1 590 ? 6.798 -33.983 -5.007 1.00 96.19 590 VAL A O 1
ATOM 4389 N N . MET A 1 591 ? 5.287 -33.095 -6.398 1.00 94.69 591 MET A N 1
ATOM 4390 C CA . MET A 1 591 ? 5.384 -31.700 -5.963 1.00 94.69 591 MET A CA 1
ATOM 4391 C C . MET A 1 591 ? 4.048 -30.964 -6.160 1.00 94.69 591 MET A C 1
ATOM 4393 O O . MET A 1 591 ? 3.163 -31.440 -6.873 1.00 94.69 591 MET A O 1
ATOM 4397 N N . VAL A 1 592 ? 3.936 -29.764 -5.588 1.00 96.38 592 VAL A N 1
ATOM 4398 C CA . VAL A 1 592 ? 2.838 -28.803 -5.823 1.00 96.38 592 VAL A CA 1
ATOM 4399 C C . VAL A 1 592 ? 3.374 -27.420 -6.174 1.00 96.38 592 VAL A C 1
ATOM 4401 O O . VAL A 1 592 ? 4.450 -27.043 -5.712 1.00 96.38 592 VAL A O 1
ATOM 4404 N N . VAL A 1 593 ? 2.667 -26.673 -7.023 1.00 96.25 593 VAL A N 1
ATOM 4405 C CA . VAL A 1 593 ? 3.096 -25.327 -7.432 1.00 96.25 593 VAL A CA 1
ATOM 4406 C C . VAL A 1 593 ? 3.011 -24.401 -6.222 1.00 96.25 593 VAL A C 1
ATOM 4408 O O . VAL A 1 593 ? 1.925 -23.996 -5.818 1.00 96.25 593 VAL A O 1
ATOM 4411 N N . GLY A 1 594 ? 4.153 -24.069 -5.627 1.00 94.75 594 GLY A N 1
ATOM 4412 C CA . GLY A 1 594 ? 4.228 -23.306 -4.382 1.00 94.75 594 GLY A CA 1
ATOM 4413 C C . GLY A 1 594 ? 5.373 -22.299 -4.347 1.00 94.75 594 GLY A C 1
ATOM 4414 O O . GLY A 1 594 ? 6.001 -22.011 -5.369 1.00 94.75 594 GLY A O 1
ATOM 4415 N N . GLY A 1 595 ? 5.664 -21.790 -3.148 1.00 92.38 595 GLY A N 1
ATOM 4416 C CA . GLY A 1 595 ? 6.707 -20.797 -2.905 1.00 92.38 595 GLY A CA 1
ATOM 4417 C C . GLY A 1 595 ? 8.105 -21.233 -3.341 1.00 92.38 595 GLY A C 1
ATOM 4418 O O . GLY A 1 595 ? 8.420 -22.421 -3.413 1.00 92.38 595 GLY A O 1
ATOM 4419 N N . ARG A 1 596 ? 8.937 -20.238 -3.651 1.00 90.81 596 ARG A N 1
ATOM 4420 C CA . ARG A 1 596 ? 10.291 -20.403 -4.211 1.00 90.81 596 ARG A CA 1
ATOM 4421 C C . ARG A 1 596 ? 11.413 -20.330 -3.178 1.00 90.81 596 ARG A C 1
ATOM 4423 O O . ARG A 1 596 ? 12.555 -20.613 -3.521 1.00 90.81 596 ARG A O 1
ATOM 4430 N N . VAL A 1 597 ? 11.069 -19.934 -1.956 1.00 84.19 597 VAL A N 1
ATOM 4431 C CA . VAL A 1 597 ? 11.964 -19.573 -0.852 1.00 84.19 597 VAL A CA 1
ATOM 4432 C C . VAL A 1 597 ? 11.494 -20.331 0.394 1.00 84.19 597 VAL A C 1
ATOM 4434 O O . VAL A 1 597 ? 10.284 -20.492 0.594 1.00 84.19 597 VAL A O 1
ATOM 4437 N N . ALA A 1 598 ? 12.437 -20.819 1.202 1.00 86.50 598 ALA A N 1
ATOM 4438 C CA . ALA A 1 598 ? 12.156 -21.460 2.486 1.00 86.50 598 ALA A CA 1
ATOM 4439 C C . ALA A 1 598 ? 11.506 -20.483 3.488 1.00 86.50 598 ALA A C 1
ATOM 4441 O O . ALA A 1 598 ? 11.665 -19.270 3.374 1.00 86.50 598 ALA A O 1
ATOM 4442 N N . GLY A 1 599 ? 10.738 -20.997 4.452 1.00 86.38 599 GLY A N 1
ATOM 4443 C CA . GLY A 1 599 ? 10.088 -20.188 5.496 1.00 86.38 599 GLY A CA 1
ATOM 4444 C C . GLY A 1 599 ? 8.819 -19.448 5.051 1.00 86.38 599 GLY A C 1
ATOM 4445 O O . GLY A 1 599 ? 8.058 -18.946 5.878 1.00 86.38 599 GLY A O 1
ATOM 4446 N N . VAL A 1 600 ? 8.514 -19.406 3.751 1.00 90.38 600 VAL A N 1
ATOM 4447 C CA . VAL A 1 600 ? 7.275 -18.795 3.255 1.00 90.38 600 VAL A CA 1
ATOM 4448 C C . VAL A 1 600 ? 6.076 -19.678 3.611 1.00 90.38 600 VAL A C 1
ATOM 4450 O O . VAL A 1 600 ? 5.989 -20.833 3.196 1.00 90.38 600 VAL A O 1
ATOM 4453 N N . GLY A 1 601 ? 5.112 -19.113 4.342 1.00 92.75 601 GLY A N 1
ATOM 4454 C CA . GLY A 1 601 ? 3.885 -19.811 4.732 1.00 92.75 601 GLY A CA 1
ATOM 4455 C C . GLY A 1 601 ? 2.959 -20.147 3.556 1.00 92.75 601 GLY A C 1
ATOM 4456 O O . GLY A 1 601 ? 2.732 -19.322 2.663 1.00 92.75 601 GLY A O 1
ATOM 4457 N N . VAL A 1 602 ? 2.357 -21.338 3.595 1.00 95.44 602 VAL A N 1
ATOM 4458 C CA . VAL A 1 602 ? 1.444 -21.852 2.557 1.00 95.44 602 VAL A CA 1
ATOM 4459 C C . VAL A 1 602 ? 0.229 -20.943 2.364 1.00 95.44 602 VAL A C 1
ATOM 4461 O O . VAL A 1 602 ? -0.141 -20.639 1.227 1.00 95.44 602 VAL A O 1
ATOM 4464 N N . GLY A 1 603 ? -0.382 -20.475 3.457 1.00 90.69 603 GLY A N 1
ATOM 4465 C CA . GLY A 1 603 ? -1.619 -19.690 3.410 1.00 90.69 603 GLY A CA 1
ATOM 4466 C C . GLY A 1 603 ? -1.453 -18.355 2.688 1.00 90.69 603 GLY A C 1
ATOM 4467 O O . GLY A 1 603 ? -2.117 -18.107 1.684 1.00 90.69 603 GLY A O 1
ATOM 4468 N N . GLY A 1 604 ? -0.547 -17.506 3.182 1.00 88.12 604 GLY A N 1
ATOM 4469 C CA . GLY A 1 604 ? -0.351 -16.154 2.648 1.00 88.12 604 GLY A CA 1
ATOM 4470 C C . GLY A 1 604 ? 0.011 -16.157 1.162 1.00 88.12 604 GLY A C 1
ATOM 4471 O O . GLY A 1 604 ? -0.630 -15.465 0.372 1.00 88.12 604 GLY A O 1
ATOM 4472 N N . LEU A 1 605 ? 0.970 -17.003 0.766 1.00 91.94 605 LEU A N 1
ATOM 4473 C CA . LEU A 1 605 ? 1.412 -17.078 -0.626 1.00 91.94 605 LEU A CA 1
ATOM 4474 C C . LEU A 1 605 ? 0.285 -17.526 -1.562 1.00 91.94 605 LEU A C 1
ATOM 4476 O O . LEU A 1 605 ? 0.042 -16.874 -2.577 1.00 91.94 605 LEU A O 1
ATOM 4480 N N . SER A 1 606 ? -0.423 -18.600 -1.199 1.00 93.00 606 SER A N 1
ATOM 4481 C CA . SER A 1 606 ? -1.474 -19.188 -2.041 1.00 93.00 606 SER A CA 1
ATOM 4482 C C . SER A 1 606 ? -2.651 -18.241 -2.247 1.00 93.00 606 SER A C 1
ATOM 4484 O O . SER A 1 606 ? -3.180 -18.134 -3.351 1.00 93.00 606 SER A O 1
ATOM 4486 N N . LEU A 1 607 ? -3.054 -17.523 -1.194 1.00 89.50 607 LEU A N 1
ATOM 4487 C CA . LEU A 1 607 ? -4.205 -16.619 -1.248 1.00 89.50 607 LEU A CA 1
ATOM 4488 C C . LEU A 1 607 ? -3.919 -15.315 -2.006 1.00 89.50 607 LEU A C 1
ATOM 4490 O O . LEU A 1 607 ? -4.867 -14.643 -2.414 1.00 89.50 607 LEU A O 1
ATOM 4494 N N . GLY A 1 608 ? -2.645 -14.965 -2.201 1.00 87.75 608 GLY A N 1
ATOM 4495 C CA . GLY A 1 608 ? -2.215 -13.812 -2.995 1.00 87.75 608 GLY A CA 1
ATOM 4496 C C . GLY A 1 608 ? -1.854 -14.121 -4.451 1.00 87.75 608 GLY A C 1
ATOM 4497 O O . GLY A 1 608 ? -1.463 -13.209 -5.169 1.00 87.75 608 GLY A O 1
ATOM 4498 N N . GLY A 1 609 ? -1.967 -15.376 -4.901 1.00 88.12 609 GLY A N 1
ATOM 4499 C CA . GLY A 1 609 ? -1.649 -15.808 -6.269 1.00 88.12 609 GLY A CA 1
ATOM 4500 C C . GLY A 1 609 ? -0.562 -16.881 -6.292 1.00 88.12 609 GLY A C 1
ATOM 4501 O O . GLY A 1 609 ? -0.841 -18.017 -6.659 1.00 88.12 609 GLY A O 1
ATOM 4502 N N . GLY A 1 610 ? 0.645 -16.535 -5.838 1.00 91.75 610 GLY A N 1
ATOM 4503 C CA . GLY A 1 610 ? 1.761 -17.464 -5.641 1.00 91.75 610 GLY A CA 1
ATOM 4504 C C . GLY A 1 610 ? 2.579 -17.757 -6.899 1.00 91.75 610 GLY A C 1
ATOM 4505 O O . GLY A 1 610 ? 2.202 -18.591 -7.712 1.00 91.75 610 GLY A O 1
ATOM 4506 N N . TYR A 1 611 ? 3.739 -17.110 -7.035 1.00 93.56 611 TYR A N 1
ATOM 4507 C CA . TYR A 1 611 ? 4.724 -17.446 -8.066 1.00 93.56 611 TYR A CA 1
ATOM 4508 C C . TYR A 1 611 ? 5.629 -18.595 -7.628 1.00 93.56 611 TYR A C 1
ATOM 4510 O O . TYR A 1 611 ? 6.194 -18.571 -6.530 1.00 93.56 611 TYR A O 1
ATOM 4518 N N . SER A 1 612 ? 5.819 -19.550 -8.534 1.00 94.94 612 SER A N 1
ATOM 4519 C CA . SER A 1 612 ? 6.626 -20.757 -8.365 1.00 94.94 612 SER A CA 1
ATOM 4520 C C . SER A 1 612 ? 7.741 -20.862 -9.410 1.00 94.94 612 SER A C 1
ATOM 4522 O O . SER A 1 612 ? 7.696 -20.182 -10.438 1.00 94.94 612 SER A O 1
ATOM 4524 N N . TRP A 1 613 ? 8.695 -21.772 -9.187 1.00 95.06 613 TRP A N 1
ATOM 4525 C CA . TRP A 1 613 ? 9.709 -22.161 -10.179 1.00 95.06 613 TRP A CA 1
ATOM 4526 C C . TRP A 1 613 ? 9.126 -22.907 -11.391 1.00 95.06 613 TRP A C 1
ATOM 4528 O O . TRP A 1 613 ? 9.815 -23.202 -12.358 1.00 95.06 613 TRP A O 1
ATOM 4538 N N . LYS A 1 614 ? 7.835 -23.241 -11.334 1.00 95.25 614 LYS A N 1
ATOM 4539 C CA . LYS A 1 614 ? 7.114 -23.963 -12.388 1.00 95.25 614 LYS A CA 1
ATOM 4540 C C . LYS A 1 614 ? 5.910 -23.196 -12.914 1.00 95.25 614 LYS A C 1
ATOM 4542 O O . LYS A 1 614 ? 5.003 -23.787 -13.498 1.00 95.25 614 LYS A O 1
ATOM 4547 N N . THR A 1 615 ? 5.899 -21.881 -12.702 1.00 95.50 615 THR A N 1
ATOM 4548 C CA . THR A 1 615 ? 4.776 -21.028 -13.108 1.00 95.50 615 THR A CA 1
ATOM 4549 C C . THR A 1 615 ? 4.516 -21.127 -14.610 1.00 95.50 615 THR A C 1
ATOM 4551 O O . THR A 1 615 ? 3.373 -21.269 -15.028 1.00 95.50 615 THR A O 1
ATOM 4554 N N . ASP A 1 616 ? 5.569 -21.151 -15.429 1.00 95.25 616 ASP A N 1
ATOM 4555 C CA . ASP A 1 616 ? 5.432 -21.287 -16.884 1.00 95.25 616 ASP A CA 1
ATOM 4556 C C . ASP A 1 616 ? 4.941 -22.679 -17.335 1.00 95.25 616 ASP A C 1
ATOM 4558 O O . ASP A 1 616 ? 4.483 -22.824 -18.466 1.00 95.25 616 ASP A O 1
ATOM 4562 N N . GLN A 1 617 ? 4.997 -23.702 -16.469 1.00 96.25 617 GLN A N 1
ATOM 4563 C CA . GLN A 1 617 ? 4.512 -25.057 -16.773 1.00 96.25 617 GLN A CA 1
ATOM 4564 C C . GLN A 1 617 ? 3.060 -25.293 -16.346 1.00 96.25 617 GLN A C 1
ATOM 4566 O O . GLN A 1 617 ? 2.380 -26.124 -16.951 1.00 96.25 617 GLN A O 1
ATOM 4571 N N . TYR A 1 618 ? 2.620 -24.643 -15.264 1.00 95.75 618 TYR A N 1
ATOM 4572 C CA . TYR A 1 618 ? 1.383 -25.012 -14.566 1.00 95.75 618 TYR A CA 1
ATOM 4573 C C . TYR A 1 618 ? 0.530 -23.818 -14.101 1.00 95.75 618 TYR A C 1
ATOM 4575 O O . TYR A 1 618 ? -0.579 -24.031 -13.616 1.00 95.75 618 TYR A O 1
ATOM 4583 N N . GLY A 1 619 ? 0.995 -22.577 -14.274 1.00 94.00 619 GLY A N 1
ATOM 4584 C CA . GLY A 1 619 ? 0.341 -21.365 -13.769 1.00 94.00 619 GLY A CA 1
ATOM 4585 C C . GLY A 1 619 ? 0.791 -20.964 -12.371 1.00 94.00 619 GLY A C 1
ATOM 4586 O O . GLY A 1 619 ? 1.727 -21.532 -11.806 1.00 94.00 619 GLY A O 1
ATOM 4587 N N . LEU A 1 620 ? 0.121 -19.964 -11.803 1.00 94.50 620 LEU A N 1
ATOM 4588 C CA . LEU A 1 620 ? 0.357 -19.556 -10.421 1.00 94.50 620 LEU A CA 1
ATOM 4589 C C . LEU A 1 620 ? -0.147 -20.640 -9.456 1.00 94.50 620 LEU A C 1
ATOM 4591 O O . LEU A 1 620 ? -0.993 -21.464 -9.803 1.00 94.50 620 LEU A O 1
ATOM 4595 N N . THR A 1 621 ? 0.310 -20.613 -8.204 1.00 95.00 621 THR A N 1
ATOM 4596 C CA . THR A 1 621 ? -0.170 -21.518 -7.147 1.00 95.00 621 THR A CA 1
ATOM 4597 C C . THR A 1 621 ? -1.697 -21.549 -7.094 1.00 95.00 621 THR A C 1
ATOM 4599 O O . THR A 1 621 ? -2.277 -22.632 -7.040 1.00 95.00 621 THR A O 1
ATOM 4602 N N . ILE A 1 622 ? -2.354 -20.388 -7.183 1.00 92.56 622 ILE A N 1
ATOM 4603 C CA . ILE A 1 622 ? -3.817 -20.264 -7.156 1.00 92.56 622 ILE A CA 1
ATOM 4604 C C . ILE A 1 622 ? -4.519 -21.006 -8.302 1.00 92.56 622 ILE A C 1
ATOM 4606 O O . ILE A 1 622 ? -5.624 -21.509 -8.102 1.00 92.56 622 ILE A O 1
ATOM 4610 N N . ASP A 1 623 ? -3.878 -21.141 -9.465 1.00 93.25 623 ASP A N 1
ATOM 4611 C CA . ASP A 1 623 ? -4.436 -21.857 -10.619 1.00 93.25 623 ASP A CA 1
ATOM 4612 C C . ASP A 1 623 ? -4.445 -23.374 -10.405 1.00 93.25 623 ASP A C 1
ATOM 4614 O O . ASP A 1 623 ? -5.239 -24.091 -11.014 1.00 93.25 623 ASP A O 1
ATOM 4618 N N . THR A 1 624 ? -3.606 -23.876 -9.499 1.00 94.94 624 THR A N 1
ATOM 4619 C CA . THR A 1 624 ? -3.524 -25.305 -9.156 1.00 94.94 624 THR A CA 1
ATOM 4620 C C . THR A 1 624 ? -4.384 -25.689 -7.953 1.00 94.94 624 THR A C 1
ATOM 4622 O O . THR A 1 624 ? -4.429 -26.857 -7.566 1.00 94.94 624 THR A O 1
ATOM 4625 N N . ILE A 1 625 ? -5.095 -24.733 -7.345 1.00 94.81 625 ILE A N 1
ATOM 4626 C CA . ILE A 1 625 ? -5.955 -25.013 -6.194 1.00 94.81 625 ILE A CA 1
ATOM 4627 C C . ILE A 1 625 ? -7.256 -25.678 -6.652 1.00 94.81 625 ILE A C 1
ATOM 4629 O O . ILE A 1 625 ? -8.034 -25.122 -7.425 1.00 94.81 625 ILE A O 1
ATOM 4633 N N . VAL A 1 626 ? -7.534 -26.851 -6.088 1.00 94.88 626 VAL A N 1
ATOM 4634 C CA . VAL A 1 626 ? -8.776 -27.609 -6.288 1.00 94.88 626 VAL A CA 1
ATOM 4635 C C . VAL A 1 626 ? -9.868 -27.137 -5.330 1.00 94.88 626 VAL A C 1
ATOM 4637 O O . VAL A 1 626 ? -11.026 -26.988 -5.719 1.00 94.88 626 VAL A O 1
ATOM 4640 N N . SER A 1 627 ? -9.526 -26.904 -4.058 1.00 92.62 627 SER A N 1
ATOM 4641 C CA . SER A 1 627 ? -10.498 -26.467 -3.048 1.00 92.62 627 SER A CA 1
ATOM 4642 C C . SER A 1 627 ? -9.854 -25.831 -1.818 1.00 92.62 627 SER A C 1
ATOM 4644 O O . SER A 1 627 ? -8.739 -26.186 -1.440 1.00 92.62 627 SER A O 1
ATOM 4646 N N . HIS A 1 628 ? -10.614 -24.970 -1.138 1.00 90.81 628 HIS A N 1
ATOM 4647 C CA . HIS A 1 628 ? -10.252 -24.370 0.147 1.00 90.81 628 HIS A CA 1
ATOM 4648 C C . HIS A 1 628 ? -11.189 -24.858 1.257 1.00 90.81 628 HIS A C 1
ATOM 4650 O O . HIS A 1 628 ? -12.412 -24.846 1.090 1.00 90.81 628 HIS A O 1
ATOM 4656 N N . ASN A 1 629 ? -10.628 -25.179 2.421 1.00 90.56 629 ASN A N 1
ATOM 4657 C CA . ASN A 1 629 ? -11.380 -25.274 3.667 1.00 90.56 629 ASN A CA 1
ATOM 4658 C C . ASN A 1 629 ? -11.368 -23.895 4.315 1.00 90.56 629 ASN A C 1
ATOM 4660 O O . ASN A 1 629 ? -10.327 -23.437 4.782 1.00 90.56 629 ASN A O 1
ATOM 4664 N N . ILE A 1 630 ? -12.517 -23.224 4.313 1.00 87.81 630 ILE A N 1
ATOM 4665 C CA . ILE A 1 630 ? -12.634 -21.841 4.764 1.00 87.81 630 ILE A CA 1
ATOM 4666 C C . ILE A 1 630 ? -13.686 -21.709 5.863 1.00 87.81 630 ILE A C 1
ATOM 4668 O O . ILE A 1 630 ? -14.796 -22.236 5.769 1.00 87.81 630 ILE A O 1
ATOM 4672 N N . VAL A 1 631 ? -13.323 -20.982 6.913 1.00 85.00 631 VAL A N 1
ATOM 4673 C CA . VAL A 1 631 ? -14.209 -20.588 7.999 1.00 85.00 631 VAL A CA 1
ATOM 4674 C C . VAL A 1 631 ? -14.613 -19.146 7.771 1.00 85.00 631 VAL A C 1
ATOM 4676 O O . VAL A 1 631 ? -13.808 -18.224 7.887 1.00 85.00 631 VAL A O 1
ATOM 4679 N N . LEU A 1 632 ? -15.878 -18.954 7.439 1.00 79.25 632 LEU A N 1
ATOM 4680 C CA . LEU A 1 632 ? -16.427 -17.629 7.224 1.00 79.25 632 LEU A CA 1
ATOM 4681 C C . LEU A 1 632 ? -17.003 -17.006 8.494 1.00 79.25 632 LEU A C 1
ATOM 4683 O O . LEU A 1 632 ? -17.437 -17.730 9.394 1.00 79.25 632 LEU A O 1
ATOM 4687 N N . PRO A 1 633 ? -17.180 -15.675 8.484 1.00 68.19 633 PRO A N 1
ATOM 4688 C CA . PRO A 1 633 ? -18.091 -15.004 9.401 1.00 68.19 633 PRO A CA 1
ATOM 4689 C C . PRO A 1 633 ? -19.539 -15.517 9.281 1.00 68.19 633 PRO A C 1
ATOM 4691 O O . PRO A 1 633 ? -20.243 -15.575 10.289 1.00 68.19 633 PRO A O 1
ATOM 4694 N N . SER A 1 634 ? -19.982 -15.906 8.067 1.00 49.84 634 SER A N 1
ATOM 4695 C CA . SER A 1 634 ? -21.362 -16.354 7.769 1.00 49.84 634 SER A CA 1
ATOM 4696 C C . SER A 1 634 ? -21.540 -17.661 6.938 1.00 49.84 634 SER A C 1
ATOM 4698 O O . SER A 1 634 ? -22.583 -18.295 7.072 1.00 49.84 634 SER A O 1
ATOM 4700 N N . GLY A 1 635 ? -20.544 -18.120 6.158 1.00 34.44 635 GLY A N 1
ATOM 4701 C CA . GLY A 1 635 ? -20.469 -19.398 5.382 1.00 34.44 635 GLY A CA 1
ATOM 4702 C C . GLY A 1 635 ? -20.390 -19.220 3.836 1.00 34.44 635 GLY A C 1
ATOM 4703 O O . GLY A 1 635 ? -21.349 -18.707 3.281 1.00 34.44 635 GLY A O 1
ATOM 4704 N N . GLY A 1 636 ? -19.290 -19.589 3.128 1.00 28.89 636 GLY A N 1
ATOM 4705 C CA . GLY A 1 636 ? -18.951 -19.190 1.717 1.00 28.89 636 GLY A CA 1
ATOM 4706 C C . GLY A 1 636 ? -17.433 -19.042 1.373 1.00 28.89 636 GLY A C 1
ATOM 4707 O O . GLY A 1 636 ? -16.647 -19.429 2.210 1.00 28.89 636 GLY A O 1
ATOM 4708 N N . GLN A 1 637 ? -16.963 -18.543 0.204 1.00 28.92 637 GLN A N 1
ATOM 4709 C CA . GLN A 1 637 ? -15.543 -18.658 -0.288 1.00 28.92 637 GLN A CA 1
ATO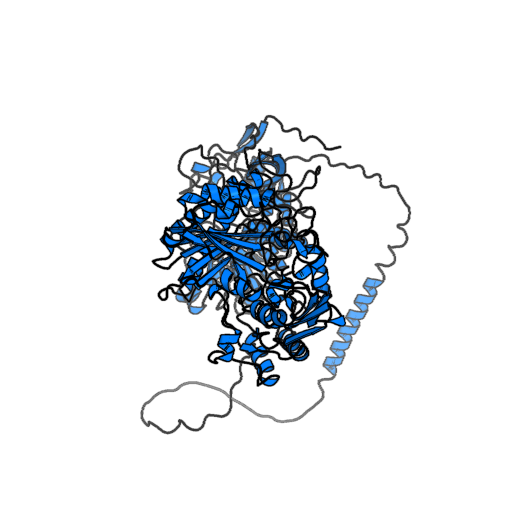M 4710 C C . GLN A 1 637 ? -14.707 -17.346 -0.440 1.00 28.92 637 GLN A C 1
ATOM 4712 O O . GLN A 1 637 ? -15.245 -16.250 -0.343 1.00 28.92 637 GLN A O 1
ATOM 4717 N N . GLY A 1 638 ? -13.377 -17.507 -0.637 1.00 35.12 638 GLY A N 1
ATOM 4718 C CA . GLY A 1 638 ? -12.250 -16.632 -0.234 1.00 35.12 638 GLY A CA 1
ATOM 4719 C C . GLY A 1 638 ? -11.691 -15.522 -1.157 1.00 35.12 638 GLY A C 1
ATOM 4720 O O . GLY A 1 638 ? -12.161 -15.289 -2.266 1.00 35.12 638 GLY A O 1
ATOM 4721 N N . GLY A 1 639 ? -10.624 -14.871 -0.651 1.00 42.06 639 GLY A N 1
ATOM 4722 C CA . GLY A 1 639 ? -9.807 -13.815 -1.279 1.00 42.06 639 GLY A CA 1
ATOM 4723 C C . GLY A 1 639 ? -8.980 -13.029 -0.235 1.00 42.06 639 GLY A C 1
ATOM 4724 O O . GLY A 1 639 ? -9.423 -12.025 0.329 1.00 42.06 639 GLY A O 1
ATOM 4725 N N . LEU A 1 640 ? -7.777 -13.533 0.063 1.00 62.41 640 LEU A N 1
ATOM 4726 C CA . LEU A 1 640 ? -6.999 -13.168 1.261 1.00 62.41 640 LEU A CA 1
ATOM 4727 C C . LEU A 1 640 ? -7.859 -13.269 2.541 1.00 62.41 640 LEU A C 1
ATOM 4729 O O . LEU A 1 640 ? -8.870 -13.977 2.572 1.00 62.41 640 LEU A O 1
ATOM 4733 N N . ASN A 1 641 ? -7.489 -12.543 3.595 1.00 68.31 641 ASN A N 1
ATOM 4734 C CA . ASN A 1 641 ? -8.229 -12.505 4.858 1.00 68.31 641 ASN A CA 1
ATOM 4735 C C . ASN A 1 641 ? -9.540 -11.691 4.763 1.00 68.31 641 ASN A C 1
ATOM 4737 O O . ASN A 1 641 ? -10.127 -11.374 5.787 1.00 68.31 641 ASN A O 1
ATOM 4741 N N . ASN A 1 642 ? -10.026 -11.327 3.567 1.00 73.56 642 ASN A N 1
ATOM 4742 C CA . ASN A 1 642 ? -11.198 -10.449 3.426 1.00 73.56 642 ASN A CA 1
ATOM 4743 C C . ASN A 1 642 ? -12.549 -11.158 3.495 1.00 73.56 642 ASN A C 1
ATOM 4745 O O . ASN A 1 642 ? -13.572 -10.504 3.679 1.00 73.56 642 ASN A O 1
ATOM 4749 N N . PHE A 1 643 ? -12.575 -12.474 3.307 1.00 79.44 643 PHE A N 1
ATOM 4750 C CA . PHE A 1 643 ? -13.834 -13.215 3.187 1.00 79.44 643 PHE A CA 1
ATOM 4751 C C . PHE A 1 643 ? -14.000 -14.249 4.298 1.00 79.44 643 PHE A C 1
ATOM 4753 O O . PHE A 1 643 ? -15.127 -14.515 4.702 1.00 79.44 643 PHE A O 1
ATOM 4760 N N . GLY A 1 644 ? -12.896 -14.782 4.830 1.00 86.75 644 GLY A N 1
ATOM 4761 C CA . GLY A 1 644 ? -12.846 -15.730 5.941 1.00 86.75 644 GLY A CA 1
ATOM 4762 C C . GLY A 1 644 ? -11.420 -16.201 6.219 1.00 86.75 644 GLY A C 1
ATOM 4763 O O . GLY A 1 644 ? -10.475 -15.733 5.588 1.00 86.75 644 GLY A O 1
ATOM 4764 N N . ILE A 1 645 ? -11.275 -17.147 7.146 1.00 90.81 645 ILE A N 1
ATOM 4765 C CA . ILE A 1 645 ? -9.992 -17.763 7.505 1.00 90.81 645 ILE A CA 1
ATOM 4766 C C . ILE A 1 645 ? -9.896 -19.135 6.840 1.00 90.81 645 ILE A C 1
ATOM 4768 O O . ILE A 1 645 ? -10.696 -20.028 7.123 1.00 90.81 645 ILE A O 1
ATOM 4772 N N . VAL A 1 646 ? -8.925 -19.309 5.946 1.00 92.38 646 VAL A N 1
ATOM 4773 C CA . VAL A 1 646 ? -8.631 -20.606 5.319 1.00 92.38 646 VAL A CA 1
ATOM 4774 C C . VAL A 1 646 ? -7.774 -21.438 6.267 1.00 92.38 646 VAL A C 1
ATOM 4776 O O . VAL A 1 646 ? -6.820 -20.919 6.830 1.00 92.38 646 VAL A O 1
ATOM 4779 N N . THR A 1 647 ? -8.104 -22.718 6.445 1.00 94.06 647 THR A N 1
ATOM 4780 C CA . THR A 1 647 ? -7.362 -23.640 7.326 1.00 94.06 647 THR A CA 1
ATOM 4781 C C . THR A 1 647 ? -6.562 -24.684 6.553 1.00 94.06 647 THR A C 1
ATOM 4783 O O . THR A 1 647 ? -5.489 -25.101 6.985 1.00 94.06 647 THR A O 1
ATOM 4786 N N . ASN A 1 648 ? -7.072 -25.108 5.395 1.00 95.50 648 ASN A N 1
ATOM 4787 C CA . ASN A 1 648 ? -6.426 -26.081 4.521 1.00 95.50 648 ASN A CA 1
ATOM 4788 C C . ASN A 1 648 ? -6.705 -25.735 3.060 1.00 95.50 648 ASN A C 1
ATOM 4790 O O . ASN A 1 648 ? -7.770 -25.205 2.729 1.00 95.50 648 ASN A O 1
ATOM 4794 N N . ILE A 1 649 ? -5.768 -26.090 2.190 1.00 96.50 649 ILE A N 1
ATOM 4795 C CA . ILE A 1 649 ? -5.879 -25.918 0.744 1.00 96.50 649 ILE A CA 1
ATOM 4796 C C . ILE A 1 649 ? -5.543 -27.253 0.084 1.00 96.50 649 ILE A C 1
ATOM 4798 O O . ILE A 1 649 ? -4.609 -27.938 0.494 1.00 96.50 649 ILE A O 1
ATOM 4802 N N . THR A 1 650 ? -6.346 -27.652 -0.899 1.00 97.88 650 THR A N 1
ATOM 4803 C CA . THR A 1 650 ? -6.090 -28.844 -1.715 1.00 97.88 650 THR A CA 1
ATOM 4804 C C . THR A 1 650 ? -5.575 -28.422 -3.078 1.00 97.88 650 THR A C 1
ATOM 4806 O O . THR A 1 650 ? -6.237 -27.631 -3.749 1.00 97.88 650 THR A O 1
ATOM 4809 N N . TYR A 1 651 ? -4.431 -28.965 -3.479 1.00 97.88 651 TYR A N 1
ATOM 4810 C CA . TYR A 1 651 ? -3.726 -28.635 -4.716 1.00 97.88 651 TYR A CA 1
ATOM 4811 C C . TYR A 1 651 ? -3.699 -29.828 -5.667 1.00 97.88 651 TYR A C 1
ATOM 4813 O O . TYR A 1 651 ? -3.688 -30.982 -5.226 1.00 97.88 651 TYR A O 1
ATOM 4821 N N . GLU A 1 652 ? -3.649 -29.534 -6.962 1.00 97.38 652 GLU A N 1
ATOM 4822 C CA . GLU A 1 652 ? -3.211 -30.471 -7.995 1.00 97.38 652 GLU A CA 1
ATOM 4823 C C . GLU A 1 652 ? -1.740 -30.849 -7.755 1.00 97.38 652 GLU A C 1
ATOM 4825 O O . GLU A 1 652 ? -0.917 -30.015 -7.371 1.00 97.38 652 GLU A O 1
ATOM 4830 N N . VAL A 1 653 ? -1.416 -32.126 -7.948 1.00 96.94 653 VAL A N 1
ATOM 4831 C CA . VAL A 1 653 ? -0.071 -32.670 -7.743 1.00 96.94 653 VAL A CA 1
ATOM 4832 C C . VAL A 1 653 ? 0.592 -32.954 -9.086 1.00 96.94 653 VAL A C 1
ATOM 4834 O O . VAL A 1 653 ? -0.035 -33.484 -10.004 1.00 96.94 653 VAL A O 1
ATOM 4837 N N . HIS A 1 654 ? 1.887 -32.659 -9.182 1.00 95.75 654 HIS A N 1
ATOM 4838 C CA . HIS A 1 654 ? 2.687 -32.886 -10.384 1.00 95.75 654 HIS A CA 1
ATOM 4839 C C . HIS A 1 654 ? 3.847 -33.851 -10.099 1.00 95.75 654 HIS A C 1
ATOM 4841 O O . HIS A 1 654 ? 4.437 -33.786 -9.019 1.00 95.75 654 HIS A O 1
ATOM 4847 N N . PRO A 1 655 ? 4.218 -34.736 -11.043 1.00 94.94 655 PRO A N 1
ATOM 4848 C CA . PRO A 1 655 ? 5.408 -35.571 -10.901 1.00 94.94 655 PRO A CA 1
ATOM 4849 C C . PRO A 1 655 ? 6.677 -34.728 -10.732 1.00 94.94 655 PRO A C 1
ATOM 4851 O O . PRO A 1 655 ? 6.858 -33.728 -11.430 1.00 94.94 655 PRO A O 1
ATOM 4854 N N . GLN A 1 656 ? 7.574 -35.164 -9.847 1.00 95.50 656 GLN A N 1
ATOM 4855 C CA . GLN A 1 656 ? 8.859 -34.516 -9.603 1.00 95.50 656 GLN A CA 1
ATOM 4856 C C . GLN A 1 656 ? 9.999 -35.526 -9.587 1.00 95.50 656 GLN A C 1
ATOM 4858 O O . GLN A 1 656 ? 9.972 -36.517 -8.862 1.00 95.50 656 GLN A O 1
ATOM 4863 N N . THR A 1 657 ? 11.048 -35.221 -10.345 1.00 93.69 657 THR A N 1
ATOM 4864 C CA . THR A 1 657 ? 12.353 -35.884 -10.235 1.00 93.69 657 THR A CA 1
ATOM 4865 C C . THR A 1 657 ? 13.392 -34.895 -9.703 1.00 93.69 657 THR A C 1
ATOM 4867 O O . THR A 1 657 ? 13.045 -33.892 -9.083 1.00 93.69 657 THR A O 1
ATOM 4870 N N . LEU A 1 658 ? 14.678 -35.126 -9.974 1.00 96.44 658 LEU A N 1
ATOM 4871 C CA . LEU A 1 658 ? 15.686 -34.083 -9.798 1.00 96.44 658 LEU A CA 1
ATOM 4872 C C . LEU A 1 658 ? 15.415 -32.899 -10.733 1.00 96.44 658 LEU A C 1
ATOM 4874 O O . LEU A 1 658 ? 14.874 -33.074 -11.831 1.00 96.44 658 LEU A O 1
ATOM 4878 N N . VAL A 1 659 ? 15.857 -31.732 -10.288 1.00 97.12 659 VAL A N 1
ATOM 4879 C CA . VAL A 1 659 ? 15.970 -30.501 -11.072 1.00 97.12 659 VAL A CA 1
ATOM 4880 C C . VAL A 1 659 ? 17.442 -30.181 -11.292 1.00 97.12 659 VAL A C 1
ATOM 4882 O O . VAL A 1 659 ? 18.308 -30.695 -10.579 1.00 97.12 659 VAL A O 1
ATOM 4885 N N . TYR A 1 660 ? 17.741 -29.335 -12.268 1.00 97.38 660 TYR A N 1
ATOM 4886 C CA . TYR A 1 660 ? 19.086 -28.825 -12.495 1.00 97.38 660 TYR A CA 1
ATOM 4887 C C . TYR A 1 660 ? 19.092 -27.331 -12.235 1.00 97.38 660 TYR A C 1
ATOM 4889 O O . TYR A 1 660 ? 18.325 -26.594 -12.848 1.00 97.38 660 TYR A O 1
ATOM 4897 N N . GLY A 1 661 ? 19.941 -26.880 -11.321 1.00 95.94 661 GLY A N 1
ATOM 4898 C CA . GLY A 1 661 ? 19.928 -25.481 -10.938 1.00 95.94 661 GLY A CA 1
ATOM 4899 C C . GLY A 1 661 ? 20.879 -25.130 -9.812 1.00 95.94 661 GLY A C 1
ATOM 4900 O O . GLY A 1 661 ? 21.634 -25.967 -9.301 1.00 95.94 661 GLY A O 1
ATOM 4901 N N . GLY A 1 662 ? 20.832 -23.856 -9.460 1.00 95.31 662 GLY A N 1
ATOM 4902 C CA . GLY A 1 662 ? 21.635 -23.219 -8.429 1.00 95.31 662 GLY A CA 1
ATOM 4903 C C . GLY A 1 662 ? 21.764 -21.724 -8.710 1.00 95.31 662 GLY A C 1
ATOM 4904 O O . GLY A 1 662 ? 20.978 -21.162 -9.472 1.00 95.31 662 GLY A O 1
ATOM 4905 N N . SER A 1 663 ? 22.787 -21.111 -8.142 1.00 95.75 663 SER A N 1
ATOM 4906 C CA . SER A 1 663 ? 23.126 -19.703 -8.265 1.00 95.75 663 SER A CA 1
ATOM 4907 C C . SER A 1 663 ? 24.474 -19.528 -8.958 1.00 95.75 663 SER A C 1
ATOM 4909 O O . SER A 1 663 ? 25.427 -20.275 -8.717 1.00 95.75 663 SER A O 1
ATOM 4911 N N . ILE A 1 664 ? 24.572 -18.489 -9.782 1.00 97.56 664 ILE A N 1
ATOM 4912 C CA . ILE A 1 664 ? 25.839 -17.956 -10.289 1.00 97.56 664 ILE A CA 1
ATOM 4913 C C . ILE A 1 664 ? 25.959 -16.513 -9.812 1.00 97.56 664 ILE A C 1
ATOM 4915 O O . ILE A 1 664 ? 25.006 -15.749 -9.948 1.00 97.56 664 ILE A O 1
ATOM 4919 N N . VAL A 1 665 ? 27.108 -16.141 -9.252 1.00 97.50 665 VAL A N 1
ATOM 4920 C CA . VAL A 1 665 ? 27.362 -14.789 -8.739 1.00 97.50 665 VAL A CA 1
ATOM 4921 C C . VAL A 1 665 ? 28.374 -14.085 -9.631 1.00 97.50 665 VAL A C 1
ATOM 4923 O O . VAL A 1 665 ? 29.481 -14.583 -9.839 1.00 97.50 665 VAL A O 1
ATOM 4926 N N . TYR A 1 666 ? 28.012 -12.905 -10.114 1.00 98.38 666 TYR A N 1
ATOM 4927 C CA . TYR A 1 666 ? 28.806 -12.059 -10.997 1.00 98.38 666 TYR A CA 1
ATOM 4928 C C . TYR A 1 666 ? 29.194 -10.753 -10.296 1.00 98.38 666 TYR A C 1
ATOM 4930 O O . TYR A 1 666 ? 28.466 -10.250 -9.433 1.00 98.38 666 TYR A O 1
ATOM 4938 N N . SER A 1 667 ? 30.350 -10.202 -10.668 1.00 97.62 667 SER A N 1
ATOM 4939 C CA . SER A 1 667 ? 30.786 -8.875 -10.230 1.00 97.62 667 SER A CA 1
ATOM 4940 C C . SER A 1 667 ? 30.126 -7.774 -11.062 1.00 97.62 667 SER A C 1
ATOM 4942 O O . SER A 1 667 ? 29.575 -8.023 -12.133 1.00 97.62 667 SER A O 1
ATOM 4944 N N . LEU A 1 668 ? 30.230 -6.532 -10.582 1.00 97.06 668 LEU A N 1
ATOM 4945 C CA . LEU A 1 668 ? 29.785 -5.354 -11.328 1.00 97.06 668 LEU A CA 1
ATOM 4946 C C . LEU A 1 668 ? 30.493 -5.208 -12.689 1.00 97.06 668 LEU A C 1
ATOM 4948 O O . LEU A 1 668 ? 29.872 -4.747 -13.636 1.00 97.06 668 LEU A O 1
ATOM 4952 N N . ASP A 1 669 ? 31.755 -5.632 -12.807 1.00 97.69 669 ASP A N 1
ATOM 4953 C CA . ASP A 1 669 ? 32.534 -5.510 -14.052 1.00 97.69 669 ASP A CA 1
ATOM 4954 C C . ASP A 1 669 ? 31.935 -6.308 -15.225 1.00 97.69 669 ASP A C 1
ATOM 4956 O O . ASP A 1 669 ? 32.157 -5.967 -16.384 1.00 97.69 669 ASP A O 1
ATOM 4960 N N . GLU A 1 670 ? 31.161 -7.354 -14.927 1.00 98.38 670 GLU A N 1
ATOM 4961 C CA . GLU A 1 670 ? 30.544 -8.236 -15.924 1.00 98.38 670 GLU A CA 1
ATOM 4962 C C . GLU A 1 670 ? 29.054 -7.911 -16.154 1.00 98.38 670 GLU A C 1
ATOM 4964 O O . GLU A 1 670 ? 28.372 -8.619 -16.901 1.00 98.38 670 GLU A O 1
ATOM 4969 N N . ILE A 1 671 ? 28.518 -6.858 -15.517 1.00 98.12 671 ILE A N 1
ATOM 4970 C CA . ILE A 1 671 ? 27.068 -6.622 -15.445 1.00 98.12 671 ILE A CA 1
ATOM 4971 C C . ILE A 1 671 ? 26.423 -6.391 -16.813 1.00 98.12 671 ILE A C 1
ATOM 4973 O O . ILE A 1 671 ? 25.325 -6.886 -17.043 1.00 98.12 671 ILE A O 1
ATOM 4977 N N . ASP A 1 672 ? 27.119 -5.746 -17.751 1.00 98.25 672 ASP A N 1
ATOM 4978 C CA . ASP A 1 672 ? 26.613 -5.526 -19.112 1.00 98.25 672 ASP A CA 1
ATOM 4979 C C . ASP A 1 672 ? 26.371 -6.863 -19.836 1.00 98.25 672 ASP A C 1
ATOM 4981 O O . ASP A 1 672 ? 25.346 -7.061 -20.495 1.00 98.25 672 ASP A O 1
ATOM 4985 N N . ALA A 1 673 ? 27.297 -7.820 -19.687 1.00 98.44 673 ALA A N 1
ATOM 4986 C CA . ALA A 1 673 ? 27.173 -9.150 -20.280 1.00 98.44 673 ALA A CA 1
ATOM 4987 C C . ALA A 1 673 ? 26.066 -9.967 -19.597 1.00 98.44 673 ALA A C 1
ATOM 4989 O O . ALA A 1 673 ? 25.308 -10.673 -20.268 1.00 98.44 673 ALA A O 1
ATOM 4990 N N . VAL A 1 674 ? 25.937 -9.840 -18.273 1.00 98.56 674 VAL A N 1
ATOM 4991 C CA . VAL A 1 674 ? 24.872 -10.486 -17.492 1.00 98.56 674 VAL A CA 1
ATOM 4992 C C . VAL A 1 674 ? 23.500 -9.929 -17.877 1.00 98.56 674 VAL A C 1
ATOM 4994 O O . VAL A 1 674 ? 22.586 -10.704 -18.155 1.00 98.56 674 VAL A O 1
ATOM 4997 N N . ASN A 1 675 ? 23.349 -8.607 -17.978 1.00 98.69 675 ASN A N 1
ATOM 4998 C CA . ASN A 1 675 ? 22.104 -7.951 -18.380 1.00 98.69 675 ASN A CA 1
ATOM 4999 C C . ASN A 1 675 ? 21.719 -8.303 -19.818 1.00 98.69 675 ASN A C 1
ATOM 5001 O O . ASN A 1 675 ? 20.544 -8.557 -20.092 1.00 98.69 675 ASN A O 1
ATOM 5005 N N . ALA A 1 676 ? 22.694 -8.415 -20.725 1.00 98.50 676 ALA A N 1
ATOM 5006 C CA . ALA A 1 676 ? 22.453 -8.924 -22.071 1.00 98.50 676 ALA A CA 1
ATOM 5007 C C . ALA A 1 676 ? 21.932 -10.374 -22.054 1.00 98.50 676 ALA A C 1
ATOM 5009 O O . ALA A 1 676 ? 20.971 -10.677 -22.761 1.00 98.50 676 ALA A O 1
ATOM 5010 N N . ALA A 1 677 ? 22.501 -11.252 -21.219 1.00 98.38 677 ALA A N 1
ATOM 5011 C CA . ALA A 1 677 ? 22.045 -12.638 -21.080 1.00 98.38 677 ALA A CA 1
ATOM 5012 C C . ALA A 1 677 ? 20.637 -12.744 -20.462 1.00 98.38 677 ALA A C 1
ATOM 5014 O O . ALA A 1 677 ? 19.811 -13.520 -20.942 1.00 98.38 677 ALA A O 1
ATOM 5015 N N . ILE A 1 678 ? 20.324 -11.941 -19.437 1.00 98.25 678 ILE A N 1
ATOM 5016 C CA . ILE A 1 678 ? 18.981 -11.876 -18.830 1.00 98.25 678 ILE A CA 1
ATOM 5017 C C . ILE A 1 678 ? 17.961 -11.346 -19.841 1.00 98.25 678 ILE A C 1
ATOM 5019 O O . ILE A 1 678 ? 16.857 -11.886 -19.943 1.00 98.25 678 ILE A O 1
ATOM 5023 N N . SER A 1 679 ? 18.320 -10.305 -20.598 1.00 98.06 679 SER A N 1
ATOM 5024 C CA . SER A 1 679 ? 17.446 -9.740 -21.624 1.00 98.06 679 SER A CA 1
ATOM 5025 C C . SER A 1 679 ? 17.165 -10.750 -22.736 1.00 98.06 679 SER A C 1
ATOM 5027 O O . SER A 1 679 ? 16.002 -10.960 -23.081 1.00 98.06 679 SER A O 1
ATOM 5029 N N . ASP A 1 680 ? 18.195 -11.435 -23.241 1.00 97.62 680 ASP A N 1
ATOM 5030 C CA . ASP A 1 680 ? 18.039 -12.494 -24.242 1.00 97.62 680 ASP A CA 1
ATOM 5031 C C . ASP A 1 680 ? 17.144 -13.627 -23.726 1.00 97.62 680 ASP A C 1
ATOM 5033 O O . ASP A 1 680 ? 16.174 -13.994 -24.389 1.00 97.62 680 ASP A O 1
ATOM 5037 N N . PHE A 1 681 ? 17.375 -14.097 -22.494 1.00 97.00 681 PHE A N 1
ATOM 5038 C CA . PHE A 1 681 ? 16.516 -15.095 -21.857 1.00 97.00 681 PHE A CA 1
ATOM 5039 C C . PHE A 1 681 ? 15.059 -14.614 -21.770 1.00 97.00 681 PHE A C 1
ATOM 5041 O O . PHE A 1 681 ? 14.141 -15.342 -22.142 1.00 97.00 681 PHE A O 1
ATOM 5048 N N . SER A 1 682 ? 14.818 -13.376 -21.329 1.00 96.25 682 SER A N 1
ATOM 5049 C CA . SER A 1 682 ? 13.462 -12.824 -21.203 1.00 96.25 682 SER A CA 1
ATOM 5050 C C . SER A 1 682 ? 12.723 -12.740 -22.542 1.00 96.25 682 SER A C 1
ATOM 5052 O O . SER A 1 682 ? 11.519 -13.028 -22.610 1.00 96.25 682 SER A O 1
ATOM 5054 N N . LEU A 1 683 ? 13.433 -12.326 -23.592 1.00 95.06 683 LEU A N 1
ATOM 5055 C CA . LEU A 1 683 ? 12.866 -12.043 -24.907 1.00 95.06 683 LEU A CA 1
ATOM 5056 C C . LEU A 1 683 ? 12.725 -13.297 -25.775 1.00 95.06 683 LEU A C 1
ATOM 5058 O O . LEU A 1 683 ? 11.750 -13.395 -26.520 1.00 95.06 683 LEU A O 1
ATOM 5062 N N . ASN A 1 684 ? 13.661 -14.243 -25.668 1.00 95.31 684 ASN A N 1
ATOM 5063 C CA . ASN A 1 684 ? 13.814 -15.339 -26.627 1.00 95.31 684 ASN A CA 1
ATOM 5064 C C . ASN A 1 684 ? 13.617 -16.742 -26.033 1.00 95.31 684 ASN A C 1
ATOM 5066 O O . ASN A 1 684 ? 13.438 -17.688 -26.806 1.00 95.31 684 ASN A O 1
ATOM 5070 N N . ASN A 1 685 ? 13.608 -16.919 -24.703 1.00 94.69 685 ASN A N 1
ATOM 5071 C CA . ASN A 1 685 ? 13.326 -18.233 -24.122 1.00 94.69 685 ASN A CA 1
ATOM 5072 C C . ASN A 1 685 ? 11.889 -18.680 -24.449 1.00 94.69 685 ASN A C 1
ATOM 5074 O O . ASN A 1 685 ? 10.926 -17.920 -24.335 1.00 94.69 685 ASN A O 1
ATOM 5078 N N . THR A 1 686 ? 11.755 -19.943 -24.844 1.00 94.62 686 THR A N 1
ATOM 5079 C CA . THR A 1 686 ? 10.471 -20.587 -25.162 1.00 94.62 686 THR A CA 1
ATOM 5080 C C . THR A 1 686 ? 10.282 -21.917 -24.437 1.00 94.62 686 THR A C 1
ATOM 5082 O O . THR A 1 686 ? 9.231 -22.538 -24.587 1.00 94.62 686 THR A O 1
ATOM 5085 N N . ASP A 1 687 ? 11.270 -22.361 -23.655 1.00 96.19 687 ASP A N 1
ATOM 5086 C CA . ASP A 1 687 ? 11.193 -23.603 -22.896 1.00 96.19 687 ASP A CA 1
ATOM 5087 C C . ASP A 1 687 ? 10.516 -23.351 -21.539 1.00 96.19 687 ASP A C 1
ATOM 5089 O O . ASP A 1 687 ? 11.125 -22.728 -20.666 1.00 96.19 687 ASP A O 1
ATOM 5093 N N . PRO A 1 688 ? 9.281 -23.841 -21.315 1.00 95.31 688 PRO A N 1
ATOM 5094 C CA . PRO A 1 688 ? 8.547 -23.590 -20.076 1.00 95.31 688 PRO A CA 1
ATOM 5095 C C . PRO A 1 688 ? 9.191 -24.237 -18.846 1.00 95.31 688 PRO A C 1
ATOM 5097 O O . PRO A 1 688 ? 8.812 -23.907 -17.728 1.00 95.31 688 PRO A O 1
ATOM 5100 N N . LYS A 1 689 ? 10.141 -25.166 -19.019 1.00 96.19 689 LYS A N 1
ATOM 5101 C CA . LYS A 1 689 ? 10.886 -25.775 -17.906 1.00 96.19 689 LYS A CA 1
ATOM 5102 C C . LYS A 1 689 ? 12.043 -24.919 -17.418 1.00 96.19 689 LYS A C 1
ATOM 5104 O O . LYS A 1 689 ? 12.598 -25.221 -16.364 1.00 96.19 689 LYS A O 1
ATOM 5109 N N . ALA A 1 690 ? 12.450 -23.938 -18.216 1.00 96.81 690 ALA A N 1
ATOM 5110 C CA . ALA A 1 690 ? 13.577 -23.075 -17.942 1.00 96.81 690 ALA A CA 1
ATOM 5111 C C . ALA A 1 690 ? 13.099 -21.772 -17.305 1.00 96.81 690 ALA A C 1
ATOM 5113 O O . ALA A 1 690 ? 12.338 -21.019 -17.911 1.00 96.81 690 ALA A O 1
ATOM 5114 N N . GLN A 1 691 ? 13.608 -21.468 -16.115 1.00 95.62 691 GLN A N 1
ATOM 5115 C CA . GLN A 1 691 ? 13.354 -20.212 -15.419 1.00 95.62 691 GLN A CA 1
ATOM 5116 C C . GLN A 1 691 ? 14.650 -19.631 -14.845 1.00 95.62 691 GLN A C 1
ATOM 5118 O O . GLN A 1 691 ? 15.591 -20.369 -14.535 1.00 95.62 691 GLN A O 1
ATOM 5123 N N . ILE A 1 692 ? 14.688 -18.306 -14.695 1.00 95.25 692 ILE A N 1
ATOM 5124 C CA . ILE A 1 692 ? 15.691 -17.609 -13.886 1.00 95.25 692 ILE A CA 1
ATOM 5125 C C . ILE A 1 692 ? 15.028 -16.593 -12.952 1.00 95.25 692 ILE A C 1
ATOM 5127 O O . ILE A 1 692 ? 13.940 -16.090 -13.235 1.00 95.25 692 ILE A O 1
ATOM 5131 N N . ALA A 1 693 ? 15.718 -16.261 -11.867 1.00 94.56 693 ALA A N 1
ATOM 5132 C CA . ALA A 1 693 ? 15.512 -15.028 -11.117 1.00 94.56 693 ALA A CA 1
ATOM 5133 C C . ALA A 1 693 ? 16.880 -14.368 -10.928 1.00 94.56 693 ALA A C 1
ATOM 5135 O O . ALA A 1 693 ? 17.800 -14.996 -10.403 1.00 94.56 693 ALA A O 1
ATOM 5136 N N . SER A 1 694 ? 17.028 -13.132 -11.396 1.00 95.12 694 SER A N 1
ATOM 5137 C CA . SER A 1 694 ? 18.237 -12.345 -11.151 1.00 95.12 694 SER A CA 1
ATOM 5138 C C . SER A 1 694 ? 18.039 -11.518 -9.892 1.00 95.12 694 SER A C 1
ATOM 5140 O O . SER A 1 694 ? 16.934 -11.060 -9.634 1.00 95.12 694 SER A O 1
ATOM 5142 N N . ILE A 1 695 ? 19.092 -11.326 -9.110 1.00 96.06 695 ILE A N 1
ATOM 5143 C CA . ILE A 1 695 ? 19.090 -10.506 -7.904 1.00 96.06 695 ILE A CA 1
ATOM 5144 C C . ILE A 1 695 ? 20.275 -9.559 -8.014 1.00 96.06 695 ILE A C 1
ATOM 5146 O O . ILE A 1 695 ? 21.430 -9.985 -7.968 1.00 96.06 695 ILE A O 1
ATOM 5150 N N . TYR A 1 696 ? 19.989 -8.275 -8.174 1.00 98.19 696 TYR A N 1
ATOM 5151 C CA . TYR A 1 696 ? 20.976 -7.214 -8.047 1.00 98.19 696 TYR A CA 1
ATOM 5152 C C . TYR A 1 696 ? 21.052 -6.805 -6.589 1.00 98.19 696 TYR A C 1
ATOM 5154 O O . TYR A 1 696 ? 20.072 -6.287 -6.057 1.00 98.19 696 TYR A O 1
ATOM 5162 N N . THR A 1 697 ? 22.199 -7.026 -5.958 1.00 97.25 697 THR A N 1
ATOM 5163 C CA . THR A 1 697 ? 22.418 -6.711 -4.547 1.00 97.25 697 THR A CA 1
ATOM 5164 C C . THR A 1 697 ? 23.456 -5.609 -4.427 1.00 97.25 697 THR A C 1
ATOM 5166 O O . THR A 1 697 ? 24.586 -5.780 -4.886 1.00 97.25 697 THR A O 1
ATOM 5169 N N . SER A 1 698 ? 23.092 -4.510 -3.767 1.00 97.44 698 SER A N 1
ATOM 5170 C CA . SER A 1 698 ? 24.040 -3.509 -3.272 1.00 97.44 698 SER A CA 1
ATOM 5171 C C . SER A 1 698 ? 24.022 -3.493 -1.748 1.00 97.44 698 SER A C 1
ATOM 5173 O O . SER A 1 698 ? 22.954 -3.392 -1.138 1.00 97.44 698 SER A O 1
ATOM 5175 N N . ALA A 1 699 ? 25.198 -3.604 -1.135 1.00 94.81 699 ALA A N 1
ATOM 5176 C CA . ALA A 1 699 ? 25.379 -3.529 0.310 1.00 94.81 699 ALA A CA 1
ATOM 5177 C C . ALA A 1 699 ? 26.803 -3.074 0.648 1.00 94.81 699 ALA A C 1
ATOM 5179 O O . ALA A 1 699 ? 27.770 -3.552 0.054 1.00 94.81 699 ALA A O 1
ATOM 5180 N N . ALA A 1 700 ? 26.945 -2.170 1.621 1.00 91.06 700 ALA A N 1
ATOM 5181 C CA . ALA A 1 700 ? 28.242 -1.660 2.081 1.00 91.06 700 ALA A CA 1
ATOM 5182 C C . ALA A 1 700 ? 29.130 -1.117 0.937 1.00 91.06 700 ALA A C 1
ATOM 5184 O O . ALA A 1 700 ? 30.351 -1.303 0.933 1.00 91.06 700 ALA A O 1
ATOM 5185 N N . GLY A 1 701 ? 28.509 -0.466 -0.053 1.00 91.62 701 GLY A N 1
ATOM 5186 C CA . GLY A 1 701 ? 29.179 0.049 -1.251 1.00 91.62 701 GLY A CA 1
ATOM 5187 C C . GLY A 1 701 ? 29.726 -1.018 -2.210 1.00 91.62 701 GLY A C 1
ATOM 5188 O O . GLY A 1 701 ? 30.498 -0.679 -3.108 1.00 91.62 701 GLY A O 1
ATOM 5189 N N . GLN A 1 702 ? 29.369 -2.292 -2.029 1.00 94.94 702 GLN A N 1
ATOM 5190 C CA . GLN A 1 702 ? 29.687 -3.380 -2.952 1.00 94.94 702 GLN A CA 1
ATOM 5191 C C . GLN A 1 702 ? 28.440 -3.820 -3.710 1.00 94.94 702 GLN A C 1
ATOM 5193 O O . GLN A 1 702 ? 27.351 -3.876 -3.144 1.00 94.94 702 GLN A O 1
ATOM 5198 N N . PHE A 1 703 ? 28.629 -4.176 -4.979 1.00 97.56 703 PHE A N 1
ATOM 5199 C CA . PHE A 1 703 ? 27.576 -4.684 -5.846 1.00 97.56 703 PHE A CA 1
ATOM 5200 C C . PHE A 1 703 ? 27.889 -6.106 -6.313 1.00 97.56 703 PHE A C 1
ATOM 5202 O O . PHE A 1 703 ? 29.035 -6.423 -6.646 1.00 97.56 703 PHE A O 1
ATOM 5209 N N . SER A 1 704 ? 26.854 -6.937 -6.404 1.00 96.81 704 SER A N 1
ATOM 5210 C CA . SER A 1 704 ? 26.905 -8.228 -7.092 1.00 96.81 704 SER A CA 1
ATOM 5211 C C . SER A 1 704 ? 25.579 -8.530 -7.787 1.00 96.81 704 SER A C 1
ATOM 5213 O O . SER A 1 704 ? 24.525 -8.048 -7.371 1.00 96.81 704 SER A O 1
ATOM 5215 N N . SER A 1 705 ? 25.632 -9.348 -8.838 1.00 97.69 705 SER A N 1
ATOM 5216 C CA . SER A 1 705 ? 24.441 -9.926 -9.463 1.00 97.69 705 SER A CA 1
ATOM 5217 C C . SER A 1 705 ? 24.435 -11.432 -9.242 1.00 97.69 705 SER A C 1
ATOM 5219 O O . SER A 1 705 ? 25.369 -12.121 -9.647 1.00 97.69 705 SER A O 1
ATOM 5221 N N . THR A 1 706 ? 23.391 -11.947 -8.600 1.00 96.75 706 THR A N 1
ATOM 5222 C CA . THR A 1 706 ? 23.166 -13.387 -8.449 1.00 96.75 706 THR A CA 1
ATOM 5223 C C . THR A 1 706 ? 22.077 -13.826 -9.413 1.00 96.75 706 THR A C 1
ATOM 5225 O O . THR A 1 706 ? 20.942 -13.376 -9.298 1.00 96.75 706 THR A O 1
ATOM 5228 N N . VAL A 1 707 ? 22.390 -14.728 -10.339 1.00 97.19 707 VAL A N 1
ATOM 5229 C CA . VAL A 1 707 ? 21.395 -15.357 -11.214 1.00 97.19 707 VAL A CA 1
ATOM 5230 C C . VAL A 1 707 ? 21.081 -16.742 -10.671 1.00 97.19 707 VAL A C 1
ATOM 5232 O O . VAL A 1 707 ? 21.918 -17.645 -10.734 1.00 97.19 707 VAL A O 1
ATOM 5235 N N . ILE A 1 708 ? 19.871 -16.905 -10.139 1.00 96.31 708 ILE A N 1
ATOM 5236 C CA . ILE A 1 708 ? 19.309 -18.205 -9.777 1.00 96.31 708 ILE A CA 1
ATOM 5237 C C . ILE A 1 708 ? 18.715 -18.823 -11.034 1.00 96.31 708 ILE A C 1
ATOM 5239 O O . ILE A 1 708 ? 17.926 -18.194 -11.740 1.00 96.31 708 ILE A O 1
ATOM 5243 N N . LEU A 1 709 ? 19.086 -20.065 -11.297 1.00 95.38 709 LEU A N 1
ATOM 5244 C CA . LEU A 1 709 ? 18.826 -20.758 -12.543 1.00 95.38 709 LEU A CA 1
ATOM 5245 C C . LEU A 1 709 ? 18.125 -22.079 -12.218 1.00 95.38 709 LEU A C 1
ATOM 5247 O O . LEU A 1 709 ? 18.623 -22.863 -11.408 1.00 95.38 709 LEU A O 1
ATOM 5251 N N . PHE A 1 710 ? 16.960 -22.306 -12.821 1.00 96.62 710 PHE A N 1
ATOM 5252 C CA . PHE A 1 710 ? 16.104 -23.457 -12.549 1.00 96.62 710 PHE A CA 1
ATOM 5253 C C . PHE A 1 710 ? 15.706 -24.169 -13.838 1.00 96.62 710 PHE A C 1
ATOM 5255 O O . PHE A 1 710 ? 15.134 -23.551 -14.733 1.00 96.62 710 PHE A O 1
ATOM 5262 N N . TYR A 1 711 ? 15.928 -25.481 -13.888 1.00 97.62 711 TYR A N 1
ATOM 5263 C CA . TYR A 1 711 ? 15.435 -26.336 -14.957 1.00 97.62 711 TYR A CA 1
ATOM 5264 C C . TYR A 1 711 ? 14.746 -27.594 -14.418 1.00 97.62 711 TYR A C 1
ATOM 5266 O O . TYR A 1 711 ? 15.350 -28.379 -13.678 1.00 97.62 711 TYR A O 1
ATOM 5274 N N . ASP A 1 712 ? 13.498 -27.831 -14.833 1.00 97.00 712 ASP A N 1
ATOM 5275 C CA . ASP A 1 712 ? 12.689 -28.991 -14.419 1.00 97.00 712 ASP A CA 1
ATOM 5276 C C . ASP A 1 712 ? 13.063 -30.296 -15.157 1.00 97.00 712 ASP A C 1
ATOM 5278 O O . ASP A 1 712 ? 12.273 -30.902 -15.900 1.00 97.00 712 ASP A O 1
ATOM 5282 N N . ALA A 1 713 ? 14.320 -30.710 -14.987 1.00 96.12 713 ALA A N 1
ATOM 5283 C CA . ALA A 1 713 ? 14.862 -32.002 -15.397 1.00 96.12 713 ALA A CA 1
ATOM 5284 C C . ALA A 1 713 ? 16.229 -32.257 -14.721 1.00 96.12 713 ALA A C 1
ATOM 5286 O O . ALA A 1 713 ? 16.899 -31.309 -14.323 1.00 96.12 713 ALA A O 1
ATOM 5287 N N . PRO A 1 714 ? 16.731 -33.507 -14.683 1.00 95.19 714 PRO A N 1
ATOM 5288 C CA . PRO A 1 714 ? 18.051 -33.831 -14.125 1.00 95.19 714 PRO A CA 1
ATOM 5289 C C . PRO A 1 714 ? 19.251 -33.367 -14.974 1.00 95.19 714 PRO A C 1
ATOM 5291 O O . PRO A 1 714 ? 20.389 -33.635 -14.592 1.00 95.19 714 PRO A O 1
ATOM 5294 N N . ALA A 1 715 ? 19.036 -32.746 -16.136 1.00 93.81 715 ALA A N 1
ATOM 5295 C CA . ALA A 1 715 ? 20.094 -32.270 -17.030 1.00 93.81 715 ALA A CA 1
ATOM 5296 C C . ALA A 1 715 ? 19.612 -31.065 -17.845 1.00 93.81 715 ALA A C 1
ATOM 5298 O O . ALA A 1 715 ? 18.453 -31.038 -18.255 1.00 93.81 715 ALA A O 1
ATOM 5299 N N . LEU A 1 716 ? 20.505 -30.104 -18.098 1.00 92.56 716 LEU A N 1
ATOM 5300 C CA . LEU A 1 716 ? 20.194 -28.887 -18.852 1.00 92.56 716 LEU A CA 1
ATOM 5301 C C . LEU A 1 716 ? 20.016 -29.148 -20.356 1.00 92.56 716 LEU A C 1
ATOM 5303 O O . LEU A 1 716 ? 20.689 -30.023 -20.913 1.00 92.56 716 LEU A O 1
ATOM 5307 N N . PRO A 1 717 ? 19.163 -28.362 -21.034 1.00 89.06 717 PRO A N 1
ATOM 5308 C CA . PRO A 1 717 ? 19.122 -28.317 -22.486 1.00 89.06 717 PRO A CA 1
ATOM 5309 C C . PRO A 1 717 ? 20.305 -27.486 -23.012 1.00 89.06 717 PRO A C 1
ATOM 5311 O O . PRO A 1 717 ? 20.798 -26.586 -22.335 1.00 89.06 717 PRO A O 1
ATOM 5314 N N . SER A 1 718 ? 20.754 -27.765 -24.237 1.00 86.12 718 SER A N 1
ATOM 5315 C CA . SER A 1 718 ? 21.757 -26.919 -24.900 1.00 86.12 718 SER A CA 1
ATOM 5316 C C . SER A 1 718 ? 21.124 -25.605 -25.361 1.00 86.12 718 SER A C 1
ATOM 5318 O O . SER A 1 718 ? 20.005 -25.608 -25.875 1.00 86.12 718 SER A O 1
ATOM 5320 N N . GLY A 1 719 ? 21.851 -24.498 -25.214 1.00 86.31 719 GLY A N 1
ATOM 5321 C CA . GLY A 1 719 ? 21.523 -23.207 -25.820 1.00 86.31 719 GLY A CA 1
ATOM 5322 C C . GLY A 1 719 ? 20.627 -22.288 -24.992 1.00 86.31 719 GLY A C 1
ATOM 5323 O O . GLY A 1 719 ? 20.549 -21.110 -25.314 1.00 86.31 719 GLY A O 1
ATOM 5324 N N . VAL A 1 720 ? 19.980 -22.774 -23.926 1.00 90.25 720 VAL A N 1
ATOM 5325 C CA . VAL A 1 720 ? 19.096 -21.935 -23.086 1.00 90.25 720 VAL A CA 1
ATOM 5326 C C . VAL A 1 720 ? 19.889 -21.127 -22.056 1.00 90.25 720 VAL A C 1
ATOM 5328 O O . VAL A 1 720 ? 19.565 -19.975 -21.785 1.00 90.25 720 VAL A O 1
ATOM 5331 N N . TYR A 1 721 ? 20.943 -21.723 -21.492 1.00 95.19 721 TYR A N 1
ATOM 5332 C CA . TYR A 1 721 ? 21.728 -21.127 -20.405 1.00 95.19 721 TYR A CA 1
ATOM 5333 C C . TYR A 1 721 ? 23.204 -20.912 -20.742 1.00 95.19 721 TYR A C 1
ATOM 5335 O O . TYR A 1 721 ? 23.950 -20.373 -19.926 1.00 95.19 721 TYR A O 1
ATOM 5343 N N . ASP A 1 722 ? 23.630 -21.321 -21.938 1.00 93.31 722 ASP A N 1
ATOM 5344 C CA . ASP A 1 722 ? 25.036 -21.380 -22.349 1.00 93.31 722 ASP A CA 1
ATOM 5345 C C . ASP A 1 722 ? 25.750 -20.029 -22.169 1.00 93.31 722 ASP A C 1
ATOM 5347 O O . ASP A 1 722 ? 26.891 -19.987 -21.704 1.00 93.31 722 ASP A O 1
ATOM 5351 N N . THR A 1 723 ? 25.058 -18.919 -22.455 1.00 95.25 723 THR A N 1
ATOM 5352 C CA . THR A 1 723 ? 25.589 -17.560 -22.283 1.00 95.25 723 THR A CA 1
ATOM 5353 C C . THR A 1 723 ? 25.961 -17.274 -20.827 1.00 95.25 723 THR A C 1
ATOM 5355 O O . THR A 1 723 ? 27.058 -16.778 -20.579 1.00 95.25 723 THR A O 1
ATOM 5358 N N . PHE A 1 724 ? 25.128 -17.662 -19.853 1.00 97.00 724 PHE A N 1
ATOM 5359 C CA . PHE A 1 724 ? 25.411 -17.451 -18.426 1.00 97.00 724 PHE A CA 1
ATOM 5360 C C . PHE A 1 724 ? 26.687 -18.175 -17.975 1.00 97.00 724 PHE A C 1
ATOM 5362 O O . PHE A 1 724 ? 27.463 -17.627 -17.194 1.00 97.00 724 PHE A O 1
ATOM 5369 N N . PHE A 1 725 ? 26.950 -19.377 -18.499 1.00 96.00 725 PHE A N 1
ATOM 5370 C CA . PHE A 1 725 ? 28.156 -20.147 -18.163 1.00 96.00 725 PHE A CA 1
ATOM 5371 C C . PHE A 1 725 ? 29.431 -19.610 -18.816 1.00 96.00 725 PHE A C 1
ATOM 5373 O O . PHE A 1 725 ? 30.530 -19.929 -18.362 1.00 96.00 725 PHE A O 1
ATOM 5380 N N . SER A 1 726 ? 29.299 -18.825 -19.886 1.00 96.31 726 SER A N 1
ATOM 5381 C CA . SER A 1 726 ? 30.440 -18.242 -20.598 1.00 96.31 726 SER A CA 1
ATOM 5382 C C . SER A 1 726 ? 30.980 -16.965 -19.947 1.00 96.31 726 SER A C 1
ATOM 5384 O O . SER A 1 726 ? 32.139 -16.614 -20.171 1.00 96.31 726 SER A O 1
ATOM 5386 N N . ILE A 1 727 ? 30.160 -16.289 -19.137 1.00 98.25 727 ILE A N 1
ATOM 5387 C CA . ILE A 1 727 ? 30.527 -15.052 -18.446 1.00 98.25 727 ILE A CA 1
ATOM 5388 C C . ILE A 1 727 ? 31.415 -15.394 -17.231 1.00 98.25 727 ILE A C 1
ATOM 5390 O O . ILE A 1 727 ? 31.062 -16.290 -16.449 1.00 98.25 727 ILE A O 1
ATOM 5394 N N . PRO A 1 728 ? 32.557 -14.704 -17.036 1.00 98.06 728 PRO A N 1
ATOM 5395 C CA . PRO A 1 728 ? 33.365 -14.844 -15.827 1.00 98.06 728 PRO A CA 1
ATOM 5396 C C . PRO A 1 728 ? 32.521 -14.624 -14.564 1.00 98.06 728 PRO A C 1
ATOM 5398 O O . PRO A 1 728 ? 31.810 -13.634 -14.447 1.00 98.06 728 PRO A O 1
ATOM 5401 N N . ASN A 1 729 ? 32.587 -15.547 -13.605 1.00 97.81 729 ASN A N 1
ATOM 5402 C CA . ASN A 1 729 ? 31.806 -15.479 -12.368 1.00 97.81 729 ASN A CA 1
ATOM 5403 C C . ASN A 1 729 ? 32.700 -15.620 -11.133 1.00 97.81 729 ASN A C 1
ATOM 5405 O O . ASN A 1 729 ? 33.787 -16.198 -11.186 1.00 97.81 729 ASN A O 1
ATOM 5409 N N . LEU A 1 730 ? 32.221 -15.079 -10.016 1.00 96.25 730 LEU A N 1
ATOM 5410 C CA . LEU A 1 730 ? 32.850 -15.179 -8.701 1.00 96.25 730 LEU A CA 1
ATOM 5411 C C . LEU A 1 730 ? 32.576 -16.541 -8.054 1.00 96.25 730 LEU A C 1
ATOM 5413 O O . LEU A 1 730 ? 33.397 -17.052 -7.293 1.00 96.25 730 LEU A O 1
ATOM 5417 N N . TYR A 1 731 ? 31.403 -17.106 -8.337 1.00 95.31 731 TYR A N 1
ATOM 5418 C CA . TYR A 1 731 ? 30.910 -18.339 -7.741 1.00 95.31 731 TYR A CA 1
ATOM 5419 C C . TYR A 1 731 ? 29.834 -18.977 -8.623 1.00 95.31 731 TYR A C 1
ATOM 5421 O O . TYR A 1 731 ? 29.032 -18.273 -9.234 1.00 95.31 731 TYR A O 1
ATOM 5429 N N . SER A 1 732 ? 29.780 -20.310 -8.632 1.00 95.81 732 SER A N 1
ATOM 5430 C CA . SER A 1 732 ? 28.714 -21.092 -9.257 1.00 95.81 732 SER A CA 1
ATOM 5431 C C . SER A 1 732 ? 28.528 -22.413 -8.515 1.00 95.81 732 SER A C 1
ATOM 5433 O O . SER A 1 732 ? 29.511 -23.094 -8.208 1.00 95.81 732 SER A O 1
ATOM 5435 N N . ASP A 1 733 ? 27.280 -22.796 -8.247 1.00 95.38 733 ASP A N 1
ATOM 5436 C CA . ASP A 1 733 ? 26.933 -24.097 -7.654 1.00 95.38 733 ASP A CA 1
ATOM 5437 C C . ASP A 1 733 ? 25.994 -24.939 -8.535 1.00 95.38 733 ASP A C 1
ATOM 5439 O O . ASP A 1 733 ? 25.415 -25.928 -8.082 1.00 95.38 733 ASP A O 1
ATOM 5443 N N . ILE A 1 734 ? 25.861 -24.574 -9.807 1.00 95.69 734 ILE A N 1
ATOM 5444 C CA . ILE A 1 734 ? 24.915 -25.165 -10.753 1.00 95.69 734 ILE A CA 1
ATOM 5445 C C . ILE A 1 734 ? 25.117 -26.684 -10.876 1.00 95.69 734 ILE A C 1
ATOM 5447 O O . ILE A 1 734 ? 26.158 -27.158 -11.336 1.00 95.69 734 ILE A O 1
ATOM 5451 N N . LYS A 1 735 ? 24.111 -27.465 -10.458 1.00 96.38 735 LYS A N 1
ATOM 5452 C CA . LYS A 1 735 ? 24.157 -28.939 -10.453 1.00 96.38 735 LYS A CA 1
ATOM 5453 C C . LYS A 1 735 ? 22.759 -29.557 -10.429 1.00 96.38 735 LYS A C 1
ATOM 5455 O O . LYS A 1 735 ? 21.781 -28.902 -10.070 1.00 96.38 735 LYS A O 1
ATOM 5460 N N . ALA A 1 736 ? 22.680 -30.850 -10.741 1.00 97.50 736 ALA A N 1
ATOM 5461 C CA . ALA A 1 736 ? 21.484 -31.641 -10.473 1.00 97.50 736 ALA A CA 1
ATOM 5462 C C . ALA A 1 736 ? 21.284 -31.798 -8.958 1.00 97.50 736 ALA A C 1
ATOM 5464 O O . ALA A 1 736 ? 22.228 -32.145 -8.243 1.00 97.50 736 ALA A O 1
ATOM 5465 N N . ARG A 1 737 ? 20.065 -31.567 -8.475 1.00 96.50 737 ARG A N 1
ATOM 5466 C CA . ARG A 1 737 ? 19.690 -31.686 -7.061 1.00 96.50 737 ARG A CA 1
ATOM 5467 C C . ARG A 1 737 ? 18.201 -31.980 -6.914 1.00 96.50 737 ARG A C 1
ATOM 5469 O O . ARG A 1 737 ? 17.459 -31.985 -7.898 1.00 96.50 737 ARG A O 1
ATOM 5476 N N . THR A 1 738 ? 17.760 -32.293 -5.702 1.00 96.12 738 THR A N 1
ATOM 5477 C CA . THR A 1 738 ? 16.328 -32.450 -5.443 1.00 96.12 738 THR A CA 1
ATOM 5478 C C . THR A 1 738 ? 15.644 -31.080 -5.415 1.00 96.12 738 THR A C 1
ATOM 5480 O O . THR A 1 738 ? 16.303 -30.051 -5.252 1.00 96.12 738 THR A O 1
ATOM 5483 N N . TYR A 1 739 ? 14.325 -31.037 -5.622 1.00 94.50 739 TYR A N 1
ATOM 5484 C CA . TYR A 1 739 ? 13.593 -29.766 -5.627 1.00 94.50 739 TYR A CA 1
ATOM 5485 C C . TYR A 1 739 ? 13.618 -29.095 -4.243 1.00 94.50 739 TYR A C 1
ATOM 5487 O O . TYR A 1 739 ? 13.763 -27.877 -4.160 1.00 94.50 739 TYR A O 1
ATOM 5495 N N . SER A 1 740 ? 13.537 -29.880 -3.159 1.00 93.00 740 SER A N 1
ATOM 5496 C CA . SER A 1 740 ? 13.635 -29.342 -1.797 1.00 93.00 740 SER A CA 1
ATOM 5497 C C . SER A 1 740 ? 15.022 -28.755 -1.510 1.00 93.00 740 SER A C 1
ATOM 5499 O O . SER A 1 740 ? 15.104 -27.627 -1.026 1.00 93.00 740 SER A O 1
ATOM 5501 N N . ASP A 1 741 ? 16.103 -29.450 -1.898 1.00 93.62 741 ASP A N 1
ATOM 5502 C CA . ASP A 1 741 ? 17.476 -28.940 -1.781 1.00 93.62 741 ASP A CA 1
ATOM 5503 C C . ASP A 1 741 ? 17.640 -27.639 -2.568 1.00 93.62 741 ASP A C 1
ATOM 5505 O O . ASP A 1 741 ? 18.192 -26.674 -2.048 1.00 93.62 741 ASP A O 1
ATOM 5509 N N . PHE A 1 742 ? 17.104 -27.560 -3.791 1.00 94.12 742 PHE A N 1
ATOM 5510 C CA . PHE A 1 742 ? 17.125 -26.329 -4.584 1.00 94.12 742 PHE A CA 1
ATOM 5511 C C . PHE A 1 742 ? 16.460 -25.154 -3.854 1.00 94.12 742 PHE A C 1
ATOM 5513 O O . PHE A 1 742 ? 17.111 -24.135 -3.649 1.00 94.12 742 PHE A O 1
ATOM 5520 N N . VAL A 1 743 ? 15.215 -25.307 -3.387 1.00 91.75 743 VAL A N 1
ATOM 5521 C CA . VAL A 1 743 ? 14.480 -24.229 -2.693 1.00 91.75 743 VAL A CA 1
ATOM 5522 C C . VAL A 1 743 ? 15.189 -23.768 -1.417 1.00 91.75 743 VAL A C 1
ATOM 5524 O O . VAL A 1 743 ? 15.237 -22.568 -1.150 1.00 91.75 743 VAL A O 1
ATOM 5527 N N . VAL A 1 744 ? 15.757 -24.693 -0.639 1.00 88.50 744 VAL A N 1
ATOM 5528 C CA . VAL A 1 744 ? 16.513 -24.346 0.574 1.00 88.50 744 VAL A CA 1
ATOM 5529 C C . VAL A 1 744 ? 17.805 -23.617 0.207 1.00 88.50 744 VAL A C 1
ATOM 5531 O O . VAL A 1 744 ? 18.077 -22.547 0.735 1.00 88.50 744 VAL A O 1
ATOM 5534 N N . THR A 1 745 ? 18.582 -24.149 -0.736 1.00 86.38 745 THR A N 1
ATOM 5535 C CA . THR A 1 745 ? 19.914 -23.617 -1.074 1.00 86.38 745 THR A CA 1
ATOM 5536 C C . THR A 1 745 ? 19.887 -22.274 -1.797 1.00 86.38 745 THR A C 1
ATOM 5538 O O . THR A 1 745 ? 20.777 -21.460 -1.569 1.00 86.38 745 THR A O 1
ATOM 5541 N N . THR A 1 746 ? 18.893 -22.017 -2.650 1.00 82.69 746 THR A N 1
ATOM 5542 C CA . THR A 1 746 ? 18.785 -20.746 -3.388 1.00 82.69 746 THR A CA 1
ATOM 5543 C C . THR A 1 746 ? 17.874 -19.728 -2.701 1.00 82.69 746 THR A C 1
ATOM 5545 O O . THR A 1 746 ? 17.800 -18.591 -3.156 1.00 82.69 746 THR A O 1
ATOM 5548 N N . GLY A 1 747 ? 17.142 -20.137 -1.657 1.00 64.56 747 GLY A N 1
ATOM 5549 C CA . GLY A 1 747 ? 16.082 -19.345 -1.030 1.00 64.56 747 GLY A CA 1
ATOM 5550 C C . GLY A 1 747 ? 16.387 -18.787 0.363 1.00 64.56 747 GLY A C 1
ATOM 5551 O O . GLY A 1 747 ? 15.712 -17.854 0.776 1.00 64.56 747 GLY A O 1
ATOM 5552 N N . THR A 1 748 ? 17.361 -19.299 1.121 1.00 59.78 748 THR A N 1
ATOM 5553 C CA . THR A 1 748 ? 17.688 -18.710 2.437 1.00 59.78 748 THR A CA 1
ATOM 5554 C C . THR A 1 748 ? 18.467 -17.404 2.294 1.00 59.78 748 THR A C 1
ATOM 5556 O O . THR A 1 748 ? 19.671 -17.419 2.039 1.00 59.78 748 THR A O 1
ATOM 5559 N N . TYR A 1 749 ? 17.788 -16.276 2.510 1.00 66.00 749 TYR A N 1
ATOM 5560 C CA . TYR A 1 749 ? 18.415 -14.965 2.676 1.00 66.00 749 TYR A CA 1
ATOM 5561 C C . TYR A 1 749 ? 18.849 -14.771 4.131 1.00 66.00 749 TYR A C 1
ATOM 5563 O O . TYR A 1 749 ? 18.188 -14.083 4.903 1.00 66.00 749 TYR A O 1
ATOM 5571 N N . ASP A 1 750 ? 19.952 -15.403 4.529 1.00 73.44 750 ASP A N 1
ATOM 5572 C CA . ASP A 1 750 ? 20.630 -14.991 5.758 1.00 73.44 750 ASP A CA 1
ATOM 5573 C C . ASP A 1 750 ? 21.430 -13.719 5.460 1.00 73.44 750 ASP A C 1
ATOM 5575 O O . ASP A 1 750 ? 22.467 -13.754 4.793 1.00 73.44 750 ASP A O 1
ATOM 5579 N N . PHE A 1 751 ? 20.926 -12.577 5.926 1.00 81.88 751 PHE A N 1
ATOM 5580 C CA . PHE A 1 751 ? 21.603 -11.289 5.766 1.00 81.88 751 PHE A CA 1
ATOM 5581 C C . PHE A 1 751 ? 22.817 -11.140 6.700 1.00 81.88 751 PHE A C 1
ATOM 5583 O O . PHE A 1 751 ? 23.574 -10.175 6.579 1.00 81.88 751 PHE A O 1
ATOM 5590 N N . GLY A 1 752 ? 23.025 -12.085 7.624 1.00 83.69 752 GLY A N 1
ATOM 5591 C CA . GLY A 1 752 ? 24.114 -12.077 8.596 1.00 83.69 752 GLY A CA 1
ATOM 5592 C C . GLY A 1 752 ? 23.879 -11.138 9.779 1.00 83.69 752 GLY A C 1
ATOM 5593 O O . GLY A 1 752 ? 24.817 -10.860 10.531 1.00 83.69 752 GLY A O 1
ATOM 5594 N N . PHE A 1 753 ? 22.656 -10.624 9.948 1.00 88.69 753 PHE A N 1
ATOM 5595 C CA . PHE A 1 753 ? 22.266 -9.771 11.066 1.00 88.69 753 PHE A CA 1
ATOM 5596 C C . PHE A 1 753 ? 20.780 -9.920 11.414 1.00 88.69 753 PHE A C 1
ATOM 5598 O O . PHE A 1 753 ? 19.932 -10.072 10.543 1.00 88.69 753 PHE A O 1
ATOM 5605 N N . ASP A 1 754 ? 20.489 -9.813 12.708 1.00 84.88 754 ASP A N 1
ATOM 5606 C CA . ASP A 1 754 ? 19.156 -9.846 13.309 1.00 84.88 754 ASP A CA 1
ATOM 5607 C C . ASP A 1 754 ? 19.199 -8.992 14.601 1.00 84.88 754 ASP A C 1
ATOM 5609 O O . ASP A 1 754 ? 20.254 -8.968 15.255 1.00 84.88 754 ASP A O 1
ATOM 5613 N N . PRO A 1 755 ? 18.144 -8.242 14.989 1.00 90.25 755 PRO A N 1
ATOM 5614 C CA . PRO A 1 755 ? 16.900 -7.983 14.262 1.00 90.25 755 PRO A CA 1
ATOM 5615 C C . PRO A 1 755 ? 17.085 -7.133 13.003 1.00 90.25 755 PRO A C 1
ATOM 5617 O O . PRO A 1 755 ? 17.925 -6.226 12.958 1.00 90.25 755 PRO A O 1
ATOM 5620 N N . PHE A 1 756 ? 16.251 -7.384 11.992 1.00 92.75 756 PHE A N 1
ATOM 5621 C CA . PHE A 1 756 ? 16.203 -6.590 10.765 1.00 92.75 756 PHE A CA 1
ATOM 5622 C C . PHE A 1 756 ? 14.792 -6.109 10.419 1.00 92.75 756 PHE A C 1
ATOM 5624 O O . PHE A 1 756 ? 13.782 -6.738 10.743 1.00 92.75 756 PHE A O 1
ATOM 5631 N N . GLY A 1 757 ? 14.743 -4.960 9.751 1.00 92.88 757 GLY A N 1
ATOM 5632 C CA . GLY A 1 757 ? 13.556 -4.445 9.088 1.00 92.88 757 GLY A CA 1
ATOM 5633 C C . GLY A 1 757 ? 13.593 -4.727 7.593 1.00 92.88 757 GLY A C 1
ATOM 5634 O O . GLY A 1 757 ? 14.665 -4.816 6.993 1.00 92.88 757 GLY A O 1
ATOM 5635 N N . GLU A 1 758 ? 12.413 -4.842 6.993 1.00 92.56 758 GLU A N 1
ATOM 5636 C CA . GLU A 1 758 ? 12.245 -5.109 5.565 1.00 92.56 758 GLU A CA 1
ATOM 5637 C C . GLU A 1 758 ? 11.078 -4.296 4.989 1.00 92.56 758 GLU A C 1
ATOM 5639 O O . GLU A 1 758 ? 10.053 -4.103 5.647 1.00 92.56 758 GLU A O 1
ATOM 5644 N N . ALA A 1 759 ? 11.227 -3.860 3.738 1.00 94.19 759 ALA A N 1
ATOM 5645 C CA . ALA A 1 759 ? 10.137 -3.415 2.876 1.00 94.19 759 ALA A CA 1
ATOM 5646 C C . ALA A 1 759 ? 10.247 -4.100 1.503 1.00 94.19 759 ALA A C 1
ATOM 5648 O O . ALA A 1 759 ? 11.351 -4.370 1.030 1.00 94.19 759 ALA A O 1
ATOM 5649 N N . ASN A 1 760 ? 9.105 -4.348 0.859 1.00 94.56 760 ASN A N 1
ATOM 5650 C CA . ASN A 1 760 ? 9.021 -4.873 -0.504 1.00 94.56 760 ASN A CA 1
ATOM 5651 C C . ASN A 1 760 ? 8.042 -4.033 -1.327 1.00 94.56 760 ASN A C 1
ATOM 5653 O O . ASN A 1 760 ? 7.091 -3.472 -0.780 1.00 94.56 760 ASN A O 1
ATOM 5657 N N . HIS A 1 761 ? 8.261 -3.960 -2.639 1.00 96.19 761 HIS A N 1
ATOM 5658 C CA . HIS A 1 761 ? 7.276 -3.416 -3.569 1.00 96.19 761 HIS A CA 1
ATOM 5659 C C . HIS A 1 761 ? 7.351 -4.113 -4.933 1.00 96.19 761 HIS A C 1
ATOM 5661 O O . HIS A 1 761 ? 7.998 -5.145 -5.072 1.00 96.19 761 HIS A O 1
ATOM 5667 N N . VAL A 1 762 ? 6.639 -3.592 -5.934 1.00 95.62 762 VAL A N 1
ATOM 5668 C CA . VAL A 1 762 ? 6.523 -4.200 -7.264 1.00 95.62 762 VAL A CA 1
ATOM 5669 C C . VAL A 1 762 ? 6.808 -3.154 -8.325 1.00 95.62 762 VAL A C 1
ATOM 5671 O O . VAL A 1 762 ? 6.165 -2.106 -8.345 1.00 95.62 762 VAL A O 1
ATOM 5674 N N . VAL A 1 763 ? 7.692 -3.488 -9.260 1.00 96.12 763 VAL A N 1
ATOM 5675 C CA . VAL A 1 763 ? 7.776 -2.820 -10.559 1.00 96.12 763 VAL A CA 1
ATOM 5676 C C . VAL A 1 763 ? 7.178 -3.766 -11.607 1.00 96.12 763 VAL A C 1
ATOM 5678 O O . VAL A 1 763 ? 7.746 -4.828 -11.866 1.00 96.12 763 VAL A O 1
ATOM 5681 N N . PRO A 1 764 ? 6.022 -3.445 -12.207 1.00 94.44 764 PRO A N 1
ATOM 5682 C CA . PRO A 1 764 ? 5.375 -4.334 -13.165 1.00 94.44 764 PRO A CA 1
ATOM 5683 C C . PRO A 1 764 ? 6.123 -4.326 -14.501 1.00 94.44 764 PRO A C 1
ATOM 5685 O O . PRO A 1 764 ? 6.202 -3.285 -15.153 1.00 94.44 764 PRO A O 1
ATOM 5688 N N . ILE A 1 765 ? 6.647 -5.474 -14.936 1.00 95.31 765 ILE A N 1
ATOM 5689 C CA . ILE A 1 765 ? 7.419 -5.600 -16.184 1.00 95.31 765 ILE A CA 1
ATOM 5690 C C . ILE A 1 765 ? 6.888 -6.774 -17.000 1.00 95.31 765 ILE A C 1
ATOM 5692 O O . ILE A 1 765 ? 6.706 -7.865 -16.488 1.00 95.31 765 ILE A O 1
ATOM 5696 N N . THR A 1 766 ? 6.634 -6.587 -18.291 1.00 94.31 766 THR A N 1
ATOM 5697 C CA . THR A 1 766 ? 6.199 -7.686 -19.177 1.00 94.31 766 THR A CA 1
ATOM 5698 C C . THR A 1 766 ? 7.376 -8.444 -19.784 1.00 94.31 766 THR A C 1
ATOM 5700 O O . THR A 1 766 ? 7.326 -9.666 -19.915 1.00 94.31 766 THR A O 1
ATOM 5703 N N . LYS A 1 767 ? 8.441 -7.726 -20.158 1.00 94.25 767 LYS A N 1
ATOM 5704 C CA . LYS A 1 767 ? 9.696 -8.259 -20.700 1.00 94.25 767 LYS A CA 1
ATOM 5705 C C . LYS A 1 767 ? 10.861 -7.364 -20.289 1.00 94.25 767 LYS A C 1
ATOM 5707 O O . LYS A 1 767 ? 10.700 -6.149 -20.220 1.00 94.25 767 LYS A O 1
ATOM 5712 N N . TYR A 1 768 ? 12.022 -7.962 -20.044 1.00 97.44 768 TYR A N 1
ATOM 5713 C CA . TYR A 1 768 ? 13.210 -7.241 -19.593 1.00 97.44 768 TYR A CA 1
ATOM 5714 C C . TYR A 1 768 ? 14.133 -6.932 -20.770 1.00 97.44 768 TYR A C 1
ATOM 5716 O O . TYR A 1 768 ? 14.689 -7.826 -21.411 1.00 97.44 768 TYR A O 1
ATOM 5724 N N . THR A 1 769 ? 14.294 -5.647 -21.055 1.00 97.62 769 THR A N 1
ATOM 5725 C CA . THR A 1 769 ? 15.299 -5.129 -21.983 1.00 97.62 769 THR A CA 1
ATOM 5726 C C . THR A 1 769 ? 16.592 -4.842 -21.223 1.00 97.62 769 THR A C 1
ATOM 5728 O O . THR A 1 769 ? 16.561 -4.606 -20.014 1.00 97.62 769 THR A O 1
ATOM 5731 N N . ALA A 1 770 ? 17.727 -4.811 -21.925 1.00 97.50 770 ALA A N 1
ATOM 5732 C CA . ALA A 1 770 ? 19.001 -4.420 -21.319 1.00 97.50 770 ALA A CA 1
ATOM 5733 C C . ALA A 1 770 ? 18.911 -3.044 -20.628 1.00 97.50 770 ALA A C 1
ATOM 5735 O O . ALA A 1 770 ? 19.276 -2.933 -19.469 1.00 97.50 770 ALA A O 1
ATOM 5736 N N . ALA A 1 771 ? 18.298 -2.042 -21.269 1.00 98.12 771 ALA A N 1
ATOM 5737 C CA . ALA A 1 771 ? 18.184 -0.696 -20.704 1.00 98.12 771 ALA A CA 1
ATOM 5738 C C . ALA A 1 771 ? 17.372 -0.642 -19.396 1.00 98.12 771 ALA A C 1
ATOM 5740 O O . ALA A 1 771 ? 17.737 0.076 -18.465 1.00 98.12 771 ALA A O 1
ATOM 5741 N N . VAL A 1 772 ? 16.277 -1.406 -19.295 1.00 98.38 772 VAL A N 1
ATOM 5742 C CA . VAL A 1 772 ? 15.504 -1.502 -18.046 1.00 98.38 772 VAL A CA 1
ATOM 5743 C C . VAL A 1 772 ? 16.315 -2.197 -16.950 1.00 98.38 772 VAL A C 1
ATOM 5745 O O . VAL A 1 772 ? 16.261 -1.769 -15.799 1.00 98.38 772 VAL A O 1
ATOM 5748 N N . LEU A 1 773 ? 17.085 -3.234 -17.293 1.00 98.69 773 LEU A N 1
ATOM 5749 C CA . LEU A 1 773 ? 17.969 -3.925 -16.348 1.00 98.69 773 LEU A CA 1
ATOM 5750 C C . LEU A 1 773 ? 19.118 -3.020 -15.879 1.00 98.69 773 LEU A C 1
ATOM 5752 O O . LEU A 1 773 ? 19.402 -2.976 -14.685 1.00 98.69 773 LEU A O 1
ATOM 5756 N N . ASP A 1 774 ? 19.718 -2.238 -16.775 1.00 98.62 774 ASP A N 1
ATOM 5757 C CA . ASP A 1 774 ? 20.762 -1.263 -16.440 1.00 98.62 774 ASP A CA 1
ATOM 5758 C C . ASP A 1 774 ? 20.219 -0.210 -15.465 1.00 98.62 774 ASP A C 1
ATOM 5760 O O . ASP A 1 774 ? 20.823 0.058 -14.427 1.00 98.62 774 ASP A O 1
ATOM 5764 N N . LYS A 1 775 ? 19.010 0.305 -15.721 1.00 98.56 775 LYS A N 1
ATOM 5765 C CA . LYS A 1 775 ? 18.329 1.232 -14.807 1.00 98.56 775 LYS A CA 1
ATOM 5766 C C . LYS A 1 775 ? 18.041 0.605 -13.443 1.00 98.56 775 LYS A C 1
ATOM 5768 O O . LYS A 1 775 ? 18.165 1.283 -12.428 1.00 98.56 775 LYS A O 1
ATOM 5773 N N . MET A 1 776 ? 17.675 -0.676 -13.391 1.00 98.62 776 MET A N 1
ATOM 5774 C CA . MET A 1 776 ? 17.513 -1.392 -12.121 1.00 98.62 776 MET A CA 1
ATOM 5775 C C . MET A 1 776 ? 18.831 -1.447 -11.336 1.00 98.62 776 MET A C 1
ATOM 5777 O O . MET A 1 776 ? 18.818 -1.194 -10.135 1.00 98.62 776 MET A O 1
ATOM 5781 N N . VAL A 1 777 ? 19.962 -1.713 -11.997 1.00 98.69 777 VAL A N 1
ATOM 5782 C CA . VAL A 1 777 ? 21.297 -1.705 -11.367 1.00 98.69 777 VAL A CA 1
ATOM 5783 C C . VAL A 1 777 ? 21.651 -0.315 -10.828 1.00 98.69 777 VAL A C 1
ATOM 5785 O O . VAL A 1 777 ? 22.069 -0.195 -9.673 1.00 98.69 777 VAL A O 1
ATOM 5788 N N . GLU A 1 778 ? 21.448 0.733 -11.630 1.00 98.38 778 GLU A N 1
ATOM 5789 C CA . GLU A 1 778 ? 21.694 2.127 -11.234 1.00 98.38 778 GLU A CA 1
ATOM 5790 C C . GLU A 1 778 ? 20.907 2.509 -9.974 1.00 98.38 778 GLU A C 1
ATOM 5792 O O . GLU A 1 778 ? 21.484 3.002 -8.999 1.00 98.38 778 GLU A O 1
ATOM 5797 N N . GLU A 1 779 ? 19.598 2.244 -9.970 1.00 98.62 779 GLU A N 1
ATOM 5798 C CA . GLU A 1 779 ? 18.723 2.572 -8.844 1.00 98.62 779 GLU A CA 1
ATOM 5799 C C . GLU A 1 779 ? 19.054 1.736 -7.599 1.00 98.62 779 GLU A C 1
ATOM 5801 O O . GLU A 1 779 ? 18.966 2.241 -6.478 1.00 98.62 779 GLU A O 1
ATOM 5806 N N . THR A 1 780 ? 19.505 0.486 -7.763 1.00 98.69 780 THR A N 1
ATOM 5807 C CA . THR A 1 780 ? 19.911 -0.377 -6.640 1.00 98.69 780 THR A CA 1
ATOM 5808 C C . THR A 1 780 ? 21.122 0.202 -5.911 1.00 98.69 780 THR A C 1
ATOM 5810 O O . THR A 1 780 ? 21.129 0.279 -4.680 1.00 98.69 780 THR A O 1
ATOM 5813 N N . ILE A 1 781 ? 22.129 0.664 -6.655 1.00 98.38 781 ILE A N 1
ATOM 5814 C CA . ILE A 1 781 ? 23.333 1.287 -6.085 1.00 98.38 781 ILE A CA 1
ATOM 5815 C C . ILE A 1 781 ? 22.989 2.643 -5.449 1.00 98.38 781 ILE A C 1
ATOM 5817 O O . ILE A 1 781 ? 2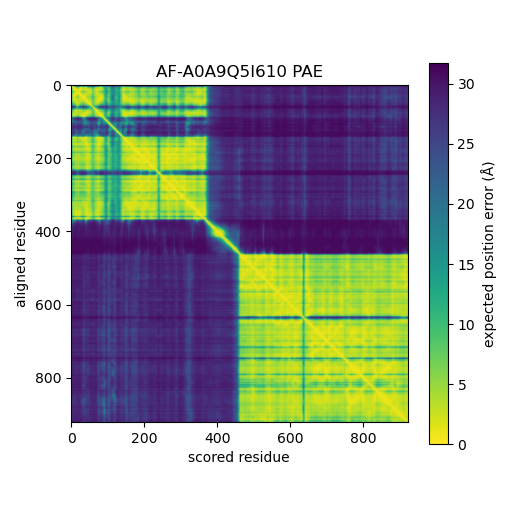3.434 2.946 -4.339 1.00 98.38 781 ILE A O 1
ATOM 5821 N N . ALA A 1 782 ? 22.166 3.456 -6.118 1.00 97.94 782 ALA A N 1
ATOM 5822 C CA . ALA A 1 782 ? 21.756 4.766 -5.614 1.00 97.94 782 ALA A CA 1
ATOM 5823 C C . ALA A 1 782 ? 20.935 4.677 -4.315 1.00 97.94 782 ALA A C 1
ATOM 5825 O O . ALA A 1 782 ? 21.184 5.443 -3.376 1.00 97.94 782 ALA A O 1
ATOM 5826 N N . ALA A 1 783 ? 19.986 3.740 -4.235 1.00 98.25 783 ALA A N 1
ATOM 5827 C CA . ALA A 1 783 ? 19.167 3.533 -3.043 1.00 98.25 783 ALA A CA 1
ATOM 5828 C C . ALA A 1 783 ? 20.010 3.093 -1.837 1.00 98.25 783 ALA A C 1
ATOM 5830 O O . ALA A 1 783 ? 19.814 3.624 -0.741 1.00 98.25 783 ALA A O 1
ATOM 5831 N N . GLU A 1 784 ? 20.980 2.191 -2.035 1.00 97.62 784 GLU A N 1
ATOM 5832 C CA . GLU A 1 784 ? 21.878 1.745 -0.960 1.00 97.62 784 GLU A CA 1
ATOM 5833 C C . GLU A 1 784 ? 22.701 2.915 -0.429 1.00 97.62 784 GLU A C 1
ATOM 5835 O O . GLU A 1 784 ? 22.679 3.187 0.769 1.00 97.62 784 GLU A O 1
ATOM 5840 N N . SER A 1 785 ? 23.327 3.687 -1.319 1.00 96.44 785 SER A N 1
ATOM 5841 C CA . SER A 1 785 ? 24.147 4.835 -0.927 1.00 96.44 785 SER A CA 1
ATOM 5842 C C . SER A 1 785 ? 23.352 5.873 -0.121 1.00 96.44 785 SER A C 1
ATOM 5844 O O . SER A 1 785 ? 23.825 6.383 0.905 1.00 96.44 785 SER A O 1
ATOM 5846 N N . LYS A 1 786 ? 22.112 6.158 -0.548 1.00 96.81 786 LYS A N 1
ATOM 5847 C CA . LYS A 1 786 ? 21.198 7.086 0.136 1.00 96.81 786 LYS A CA 1
ATOM 5848 C C . LYS A 1 786 ? 20.843 6.593 1.538 1.00 96.81 786 LYS A C 1
ATOM 5850 O O . LYS A 1 786 ? 20.933 7.365 2.493 1.00 96.81 786 LYS A O 1
ATOM 5855 N N . LEU A 1 787 ? 20.439 5.330 1.667 1.00 97.31 787 LEU A N 1
ATOM 5856 C CA . LEU A 1 787 ? 19.968 4.767 2.932 1.00 97.31 787 LEU A CA 1
ATOM 5857 C C . LEU A 1 787 ? 21.115 4.508 3.912 1.00 97.31 787 LEU A C 1
ATOM 5859 O O . LEU A 1 787 ? 20.986 4.859 5.083 1.00 97.31 787 LEU A O 1
ATOM 5863 N N . THR A 1 788 ? 22.264 4.014 3.446 1.00 95.50 788 THR A N 1
ATOM 5864 C CA . THR A 1 788 ? 23.481 3.850 4.260 1.00 95.50 788 THR A CA 1
ATOM 5865 C C . THR A 1 788 ? 23.944 5.186 4.850 1.00 95.50 788 THR A C 1
ATOM 5867 O O . THR A 1 788 ? 24.315 5.261 6.020 1.00 95.50 788 THR A O 1
ATOM 5870 N N . SER A 1 789 ? 23.846 6.284 4.092 1.00 92.69 789 SER A N 1
ATOM 5871 C CA . SER A 1 789 ? 24.180 7.626 4.599 1.00 92.69 789 SER A CA 1
ATOM 5872 C C . SER A 1 789 ? 23.247 8.105 5.722 1.00 92.69 789 SER A C 1
ATOM 5874 O O . SER A 1 789 ? 23.636 8.954 6.525 1.00 92.69 789 SER A O 1
ATOM 5876 N N . ALA A 1 790 ? 22.027 7.568 5.792 1.00 91.56 790 ALA A N 1
ATOM 5877 C CA . ALA A 1 790 ? 21.014 7.917 6.787 1.00 91.56 790 ALA A CA 1
ATOM 5878 C C . ALA A 1 790 ? 20.892 6.893 7.934 1.00 91.56 790 ALA A C 1
ATOM 5880 O O . ALA A 1 790 ? 20.250 7.186 8.940 1.00 91.56 790 ALA A O 1
ATOM 5881 N N . SER A 1 791 ? 21.510 5.711 7.819 1.00 88.31 791 SER A N 1
ATOM 5882 C CA . SER A 1 791 ? 21.309 4.576 8.736 1.00 88.31 791 SER A CA 1
ATOM 5883 C C . SER A 1 791 ? 22.078 4.674 10.058 1.00 88.31 791 SER A C 1
ATOM 5885 O O . SER A 1 791 ? 21.941 3.806 10.924 1.00 88.31 791 SER A O 1
ATOM 5887 N N . ASN A 1 792 ? 22.914 5.707 10.215 1.00 83.75 792 ASN A N 1
ATOM 5888 C CA . ASN A 1 792 ? 23.767 5.933 11.385 1.00 83.75 792 ASN A CA 1
ATOM 5889 C C . ASN A 1 792 ? 24.614 4.696 11.769 1.00 83.75 792 ASN A C 1
ATOM 5891 O O . ASN A 1 792 ? 24.738 4.349 12.945 1.00 83.75 792 ASN A O 1
ATOM 5895 N N . GLY A 1 793 ? 25.171 4.017 10.760 1.00 84.38 793 GLY A N 1
ATOM 5896 C CA . GLY A 1 793 ? 26.057 2.859 10.925 1.00 84.38 793 GLY A CA 1
ATOM 5897 C C . GLY A 1 793 ? 25.374 1.492 10.852 1.00 84.38 793 GLY A C 1
ATOM 5898 O O . GLY A 1 793 ? 26.062 0.484 10.986 1.00 84.38 793 GLY A O 1
ATOM 5899 N N . SER A 1 794 ? 24.058 1.439 10.627 1.00 90.44 794 SER A N 1
ATOM 5900 C CA . SER A 1 794 ? 23.347 0.174 10.398 1.00 90.44 794 SER A CA 1
ATOM 5901 C C . SER A 1 794 ? 23.610 -0.346 8.985 1.00 90.44 794 SER A C 1
ATOM 5903 O O . SER A 1 794 ? 23.693 0.444 8.038 1.00 90.44 794 SER A O 1
ATOM 5905 N N . ILE A 1 795 ? 23.718 -1.666 8.835 1.00 93.44 795 ILE A N 1
ATOM 5906 C CA . ILE A 1 795 ? 23.873 -2.304 7.523 1.00 93.44 795 ILE A CA 1
ATOM 5907 C C . ILE A 1 795 ? 22.572 -2.141 6.732 1.00 93.44 795 ILE A C 1
ATOM 5909 O O . ILE A 1 795 ? 21.489 -2.375 7.268 1.00 93.44 795 ILE A O 1
ATOM 5913 N N . VAL A 1 796 ? 22.686 -1.749 5.462 1.00 96.38 796 VAL A N 1
ATOM 5914 C CA . VAL A 1 796 ? 21.578 -1.684 4.504 1.00 96.38 796 VAL A CA 1
ATOM 5915 C C . VAL A 1 796 ? 21.910 -2.591 3.325 1.00 96.38 796 VAL A C 1
ATOM 5917 O O . VAL A 1 796 ? 23.030 -2.569 2.812 1.00 96.38 796 VAL A O 1
ATOM 5920 N N . VAL A 1 797 ? 20.932 -3.389 2.911 1.00 96.50 797 VAL A N 1
ATOM 5921 C CA . VAL A 1 797 ? 21.007 -4.303 1.774 1.00 96.50 797 VAL A CA 1
ATOM 5922 C C . VAL A 1 797 ? 19.844 -3.988 0.845 1.00 96.50 797 VAL A C 1
ATOM 5924 O O . VAL A 1 797 ? 18.678 -4.074 1.235 1.00 96.50 797 VAL A O 1
ATOM 5927 N N . ILE A 1 798 ? 20.162 -3.617 -0.390 1.00 97.75 798 ILE A N 1
ATOM 5928 C CA . ILE A 1 798 ? 19.176 -3.329 -1.429 1.00 97.75 798 ILE A CA 1
ATOM 5929 C C . ILE A 1 798 ? 19.224 -4.437 -2.460 1.00 97.75 798 ILE A C 1
ATOM 5931 O O . ILE A 1 798 ? 20.241 -4.611 -3.129 1.00 97.75 798 ILE A O 1
ATOM 5935 N N . ASN A 1 799 ? 18.109 -5.149 -2.601 1.00 96.50 799 ASN A N 1
ATOM 5936 C CA . ASN A 1 799 ? 17.909 -6.136 -3.645 1.00 96.50 799 ASN A CA 1
ATOM 5937 C C . ASN A 1 799 ? 16.911 -5.611 -4.676 1.00 96.50 799 ASN A C 1
ATOM 5939 O O . ASN A 1 799 ? 15.856 -5.092 -4.313 1.00 96.50 799 ASN A O 1
ATOM 5943 N N . MET A 1 800 ? 17.219 -5.786 -5.957 1.00 97.25 800 MET A N 1
ATOM 5944 C CA . MET A 1 800 ? 16.244 -5.693 -7.042 1.00 97.25 800 MET A CA 1
ATOM 5945 C C . MET A 1 800 ? 16.202 -7.015 -7.790 1.00 97.25 800 MET A C 1
ATOM 5947 O O . MET A 1 800 ? 17.249 -7.520 -8.195 1.00 97.25 800 MET A O 1
ATOM 5951 N N . ILE A 1 801 ? 15.002 -7.566 -7.977 1.00 96.06 801 ILE A N 1
ATOM 5952 C CA . ILE A 1 801 ? 14.816 -8.918 -8.500 1.00 96.06 801 ILE A CA 1
ATOM 5953 C C . ILE A 1 801 ? 14.079 -8.879 -9.850 1.00 96.06 801 ILE A C 1
ATOM 5955 O O . ILE A 1 801 ? 12.845 -8.830 -9.885 1.00 96.06 801 ILE A O 1
ATOM 5959 N N . PRO A 1 802 ? 14.802 -8.884 -10.988 1.00 96.31 802 PRO A N 1
ATOM 5960 C CA . PRO A 1 802 ? 14.230 -9.208 -12.291 1.00 96.31 802 PRO A CA 1
ATOM 5961 C C . PRO A 1 802 ? 13.823 -10.685 -12.387 1.00 96.31 802 PRO A C 1
ATOM 5963 O O . PRO A 1 802 ? 14.626 -11.594 -12.172 1.00 96.31 802 PRO A O 1
ATOM 5966 N N . GLU A 1 803 ? 12.578 -10.927 -12.784 1.00 93.25 803 GLU A N 1
ATOM 5967 C CA . GLU A 1 803 ? 11.949 -12.248 -12.816 1.00 93.25 803 GLU A CA 1
ATOM 5968 C C . GLU A 1 803 ? 11.303 -12.494 -14.185 1.00 93.25 803 GLU A C 1
ATOM 5970 O O . GLU A 1 803 ? 10.095 -12.288 -14.366 1.00 93.25 803 GLU A O 1
ATOM 5975 N N . PRO A 1 804 ? 12.098 -12.863 -15.201 1.00 94.62 804 PRO A N 1
ATOM 5976 C CA . PRO A 1 804 ? 11.573 -13.149 -16.523 1.00 94.62 804 PRO A CA 1
ATOM 5977 C C . PRO A 1 804 ? 10.807 -14.474 -16.524 1.00 94.62 804 PRO A C 1
ATOM 5979 O O . PRO A 1 804 ? 11.382 -15.547 -16.359 1.00 94.62 804 PRO A O 1
ATOM 5982 N N . PHE A 1 805 ? 9.507 -14.373 -16.784 1.00 94.12 805 PHE A N 1
ATOM 5983 C CA . PHE A 1 805 ? 8.647 -15.499 -17.132 1.00 94.12 805 PHE A CA 1
ATOM 5984 C C . PHE A 1 805 ? 8.337 -15.480 -18.635 1.00 94.12 805 PHE A C 1
ATOM 5986 O O . PHE A 1 805 ? 8.340 -14.422 -19.287 1.00 94.12 805 PHE A O 1
ATOM 5993 N N . ILE A 1 806 ? 8.049 -16.647 -19.205 1.00 91.12 806 ILE A N 1
ATOM 5994 C CA . ILE A 1 806 ? 7.669 -16.763 -20.618 1.00 91.12 806 ILE A CA 1
ATOM 5995 C C . ILE A 1 806 ? 6.210 -16.349 -20.792 1.00 91.12 806 ILE A C 1
ATOM 5997 O O . ILE A 1 806 ? 5.914 -15.409 -21.535 1.00 91.12 806 ILE A O 1
ATOM 6001 N N . ASN A 1 807 ? 5.307 -17.065 -20.123 1.00 88.75 807 ASN A N 1
ATOM 6002 C CA . ASN A 1 807 ? 3.866 -16.867 -20.173 1.00 88.75 807 ASN A CA 1
ATOM 6003 C C . ASN A 1 807 ? 3.225 -17.370 -18.864 1.00 88.75 807 ASN A C 1
ATOM 6005 O O . ASN A 1 807 ? 2.489 -18.367 -18.875 1.00 88.75 807 ASN A O 1
ATOM 6009 N N . PRO A 1 808 ? 3.464 -16.662 -17.743 1.00 91.12 808 PRO A N 1
ATOM 6010 C CA . PRO A 1 808 ? 3.124 -17.139 -16.403 1.00 91.12 808 PRO A CA 1
ATOM 6011 C C . PRO A 1 808 ? 1.615 -17.312 -16.192 1.00 91.12 808 PRO A C 1
ATOM 6013 O O . PRO A 1 808 ? 1.182 -17.975 -15.257 1.00 91.12 808 PRO A O 1
ATOM 6016 N N . TYR A 1 809 ? 0.801 -16.708 -17.061 1.00 92.44 809 TYR A N 1
ATOM 6017 C CA . TYR A 1 809 ? -0.656 -16.667 -16.952 1.00 92.44 809 TYR A CA 1
ATOM 6018 C C . TYR A 1 809 ? -1.364 -17.499 -18.024 1.00 92.44 809 TYR A C 1
ATOM 6020 O O . TYR A 1 809 ? -2.586 -17.430 -18.163 1.00 92.44 809 TYR A O 1
ATOM 6028 N N . SER A 1 810 ? -0.619 -18.292 -18.798 1.00 91.50 810 SER A N 1
ATOM 6029 C CA . SER A 1 810 ? -1.172 -19.203 -19.812 1.00 91.50 810 SER A CA 1
ATOM 6030 C C . SER A 1 810 ? -2.160 -20.223 -19.239 1.00 91.50 810 SER A C 1
ATOM 6032 O O . SER A 1 810 ? -3.070 -20.654 -19.946 1.00 91.50 810 SER A O 1
ATOM 6034 N N . HIS A 1 811 ? -2.008 -20.561 -17.959 1.00 92.25 811 HIS A N 1
ATOM 6035 C CA . HIS A 1 811 ? -2.850 -21.500 -17.222 1.00 92.25 811 HIS A CA 1
ATOM 6036 C C . HIS A 1 811 ? -3.894 -20.814 -16.330 1.00 92.25 811 HIS A C 1
ATOM 6038 O O . HIS A 1 811 ? -4.569 -21.505 -15.568 1.00 92.25 811 HIS A O 1
ATOM 6044 N N . SER A 1 812 ? -4.042 -19.485 -16.428 1.00 90.25 812 SER A N 1
ATOM 6045 C CA . SER A 1 812 ? -4.944 -18.727 -15.560 1.00 90.25 812 SER A CA 1
ATOM 6046 C C . SER A 1 812 ? -6.361 -19.293 -15.603 1.00 90.25 812 SER A C 1
ATOM 6048 O O . SER A 1 812 ? -7.001 -19.334 -16.661 1.00 90.25 812 SER A O 1
ATOM 6050 N N . LYS A 1 813 ? -6.883 -19.676 -14.438 1.00 87.25 813 LYS A N 1
ATOM 6051 C CA . LYS A 1 813 ? -8.300 -20.046 -14.260 1.00 87.25 813 LYS A CA 1
ATOM 6052 C C . LYS A 1 813 ? -9.149 -18.845 -13.820 1.00 87.25 813 LYS A C 1
ATOM 6054 O O . LYS A 1 813 ? -10.344 -18.988 -13.553 1.00 87.25 813 LYS A O 1
ATOM 6059 N N . GLY A 1 814 ? -8.549 -17.653 -13.781 1.00 82.00 814 GLY A N 1
ATOM 6060 C CA . GLY A 1 814 ? -9.111 -16.461 -13.156 1.00 82.00 814 GLY A CA 1
ATOM 6061 C C . GLY A 1 814 ? -9.034 -16.521 -11.628 1.00 82.00 814 GLY A C 1
ATOM 6062 O O . GLY A 1 814 ? -8.668 -17.525 -11.029 1.00 82.00 814 GLY A O 1
ATOM 6063 N N . GLY A 1 815 ? -9.375 -15.420 -10.966 1.00 81.44 815 GLY A N 1
ATOM 6064 C CA . GLY A 1 815 ? -9.314 -15.332 -9.509 1.00 81.44 815 GLY A CA 1
ATOM 6065 C C . GLY A 1 815 ? -9.403 -13.893 -9.029 1.00 81.44 815 GLY A C 1
ATOM 6066 O O . GLY A 1 815 ? -9.652 -12.990 -9.823 1.00 81.44 815 GLY A O 1
ATOM 6067 N N . ALA A 1 816 ? -9.197 -13.671 -7.728 1.00 83.31 816 ALA A N 1
ATOM 6068 C CA . ALA A 1 816 ? -9.172 -12.319 -7.173 1.00 83.31 816 ALA A CA 1
ATOM 6069 C C . ALA A 1 816 ? -8.039 -11.487 -7.796 1.00 83.31 816 ALA A C 1
ATOM 6071 O O . ALA A 1 816 ? -8.309 -10.397 -8.294 1.00 83.31 816 ALA A O 1
ATOM 6072 N N . TYR A 1 817 ? -6.819 -12.037 -7.836 1.00 86.44 817 TYR A N 1
ATOM 6073 C CA . TYR A 1 817 ? -5.666 -11.458 -8.527 1.00 86.44 817 TYR A CA 1
ATOM 6074 C C . TYR A 1 817 ? -5.856 -11.557 -10.056 1.00 86.44 817 TYR A C 1
ATOM 6076 O O . TYR A 1 817 ? -5.878 -12.673 -10.585 1.00 86.44 817 TYR A O 1
ATOM 6084 N N . PRO A 1 818 ? -6.045 -10.437 -10.781 1.00 82.50 818 PRO A N 1
ATOM 6085 C CA . PRO A 1 818 ? -6.362 -10.437 -12.209 1.00 82.50 818 PRO A CA 1
ATOM 6086 C C . PRO A 1 818 ? -5.099 -10.630 -13.058 1.00 82.50 818 PRO A C 1
ATOM 6088 O O . PRO A 1 818 ? -4.489 -9.675 -13.531 1.00 82.50 818 PRO A O 1
ATOM 6091 N N . HIS A 1 819 ? -4.730 -11.882 -13.293 1.00 83.88 819 HIS A N 1
ATOM 6092 C CA . HIS A 1 819 ? -3.552 -12.246 -14.073 1.00 83.88 819 HIS A CA 1
ATOM 6093 C C . HIS A 1 819 ? -3.961 -12.753 -15.466 1.00 83.88 819 HIS A C 1
ATOM 6095 O O . HIS A 1 819 ? -3.973 -13.942 -15.761 1.00 83.88 819 HIS A O 1
ATOM 6101 N N . SER A 1 820 ? -4.385 -11.827 -16.330 1.00 81.19 820 SER A N 1
ATOM 6102 C CA . SER A 1 820 ? -4.843 -12.165 -17.684 1.00 81.19 820 SER A CA 1
ATOM 6103 C C . SER A 1 820 ? -3.678 -12.542 -18.599 1.00 81.19 820 SER A C 1
ATOM 6105 O O . SER A 1 820 ? -2.719 -11.780 -18.738 1.00 81.19 820 SER A O 1
ATOM 6107 N N . SER A 1 821 ? -3.819 -13.639 -19.346 1.00 83.06 821 SER A N 1
ATOM 6108 C CA . SER A 1 821 ? -2.862 -14.048 -20.387 1.00 83.06 821 SER A CA 1
ATOM 6109 C C . SER A 1 821 ? -2.662 -13.002 -21.493 1.00 83.06 821 SER A C 1
ATOM 6111 O O . SER A 1 821 ? -1.647 -13.018 -22.182 1.00 83.06 821 SER A O 1
ATOM 6113 N N . SER A 1 822 ? -3.592 -12.052 -21.650 1.00 83.31 822 SER A N 1
ATOM 6114 C CA . SER A 1 822 ? -3.473 -10.953 -22.618 1.00 83.31 822 SER A CA 1
ATOM 6115 C C . SER A 1 822 ? -2.386 -9.934 -22.270 1.00 83.31 822 SER A C 1
ATOM 6117 O O . SER A 1 822 ? -1.985 -9.158 -23.137 1.00 83.31 822 SER A O 1
ATOM 6119 N N . ARG A 1 823 ? -1.962 -9.872 -21.003 1.00 87.00 823 ARG A N 1
ATOM 6120 C CA . ARG A 1 823 ? -0.921 -8.956 -20.535 1.00 87.00 823 ARG A CA 1
ATOM 6121 C C . ARG A 1 823 ? -0.144 -9.600 -19.377 1.00 87.00 823 ARG A C 1
ATOM 6123 O O . ARG A 1 823 ? -0.462 -9.341 -18.218 1.00 87.00 823 ARG A O 1
ATOM 6130 N N . PRO A 1 824 ? 0.849 -10.455 -19.682 1.00 87.06 824 PRO A N 1
ATOM 6131 C CA . PRO A 1 824 ? 1.614 -11.196 -18.685 1.00 87.06 824 PRO A CA 1
ATOM 6132 C C . PRO A 1 824 ? 2.649 -10.307 -17.988 1.00 87.06 824 PRO A C 1
ATOM 6134 O O . PRO A 1 824 ? 3.839 -10.365 -18.276 1.00 87.06 824 PRO A O 1
ATOM 6137 N N . VAL A 1 825 ? 2.180 -9.435 -17.099 1.00 88.69 825 VAL A N 1
ATOM 6138 C CA . VAL A 1 825 ? 3.037 -8.597 -16.254 1.00 88.69 825 VAL A CA 1
ATOM 6139 C C . VAL A 1 825 ? 3.669 -9.460 -15.169 1.00 88.69 825 VAL A C 1
ATOM 6141 O O . VAL A 1 825 ? 2.945 -10.063 -14.382 1.00 88.69 825 VAL A O 1
ATOM 6144 N N . THR A 1 826 ? 4.993 -9.505 -15.102 1.00 88.06 826 THR A N 1
ATOM 6145 C CA . THR A 1 826 ? 5.752 -10.175 -14.045 1.00 88.06 826 THR A CA 1
ATOM 6146 C C . THR A 1 826 ? 6.025 -9.209 -12.882 1.00 88.06 826 THR A C 1
ATOM 6148 O O . THR A 1 826 ? 6.039 -7.986 -13.070 1.00 88.06 826 THR A O 1
ATOM 6151 N N . PRO A 1 827 ? 6.195 -9.721 -11.651 1.00 80.94 827 PRO A N 1
ATOM 6152 C CA . PRO A 1 827 ? 6.017 -8.937 -10.432 1.00 80.94 827 PRO A CA 1
ATOM 6153 C C . PRO A 1 827 ? 7.297 -8.251 -9.930 1.00 80.94 827 PRO A C 1
ATOM 6155 O O . PRO A 1 827 ? 7.341 -7.950 -8.745 1.00 80.94 827 PRO A O 1
ATOM 6158 N N . SER A 1 828 ? 8.311 -8.047 -10.784 1.00 93.19 828 SER A N 1
ATOM 6159 C CA . SER A 1 828 ? 9.698 -7.703 -10.407 1.00 93.19 828 SER A CA 1
ATOM 6160 C C . SER A 1 828 ? 9.837 -6.909 -9.101 1.00 93.19 828 SER A C 1
ATOM 6162 O O . SER A 1 828 ? 9.193 -5.871 -8.926 1.00 93.19 828 SER A O 1
ATOM 6164 N N . SER A 1 829 ? 10.647 -7.418 -8.172 1.00 93.12 829 SER A N 1
ATOM 6165 C CA . SER A 1 829 ? 10.549 -7.045 -6.756 1.00 93.12 829 SER A CA 1
ATOM 6166 C C . SER A 1 829 ? 11.795 -6.316 -6.256 1.00 93.12 829 SER A C 1
ATOM 6168 O O . SER A 1 829 ? 12.853 -6.940 -6.141 1.00 93.12 829 SER A O 1
ATOM 6170 N N . PRO A 1 830 ? 11.708 -5.021 -5.912 1.00 96.75 830 PRO A N 1
ATOM 6171 C CA . PRO A 1 830 ? 12.657 -4.399 -5.000 1.00 96.75 830 PRO A CA 1
ATOM 6172 C C . PRO A 1 830 ? 12.379 -4.821 -3.553 1.00 96.75 830 PRO A C 1
ATOM 6174 O O . PRO A 1 830 ? 11.266 -4.663 -3.050 1.00 96.75 830 PRO A O 1
ATOM 6177 N N . THR A 1 831 ? 13.419 -5.297 -2.874 1.00 94.94 831 THR A N 1
ATOM 6178 C CA . THR A 1 831 ? 13.400 -5.760 -1.481 1.00 94.94 831 THR A CA 1
ATOM 6179 C C . THR A 1 831 ? 14.501 -5.041 -0.713 1.00 94.94 831 THR A C 1
ATOM 6181 O O . THR A 1 831 ? 15.687 -5.225 -0.997 1.00 94.94 831 THR A O 1
ATOM 6184 N N . PHE A 1 832 ? 14.127 -4.164 0.219 1.00 96.62 832 PHE A N 1
ATOM 6185 C CA . PHE A 1 832 ? 15.077 -3.348 0.979 1.00 96.62 832 PHE A CA 1
ATOM 6186 C C . PHE A 1 832 ? 15.119 -3.856 2.412 1.00 96.62 832 PHE A C 1
ATOM 6188 O O . PHE A 1 832 ? 14.096 -3.868 3.096 1.00 96.62 832 PHE A O 1
ATOM 6195 N N . VAL A 1 833 ? 16.306 -4.244 2.863 1.00 95.31 833 VAL A N 1
ATOM 6196 C CA . VAL A 1 833 ? 16.537 -4.835 4.182 1.00 95.31 833 VAL A CA 1
ATOM 6197 C C . VAL A 1 833 ? 17.564 -4.005 4.928 1.00 95.31 833 VAL A C 1
ATOM 6199 O O . VAL A 1 833 ? 18.528 -3.509 4.345 1.00 95.31 833 VAL A O 1
ATOM 6202 N N . TYR A 1 834 ? 17.367 -3.829 6.228 1.00 95.44 834 TYR A N 1
ATOM 6203 C CA . TYR A 1 834 ? 18.292 -3.066 7.053 1.00 95.44 834 TYR A CA 1
ATOM 6204 C C . TYR A 1 834 ? 18.362 -3.607 8.472 1.00 95.44 834 TYR A C 1
ATOM 6206 O O . TYR A 1 834 ? 17.370 -4.052 9.048 1.00 95.44 834 TYR A O 1
ATOM 6214 N N . GLN A 1 835 ? 19.552 -3.537 9.055 1.00 94.75 835 GLN A N 1
ATOM 6215 C CA . GLN A 1 835 ? 19.771 -3.899 10.446 1.00 94.75 835 GLN A CA 1
ATOM 6216 C C . GLN A 1 835 ? 19.074 -2.886 11.359 1.00 94.75 835 GLN A C 1
ATOM 6218 O O . GLN A 1 835 ? 19.218 -1.675 11.179 1.00 94.75 835 GLN A O 1
ATOM 6223 N N . ILE A 1 836 ? 18.351 -3.363 12.371 1.00 91.56 836 ILE A N 1
ATOM 6224 C CA . ILE A 1 836 ? 17.808 -2.476 13.399 1.00 91.56 836 ILE A CA 1
ATOM 6225 C C . ILE A 1 836 ? 18.942 -2.043 14.324 1.00 91.56 836 ILE A C 1
ATOM 6227 O O . ILE A 1 836 ? 19.602 -2.869 14.958 1.00 91.56 836 ILE A O 1
ATOM 6231 N N . ASN A 1 837 ? 19.163 -0.733 14.433 1.00 89.06 837 ASN A N 1
ATOM 6232 C CA . ASN A 1 837 ? 20.142 -0.212 15.376 1.00 89.06 837 ASN A CA 1
ATOM 6233 C C . ASN A 1 837 ? 19.621 -0.400 16.812 1.00 89.06 837 ASN A C 1
ATOM 6235 O O . ASN A 1 837 ? 18.556 0.129 17.143 1.00 89.06 837 ASN A O 1
ATOM 6239 N N . PRO A 1 838 ? 20.369 -1.064 17.709 1.00 87.00 838 PRO A N 1
ATOM 6240 C CA . PRO A 1 838 ? 19.932 -1.266 19.090 1.00 87.00 838 PRO A CA 1
ATOM 6241 C C . PRO A 1 838 ? 19.823 0.043 19.888 1.00 87.00 838 PRO A C 1
ATOM 6243 O O . PRO A 1 838 ? 19.214 0.060 20.955 1.00 87.00 838 PRO A O 1
ATOM 6246 N N . ASN A 1 839 ? 20.408 1.140 19.393 1.00 88.25 839 ASN A N 1
ATOM 6247 C CA . ASN A 1 839 ? 20.319 2.459 20.019 1.00 88.25 839 ASN A CA 1
ATOM 6248 C C . ASN A 1 839 ? 19.139 3.298 19.508 1.00 88.25 839 ASN A C 1
ATOM 6250 O O . ASN A 1 839 ? 18.941 4.406 20.005 1.00 88.25 839 ASN A O 1
ATOM 6254 N N . TRP A 1 840 ? 18.386 2.822 18.511 1.00 89.56 840 TRP A N 1
ATOM 6255 C CA . TRP A 1 840 ? 17.207 3.526 18.013 1.00 89.56 840 TRP A CA 1
ATOM 6256 C C . TRP A 1 840 ? 16.043 3.413 18.992 1.00 89.56 840 TRP A C 1
ATOM 6258 O O . TRP A 1 840 ? 15.705 2.328 19.470 1.00 89.56 840 TRP A O 1
ATOM 6268 N N . THR A 1 841 ? 15.389 4.543 19.244 1.00 89.81 841 THR A N 1
ATOM 6269 C CA . THR A 1 841 ? 14.061 4.559 19.861 1.00 89.81 841 THR A CA 1
ATOM 6270 C C . THR A 1 841 ? 13.016 3.989 18.895 1.00 89.81 841 THR A C 1
ATOM 6272 O O . THR A 1 841 ? 13.277 3.832 17.704 1.00 89.81 841 THR A O 1
ATOM 6275 N N . ALA A 1 842 ? 11.808 3.694 19.385 1.00 83.69 842 ALA A N 1
ATOM 6276 C CA . ALA A 1 842 ? 10.706 3.275 18.513 1.00 83.69 842 ALA A CA 1
ATOM 6277 C C . ALA A 1 842 ? 10.386 4.332 17.434 1.00 83.69 842 ALA A C 1
ATOM 6279 O O . ALA A 1 842 ? 10.105 3.977 16.292 1.00 83.69 842 ALA A O 1
ATOM 6280 N N . ASP A 1 843 ? 10.500 5.619 17.779 1.00 86.75 843 ASP A N 1
ATOM 6281 C CA . ASP A 1 843 ? 10.295 6.725 16.840 1.00 86.75 843 ASP A CA 1
ATOM 6282 C C . ASP A 1 843 ? 11.402 6.763 15.772 1.00 86.75 843 ASP A C 1
ATOM 6284 O O . ASP A 1 843 ? 11.103 6.953 14.596 1.00 86.75 843 ASP A O 1
ATOM 6288 N N . ASP A 1 844 ? 12.665 6.517 16.148 1.00 89.38 844 ASP A N 1
ATOM 6289 C CA . ASP A 1 844 ? 13.779 6.430 15.189 1.00 89.38 844 ASP A CA 1
ATOM 6290 C C . ASP A 1 844 ? 13.601 5.245 14.227 1.00 89.38 844 ASP A C 1
ATOM 6292 O O . ASP A 1 844 ? 13.821 5.384 13.024 1.00 89.38 844 ASP A O 1
ATOM 6296 N N . GLN A 1 845 ? 13.170 4.085 14.743 1.00 88.69 845 GLN A N 1
ATOM 6297 C CA . GLN A 1 845 ? 12.880 2.899 13.927 1.00 88.69 845 GLN A CA 1
ATOM 6298 C C . GLN A 1 845 ? 11.760 3.177 12.923 1.00 88.69 845 GLN A C 1
ATOM 6300 O O . GLN A 1 845 ? 11.905 2.849 11.745 1.00 88.69 845 GLN A O 1
ATOM 6305 N N . SER A 1 846 ? 10.672 3.810 13.376 1.00 88.69 846 SER A N 1
ATOM 6306 C CA . SER A 1 846 ? 9.556 4.204 12.511 1.00 88.69 846 SER A CA 1
ATOM 6307 C C . SER A 1 846 ? 10.010 5.199 11.445 1.00 88.69 846 SER A C 1
ATOM 6309 O O . SER A 1 846 ? 9.785 4.969 10.262 1.00 88.69 846 SER A O 1
ATOM 6311 N N . ALA A 1 847 ? 10.721 6.260 11.835 1.00 90.75 847 ALA A N 1
ATOM 6312 C CA . ALA A 1 847 ? 11.186 7.289 10.909 1.00 90.75 847 ALA A CA 1
ATOM 6313 C C . ALA A 1 847 ? 12.158 6.735 9.854 1.00 90.75 847 ALA A C 1
ATOM 6315 O O . ALA A 1 847 ? 12.107 7.129 8.686 1.00 90.75 847 ALA A O 1
ATOM 6316 N N . PHE A 1 848 ? 13.039 5.804 10.237 1.00 94.12 848 PHE A N 1
ATOM 6317 C CA . PHE A 1 848 ? 13.927 5.152 9.279 1.00 94.12 848 PHE A CA 1
ATOM 6318 C C . PHE A 1 848 ? 13.164 4.199 8.351 1.00 94.12 848 PHE A C 1
ATOM 6320 O O . PHE A 1 848 ? 13.435 4.181 7.151 1.00 94.12 848 PHE A O 1
ATOM 6327 N N . HIS A 1 849 ? 12.170 3.464 8.861 1.00 93.69 849 HIS A N 1
ATOM 6328 C CA . HIS A 1 849 ? 11.298 2.641 8.020 1.00 93.69 849 HIS A CA 1
ATOM 6329 C C . HIS A 1 849 ? 10.540 3.486 6.983 1.00 93.69 849 HIS A C 1
ATOM 6331 O O . HIS A 1 849 ? 10.519 3.141 5.802 1.00 93.69 849 HIS A O 1
ATOM 6337 N N . ASP A 1 850 ? 10.007 4.643 7.378 1.00 93.12 850 ASP A N 1
ATOM 6338 C CA . ASP A 1 850 ? 9.329 5.573 6.465 1.00 93.12 850 ASP A CA 1
ATOM 6339 C C . ASP A 1 850 ? 10.281 6.112 5.377 1.00 93.12 850 ASP A C 1
ATOM 6341 O O . ASP A 1 850 ? 9.909 6.261 4.204 1.00 93.12 850 ASP A O 1
ATOM 6345 N N . LEU A 1 851 ? 11.552 6.348 5.723 1.00 95.94 851 LEU A N 1
ATOM 6346 C CA . LEU A 1 851 ? 12.595 6.702 4.755 1.00 95.94 851 LEU A CA 1
ATOM 6347 C C . LEU A 1 851 ? 12.896 5.554 3.773 1.00 95.94 851 LEU A C 1
ATOM 6349 O O . LEU A 1 851 ? 13.096 5.799 2.578 1.00 95.94 851 LEU A O 1
ATOM 6353 N N . VAL A 1 852 ? 12.914 4.308 4.250 1.00 96.38 852 VAL A N 1
ATOM 6354 C CA . VAL A 1 852 ? 13.089 3.112 3.410 1.00 96.38 852 VAL A CA 1
ATOM 6355 C C . VAL A 1 852 ? 11.921 2.978 2.432 1.00 96.38 852 VAL A C 1
ATOM 6357 O O . VAL A 1 852 ? 12.149 2.882 1.226 1.00 96.38 852 VAL A O 1
ATOM 6360 N N . VAL A 1 853 ? 10.678 3.071 2.915 1.00 96.25 853 VAL A N 1
ATOM 6361 C CA . VAL A 1 853 ? 9.461 2.972 2.090 1.00 96.25 853 VAL A CA 1
ATOM 6362 C C . VAL A 1 853 ? 9.386 4.095 1.053 1.00 96.25 853 VAL A C 1
ATOM 6364 O O . VAL A 1 853 ? 9.080 3.843 -0.113 1.00 96.25 853 VAL A O 1
ATOM 6367 N N . SER A 1 854 ? 9.688 5.339 1.433 1.00 96.38 854 SER A N 1
ATOM 6368 C CA . SER A 1 854 ? 9.703 6.461 0.482 1.00 96.38 854 SER A CA 1
ATOM 6369 C C . SER A 1 854 ? 10.787 6.303 -0.586 1.00 96.38 854 SER A C 1
ATOM 6371 O O . SER A 1 854 ? 10.513 6.499 -1.767 1.00 96.38 854 SER A O 1
ATOM 6373 N N . THR A 1 855 ? 11.988 5.858 -0.206 1.00 98.06 855 THR A N 1
ATOM 6374 C CA . THR A 1 855 ? 13.072 5.581 -1.162 1.00 98.06 855 THR A CA 1
ATOM 6375 C C . THR A 1 855 ? 12.719 4.432 -2.105 1.00 98.06 855 THR A C 1
ATOM 6377 O O . THR A 1 855 ? 13.018 4.511 -3.292 1.00 98.06 855 THR A O 1
ATOM 6380 N N . MET A 1 856 ? 12.036 3.398 -1.614 1.00 97.69 856 MET A N 1
ATOM 6381 C CA . MET A 1 856 ? 11.540 2.298 -2.442 1.00 97.69 856 MET A CA 1
ATOM 6382 C C . MET A 1 856 ? 10.490 2.759 -3.460 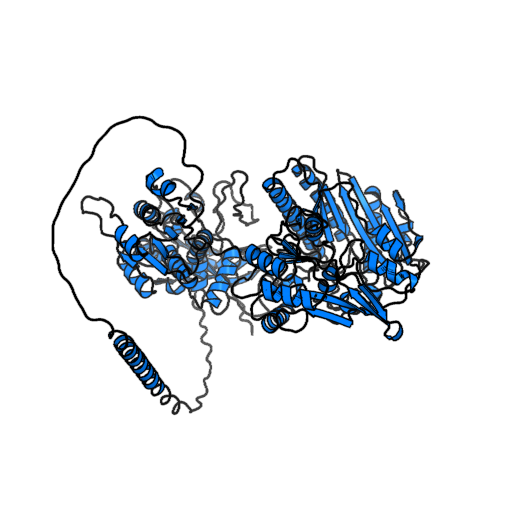1.00 97.69 856 MET A C 1
ATOM 6384 O O . MET A 1 856 ? 10.499 2.300 -4.601 1.00 97.69 856 MET A O 1
ATOM 6388 N N . LYS A 1 857 ? 9.600 3.685 -3.088 1.00 96.50 857 LYS A N 1
ATOM 6389 C CA . LYS A 1 857 ? 8.625 4.268 -4.024 1.00 96.50 857 LYS A CA 1
ATOM 6390 C C . LYS A 1 857 ? 9.299 5.094 -5.116 1.00 96.50 857 LYS A C 1
ATOM 6392 O O . LYS A 1 857 ? 8.941 4.939 -6.282 1.00 96.50 857 LYS A O 1
ATOM 6397 N N . ASP A 1 858 ? 10.285 5.917 -4.752 1.00 96.44 858 ASP A N 1
ATOM 6398 C CA . ASP A 1 858 ? 11.091 6.676 -5.717 1.00 96.44 858 ASP A CA 1
ATOM 6399 C C . ASP A 1 858 ? 11.809 5.723 -6.689 1.00 96.44 858 ASP A C 1
ATOM 6401 O O . ASP A 1 858 ? 11.672 5.872 -7.903 1.00 96.44 858 ASP A O 1
ATOM 6405 N N . PHE A 1 859 ? 12.474 4.689 -6.155 1.00 98.12 859 PHE A N 1
ATOM 6406 C CA . PHE A 1 859 ? 13.115 3.617 -6.926 1.00 98.12 859 PHE A CA 1
ATOM 6407 C C . PHE A 1 859 ? 12.138 2.999 -7.938 1.00 98.12 859 PHE A C 1
ATOM 6409 O O . PHE A 1 859 ? 12.424 2.937 -9.135 1.00 98.12 859 PHE A O 1
ATOM 6416 N N . CYS A 1 860 ? 10.955 2.568 -7.478 1.00 97.56 860 CYS A N 1
ATOM 6417 C CA . CYS A 1 860 ? 9.973 1.910 -8.342 1.00 97.56 860 CYS A CA 1
ATOM 6418 C C . CYS A 1 860 ? 9.504 2.842 -9.458 1.00 97.56 860 CYS A C 1
ATOM 6420 O O . CYS A 1 860 ? 9.397 2.425 -10.610 1.00 97.56 860 CYS A O 1
ATOM 6422 N N . ASN A 1 861 ? 9.256 4.111 -9.126 1.00 96.25 861 ASN A N 1
ATOM 6423 C CA . ASN A 1 861 ? 8.811 5.118 -10.077 1.00 96.25 861 ASN A CA 1
ATOM 6424 C C . ASN A 1 861 ? 9.860 5.385 -11.168 1.00 96.25 861 ASN A C 1
ATOM 6426 O O . ASN A 1 861 ? 9.501 5.505 -12.339 1.00 96.25 861 ASN A O 1
ATOM 6430 N N . GLU A 1 862 ? 11.143 5.464 -10.812 1.00 97.31 862 GLU A N 1
ATOM 6431 C CA . GLU A 1 862 ? 12.235 5.689 -11.767 1.00 97.31 862 GLU A CA 1
ATOM 6432 C C . GLU A 1 862 ? 12.402 4.511 -12.738 1.00 97.31 862 GLU A C 1
ATOM 6434 O O . GLU A 1 862 ? 12.456 4.716 -13.956 1.00 97.31 862 GLU A O 1
ATOM 6439 N N . VAL A 1 863 ? 12.402 3.273 -12.232 1.00 98.00 863 VAL A N 1
ATOM 6440 C CA . VAL A 1 863 ? 12.480 2.071 -13.082 1.00 98.00 863 VAL A CA 1
ATOM 6441 C C . VAL A 1 863 ? 11.233 1.946 -13.964 1.00 98.00 863 VAL A C 1
ATOM 6443 O O . VAL A 1 863 ? 11.345 1.747 -15.178 1.00 98.00 863 VAL A O 1
ATOM 6446 N N . GLN A 1 864 ? 10.035 2.113 -13.391 1.00 97.19 864 GLN A N 1
ATOM 6447 C CA . GLN A 1 864 ? 8.779 2.001 -14.137 1.00 97.19 864 GLN A CA 1
ATOM 6448 C C . GLN A 1 864 ? 8.647 3.093 -15.203 1.00 97.19 864 GLN A C 1
ATOM 6450 O O . GLN A 1 864 ? 8.150 2.817 -16.292 1.00 97.19 864 GLN A O 1
ATOM 6455 N N . THR A 1 865 ? 9.135 4.311 -14.948 1.00 96.44 865 THR A N 1
ATOM 6456 C CA . THR A 1 865 ? 9.132 5.400 -15.940 1.00 96.44 865 THR A CA 1
ATOM 6457 C C . THR A 1 865 ? 9.871 4.991 -17.213 1.00 96.44 865 THR A C 1
ATOM 6459 O O . THR A 1 865 ? 9.339 5.167 -18.315 1.00 96.44 865 THR A O 1
ATOM 6462 N N . LEU A 1 866 ? 11.065 4.402 -17.081 1.00 97.38 866 LEU A N 1
ATOM 6463 C CA . LEU A 1 866 ? 11.815 3.901 -18.232 1.00 97.38 866 LEU A CA 1
ATOM 6464 C C . LEU A 1 866 ? 11.085 2.729 -18.897 1.00 97.38 866 LEU A C 1
ATOM 6466 O O . LEU A 1 866 ? 10.873 2.751 -20.110 1.00 97.38 866 LEU A O 1
ATOM 6470 N N . ALA A 1 867 ? 10.622 1.755 -18.114 1.00 97.19 867 ALA A N 1
ATOM 6471 C CA . ALA A 1 867 ? 9.913 0.585 -18.631 1.00 97.19 867 ALA A CA 1
ATOM 6472 C C . ALA A 1 867 ? 8.630 0.945 -19.408 1.00 97.19 867 ALA A C 1
ATOM 6474 O O . ALA A 1 867 ? 8.326 0.335 -20.434 1.00 97.19 867 ALA A O 1
ATOM 6475 N N . VAL A 1 868 ? 7.889 1.966 -18.962 1.00 96.69 868 VAL A N 1
ATOM 6476 C CA . VAL A 1 868 ? 6.729 2.519 -19.681 1.00 96.69 868 VAL A CA 1
ATOM 6477 C C . VAL A 1 868 ? 7.166 3.158 -20.997 1.00 96.69 868 VAL A C 1
ATOM 6479 O O . VAL A 1 868 ? 6.508 2.962 -22.019 1.00 96.69 868 VAL A O 1
ATOM 6482 N N . SER A 1 869 ? 8.281 3.892 -21.003 1.00 95.06 869 SER A N 1
ATOM 6483 C CA . SER A 1 869 ? 8.803 4.517 -22.225 1.00 95.06 869 SER A CA 1
ATOM 6484 C C . SER A 1 869 ? 9.251 3.497 -23.279 1.00 95.06 869 SER A C 1
ATOM 6486 O O . SER A 1 869 ? 9.112 3.756 -24.474 1.00 95.06 869 SER A O 1
ATOM 6488 N N . GLU A 1 870 ? 9.698 2.314 -22.847 1.00 95.88 870 GLU A N 1
ATOM 6489 C CA . GLU A 1 870 ? 10.045 1.192 -23.727 1.00 95.88 870 GLU A CA 1
ATOM 6490 C C . GLU A 1 870 ? 8.848 0.295 -24.082 1.00 95.88 870 GLU A C 1
ATOM 6492 O O . GLU A 1 870 ? 8.976 -0.648 -24.862 1.00 95.88 870 GLU A O 1
ATOM 6497 N N . GLY A 1 871 ? 7.661 0.585 -23.540 1.00 95.00 871 GLY A N 1
ATOM 6498 C CA . GLY A 1 871 ? 6.436 -0.167 -23.812 1.00 95.00 871 GLY A CA 1
ATOM 6499 C C . GLY A 1 871 ? 6.363 -1.536 -23.128 1.00 95.00 871 GLY A C 1
ATOM 6500 O O . GLY A 1 871 ? 5.463 -2.318 -23.440 1.00 95.00 871 GLY A O 1
ATOM 6501 N N . VAL A 1 872 ? 7.266 -1.825 -22.186 1.00 95.81 872 VAL A N 1
ATOM 6502 C CA . VAL A 1 872 ? 7.296 -3.085 -21.422 1.00 95.81 872 VAL A CA 1
ATOM 6503 C C . VAL A 1 872 ? 6.604 -2.983 -20.058 1.00 95.81 872 VAL A C 1
ATOM 6505 O O . VAL A 1 872 ? 6.530 -3.980 -19.344 1.00 95.81 872 VAL A O 1
ATOM 6508 N N . SER A 1 873 ? 6.033 -1.824 -19.720 1.00 96.00 873 SER A N 1
ATOM 6509 C CA . SER A 1 873 ? 5.225 -1.573 -18.515 1.00 96.00 873 SER A CA 1
ATOM 6510 C C . SER A 1 873 ? 4.095 -0.569 -18.794 1.00 96.00 873 SER A C 1
ATOM 6512 O O . SER A 1 873 ? 4.090 0.098 -19.831 1.00 96.00 873 SER A O 1
ATOM 6514 N N . SER A 1 874 ? 3.121 -0.472 -17.892 1.00 93.19 874 SER A N 1
ATOM 6515 C CA . SER A 1 874 ? 2.071 0.550 -17.849 1.00 93.19 874 SER A CA 1
ATOM 6516 C C . SER A 1 874 ? 1.806 0.980 -16.405 1.00 93.19 874 SER A C 1
ATOM 6518 O O . SER A 1 874 ? 1.946 0.189 -15.476 1.00 93.19 874 SER A O 1
ATOM 6520 N N . TRP A 1 875 ? 1.391 2.231 -16.200 1.00 90.31 875 TRP A N 1
ATOM 6521 C CA . TRP A 1 875 ? 1.082 2.765 -14.863 1.00 90.31 875 TRP A CA 1
ATOM 6522 C C . TRP A 1 875 ? -0.167 2.144 -14.221 1.00 90.31 875 TRP A C 1
ATOM 6524 O O . TRP A 1 875 ? -0.344 2.245 -13.012 1.00 90.31 875 TRP A O 1
ATOM 6534 N N . ASP A 1 876 ? -1.035 1.527 -15.022 1.00 89.19 876 ASP A N 1
ATOM 6535 C CA . ASP A 1 876 ? -2.232 0.800 -14.587 1.00 89.19 876 ASP A CA 1
ATOM 6536 C C . ASP A 1 876 ? -2.030 -0.724 -14.552 1.00 89.19 876 ASP A C 1
ATOM 6538 O O . ASP A 1 876 ? -3.001 -1.474 -14.428 1.00 89.19 876 ASP A O 1
ATOM 6542 N N . ASP A 1 877 ? -0.781 -1.188 -14.656 1.00 91.69 877 ASP A N 1
ATOM 6543 C CA . ASP A 1 877 ? -0.465 -2.602 -14.500 1.00 91.69 877 ASP A CA 1
ATOM 6544 C C . ASP A 1 877 ? -0.757 -3.100 -13.088 1.00 91.69 877 ASP A C 1
ATOM 6546 O O . ASP A 1 877 ? -0.553 -2.412 -12.086 1.00 91.69 877 ASP A O 1
ATOM 6550 N N . ILE A 1 878 ? -1.225 -4.344 -13.030 1.00 91.38 878 ILE A N 1
ATOM 6551 C CA . ILE A 1 878 ? -1.599 -4.988 -11.781 1.00 91.38 878 ILE A CA 1
ATOM 6552 C C . ILE A 1 878 ? -0.340 -5.326 -10.988 1.00 91.38 878 ILE A C 1
ATOM 6554 O O . ILE A 1 878 ? 0.551 -6.025 -11.473 1.00 91.38 878 ILE A O 1
ATOM 6558 N N . LEU A 1 879 ? -0.302 -4.878 -9.739 1.00 93.81 879 LEU A N 1
ATOM 6559 C CA . LEU A 1 879 ? 0.768 -5.154 -8.797 1.00 93.81 879 LEU A CA 1
ATOM 6560 C C . LEU A 1 879 ? 0.464 -6.432 -8.019 1.00 93.81 879 LEU A C 1
ATOM 6562 O O . LEU A 1 879 ? -0.655 -6.672 -7.562 1.00 93.81 879 LEU A O 1
ATOM 6566 N N . TYR A 1 880 ? 1.482 -7.271 -7.863 1.00 92.69 880 TYR A N 1
ATOM 6567 C CA . TYR A 1 880 ? 1.364 -8.525 -7.136 1.00 92.69 880 TYR A CA 1
ATOM 6568 C C . TYR A 1 880 ? 1.224 -8.279 -5.630 1.00 92.69 880 TYR A C 1
ATOM 6570 O O . TYR A 1 880 ? 2.129 -7.761 -4.975 1.00 92.69 880 TYR A O 1
ATOM 6578 N N . SER A 1 881 ? 0.079 -8.665 -5.062 1.00 89.75 881 SER A N 1
ATOM 6579 C CA . SER A 1 881 ? -0.312 -8.286 -3.697 1.00 89.75 881 SER A CA 1
ATOM 6580 C C . SER A 1 881 ? 0.606 -8.816 -2.598 1.00 89.75 881 SER A C 1
ATOM 6582 O O . SER A 1 881 ? 0.631 -8.244 -1.515 1.00 89.75 881 SER A O 1
ATOM 6584 N N . ASN A 1 882 ? 1.347 -9.899 -2.851 1.00 89.69 882 ASN A N 1
ATOM 6585 C CA . ASN A 1 882 ? 2.279 -10.451 -1.864 1.00 89.69 882 ASN A CA 1
ATOM 6586 C C . ASN A 1 882 ? 3.554 -9.607 -1.708 1.00 89.69 882 ASN A C 1
ATOM 6588 O O . ASN A 1 882 ? 4.222 -9.725 -0.685 1.00 89.69 882 ASN A O 1
ATOM 6592 N N . TYR A 1 883 ? 3.876 -8.761 -2.691 1.00 92.50 883 TYR A N 1
ATOM 6593 C CA . TYR A 1 883 ? 5.024 -7.845 -2.657 1.00 92.50 883 TYR A CA 1
ATOM 6594 C C . TYR A 1 883 ? 4.600 -6.388 -2.483 1.00 92.50 883 TYR A C 1
ATOM 6596 O O . TYR A 1 883 ? 5.397 -5.573 -2.051 1.00 92.50 883 TYR A O 1
ATOM 6604 N N . ALA A 1 884 ? 3.362 -6.039 -2.830 1.00 94.12 884 ALA A N 1
ATOM 6605 C CA . ALA A 1 884 ? 2.889 -4.666 -2.776 1.00 94.12 884 ALA A CA 1
ATOM 6606 C C . ALA A 1 884 ? 2.890 -4.088 -1.345 1.00 94.12 884 ALA A C 1
ATOM 6608 O O . ALA A 1 884 ? 2.445 -4.743 -0.400 1.00 94.12 884 ALA A O 1
ATOM 6609 N N . LEU A 1 885 ? 3.301 -2.822 -1.216 1.00 95.00 885 LEU A N 1
ATOM 6610 C CA . LEU A 1 885 ? 3.230 -2.065 0.033 1.00 95.00 885 LEU A CA 1
ATOM 6611 C C . LEU A 1 885 ? 1.778 -1.925 0.507 1.00 95.00 885 LEU A C 1
ATOM 6613 O O . LEU A 1 885 ? 0.855 -1.841 -0.310 1.00 95.00 885 LEU A O 1
ATOM 6617 N N . GLY A 1 886 ? 1.577 -1.850 1.822 1.00 91.00 886 GLY A N 1
ATOM 6618 C CA . GLY A 1 886 ? 0.249 -1.833 2.448 1.00 91.00 886 GLY A CA 1
ATOM 6619 C C . GLY A 1 886 ? -0.649 -0.658 2.042 1.00 91.00 886 GLY A C 1
ATOM 6620 O O . GLY A 1 886 ? -1.870 -0.765 2.130 1.00 91.00 886 GLY A O 1
ATOM 6621 N N . ASP A 1 887 ? -0.079 0.438 1.535 1.00 91.38 887 ASP A N 1
ATOM 6622 C CA . ASP A 1 887 ? -0.828 1.596 1.033 1.00 91.38 887 ASP A CA 1
ATOM 6623 C C . ASP A 1 887 ? -1.106 1.559 -0.482 1.00 91.38 887 ASP A C 1
ATOM 6625 O O . ASP A 1 887 ? -1.630 2.520 -1.051 1.00 91.38 887 ASP A O 1
ATOM 6629 N N . THR A 1 888 ? -0.810 0.437 -1.144 1.00 93.25 888 THR A N 1
ATOM 6630 C CA . THR A 1 888 ? -1.133 0.227 -2.561 1.00 93.25 888 THR A CA 1
ATOM 6631 C C . THR A 1 888 ? -2.646 0.232 -2.780 1.00 93.25 888 THR A C 1
ATOM 6633 O O . THR A 1 888 ? -3.401 -0.475 -2.109 1.00 93.25 888 THR A O 1
ATOM 6636 N N . SER A 1 889 ? -3.109 1.005 -3.768 1.00 93.25 889 SER A N 1
ATOM 6637 C CA . SER A 1 889 ? -4.537 1.082 -4.086 1.00 93.25 889 SER A CA 1
ATOM 6638 C C . SER A 1 889 ? -5.102 -0.266 -4.548 1.00 93.25 889 SER A C 1
ATOM 6640 O O . SER A 1 889 ? -4.475 -0.999 -5.312 1.00 93.25 889 SER A O 1
ATOM 6642 N N . LEU A 1 890 ? -6.338 -0.567 -4.149 1.00 90.88 890 LEU A N 1
ATOM 6643 C CA . LEU A 1 890 ? -7.011 -1.810 -4.539 1.00 90.88 890 LEU A CA 1
ATOM 6644 C C . LEU A 1 890 ? -7.221 -1.929 -6.054 1.00 90.88 890 LEU A C 1
ATOM 6646 O O . LEU A 1 890 ? -7.291 -3.043 -6.566 1.00 90.88 890 LEU A O 1
ATOM 6650 N N . ASP A 1 891 ? -7.338 -0.808 -6.770 1.00 92.00 891 ASP A N 1
ATOM 6651 C CA . ASP A 1 891 ? -7.464 -0.805 -8.229 1.00 92.00 891 ASP A CA 1
ATOM 6652 C C . ASP A 1 891 ? -6.191 -1.346 -8.894 1.00 92.00 891 ASP A C 1
ATOM 6654 O O . ASP A 1 891 ? -6.286 -2.129 -9.836 1.00 92.00 891 ASP A O 1
ATOM 6658 N N . LEU A 1 892 ? -5.012 -1.029 -8.347 1.00 92.69 892 LEU A N 1
ATOM 6659 C CA . LEU A 1 892 ? -3.737 -1.582 -8.813 1.00 92.69 892 LEU A CA 1
ATOM 6660 C C . LEU A 1 892 ? -3.527 -3.043 -8.394 1.00 92.69 892 LEU A C 1
ATOM 6662 O O . LEU A 1 892 ? -2.715 -3.726 -8.997 1.00 92.69 892 LEU A O 1
ATOM 6666 N N . LEU A 1 893 ? -4.247 -3.556 -7.396 1.00 91.69 893 LEU A N 1
ATOM 6667 C CA . LEU A 1 893 ? -4.121 -4.956 -6.959 1.00 91.69 893 LEU A CA 1
ATOM 6668 C C . LEU A 1 893 ? -5.129 -5.888 -7.637 1.00 91.69 893 LEU A C 1
ATOM 6670 O O . LEU A 1 893 ? -4.834 -7.047 -7.920 1.00 91.69 893 LEU A O 1
ATOM 6674 N N . PHE A 1 894 ? -6.344 -5.390 -7.866 1.00 91.12 894 PHE A N 1
ATOM 6675 C CA . PHE A 1 894 ? -7.488 -6.206 -8.267 1.00 91.12 894 PHE A CA 1
ATOM 6676 C C . PHE A 1 894 ? -8.153 -5.735 -9.562 1.00 91.12 894 PHE A C 1
ATOM 6678 O O . PHE A 1 894 ? -8.999 -6.454 -10.100 1.00 91.12 894 PHE A O 1
ATOM 6685 N N . GLY A 1 895 ? -7.785 -4.564 -10.091 1.00 90.12 895 GLY A N 1
ATOM 6686 C CA . GLY A 1 895 ? -8.259 -4.041 -11.371 1.00 90.12 895 GLY A CA 1
ATOM 6687 C C . GLY A 1 895 ? -9.766 -4.193 -11.562 1.00 90.12 895 GLY A C 1
ATOM 6688 O O . GLY A 1 895 ? -10.579 -3.856 -10.700 1.00 90.12 895 GLY A O 1
ATOM 6689 N N . SER A 1 896 ? -10.153 -4.783 -12.694 1.00 88.56 896 SER A N 1
ATOM 6690 C CA . SER A 1 896 ? -11.566 -5.004 -13.028 1.00 88.56 896 SER A CA 1
ATOM 6691 C C . SER A 1 896 ? -12.322 -5.936 -12.063 1.00 88.56 896 SER A C 1
ATOM 6693 O O . SER A 1 896 ? -13.550 -5.848 -11.978 1.00 88.56 896 SER A O 1
ATOM 6695 N N . ASN A 1 897 ? -11.623 -6.768 -11.281 1.00 89.00 897 ASN A N 1
ATOM 6696 C CA . ASN A 1 897 ? -12.249 -7.677 -10.316 1.00 89.00 897 ASN A CA 1
ATOM 6697 C C . ASN A 1 897 ? -12.705 -6.963 -9.039 1.00 89.00 897 ASN A C 1
ATOM 6699 O O . ASN A 1 897 ? -13.565 -7.484 -8.326 1.00 89.00 897 ASN A O 1
ATOM 6703 N N . LEU A 1 898 ? -12.196 -5.758 -8.754 1.00 91.19 898 LEU A N 1
ATOM 6704 C CA . LEU A 1 898 ? -12.439 -5.057 -7.490 1.00 91.19 898 LEU A CA 1
ATOM 6705 C C . LEU A 1 898 ? -13.931 -4.877 -7.172 1.00 91.19 898 LEU A C 1
ATOM 6707 O O . LEU A 1 898 ? -14.365 -5.105 -6.044 1.00 91.19 898 LEU A O 1
ATOM 6711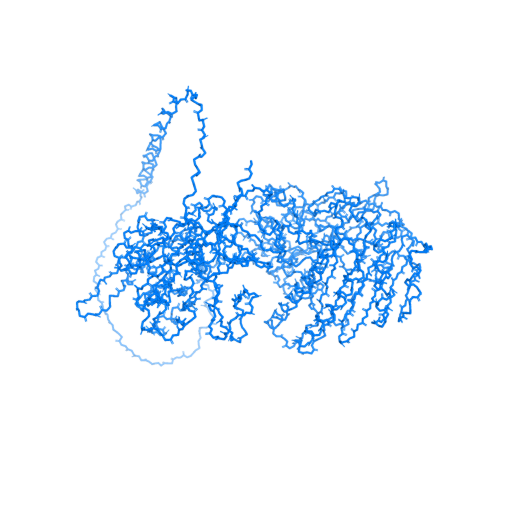 N N . SER A 1 899 ? -14.740 -4.501 -8.166 1.00 90.69 899 SER A N 1
ATOM 6712 C CA . SER A 1 899 ? -16.184 -4.294 -7.966 1.00 90.69 899 SER A CA 1
ATOM 6713 C C . SER A 1 899 ? -16.906 -5.583 -7.560 1.00 90.69 899 SER A C 1
ATOM 6715 O O . SER A 1 899 ? -17.785 -5.563 -6.696 1.00 90.69 899 SER A O 1
ATOM 6717 N N . GLN A 1 900 ? -16.515 -6.713 -8.154 1.00 88.94 900 GLN A N 1
ATOM 6718 C CA . GLN A 1 900 ? -17.073 -8.021 -7.825 1.00 88.94 900 GLN A CA 1
ATOM 6719 C C . GLN A 1 900 ? -16.607 -8.481 -6.438 1.00 88.94 900 GLN A C 1
ATOM 6721 O O . GLN A 1 900 ? -17.427 -8.954 -5.655 1.00 88.94 900 GLN A O 1
ATOM 6726 N N . LEU A 1 901 ? -15.332 -8.276 -6.094 1.00 89.38 901 LEU A N 1
ATOM 6727 C CA . LEU A 1 901 ? -14.786 -8.610 -4.773 1.00 89.38 901 LEU A CA 1
ATOM 6728 C C . LEU A 1 901 ? -15.486 -7.828 -3.653 1.00 89.38 901 LEU A C 1
ATOM 6730 O O . LEU A 1 901 ? -15.895 -8.423 -2.659 1.00 89.38 901 LEU A O 1
ATOM 6734 N N . LYS A 1 902 ? -15.755 -6.531 -3.852 1.00 90.19 902 LYS A N 1
ATOM 6735 C CA . LYS A 1 902 ? -16.554 -5.712 -2.919 1.00 90.19 902 LYS A CA 1
ATOM 6736 C C . LYS A 1 902 ? -17.970 -6.250 -2.717 1.00 90.19 902 LYS A C 1
ATOM 6738 O O . LYS A 1 902 ? -18.492 -6.236 -1.601 1.00 90.19 902 LYS A O 1
ATOM 6743 N N . LYS A 1 903 ? -18.603 -6.738 -3.788 1.00 89.88 903 LYS A N 1
ATOM 6744 C CA . LYS A 1 903 ? -19.933 -7.358 -3.714 1.00 89.88 903 LYS A CA 1
ATOM 6745 C C . LYS A 1 903 ? -19.897 -8.659 -2.910 1.00 89.88 903 LYS A C 1
ATOM 6747 O O . LYS A 1 903 ? -20.736 -8.826 -2.030 1.00 89.88 903 LYS A O 1
ATOM 6752 N N . ILE A 1 904 ? -18.921 -9.528 -3.178 1.00 86.25 904 ILE A N 1
ATOM 6753 C CA . ILE A 1 904 ? -18.727 -10.794 -2.455 1.00 86.25 904 ILE A CA 1
ATOM 6754 C C . ILE A 1 904 ? -18.454 -10.512 -0.969 1.00 86.25 904 ILE A C 1
ATOM 6756 O O . ILE A 1 904 ? -19.064 -11.137 -0.108 1.00 86.25 904 ILE A O 1
ATOM 6760 N N . ALA A 1 905 ? -17.622 -9.518 -0.644 1.00 85.56 905 ALA A N 1
ATOM 6761 C CA . ALA A 1 905 ? -17.303 -9.178 0.743 1.00 85.56 905 ALA A CA 1
ATOM 6762 C C . ALA A 1 905 ? -18.564 -8.748 1.505 1.00 85.56 905 ALA A C 1
ATOM 6764 O O . ALA A 1 905 ? -18.824 -9.216 2.608 1.00 85.56 905 ALA A O 1
ATOM 6765 N N . LYS A 1 906 ? -19.417 -7.930 0.877 1.00 87.31 906 LYS A N 1
ATOM 6766 C CA . LYS A 1 906 ? -20.703 -7.522 1.459 1.00 87.31 906 LYS A CA 1
ATOM 6767 C C . LYS A 1 906 ? -21.692 -8.685 1.624 1.00 87.31 906 LYS A C 1
ATOM 6769 O O . LYS A 1 906 ? -22.509 -8.651 2.540 1.00 87.31 906 LYS A O 1
ATOM 6774 N N . GLU A 1 907 ? -21.656 -9.668 0.728 1.00 86.31 907 GLU A N 1
ATOM 6775 C CA . GLU A 1 907 ? -22.526 -10.850 0.767 1.00 86.31 907 GLU A CA 1
ATOM 6776 C C . GLU A 1 907 ? -22.146 -11.800 1.909 1.00 86.31 907 GLU A C 1
ATOM 6778 O O . GLU A 1 907 ? -23.016 -12.232 2.663 1.00 86.31 907 GLU A O 1
ATOM 6783 N N . TYR A 1 908 ? -20.850 -12.075 2.068 1.00 81.75 908 TYR A N 1
ATOM 6784 C CA . TYR A 1 908 ? -20.341 -13.090 2.995 1.00 81.75 908 TYR A CA 1
ATOM 6785 C C . TYR A 1 908 ? -19.856 -12.538 4.343 1.00 81.75 908 TYR A C 1
ATOM 6787 O O . TYR A 1 908 ? -19.705 -13.297 5.306 1.00 81.75 908 TYR A O 1
ATOM 6795 N N . ASP A 1 909 ? -19.679 -11.225 4.455 1.00 85.94 909 ASP A N 1
ATOM 6796 C CA . ASP A 1 909 ? -19.370 -10.532 5.703 1.00 85.94 909 ASP A CA 1
ATOM 6797 C C . ASP A 1 909 ? -20.246 -9.274 5.892 1.00 85.94 909 ASP A C 1
ATOM 6799 O O . ASP A 1 909 ? -19.755 -8.143 5.960 1.00 85.94 909 ASP A O 1
ATOM 6803 N N . PRO A 1 910 ? -21.581 -9.431 5.999 1.00 82.88 910 PRO A N 1
ATOM 6804 C CA . PRO A 1 910 ? -22.504 -8.297 6.102 1.00 82.88 910 PRO A CA 1
ATOM 6805 C C . PRO A 1 910 ? -22.303 -7.460 7.374 1.00 82.88 910 PRO A C 1
ATOM 6807 O O . PRO A 1 910 ? -22.739 -6.310 7.427 1.00 82.88 910 PRO A O 1
ATOM 6810 N N . ASN A 1 911 ? -21.649 -8.030 8.390 1.00 84.88 911 ASN A N 1
ATOM 6811 C CA . ASN A 1 911 ? -21.363 -7.374 9.665 1.00 84.88 911 ASN A CA 1
ATOM 6812 C C . ASN A 1 911 ? -19.961 -6.745 9.715 1.00 84.88 911 ASN A C 1
ATOM 6814 O O . ASN A 1 911 ? -19.626 -6.122 10.721 1.00 84.88 911 ASN A O 1
ATOM 6818 N N . GLY A 1 912 ? -19.151 -6.893 8.661 1.00 87.81 912 GLY A N 1
ATOM 6819 C CA . GLY A 1 912 ? -17.802 -6.335 8.598 1.00 87.81 912 GLY A CA 1
ATOM 6820 C C . GLY A 1 912 ? -16.833 -6.938 9.618 1.00 87.81 912 GLY A C 1
ATOM 6821 O O . GLY A 1 912 ? -15.962 -6.224 10.107 1.00 87.81 912 GLY A O 1
ATOM 6822 N N . ILE A 1 913 ? -16.978 -8.216 9.977 1.00 89.56 913 ILE A N 1
ATOM 6823 C CA . ILE A 1 913 ? -16.072 -8.910 10.903 1.00 89.56 913 ILE A CA 1
ATOM 6824 C C . ILE A 1 913 ? -14.675 -9.036 10.291 1.00 89.56 913 ILE A C 1
ATOM 6826 O O . ILE A 1 913 ? -13.692 -8.779 10.976 1.00 89.56 913 ILE A O 1
ATOM 6830 N N . MET A 1 914 ? -14.557 -9.345 9.001 1.00 89.50 914 MET A N 1
ATOM 6831 C CA . MET A 1 914 ? -13.268 -9.382 8.303 1.00 89.50 914 MET A CA 1
ATOM 6832 C C . MET A 1 914 ? -12.696 -7.979 8.055 1.00 89.50 914 MET A C 1
ATOM 6834 O O . MET A 1 914 ? -11.561 -7.858 7.624 1.00 89.50 914 MET A O 1
ATOM 6838 N N . LYS A 1 915 ? -13.417 -6.898 8.381 1.00 87.94 915 LYS A N 1
ATOM 6839 C CA . LYS A 1 915 ? -12.823 -5.548 8.464 1.00 87.94 915 LYS A CA 1
ATOM 6840 C C . LYS A 1 915 ? -12.076 -5.306 9.776 1.00 87.94 915 LYS A C 1
ATOM 6842 O O . LYS A 1 915 ? -11.456 -4.261 9.931 1.00 87.94 915 LYS A O 1
ATOM 6847 N N . LEU A 1 916 ? -12.181 -6.239 10.728 1.00 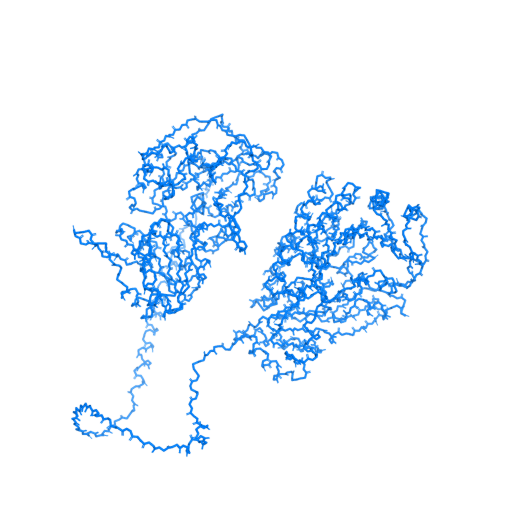90.06 916 LEU A N 1
ATOM 6848 C CA . LEU A 1 916 ? -11.424 -6.228 11.979 1.00 90.06 916 LEU A CA 1
ATOM 6849 C C . LEU A 1 916 ? -10.087 -6.971 11.854 1.00 90.06 916 LEU A C 1
ATOM 6851 O O . LEU A 1 916 ? -9.239 -6.792 12.726 1.00 90.06 916 LEU A O 1
ATOM 6855 N N . THR A 1 917 ? -9.903 -7.797 10.811 1.00 88.25 917 THR A N 1
ATOM 6856 C CA . THR A 1 917 ? -8.557 -8.254 10.432 1.00 88.25 917 THR A CA 1
ATOM 6857 C C . THR A 1 917 ? -7.800 -7.094 9.796 1.00 88.25 917 THR A C 1
ATOM 6859 O O . THR A 1 917 ? -8.442 -6.159 9.329 1.00 88.25 917 THR A O 1
ATOM 6862 N N . GLY A 1 918 ? -6.473 -7.143 9.729 1.00 80.38 918 GLY A N 1
ATOM 6863 C CA . GLY A 1 918 ? -5.726 -6.239 8.854 1.00 80.38 918 GLY A CA 1
ATOM 6864 C C . GLY A 1 918 ? -5.491 -6.796 7.444 1.00 80.38 918 GLY A C 1
ATOM 6865 O O . GLY A 1 918 ? -5.990 -7.874 7.096 1.00 80.38 918 GLY A O 1
ATOM 6866 N N . GLY A 1 919 ? -4.753 -6.040 6.625 1.00 85.56 919 GLY A N 1
ATOM 6867 C CA . GLY A 1 919 ? -4.509 -6.307 5.203 1.00 85.56 919 GLY A CA 1
ATOM 6868 C C . GLY A 1 919 ? -5.187 -5.296 4.269 1.00 85.56 919 GLY A C 1
ATOM 6869 O O . GLY A 1 919 ? -5.664 -4.247 4.687 1.00 85.56 919 GLY A O 1
ATOM 6870 N N . PHE A 1 920 ? -5.253 -5.618 2.976 1.00 86.75 920 PHE A N 1
ATOM 6871 C CA . PHE A 1 920 ? -6.014 -4.829 2.000 1.00 86.75 920 PHE A CA 1
ATOM 6872 C C . PHE A 1 920 ? -7.520 -5.067 2.185 1.00 86.75 920 PHE A C 1
ATOM 6874 O O . PHE A 1 920 ? -7.927 -6.223 2.145 1.00 86.75 920 PHE A O 1
ATOM 6881 N N . HIS A 1 921 ? -8.347 -4.022 2.330 1.00 82.56 921 HIS A N 1
ATOM 6882 C CA . HIS A 1 921 ? -9.777 -4.156 2.673 1.00 82.56 921 HIS A CA 1
ATOM 6883 C C . HIS A 1 921 ? -10.750 -3.715 1.574 1.00 82.56 921 HIS A C 1
ATOM 6885 O O . HIS A 1 921 ? -10.555 -2.667 0.966 1.00 82.56 921 HIS A O 1
ATOM 6891 N N . PHE A 1 922 ? -11.847 -4.464 1.386 1.00 78.25 922 PHE A N 1
ATOM 6892 C CA . PHE A 1 922 ? -12.893 -4.194 0.381 1.00 78.25 922 PHE A CA 1
ATOM 6893 C C . PHE A 1 922 ? -14.067 -3.305 0.846 1.00 78.25 922 PHE A C 1
ATOM 6895 O O . PHE A 1 922 ? -14.563 -3.416 2.001 1.00 78.25 922 PHE A O 1
#

Organism: Sanghuangporus baumii (NCBI:txid108892)

Secondary structure (DSSP, 8-state):
--------SEEEEEEEEETTEEEEEEEEPPPP-TTEEEEEEEEEEE-HHIIIIIIS-SS-SSSGGGGTTS---S-EEEEEEEE-TT--TTTTS--TT---EEEE---------SSS------------S-SS-TT-S----SSEEEEEGGGEEE--TTS-HHHHHHIIIIIHHHHHHHHHTT--TT-EEEEE--SHHHHHHHHHHHHTT-EEEEEES-HHHHHHHHHTT-EEEEPPPPPTT-PPPPP-HHHHHHHTTSS-EEEEEE-S--HHHHHHHHHHEEEEEEEEE-S-S------IIIIIITTT-EEEE-----HHHHHHHHHHHHHHT--GGGGEEEEEEGGGHHHHHHHHTT--SSEEEEE------------------SSSTTTHHHHHHHHHHHHHHHHHHHHHHHGGG------------------------------SSS--SS------PPPPHHHHHHHHHHHH-TTTEE-TTSHHHHHHH--SSGGG----SEEE---SHHHHHHHHHHHT-TTT---EEEESSS---STTTS--SSEEEE-TT---EEEETTTTEEEEETTSBHHHHHHHHGGGTEE-S--SSTT-BHHHHHHT----TTHHHH--GGGGEEEEEEE-SSS---BTBTT-EEEEEEEE-EE---EEEEEEEEEGGGHHHHHHHHHHHHHH---TTEEEEEEEEEETTEEEEEEEEEESSSSPPSSSSHHHHHS--SEE--EEE-HHHHHHHHH----S-SSEEEEE----BSS--HHHHHHHHHHHHHHHHHHHHHTTT--EEEEEE----S-TTTT----SS---TTS--B--EEEEEEEPPTT--HHHHHHHHHHHHHHHHHHHHHHHHHHHHTTS--TTPPPPTTTS-TT--HHHHHGGGHHHHHHHHHHH-TT-GGGSB-SS--

Mean predicted aligned error: 19.13 Å

Radius of gyration: 34.3 Å; Cα contacts (8 Å, |Δi|>4): 1877; chains: 1; bounding box: 89×95×103 Å

Foldseek 3Di:
DFDQQDDDQWWWFWAQQECQDIDTDIDGQDDAAPQKFKFQFFKAWDDPCCCVLGNHDPDDDDDNVQRHPDRAGFQTKGWGNGDHPPDDPVLPDDDPRDTFIKQQADDADDDDDDDDDDDGDDDDPPPDDDDDGRRHDFHDLMSMGMDGSVRIAGFDPLADRLLSSCLRFLQQLLLQQCVVQVQALVWEEEQEALASNSLNNQVVSVLNNHQYEYEHQQVLSCVLSVVVVHHYDHFDCDDPVPDHTARPLVVQCVVVPNFATQEYEYQAQDQRRQLSRLSRAGQQHEYEYEHDDDDYDDDCVVSDVVSVYHYYYTYGHDSVSSNVVSVSCVVSVNHSSSQEPEEAESVCVSVQSVVVSVVNGYIYMYGNDDDPPPPPPPPDDDDDPPPPVPPVVVVVVVVVVVVVVVVVVVVVVVVVPPDDDDDDDDDDDDDDDDDDDDDDDDDDDDPPPPDPDDDPPDPDPLPALQLQLLVVCCVVPVPFKAAPPDPVFCVLQDAPACQQGDHARIEGADQDLVSQQVSLCSCLPPSRVWFEAEDALRHFQAHQNRYDNGYHYQLLNLQDWDDDPVVQKIKGFQNDWQLSQQVVCQVVQKHAFAELATSHTGQLQQLLFAHGLQLLPAFTNVLFWPDWDFRAPFDDDDRRLLGTDTGMTMGRMGGADWKWWDKFKAFPVQVLLVLVLQQCLLPPDDDSQWWWKWKWKDWPLGTMIMITIIGRDQDDDPPNCVSVVVGDTPDDDTHTDGSSCSNHRRHDPPVVAPNKHKAKAFQWFQGRDSVLSVLLNVLQSVLNVVLCVVVVNKIKMKIKMDTRHDQSCPSPPDDQFGCDSVGRTDGTMIMIMIHDDPPDDPVRVVVSVVVNVVSVVVSSCSSNVVSVVVVRHDPQAAHRQSRHHQPDDSCSPRPPCVVVVVVSSCVRPVSCSSVSRDGDYD

Nearest PDB structures (foldseek):
  5kia-assembly1_A-2  TM=8.394E-01  e=3.515E-20  Burkholderia thailandensis E264
  8h2a-assembly1_D  TM=7.570E-01  e=3.070E-19  Formosa agariphila
  8h2a-assembly2_F  TM=7.438E-01  e=1.137E-17  Formosa agariphila
  7qul-assembly1_A-2  TM=7.914E-01  e=8.460E-15  Thauera aromatica
  7quy-assembly2_C-2  TM=7.864E-01  e=1.181E-14  Thauera aromatica